Protein AF-0000000066939505 (afdb_homodimer)

Solvent-accessible surface area (backbone atoms only — not comparable to full-atom values): 64175 Å² total; per-residue (Å²): 127,83,68,80,65,80,78,59,71,89,70,76,88,55,76,63,70,66,51,45,38,34,33,40,35,44,45,42,58,85,85,50,75,62,40,36,24,55,36,34,27,38,68,95,42,50,76,84,32,31,29,58,40,68,53,64,65,58,82,84,46,57,43,76,29,32,45,59,84,33,83,40,79,40,27,52,44,52,51,51,50,49,61,70,68,44,34,68,84,41,65,44,45,31,35,40,68,83,74,41,35,58,86,89,35,52,66,35,43,18,50,48,55,64,49,40,42,55,55,33,44,68,20,65,29,28,41,34,40,64,54,81,46,87,79,67,44,32,64,51,45,46,50,50,28,54,52,43,36,58,55,44,64,77,42,99,40,71,84,74,49,74,63,60,57,93,80,42,68,81,75,66,49,71,56,46,52,46,43,21,57,54,69,66,34,70,52,72,42,38,41,53,50,51,38,44,56,14,27,26,74,34,45,40,32,38,32,57,94,37,70,44,52,44,70,37,41,43,52,40,46,44,37,40,61,67,26,32,54,63,41,31,76,73,45,53,39,73,76,55,60,49,62,59,61,47,52,56,35,47,96,62,24,57,80,73,33,90,58,59,82,65,48,51,68,52,53,49,60,55,46,36,57,35,44,67,94,47,64,58,41,71,52,57,35,50,55,51,33,70,61,30,41,43,87,87,46,107,41,59,68,65,77,57,52,66,84,52,54,59,45,59,54,48,51,52,43,41,56,51,44,35,73,73,55,41,58,35,48,38,26,64,16,70,52,46,75,65,55,60,70,59,52,75,50,46,40,57,42,60,72,57,65,79,41,82,64,70,50,61,56,60,48,58,46,83,84,43,87,56,25,21,27,58,87,41,68,60,54,74,46,74,57,93,76,29,40,37,33,37,27,34,77,73,45,37,30,56,39,57,46,67,52,49,70,68,68,47,49,56,57,58,47,53,66,76,50,77,55,53,55,81,57,69,92,47,69,69,53,54,52,50,52,51,64,74,37,86,81,44,41,79,61,50,55,82,84,44,38,59,59,48,50,58,32,33,51,23,62,42,38,47,93,84,34,64,26,74,80,42,46,68,57,46,50,13,10,46,31,26,33,48,34,51,59,58,41,56,85,52,78,83,69,51,58,88,84,50,68,78,64,28,86,87,24,49,29,68,60,45,49,49,33,28,47,50,49,36,37,48,14,12,45,30,34,28,63,55,30,36,46,25,31,32,29,44,72,55,45,59,70,23,34,34,25,35,38,32,46,20,40,38,32,33,33,32,34,78,51,94,50,87,62,33,27,29,47,48,18,38,32,41,44,62,76,32,42,75,16,47,65,66,64,70,45,54,96,84,70,64,62,69,43,69,42,32,34,53,126,84,68,79,69,80,78,60,72,90,70,76,87,55,76,64,69,65,52,46,38,34,34,40,33,45,44,39,59,86,84,50,74,62,38,34,24,54,36,34,28,38,66,96,40,51,78,84,32,30,29,58,40,66,52,64,66,57,82,84,46,56,45,76,30,34,46,59,84,34,82,40,78,40,26,52,46,52,50,51,49,51,62,70,68,46,34,69,86,41,66,43,47,30,35,42,67,83,72,41,35,59,85,88,34,51,66,36,42,18,50,48,56,64,50,40,41,53,55,33,44,68,19,64,29,26,42,35,40,62,54,79,45,88,81,66,42,33,64,50,45,47,51,50,28,55,52,45,35,58,57,42,64,77,39,98,40,69,85,74,48,74,62,60,55,93,80,42,68,81,76,68,49,72,55,47,53,46,43,22,56,54,70,65,34,70,51,74,44,38,42,53,50,51,40,44,57,13,28,26,74,33,44,40,31,37,31,58,94,37,69,44,52,42,68,35,41,42,51,40,46,42,36,41,61,67,24,32,55,62,41,31,77,75,47,56,41,73,76,54,61,47,62,59,60,48,51,55,34,47,95,62,24,56,79,73,33,90,58,59,83,65,48,52,68,52,53,48,60,56,46,37,58,35,41,67,93,49,64,56,40,71,52,56,34,50,53,52,34,72,60,29,42,43,88,88,46,106,42,58,67,65,77,56,52,68,83,54,54,61,46,58,52,48,50,52,42,40,57,52,41,36,73,74,56,42,55,35,48,38,26,64,18,69,50,47,75,64,56,60,70,60,51,76,50,45,39,58,42,60,72,57,64,79,41,82,65,72,51,63,57,62,47,58,47,82,85,45,86,56,25,20,26,60,87,41,69,60,54,74,47,75,57,92,76,30,38,37,34,37,26,34,78,72,46,37,32,58,39,57,46,67,52,48,71,70,67,48,49,57,58,57,49,51,67,75,56,77,51,52,54,82,56,68,90,46,70,68,51,54,52,49,52,50,65,72,36,86,81,45,41,78,60,51,56,81,85,43,37,58,59,50,49,58,32,32,52,23,64,42,39,46,92,84,34,62,25,72,82,43,46,69,58,45,51,14,10,46,34,27,33,48,32,51,59,58,41,55,84,50,78,84,69,51,58,87,83,50,70,79,67,29,87,86,25,48,29,67,60,46,50,51,33,26,48,50,50,37,39,48,13,13,44,31,34,28,63,56,29,36,48,24,32,32,29,44,72,56,47,61,70,23,34,34,26,35,38,32,46,22,38,38,31,32,32,33,34,76,51,92,49,86,63,32,26,29,48,48,16,38,30,41,44,62,76,32,40,72,16,46,65,67,65,70,44,55,95,83,69,63,62,68,43,71,42,34,35,54

Secondary structure (DSSP, 8-state):
---------S-----SSSEEEEEEEPP--TTPPPEEEEEEEETTSSPP-EEEE-----TT-EEEEEETTEEEEEEHHHHHHHHHH--SSS-EEEE-HHHHS-TT-HHHHHHHHHTHHHHHHHSSEEEEE----TTS-HHHHHHHHHHHHHHHTTSS-GGGSPPPPTT-GGGG-THHHHHHHHHTSGGGGBSHHHHHHHT-SSEEEEETTEEEEHHHHHHHHHHHHHT-THHHHHH-----HHHHT----STTHHHH-S-TT--HHHHHHHHTT-B-SSTTHHHHTTTTSGGGB-SSSS-BSS---TTS-HHHHHHHHHHHHHHHHGGGGGTT-B--HHHHHH-SS-TTS---SS-SS-----TT-TTSS--TTTTPPP-EEEETTEEEEEEEEEEEEEEEEE--HHHHHHHHHHHHT-S-------HHHHHHHHHHSTTS-SSS-GGGHHHHHHHHTTTTEETTEEGGGGHHHHHHHHHHHHHHHHT--SGGGS-TTS-S--TT--HHHHHHHHHHHHTTEEEEEETT--EEEEETT--TT-EEEEETT-SS-EEEEE-SSTTEEEEEEE-EETTTTTSHHHHS--TT---EEEEEE-/---------S-----SSSEEEEEEEPP--TTPPPEEEEEEEETTSSPP-EEEE-----TT-EEEEEETTEEEEEEHHHHHHHHHH--SSS-EEEE-HHHHS-TT-HHHHHHHHHTHHHHHHHSSEEEEE----TTS-HHHHHHHHHHHHHHHTTSS-GGGSPPPPTT-GGGG-THHHHHHHHHTSGGGGBSHHHHHHHT-SSEEEEETTEEEEHHHHHHHHHHHHHT-THHHHHH-----HHHHH----STTHHHH-S-TT--HHHHHHHHTT-B-SSTTHHHHTTTTSGGGB-SSSS-BSS---TTS-HHHHHHHHHHHHHHHHGGGGGTT-B--HHHHHH-SS-TTS---SS-SS-----TT-TTSS--TTTTPPP-EEEETTEEEEEEEEEEEEEEEEE--HHHHHHHHHHHHS-S-------HHHHHHHHHHSTTS-SSS-GGGHHHHHHHHTTTTEETTEEGGGGHHHHHHHHHHHHHHHHT--SGGGS-TTS-S--TT--HHHHHHHHHHHHTTEEEEEETT--EEEEETT--TT-EEEEETT-SS-EEEEE-SSTTEEEEEEE-EETTTTTSHHHHS--TT---EEEEEE-

Radius of gyration: 46.93 Å; Cα contacts (8 Å, |Δi|>4): 2342; chains: 2; bounding box: 56×149×105 Å

InterPro domains:
  IPR010730 Heterokaryon incompatibility [PF06985] (49-196)
  IPR052895 Heterokaryon Regulation/Transcriptional Modulator [PTHR24148] (11-597)

Sequence (1196 aa):
MARPVARHPLYLPLLEGEVVRLIDLQPGVGDDPVSLRLLIAELGHHPDYEAVSYVWGDPTQTISVLCNGRPHAITISLNAVFKRVRFADRSRILWADAVSINQWHDEERSHQVAFMGKVYSCAKRVLVHFGDDLYGDARNVSSLVMEYAAMISKYKSVHDMPILLAEDPALDDPRWKTLSRFHHLPWWSRAWVIQEVGLARESVCLYGNEEFDYRDLMRLAVWTTRCAPHLEFRYNVSFATVHTDWVDWSPKWRETSPDPSQTFLGLMNHSRWLSCQWKKDHIYALLGHPLAHVESDEKLIVQPAYNKTDEAVYLELGKMLIRSHGLRVLSPVDHSEETWSSLVVPSWLPFYHNVELTACNFGVFPDFWYNASGRSESQLVINADDLHVKGMLVDVVRRSYRFTERDLEDLGRLSMERHAVGHQYGLLDDIMAEALGEVNGQAYNADDKVTALSLTLCAGLSRYRSANDDVDQHCKDFAAFYRLWKGLQDQDDFPRWMPRDHADGDYEKYATDIKLVCEGRSFMFTEKGRFGLGPLITSPGDICCVLFGGTVPFVLRRTQREGYFKLVGEAYLHGVMRGESLHLSTAKCREEQTFIICMARPVARHPLYLPLLEGEVVRLIDLQPGVGDDPVSLRLLIAELGHHPDYEAVSYVWGDPTQTISVLCNGRPHAITISLNAVFKRVRFADRSRILWADAVSINQWHDEERSHQVAFMGKVYSCAKRVLVHFGDDLYGDARNVSSLVMEYAAMISKYKSVHDMPILLAEDPALDDPRWKTLSRFHHLPWWSRAWVIQEVGLARESVCLYGNEEFDYRDLMRLAVWTTRCAPHLEFRYNVSFATVHTDWVDWSPKWRETSPDPSQTFLGLMNHSRWLSCQWKKDHIYALLGHPLAHVESDEKLIVQPAYNKTDEAVYLELGKMLIRSHGLRVLSPVDHSEETWSSLVVPSWLPFYHNVELTACNFGVFPDFWYNASGRSESQLVINADDLHVKGMLVDVVRRSYRFTERDLEDLGRLSMERHAVGHQYGLLDDIMAEALGEVNGQAYNADDKVTALSLTLCAGLSRYRSANDDVDQHCKDFAAFYRLWKGLQDQDDFPRWMPRDHADGDYEKYATDIKLVCEGRSFMFTEKGRFGLGPLITSPGDICCVLFGGTVPFVLRRTQREGYFKLVGEAYLHGVMRGESLHLSTAKCREEQTFIIC

Organism: NCBI:txid1442368

Foldseek 3Di:
DPPPPPPPDLDDFDQDAQKWKKWWWFADADPPATATEIDIDHQVGDPAAEEEQWDQPDPVAWDWGHYVRDTDIGHPGVRVVSNLPHHHPGIHIYDYCVPTFDPVDQSRVLRCLQCVLSVLLSHPFYEYELGEPPPVLQVLLQVLLVVVLVVQVVDPALLPDAADDPPDCVLVPPNLLSLQVSCPGLSLQALLVLSNQQSGPFYWYDYHPDIDGPVSSLRSLVNCVNRNVVSCLVNVSHRQCLCNQRRHQDPCSLVVGPDNPDAPLNNLLSNLQGADDDQLCSPSSSQSHPRQDDVPDNHGLFRGGPPDDPQVRQLSNLVSCCVVPNLLQQQQQADDPVCVVVVSAFQSTRRRHNDPWGADGLQNDPPAPFALQPPFAWDWDQDPRKIKFKWFFQFFFADKAFDDPVNLVLLSVLPVVVALDAQDDDDVNVVVCVQQDPPFADPDDNLCSLLQVLCQLLLQDQVRHGCVVPSVQSLLQVLLLVCSNNRPDDLVVDDPSRDSNNPNHNPVRSSVSSCNHRTQWMWTATNNRWTKIAGNPDGGGWTWIDTGPGRFIFTWADDPDPLETETNHTMRIRCSRNNNSVVPDDPPPRPIDMHIGD/DPPPPPDPDLDDFDQDAQKWKKWWWFADADPPATATEIDIDHQVGDDAAEEEQWDQPDPVAWDWGHYVRDTDIGHPGVRVVSNLPHHHPGIHIYDDCRPTFDPVDQSRVLRCLQCVLSVLLSHPFYEYELGEPPPPLQVLLQVLLVVVLVVQVVDPALLPDAADDPPDCVLVDPNLLSLQVSCPGLSLQALLVLSNQQSGPFYWYDYHPDIDGLVSSLRSLVNCVNRNVVSCLPRVSHRQCLCNQRRHQDPCSLVVGPHNPDAPLNNLLSNLQGADDDQLCSPSSSQSHPRQDDVPDNHGLFRGGPPDDPQVRQLSNLVSCCVVPNLLQQQQQADDPVCVVVVSYFQSTRRRHNDPWGADGLQNDPPAPFALQPPFDWDWDQDPRKIKFKWFFQFFFADKAFDDPVNLVVLSVLVVVVAQDQQDDDDVNVVVCVQQDPPFADPDDNLCSVLQVLCQLLLQDQVRHGCVVPSVQSLLQVLLLVCSNNRPDDLVPDDPSRDSNNPNHNPVRSSVSNCNRRTQWMWTATNNRWTKIAGNPDGGGWTWIDTNPTRFIFTWADDPDPLETETNHTMRIRCSRNNNSVVVDDPPPRPIDMHIGD

Structure (mmCIF, N/CA/C/O backbone):
data_AF-0000000066939505-model_v1
#
loop_
_entity.id
_entity.type
_entity.pdbx_description
1 polymer 'Heterokaryon incompatibility domain-containing protein'
#
loop_
_atom_site.group_PDB
_atom_site.id
_atom_site.type_symbol
_atom_site.label_atom_id
_atom_site.label_alt_id
_atom_site.label_comp_id
_atom_site.label_asym_id
_atom_site.label_entity_id
_atom_site.label_seq_id
_atom_site.pdbx_PDB_ins_code
_atom_site.Cartn_x
_atom_site.Cartn_y
_atom_site.Cartn_z
_atom_site.occupancy
_atom_site.B_iso_or_equiv
_atom_site.auth_seq_id
_atom_site.auth_comp_id
_atom_site.auth_asym_id
_atom_site.auth_atom_id
_atom_site.pdbx_PDB_model_num
ATOM 1 N N . MET A 1 1 ? -29.219 -15.102 -5.719 1 22.14 1 MET A N 1
ATOM 2 C CA . MET A 1 1 ? -28.859 -14.352 -4.516 1 22.14 1 MET A CA 1
ATOM 3 C C . MET A 1 1 ? -27.375 -14.008 -4.504 1 22.14 1 MET A C 1
ATOM 5 O O . MET A 1 1 ? -26.531 -14.898 -4.609 1 22.14 1 MET A O 1
ATOM 9 N N . ALA A 1 2 ? -27.156 -12.805 -4.902 1 30.66 2 ALA A N 1
ATOM 10 C CA . ALA A 1 2 ? -25.812 -12.297 -5.172 1 30.66 2 ALA A CA 1
ATOM 11 C C . ALA A 1 2 ? -24.906 -12.484 -3.963 1 30.66 2 ALA A C 1
ATOM 13 O O . ALA A 1 2 ? -25.219 -12.023 -2.861 1 30.66 2 ALA A O 1
ATOM 14 N N . ARG A 1 3 ? -24.281 -13.594 -3.873 1 31.67 3 ARG A N 1
ATOM 15 C CA . ARG A 1 3 ? -23.469 -13.992 -2.729 1 31.67 3 ARG A CA 1
ATOM 16 C C . ARG A 1 3 ? -22.656 -12.812 -2.201 1 31.67 3 ARG A C 1
ATOM 18 O O . ARG A 1 3 ? -22.109 -12.031 -2.982 1 31.67 3 ARG A O 1
ATOM 25 N N . PRO A 1 4 ? -22.797 -12.477 -0.905 1 34.25 4 PRO A N 1
ATOM 26 C CA . PRO A 1 4 ? -22.156 -11.258 -0.408 1 34.25 4 PRO A CA 1
ATOM 27 C C . PRO A 1 4 ? -20.672 -11.211 -0.735 1 34.25 4 PRO A C 1
ATOM 29 O O . PRO A 1 4 ? -19.922 -12.148 -0.42 1 34.25 4 PRO A O 1
ATOM 32 N N . VAL A 1 5 ? -20.266 -10.75 -1.789 1 41.06 5 VAL A N 1
ATOM 33 C CA . VAL A 1 5 ? -18.875 -10.516 -2.174 1 41.06 5 VAL A CA 1
ATOM 34 C C . VAL A 1 5 ? -18.078 -10.086 -0.954 1 41.06 5 VAL A C 1
ATOM 36 O O . VAL A 1 5 ? -18.438 -9.125 -0.267 1 41.06 5 VAL A O 1
ATOM 39 N N . ALA A 1 6 ? -17.562 -11.031 -0.221 1 44.16 6 ALA A N 1
ATOM 40 C CA . ALA A 1 6 ? -16.672 -10.711 0.885 1 44.16 6 ALA A CA 1
ATOM 41 C C . ALA A 1 6 ? -16.062 -9.32 0.708 1 44.16 6 ALA A C 1
ATOM 43 O O . ALA A 1 6 ? -15.367 -9.062 -0.283 1 44.16 6 ALA A O 1
ATOM 44 N N . ARG A 1 7 ? -16.594 -8.234 1.25 1 51.97 7 ARG A N 1
ATOM 45 C CA . ARG A 1 7 ? -16.344 -6.801 1.117 1 51.97 7 ARG A CA 1
ATOM 46 C C . ARG A 1 7 ? -14.93 -6.449 1.568 1 51.97 7 ARG A C 1
ATOM 48 O O . ARG A 1 7 ? -14.586 -6.621 2.74 1 51.97 7 ARG A O 1
ATOM 55 N N . HIS A 1 8 ? -13.922 -6.621 0.746 1 66.12 8 HIS A N 1
ATOM 56 C CA . HIS A 1 8 ? -12.539 -6.219 0.969 1 66.12 8 HIS A CA 1
ATOM 57 C C . HIS A 1 8 ? -12.461 -4.766 1.424 1 66.12 8 HIS A C 1
ATOM 59 O O . HIS A 1 8 ? -13.078 -3.885 0.82 1 66.12 8 HIS A O 1
ATOM 65 N N . PRO A 1 9 ? -11.922 -4.66 2.645 1 79.19 9 PRO A N 1
ATOM 66 C CA . PRO A 1 9 ? -11.836 -3.293 3.168 1 79.19 9 PRO A CA 1
ATOM 67 C C . PRO A 1 9 ? -11.055 -2.355 2.248 1 79.19 9 PRO A C 1
ATOM 69 O O . PRO A 1 9 ? -10.094 -2.779 1.6 1 79.19 9 PRO A O 1
ATOM 72 N N . LEU A 1 10 ? -11.562 -1.266 2.092 1 85.19 10 LEU A N 1
ATOM 73 C CA . LEU A 1 10 ? -10.961 -0.238 1.252 1 85.19 10 LEU A CA 1
ATOM 74 C C . LEU A 1 10 ? -9.602 0.188 1.808 1 85.19 10 LEU A C 1
ATOM 76 O O . LEU A 1 10 ? -8.672 0.448 1.046 1 85.19 10 LEU A O 1
ATOM 80 N N . TYR A 1 11 ? -9.562 0.14 3.162 1 91.31 11 TYR A N 1
ATOM 81 C CA . TYR A 1 11 ? -8.352 0.661 3.787 1 91.31 11 TYR A CA 1
ATOM 82 C C . TYR A 1 11 ? -7.555 -0.458 4.445 1 91.31 11 TYR A C 1
ATOM 84 O O . TYR A 1 11 ? -8.023 -1.083 5.402 1 91.31 11 TYR A O 1
ATOM 92 N N . LEU A 1 12 ? -6.395 -0.649 3.912 1 91.62 12 LEU A N 1
ATOM 93 C CA . LEU A 1 12 ? -5.391 -1.398 4.656 1 91.62 12 LEU A CA 1
ATOM 94 C C . LEU A 1 12 ? -4.812 -0.556 5.789 1 91.62 12 LEU A C 1
ATOM 96 O O . LEU A 1 12 ? -4.414 0.591 5.574 1 91.62 12 LEU A O 1
ATOM 100 N N . PRO A 1 13 ? -4.797 -1.083 7.004 1 92.69 13 PRO A N 1
ATOM 101 C CA . PRO A 1 13 ? -4.281 -0.271 8.109 1 92.69 13 PRO A CA 1
ATOM 102 C C . PRO A 1 13 ? -2.809 0.095 7.934 1 92.69 13 PRO A C 1
ATOM 104 O O . PRO A 1 13 ? -1.984 -0.772 7.633 1 92.69 13 PRO A O 1
ATOM 107 N N . LEU A 1 14 ? -2.484 1.325 8.039 1 94.81 14 LEU A N 1
ATOM 108 C CA . LEU A 1 14 ? -1.117 1.832 7.98 1 94.81 14 LEU A CA 1
ATOM 109 C C . LEU A 1 14 ? -0.651 2.297 9.352 1 94.81 14 LEU A C 1
ATOM 111 O O . LEU A 1 14 ? -0.768 3.477 9.688 1 94.81 14 LEU A O 1
ATOM 115 N N . LEU A 1 15 ? -0.013 1.437 10.125 1 93.38 15 LEU A N 1
ATOM 116 C CA . LEU A 1 15 ? 0.208 1.681 11.547 1 93.38 15 LEU A CA 1
ATOM 117 C C . LEU A 1 15 ? 1.695 1.827 11.844 1 93.38 15 LEU A C 1
ATOM 119 O O . LEU A 1 15 ? 2.076 2.154 12.969 1 93.38 15 LEU A O 1
ATOM 123 N N . GLU A 1 16 ? 2.496 1.539 10.805 1 90.94 16 GLU A N 1
ATOM 124 C CA . GLU A 1 16 ? 3.939 1.567 11.031 1 90.94 16 GLU A CA 1
ATOM 125 C C . GLU A 1 16 ? 4.664 2.236 9.867 1 90.94 16 GLU A C 1
ATOM 127 O O . GLU A 1 16 ? 4.188 2.209 8.734 1 90.94 16 GLU A O 1
ATOM 132 N N . GLY A 1 17 ? 5.773 2.863 10.25 1 91.56 17 GLY A N 1
ATOM 133 C CA . GLY A 1 17 ? 6.582 3.494 9.219 1 91.56 17 GLY A CA 1
ATOM 134 C C . GLY A 1 17 ? 5.93 4.727 8.617 1 91.56 17 GLY A C 1
ATOM 135 O O . GLY A 1 17 ? 4.816 5.09 8.992 1 91.56 17 GLY A O 1
ATOM 136 N N . GLU A 1 18 ? 6.656 5.383 7.801 1 95.31 18 GLU A N 1
ATOM 137 C CA . GLU A 1 18 ? 6.121 6.539 7.09 1 95.31 18 GLU A CA 1
ATOM 138 C C . GLU A 1 18 ? 5.562 6.137 5.727 1 95.31 18 GLU A C 1
ATOM 140 O O . GLU A 1 18 ? 6.117 6.504 4.691 1 95.31 18 GLU A O 1
ATOM 145 N N . VAL A 1 19 ? 4.504 5.375 5.84 1 96.06 19 VAL A N 1
ATOM 146 C CA . VAL A 1 19 ? 3.795 4.852 4.676 1 96.06 19 VAL A CA 1
ATOM 147 C C . VAL A 1 19 ? 2.477 5.602 4.492 1 96.06 19 VAL A C 1
ATOM 149 O O . VAL A 1 19 ? 1.73 5.805 5.449 1 96.06 19 VAL A O 1
ATOM 152 N N . VAL A 1 20 ? 2.229 6.02 3.262 1 97.5 20 VAL A N 1
ATOM 153 C CA . VAL A 1 20 ? 1.051 6.852 3.027 1 97.5 20 VAL A CA 1
ATOM 154 C C . VAL A 1 20 ? 0.221 6.262 1.89 1 97.5 20 VAL A C 1
ATOM 156 O O . VAL A 1 20 ? 0.707 5.422 1.131 1 97.5 20 VAL A O 1
ATOM 159 N N . ARG A 1 21 ? -0.986 6.637 1.874 1 97.94 21 ARG A N 1
ATOM 160 C CA . ARG A 1 21 ? -1.898 6.328 0.778 1 97.94 21 ARG A CA 1
ATOM 161 C C . ARG A 1 21 ? -2.027 7.508 -0.178 1 97.94 21 ARG A C 1
ATOM 163 O O . ARG A 1 21 ? -2.377 8.617 0.239 1 97.94 21 ARG A O 1
ATOM 170 N N . LEU A 1 22 ? -1.679 7.277 -1.398 1 98.38 22 LEU A N 1
ATOM 171 C CA . LEU A 1 22 ? -1.814 8.297 -2.43 1 98.38 22 LEU A CA 1
ATOM 172 C C . LEU A 1 22 ? -3.076 8.078 -3.256 1 98.38 22 LEU A C 1
ATOM 174 O O . LEU A 1 22 ? -3.551 6.945 -3.379 1 98.38 22 LEU A O 1
ATOM 178 N N . ILE A 1 23 ? -3.609 9.156 -3.723 1 98.38 23 ILE A N 1
ATOM 179 C CA . ILE A 1 23 ? -4.809 9.125 -4.555 1 98.38 23 ILE A CA 1
ATOM 180 C C . ILE A 1 23 ? -4.418 9.219 -6.027 1 98.38 23 ILE A C 1
ATOM 182 O O . ILE A 1 23 ? -3.75 10.172 -6.434 1 98.38 23 ILE A O 1
ATOM 186 N N . ASP A 1 24 ? -4.703 8.242 -6.754 1 98.12 24 ASP A N 1
ATOM 187 C CA . ASP A 1 24 ? -4.641 8.312 -8.211 1 98.12 24 ASP A CA 1
ATOM 188 C C . ASP A 1 24 ? -5.98 8.758 -8.797 1 98.12 24 ASP A C 1
ATOM 190 O O . ASP A 1 24 ? -6.871 7.93 -9.016 1 98.12 24 ASP A O 1
ATOM 194 N N . LEU A 1 25 ? -6.109 10.094 -9.008 1 98.44 25 LEU A N 1
ATOM 195 C CA . LEU A 1 25 ? -7.344 10.695 -9.508 1 98.44 25 LEU A CA 1
ATOM 196 C C . LEU A 1 25 ? -7.5 10.453 -11.008 1 98.44 25 LEU A C 1
ATOM 198 O O . LEU A 1 25 ? -6.695 10.938 -11.805 1 98.44 25 LEU A O 1
ATOM 202 N N . GLN A 1 26 ? -8.562 9.789 -11.383 1 97.69 26 GLN A N 1
ATOM 203 C CA . GLN A 1 26 ? -8.789 9.422 -12.773 1 97.69 26 GLN A CA 1
ATOM 204 C C . GLN A 1 26 ? -9.219 10.633 -13.602 1 97.69 26 GLN A C 1
ATOM 206 O O . GLN A 1 26 ? -9.82 11.57 -13.07 1 97.69 26 GLN A O 1
ATOM 211 N N . PRO A 1 27 ? -8.922 10.617 -14.859 1 97.44 27 PRO A N 1
ATOM 212 C CA . PRO A 1 27 ? -9.266 11.758 -15.719 1 97.44 27 PRO A CA 1
ATOM 213 C C . PRO A 1 27 ? -10.773 11.961 -15.852 1 97.44 27 PRO A C 1
ATOM 215 O O . PRO A 1 27 ? -11.547 11.023 -15.617 1 97.44 27 PRO A O 1
ATOM 218 N N . GLY A 1 28 ? -11.125 13.133 -16.125 1 96.44 28 GLY A N 1
ATOM 219 C CA . GLY A 1 28 ? -12.516 13.5 -16.344 1 96.44 28 GLY A CA 1
ATOM 220 C C . GLY A 1 28 ? -12.695 14.953 -16.75 1 96.44 28 GLY A C 1
ATOM 221 O O . GLY A 1 28 ? -11.758 15.75 -16.641 1 96.44 28 GLY A O 1
ATOM 222 N N . VAL A 1 29 ? -13.914 15.227 -17.297 1 94.56 29 VAL A N 1
ATOM 223 C CA . VAL A 1 29 ? -14.219 16.594 -17.734 1 94.56 29 VAL A CA 1
ATOM 224 C C . VAL A 1 29 ? -15.586 17.016 -17.188 1 94.56 29 VAL A C 1
ATOM 226 O O . VAL A 1 29 ? -16.5 16.188 -17.078 1 94.56 29 VAL A O 1
ATOM 229 N N . GLY A 1 30 ? -15.664 18.219 -16.812 1 90.06 30 GLY A N 1
ATOM 230 C CA . GLY A 1 30 ? -16.922 18.812 -16.391 1 90.06 30 GLY A CA 1
ATOM 231 C C . GLY A 1 30 ? -17.578 18.047 -15.25 1 90.06 30 GLY A C 1
ATOM 232 O O . GLY A 1 30 ? -16.969 17.859 -14.195 1 90.06 30 GLY A O 1
ATOM 233 N N . ASP A 1 31 ? -18.75 17.469 -15.609 1 90.62 31 ASP A N 1
ATOM 234 C CA . ASP A 1 31 ? -19.562 16.859 -14.555 1 90.62 31 ASP A CA 1
ATOM 235 C C . ASP A 1 31 ? -19.375 15.344 -14.516 1 90.62 31 ASP A C 1
ATOM 237 O O . ASP A 1 31 ? -20.109 14.641 -13.828 1 90.62 31 ASP A O 1
ATOM 241 N N . ASP A 1 32 ? -18.344 14.875 -15.219 1 94.75 32 ASP A N 1
ATOM 242 C CA . ASP A 1 32 ? -18.016 13.461 -15.094 1 94.75 32 ASP A CA 1
ATOM 243 C C . ASP A 1 32 ? -17.812 13.07 -13.633 1 94.75 32 ASP A C 1
ATOM 245 O O . ASP A 1 32 ? -17.234 13.836 -12.859 1 94.75 32 ASP A O 1
ATOM 249 N N . PRO A 1 33 ? -18.297 11.961 -13.352 1 95.75 33 PRO A N 1
ATOM 250 C CA . PRO A 1 33 ? -18.125 11.547 -11.953 1 95.75 33 PRO A CA 1
ATOM 251 C C . PRO A 1 33 ? -16.656 11.352 -11.586 1 95.75 33 PRO A C 1
ATOM 253 O O . PRO A 1 33 ? -15.852 10.922 -12.422 1 95.75 33 PRO A O 1
ATOM 256 N N . VAL A 1 34 ? -16.344 11.609 -10.352 1 97.25 34 VAL A N 1
ATOM 257 C CA . VAL A 1 34 ? -14.984 11.477 -9.836 1 97.25 34 VAL A CA 1
ATOM 258 C C . VAL A 1 34 ? -14.703 10.016 -9.492 1 97.25 34 VAL A C 1
ATOM 260 O O . VAL A 1 34 ? -15.539 9.344 -8.867 1 97.25 34 VAL A O 1
ATOM 263 N N . SER A 1 35 ? -13.641 9.531 -9.961 1 97.25 35 SER A N 1
ATOM 264 C CA . SER A 1 35 ? -13.164 8.18 -9.656 1 97.25 35 SER A CA 1
ATOM 265 C C . SER A 1 35 ? -11.719 8.195 -9.188 1 97.25 35 SER A C 1
ATOM 267 O O . SER A 1 35 ? -10.875 8.891 -9.758 1 97.25 35 SER A O 1
ATOM 269 N N . LEU A 1 36 ? -11.445 7.398 -8.125 1 97.25 36 LEU A N 1
ATOM 270 C CA . LEU A 1 36 ? -10.141 7.387 -7.48 1 97.25 36 LEU A CA 1
ATOM 271 C C . LEU A 1 36 ? -9.594 5.965 -7.383 1 97.25 36 LEU A C 1
ATOM 273 O O . LEU A 1 36 ? -10.359 5.008 -7.254 1 97.25 36 LEU A O 1
ATOM 277 N N . ARG A 1 37 ? -8.352 5.883 -7.445 1 96.75 37 ARG A N 1
ATOM 278 C CA . ARG A 1 37 ? -7.609 4.695 -7.031 1 96.75 37 ARG A CA 1
ATOM 279 C C . ARG A 1 37 ? -6.625 5.027 -5.918 1 96.75 37 ARG A C 1
ATOM 281 O O . ARG A 1 37 ? -6.051 6.117 -5.891 1 96.75 37 ARG A O 1
ATOM 288 N N . LEU A 1 38 ? -6.492 4.062 -5.031 1 97.19 38 LEU A N 1
ATOM 289 C CA . LEU A 1 38 ? -5.578 4.289 -3.918 1 97.19 38 LEU A CA 1
ATOM 290 C C . LEU A 1 38 ? -4.277 3.521 -4.117 1 97.19 38 LEU A C 1
ATOM 292 O O . LEU A 1 38 ? -4.293 2.35 -4.5 1 97.19 38 LEU A O 1
ATOM 296 N N . LEU A 1 39 ? -3.193 4.199 -3.926 1 97.06 39 LEU A N 1
ATOM 297 C CA . LEU A 1 39 ? -1.85 3.631 -3.979 1 97.06 39 LEU A CA 1
ATOM 298 C C . LEU A 1 39 ? -1.124 3.83 -2.652 1 97.06 39 LEU A C 1
ATOM 300 O O . LEU A 1 39 ? -1.222 4.895 -2.039 1 97.06 39 LEU A O 1
ATOM 304 N N . ILE A 1 40 ? -0.502 2.822 -2.172 1 96.94 40 ILE A N 1
ATOM 305 C CA . ILE A 1 40 ? 0.238 2.93 -0.919 1 96.94 40 ILE A CA 1
ATOM 306 C C . ILE A 1 40 ? 1.738 2.943 -1.206 1 96.94 40 ILE A C 1
ATOM 308 O O . ILE A 1 40 ? 2.234 2.131 -1.988 1 96.94 40 ILE A O 1
ATOM 312 N N . ALA A 1 41 ? 2.461 3.875 -0.639 1 96.56 41 ALA A N 1
ATOM 313 C CA . ALA A 1 41 ? 3.896 4.035 -0.865 1 96.56 41 ALA A CA 1
ATOM 314 C C . ALA A 1 41 ? 4.598 4.539 0.395 1 96.56 41 ALA A C 1
ATOM 316 O O . ALA A 1 41 ? 3.965 5.145 1.265 1 96.56 41 ALA A O 1
ATOM 317 N N . GLU A 1 42 ? 5.84 4.199 0.475 1 95.38 42 GLU A N 1
ATOM 318 C CA . GLU A 1 42 ? 6.668 4.734 1.553 1 95.38 42 GLU A CA 1
ATOM 319 C C . GLU A 1 42 ? 7.16 6.141 1.224 1 95.38 42 GLU A C 1
ATOM 321 O O . GLU A 1 42 ? 7.668 6.387 0.127 1 95.38 42 GLU A O 1
ATOM 326 N N . LEU A 1 43 ? 6.949 7.02 2.199 1 94.88 43 LEU A N 1
ATOM 327 C CA . LEU A 1 43 ? 7.398 8.391 1.989 1 94.88 43 LEU A CA 1
ATOM 328 C C . LEU A 1 43 ? 8.898 8.438 1.732 1 94.88 43 LEU A C 1
ATOM 330 O O . LEU A 1 43 ? 9.672 7.762 2.416 1 94.88 43 LEU A O 1
ATOM 334 N N . GLY A 1 44 ? 9.359 9.242 0.806 1 91.62 44 GLY A N 1
ATOM 335 C CA . GLY A 1 44 ? 10.75 9.289 0.38 1 91.62 44 GLY A CA 1
ATOM 336 C C . GLY A 1 44 ? 11.039 8.398 -0.816 1 91.62 44 GLY A C 1
ATOM 337 O O . GLY A 1 44 ? 12.031 8.602 -1.518 1 91.62 44 GLY A O 1
ATOM 338 N N . HIS A 1 45 ? 10.195 7.41 -0.961 1 93.38 45 HIS A N 1
ATOM 339 C CA . HIS A 1 45 ? 10.289 6.5 -2.098 1 93.38 45 HIS A CA 1
ATOM 340 C C . HIS A 1 45 ? 8.953 6.402 -2.832 1 93.38 45 HIS A C 1
ATOM 342 O O . HIS A 1 45 ? 8.492 5.305 -3.152 1 93.38 45 HIS A O 1
ATOM 348 N N . HIS A 1 46 ? 8.25 7.391 -2.91 1 92.44 46 HIS A N 1
ATOM 349 C CA . HIS A 1 46 ? 6.934 7.555 -3.514 1 92.44 46 HIS A CA 1
ATOM 350 C C . HIS A 1 46 ? 7.043 8.133 -4.922 1 92.44 46 HIS A C 1
ATOM 352 O O . HIS A 1 46 ? 8.047 8.75 -5.266 1 92.44 46 HIS A O 1
ATOM 358 N N . PRO A 1 47 ? 6.07 7.828 -5.773 1 92.94 47 PRO A N 1
ATOM 359 C CA . PRO A 1 47 ? 5.996 8.625 -7 1 92.94 47 PRO A CA 1
ATOM 360 C C . PRO A 1 47 ? 5.723 10.102 -6.734 1 92.94 47 PRO A C 1
ATOM 362 O O . PRO A 1 47 ? 5.309 10.469 -5.629 1 92.94 47 PRO A O 1
ATOM 365 N N . ASP A 1 48 ? 6.008 10.938 -7.734 1 95.44 48 ASP A N 1
ATOM 366 C CA . ASP A 1 48 ? 5.672 12.352 -7.57 1 95.44 48 ASP A CA 1
ATOM 367 C C . ASP A 1 48 ? 4.18 12.531 -7.305 1 95.44 48 ASP A C 1
ATOM 369 O O . ASP A 1 48 ? 3.346 11.898 -7.957 1 95.44 48 ASP A O 1
ATOM 373 N N . TYR A 1 49 ? 3.9 13.273 -6.336 1 98.06 49 TYR A N 1
ATOM 374 C CA . TYR A 1 49 ? 2.506 13.562 -6.016 1 98.06 49 TYR A CA 1
ATOM 375 C C . TYR A 1 49 ? 2.332 15.008 -5.574 1 98.06 49 TYR A C 1
ATOM 377 O O . TYR A 1 49 ? 3.314 15.719 -5.352 1 98.06 49 TYR A O 1
ATOM 385 N N . GLU A 1 50 ? 1.102 15.461 -5.566 1 98.81 50 GLU A N 1
ATOM 386 C CA . GLU A 1 50 ? 0.732 16.781 -5.074 1 98.81 50 GLU A CA 1
ATOM 387 C C . GLU A 1 50 ? -0.253 16.688 -3.912 1 98.81 50 GLU A C 1
ATOM 389 O O . GLU A 1 50 ? -1.121 15.805 -3.902 1 98.81 50 GLU A O 1
ATOM 394 N N . ALA A 1 51 ? -0.088 17.484 -2.883 1 98.81 51 ALA A N 1
ATOM 395 C CA . ALA A 1 51 ? -1.016 17.516 -1.755 1 98.81 51 ALA A CA 1
ATOM 396 C C . ALA A 1 51 ? -2.021 18.656 -1.904 1 98.81 51 ALA A C 1
ATOM 398 O O . ALA A 1 51 ? -1.738 19.656 -2.561 1 98.81 51 ALA A O 1
ATOM 399 N N . VAL A 1 52 ? -3.162 18.516 -1.315 1 98.69 52 VAL A N 1
ATOM 400 C CA . VAL A 1 52 ? -4.184 19.547 -1.438 1 98.69 52 VAL A CA 1
ATOM 401 C C . VAL A 1 52 ? -4.453 20.172 -0.072 1 98.69 52 VAL A C 1
ATOM 403 O O . VAL A 1 52 ? -4.457 19.484 0.947 1 98.69 52 VAL A O 1
ATOM 406 N N . SER A 1 53 ? -4.562 21.438 -0.034 1 98.62 53 SER A N 1
ATOM 407 C CA . SER A 1 53 ? -5.039 22.219 1.103 1 98.62 53 SER A CA 1
ATOM 408 C C . SER A 1 53 ? -6.41 22.828 0.822 1 98.62 53 SER A C 1
ATOM 410 O O . SER A 1 53 ? -6.578 23.562 -0.148 1 98.62 53 SER A O 1
ATOM 412 N N . TYR A 1 54 ? -7.371 22.5 1.596 1 97.69 54 TYR A N 1
ATOM 413 C CA . TYR A 1 54 ? -8.758 22.875 1.371 1 97.69 54 TYR A CA 1
ATOM 414 C C . TYR A 1 54 ? -9.555 22.859 2.674 1 97.69 54 TYR A C 1
ATOM 416 O O . TYR A 1 54 ? -9.031 22.438 3.715 1 97.69 54 TYR A O 1
ATOM 424 N N . VAL A 1 55 ? -10.734 23.406 2.633 1 96.44 55 VAL A N 1
ATOM 425 C CA . VAL A 1 55 ? -11.633 23.312 3.775 1 96.44 55 VAL A CA 1
ATOM 426 C C . VAL A 1 55 ? -12.523 22.078 3.637 1 96.44 55 VAL A C 1
ATOM 428 O O . VAL A 1 55 ? -13.164 21.891 2.602 1 96.44 55 VAL A O 1
ATOM 431 N N . TRP A 1 56 ? -12.57 21.266 4.613 1 92.56 56 TRP A N 1
ATOM 432 C CA . TRP A 1 56 ? -13.328 20.016 4.551 1 92.56 56 TRP A CA 1
ATOM 433 C C . TRP A 1 56 ? -14.805 20.297 4.273 1 92.56 56 TRP A C 1
ATOM 435 O O . TRP A 1 56 ? -15.469 19.5 3.607 1 92.56 56 TRP A O 1
ATOM 445 N N . GLY A 1 57 ? -15.289 21.5 4.852 1 90.12 57 GLY A N 1
ATOM 446 C CA . GLY A 1 57 ? -16.703 21.812 4.719 1 90.12 57 GLY A CA 1
ATOM 447 C C . GLY A 1 57 ? -17.578 21.047 5.695 1 90.12 57 GLY A C 1
ATOM 448 O O . GLY A 1 57 ? -17.078 20.484 6.676 1 90.12 57 GLY A O 1
ATOM 449 N N . ASP A 1 58 ? -18.859 21.094 5.465 1 91.69 58 ASP A N 1
ATOM 450 C CA . ASP A 1 58 ? -19.859 20.406 6.293 1 91.69 58 ASP A CA 1
ATOM 451 C C . ASP A 1 58 ? -19.781 18.891 6.117 1 91.69 58 ASP A C 1
ATOM 453 O O . ASP A 1 58 ? -20.016 18.375 5.023 1 91.69 58 ASP A O 1
ATOM 457 N N . PRO A 1 59 ? -19.5 18.203 7.168 1 91.06 59 PRO A N 1
ATOM 458 C CA . PRO A 1 59 ? -19.328 16.766 7.062 1 91.06 59 PRO A CA 1
ATOM 459 C C . PRO A 1 59 ? -20.609 16.047 6.652 1 91.06 59 PRO A C 1
ATOM 461 O O . PRO A 1 59 ? -20.578 14.898 6.207 1 91.06 59 PRO A O 1
ATOM 464 N N . THR A 1 60 ? -21.719 16.672 6.797 1 93.44 60 THR A N 1
ATOM 465 C CA . THR A 1 60 ? -23 16.062 6.477 1 93.44 60 THR A CA 1
ATOM 466 C C . THR A 1 60 ? -23.328 16.219 4.996 1 93.44 60 THR A C 1
ATOM 468 O O . THR A 1 60 ? -24.203 15.539 4.465 1 93.44 60 THR A O 1
ATOM 471 N N . GLN A 1 61 ? -22.672 17.125 4.402 1 96.19 61 GLN A N 1
ATOM 472 C CA . GLN A 1 61 ? -22.875 17.328 2.973 1 96.19 61 GLN A CA 1
ATOM 473 C C . GLN A 1 61 ? -21.844 16.531 2.158 1 96.19 61 GLN A C 1
ATOM 475 O O . GLN A 1 61 ? -20.781 17.047 1.832 1 96.19 61 GLN A O 1
ATOM 480 N N . THR A 1 62 ? -22.266 15.367 1.781 1 97.06 62 THR A N 1
ATOM 481 C CA . THR A 1 62 ? -21.328 14.469 1.124 1 97.06 62 THR A CA 1
ATOM 482 C C . THR A 1 62 ? -21.859 14.047 -0.245 1 97.06 62 THR A C 1
ATOM 484 O O . THR A 1 62 ? -23.016 14.266 -0.564 1 97.06 62 THR A O 1
ATOM 487 N N . ILE A 1 63 ? -21.031 13.609 -1.04 1 96.88 63 ILE A N 1
ATOM 488 C CA . ILE A 1 63 ? -21.328 13 -2.332 1 96.88 63 ILE A CA 1
ATOM 489 C C . ILE A 1 63 ? -20.578 11.68 -2.465 1 96.88 63 ILE A C 1
ATOM 491 O O . ILE A 1 63 ? -19.469 11.539 -1.943 1 96.88 63 ILE A O 1
ATOM 495 N N . SER A 1 64 ? -21.203 10.734 -3.137 1 96.62 64 SER A N 1
ATOM 496 C CA . SER A 1 64 ? -20.578 9.43 -3.33 1 96.62 64 SER A CA 1
ATOM 497 C C . SER A 1 64 ? -19.703 9.406 -4.578 1 96.62 64 SER A C 1
ATOM 499 O O . SER A 1 64 ? -20.156 9.766 -5.668 1 96.62 64 SER A O 1
ATOM 501 N N . VAL A 1 65 ? -18.438 9 -4.41 1 96.94 65 VAL A N 1
ATOM 502 C CA . VAL A 1 65 ? -17.531 8.82 -5.535 1 96.94 65 VAL A CA 1
ATOM 503 C C . VAL A 1 65 ? -17.031 7.379 -5.586 1 96.94 65 VAL A C 1
ATOM 505 O O . VAL A 1 65 ? -17.281 6.602 -4.656 1 96.94 65 VAL A O 1
ATOM 508 N N . LEU A 1 66 ? -16.438 7.035 -6.691 1 95.81 66 LEU A N 1
ATOM 509 C CA . LEU A 1 66 ? -15.875 5.691 -6.789 1 95.81 66 LEU A CA 1
ATOM 510 C C . LEU A 1 66 ? -14.422 5.668 -6.312 1 95.81 66 LEU A C 1
ATOM 512 O O . LEU A 1 66 ? -13.602 6.449 -6.793 1 95.81 66 LEU A O 1
ATOM 516 N N . CYS A 1 67 ? -14.164 4.84 -5.367 1 96.06 67 CYS A N 1
ATOM 517 C CA . CYS A 1 67 ? -12.812 4.602 -4.863 1 96.06 67 CYS A CA 1
ATOM 518 C C . CYS A 1 67 ? -12.453 3.125 -4.953 1 96.06 67 CYS A C 1
ATOM 520 O O . CYS A 1 67 ? -13.016 2.299 -4.23 1 96.06 67 CYS A O 1
ATOM 522 N N . ASN A 1 68 ? -11.484 2.824 -5.77 1 95.31 68 ASN A N 1
ATOM 523 C CA . ASN A 1 68 ? -11.188 1.431 -6.082 1 95.31 68 ASN A CA 1
ATOM 524 C C . ASN A 1 68 ? -12.438 0.672 -6.504 1 95.31 68 ASN A C 1
ATOM 526 O O . ASN A 1 68 ? -12.688 -0.437 -6.031 1 95.31 68 ASN A O 1
ATOM 530 N N . GLY A 1 69 ? -13.25 1.36 -7.25 1 92.44 69 GLY A N 1
ATOM 531 C CA . GLY A 1 69 ? -14.438 0.746 -7.832 1 92.44 69 GLY A CA 1
ATOM 532 C C . GLY A 1 69 ? -15.594 0.65 -6.863 1 92.44 69 GLY A C 1
ATOM 533 O O . GLY A 1 69 ? -16.688 0.19 -7.227 1 92.44 69 GLY A O 1
ATOM 534 N N . ARG A 1 70 ? -15.398 1.089 -5.676 1 94.25 70 ARG A N 1
ATOM 535 C CA . ARG A 1 70 ? -16.438 1.039 -4.66 1 94.25 70 ARG A CA 1
ATOM 536 C C . ARG A 1 70 ? -16.906 2.441 -4.281 1 94.25 70 ARG A C 1
ATOM 538 O O . ARG A 1 70 ? -16.109 3.385 -4.285 1 94.25 70 ARG A O 1
ATOM 545 N N . PRO A 1 71 ? -18.156 2.584 -3.926 1 95 71 PRO A N 1
ATOM 546 C CA . PRO A 1 71 ? -18.641 3.896 -3.5 1 95 71 PRO A CA 1
ATOM 547 C C . PRO A 1 71 ? -18 4.379 -2.205 1 95 71 PRO A C 1
ATOM 549 O O . PRO A 1 71 ? -17.828 3.596 -1.264 1 95 71 PRO A O 1
ATOM 552 N N . HIS A 1 72 ? -17.625 5.586 -2.201 1 95.62 72 HIS A N 1
ATOM 553 C CA . HIS A 1 72 ? -17 6.23 -1.049 1 95.62 72 HIS A CA 1
ATOM 554 C C . HIS A 1 72 ? -17.516 7.66 -0.882 1 95.62 72 HIS A C 1
ATOM 556 O O . HIS A 1 72 ? -17.453 8.453 -1.822 1 95.62 72 HIS A O 1
ATOM 562 N N . ALA A 1 73 ? -17.953 7.969 0.298 1 96.38 73 ALA A N 1
ATOM 563 C CA . ALA A 1 73 ? -18.516 9.289 0.553 1 96.38 73 ALA A CA 1
ATOM 564 C C . ALA A 1 73 ? -17.422 10.305 0.88 1 96.38 73 ALA A C 1
ATOM 566 O O . ALA A 1 73 ? -16.594 10.062 1.762 1 96.38 73 ALA A O 1
ATOM 567 N N . ILE A 1 74 ? -17.391 11.438 0.169 1 96.94 74 ILE A N 1
ATOM 568 C CA . ILE A 1 74 ? -16.516 12.562 0.478 1 96.94 74 ILE A CA 1
ATOM 569 C C . ILE A 1 74 ? -17.328 13.844 0.57 1 96.94 74 ILE A C 1
ATOM 571 O O . ILE A 1 74 ? -18.484 13.883 0.14 1 96.94 74 ILE A O 1
ATOM 575 N N . THR A 1 75 ? -16.812 14.844 1.114 1 96.81 75 THR A N 1
ATOM 576 C CA . THR A 1 75 ? -17.547 16.094 1.229 1 96.81 75 THR A CA 1
ATOM 577 C C . THR A 1 75 ? -17.672 16.781 -0.131 1 96.81 75 THR A C 1
ATOM 579 O O . THR A 1 75 ? -16.859 16.547 -1.023 1 96.81 75 THR A O 1
ATOM 582 N N . ILE A 1 76 ? -18.672 17.656 -0.221 1 96.5 76 ILE A N 1
ATOM 583 C CA . ILE A 1 76 ? -18.875 18.406 -1.456 1 96.5 76 ILE A CA 1
ATOM 584 C C . ILE A 1 76 ? -17.672 19.312 -1.721 1 96.5 76 ILE A C 1
ATOM 586 O O . ILE A 1 76 ? -17.281 19.516 -2.873 1 96.5 76 ILE A O 1
ATOM 590 N N . SER A 1 77 ? -17.078 19.766 -0.665 1 96.12 77 SER A N 1
ATOM 591 C CA . SER A 1 77 ? -15.898 20.625 -0.777 1 96.12 77 SER A CA 1
ATOM 592 C C . SER A 1 77 ? -14.742 19.875 -1.44 1 96.12 77 SER A C 1
ATOM 594 O O . SER A 1 77 ? -14.102 20.406 -2.355 1 96.12 77 SER A O 1
ATOM 596 N N . LEU A 1 78 ? -14.477 18.656 -1.011 1 97.62 78 LEU A N 1
ATOM 597 C CA . LEU A 1 78 ? -13.383 17.875 -1.578 1 97.62 78 LEU A CA 1
ATOM 598 C C . LEU A 1 78 ? -13.688 17.469 -3.02 1 97.62 78 LEU A C 1
ATOM 600 O O . LEU A 1 78 ? -12.781 17.422 -3.857 1 97.62 78 LEU A O 1
ATOM 604 N N . ASN A 1 79 ? -14.953 17.141 -3.258 1 97.56 79 ASN A N 1
ATOM 605 C CA . ASN A 1 79 ? -15.352 16.859 -4.633 1 97.56 79 ASN A CA 1
ATOM 606 C C . ASN A 1 79 ? -15.055 18.031 -5.562 1 97.56 79 ASN A C 1
ATOM 608 O O . ASN A 1 79 ? -14.617 17.828 -6.695 1 97.56 79 ASN A O 1
ATOM 612 N N . ALA A 1 80 ? -15.352 19.219 -5.051 1 95.81 80 ALA A N 1
ATOM 613 C CA . ALA A 1 80 ? -15.078 20.406 -5.844 1 95.81 80 ALA A CA 1
ATOM 614 C C . ALA A 1 80 ? -13.586 20.562 -6.129 1 95.81 80 ALA A C 1
ATOM 616 O O . ALA A 1 80 ? -13.195 20.984 -7.219 1 95.81 80 ALA A O 1
ATOM 617 N N . VAL A 1 81 ? -12.75 20.219 -5.207 1 97.5 81 VAL A N 1
ATOM 618 C CA . VAL A 1 81 ? -11.305 20.25 -5.391 1 97.5 81 VAL A CA 1
ATOM 619 C C . VAL A 1 81 ? -10.898 19.297 -6.5 1 97.5 81 VAL A C 1
ATOM 621 O O . VAL A 1 81 ? -10.148 19.656 -7.41 1 97.5 81 VAL A O 1
ATOM 624 N N . PHE A 1 82 ? -11.375 18.016 -6.422 1 97.94 82 PHE A N 1
ATOM 625 C CA . PHE A 1 82 ? -11.023 17 -7.398 1 97.94 82 PHE A CA 1
ATOM 626 C C . PHE A 1 82 ? -11.453 17.406 -8.797 1 97.94 82 PHE A C 1
ATOM 628 O O . PHE A 1 82 ? -10.711 17.219 -9.766 1 97.94 82 PHE A O 1
ATOM 635 N N . LYS A 1 83 ? -12.641 17.984 -8.906 1 96.88 83 LYS A N 1
ATOM 636 C CA . LYS A 1 83 ? -13.133 18.406 -10.211 1 96.88 83 LYS A CA 1
ATOM 637 C C . LYS A 1 83 ? -12.273 19.547 -10.766 1 96.88 83 LYS A C 1
ATOM 639 O O . LYS A 1 83 ? -12.039 19.625 -11.977 1 96.88 83 LYS A O 1
ATOM 644 N N . ARG A 1 84 ? -11.805 20.391 -9.898 1 96.19 84 ARG A N 1
ATOM 645 C CA . ARG A 1 84 ? -11.016 21.547 -10.305 1 96.19 84 ARG A CA 1
ATOM 646 C C . ARG A 1 84 ? -9.617 21.141 -10.75 1 96.19 84 ARG A C 1
ATOM 648 O O . ARG A 1 84 ? -9.047 21.75 -11.664 1 96.19 84 ARG A O 1
ATOM 655 N N . VAL A 1 85 ? -9.039 20.094 -10.156 1 97.5 85 VAL A N 1
ATOM 656 C CA . VAL A 1 85 ? -7.613 19.844 -10.352 1 97.5 85 VAL A CA 1
ATOM 657 C C . VAL A 1 85 ? -7.418 18.688 -11.32 1 97.5 85 VAL A C 1
ATOM 659 O O . VAL A 1 85 ? -6.312 18.453 -11.812 1 97.5 85 VAL A O 1
ATOM 662 N N . ARG A 1 86 ? -8.43 17.859 -11.586 1 97.62 86 ARG A N 1
ATOM 663 C CA . ARG A 1 86 ? -8.266 16.688 -12.43 1 97.62 86 ARG A CA 1
ATOM 664 C C . ARG A 1 86 ? -7.895 17.078 -13.859 1 97.62 86 ARG A C 1
ATOM 666 O O . ARG A 1 86 ? -8.242 18.172 -14.32 1 97.62 86 ARG A O 1
ATOM 673 N N . PHE A 1 87 ? -7.168 16.234 -14.508 1 97.44 87 PHE A N 1
ATOM 674 C CA . PHE A 1 87 ? -6.836 16.406 -15.922 1 97.44 87 PHE A CA 1
ATOM 675 C C . PHE A 1 87 ? -7.836 15.672 -16.812 1 97.44 87 PHE A C 1
ATOM 677 O O . PHE A 1 87 ? -8.492 14.727 -16.359 1 97.44 87 PHE A O 1
ATOM 684 N N . ALA A 1 88 ? -7.938 16.094 -18 1 96.88 88 ALA A N 1
ATOM 685 C CA . ALA A 1 88 ? -8.883 15.484 -18.938 1 96.88 88 ALA A CA 1
ATOM 686 C C . ALA A 1 88 ? -8.297 14.211 -19.547 1 96.88 88 ALA A C 1
ATOM 688 O O . ALA A 1 88 ? -9.039 13.289 -19.891 1 96.88 88 ALA A O 1
ATOM 689 N N . ASP A 1 89 ? -7.012 14.062 -19.594 1 96.31 89 ASP A N 1
ATOM 690 C CA . ASP A 1 89 ? -6.426 13.055 -20.469 1 96.31 89 ASP A CA 1
ATOM 691 C C . ASP A 1 89 ? -5.578 12.062 -19.672 1 96.31 89 ASP A C 1
ATOM 693 O O . ASP A 1 89 ? -5.168 11.031 -20.203 1 96.31 89 ASP A O 1
ATOM 697 N N . ARG A 1 90 ? -5.27 12.406 -18.469 1 95.5 90 ARG A N 1
ATOM 698 C CA . ARG A 1 90 ? -4.422 11.531 -17.656 1 95.5 90 ARG A CA 1
ATOM 699 C C . ARG A 1 90 ? -4.789 11.609 -16.188 1 95.5 90 ARG A C 1
ATOM 701 O O . ARG A 1 90 ? -5.484 12.539 -15.766 1 95.5 90 ARG A O 1
ATOM 708 N N . SER A 1 91 ? -4.348 10.656 -15.508 1 96.12 91 SER A N 1
ATOM 709 C CA . SER A 1 91 ? -4.609 10.664 -14.078 1 96.12 91 SER A CA 1
ATOM 710 C C . SER A 1 91 ? -3.656 11.609 -13.344 1 96.12 91 SER A C 1
ATOM 712 O O . SER A 1 91 ? -2.658 12.055 -13.914 1 96.12 91 SER A O 1
ATOM 714 N N . ARG A 1 92 ? -3.975 11.984 -12.195 1 97.75 92 ARG A N 1
ATOM 715 C CA . ARG A 1 92 ? -3.176 12.875 -11.359 1 97.75 92 ARG A CA 1
ATOM 716 C C . ARG A 1 92 ? -2.996 12.289 -9.961 1 97.75 92 ARG A C 1
ATOM 718 O O . ARG A 1 92 ? -3.967 11.883 -9.32 1 97.75 92 ARG A O 1
ATOM 725 N N . ILE A 1 93 ? -1.704 12.156 -9.461 1 98.19 93 ILE A N 1
ATOM 726 C CA . ILE A 1 93 ? -1.444 11.578 -8.148 1 98.19 93 ILE A CA 1
ATOM 727 C C . ILE A 1 93 ? -1.493 12.664 -7.086 1 98.19 93 ILE A C 1
ATOM 729 O O . ILE A 1 93 ? -0.723 13.625 -7.133 1 98.19 93 ILE A O 1
ATOM 733 N N . LEU A 1 94 ? -2.396 12.484 -6.086 1 98.75 94 LEU A N 1
ATOM 734 C CA . LEU A 1 94 ? -2.654 13.5 -5.074 1 98.75 94 LEU A CA 1
ATOM 735 C C . LEU A 1 94 ? -2.604 12.898 -3.674 1 98.75 94 LEU A C 1
ATOM 737 O O . LEU A 1 94 ? -2.561 11.68 -3.52 1 98.75 94 LEU A O 1
ATOM 741 N N . TRP A 1 95 ? -2.525 13.711 -2.719 1 98.75 95 TRP A N 1
ATOM 742 C CA . TRP A 1 95 ? -2.74 13.359 -1.318 1 98.75 95 TRP A CA 1
ATOM 743 C C . TRP A 1 95 ? -3.75 14.305 -0.67 1 98.75 95 TRP A C 1
ATOM 745 O O . TRP A 1 95 ? -3.631 15.523 -0.784 1 98.75 95 TRP A O 1
ATOM 755 N N . ALA A 1 96 ? -4.715 13.797 -0.117 1 98.44 96 ALA A N 1
ATOM 756 C CA . ALA A 1 96 ? -5.727 14.508 0.654 1 98.44 96 ALA A CA 1
ATOM 757 C C . ALA A 1 96 ? -6.055 13.773 1.948 1 98.44 96 ALA A C 1
ATOM 759 O O . ALA A 1 96 ? -6.453 12.609 1.921 1 98.44 96 ALA A O 1
ATOM 760 N N . ASP A 1 97 ? -5.965 14.414 3.053 1 96.81 97 ASP A N 1
ATOM 761 C CA . ASP A 1 97 ? -6.062 13.758 4.355 1 96.81 97 ASP A CA 1
ATOM 762 C C . ASP A 1 97 ? -7.383 13.008 4.492 1 96.81 97 ASP A C 1
ATOM 764 O O . ASP A 1 97 ? -7.414 11.891 5.02 1 96.81 97 ASP A O 1
ATOM 768 N N . ALA A 1 98 ? -8.492 13.578 3.979 1 96.25 98 ALA A N 1
ATOM 769 C CA . ALA A 1 98 ? -9.828 13.016 4.184 1 96.25 98 ALA A CA 1
ATOM 770 C C . ALA A 1 98 ? -9.938 11.633 3.547 1 96.25 98 ALA A C 1
ATOM 772 O O . ALA A 1 98 ? -10.711 10.789 4.012 1 96.25 98 ALA A O 1
ATOM 773 N N . VAL A 1 99 ? -9.164 11.375 2.5 1 97.31 99 VAL A N 1
ATOM 774 C CA . VAL A 1 99 ? -9.242 10.102 1.787 1 97.31 99 VAL A CA 1
ATOM 775 C C . VAL A 1 99 ? -7.984 9.281 2.049 1 97.31 99 VAL A C 1
ATOM 777 O O . VAL A 1 99 ? -8.055 8.062 2.207 1 97.31 99 VAL A O 1
ATOM 780 N N . SER A 1 100 ? -6.848 9.914 2.129 1 98.19 100 SER A N 1
ATOM 781 C CA . SER A 1 100 ? -5.559 9.234 2.229 1 98.19 100 SER A CA 1
ATOM 782 C C . SER A 1 100 ? -5.34 8.664 3.627 1 98.19 100 SER A C 1
ATOM 784 O O . SER A 1 100 ? -4.5 7.785 3.822 1 98.19 100 SER A O 1
ATOM 786 N N . ILE A 1 101 ? -6.051 9.203 4.578 1 97.56 101 ILE A N 1
ATOM 787 C CA . ILE A 1 101 ? -6.02 8.695 5.945 1 97.56 101 ILE A CA 1
ATOM 788 C C . ILE A 1 101 ? -7.371 8.078 6.293 1 97.56 101 ILE A C 1
ATOM 790 O O . ILE A 1 101 ? -8.422 8.648 5.992 1 97.56 101 ILE A O 1
ATOM 794 N N . ASN A 1 102 ? -7.383 6.902 6.879 1 96 102 ASN A N 1
ATOM 795 C CA . ASN A 1 102 ? -8.625 6.316 7.367 1 96 102 ASN A CA 1
ATOM 796 C C . ASN A 1 102 ? -9.164 7.074 8.578 1 96 102 ASN A C 1
ATOM 798 O O . ASN A 1 102 ? -8.781 6.785 9.719 1 96 102 ASN A O 1
ATOM 802 N N . GLN A 1 103 ? -10.102 7.922 8.344 1 93.12 103 GLN A N 1
ATOM 803 C CA . GLN A 1 103 ? -10.602 8.852 9.352 1 93.12 103 GLN A CA 1
ATOM 804 C C . GLN A 1 103 ? -11.383 8.117 10.438 1 93.12 103 GLN A C 1
ATOM 806 O O . GLN A 1 103 ? -11.664 8.68 11.5 1 93.12 103 GLN A O 1
ATOM 811 N N . TRP A 1 104 ? -11.711 6.848 10.242 1 92 104 TRP A N 1
ATOM 812 C CA . TRP A 1 104 ? -12.516 6.086 11.188 1 92 104 TRP A CA 1
ATOM 813 C C . TRP A 1 104 ? -11.648 5.145 12.016 1 92 104 TRP A C 1
ATOM 815 O O . TRP A 1 104 ? -12.156 4.266 12.711 1 92 104 TRP A O 1
ATOM 825 N N . HIS A 1 105 ? -10.367 5.316 11.844 1 94.94 105 HIS A N 1
ATOM 826 C CA . HIS A 1 105 ? -9.406 4.5 12.57 1 94.94 105 HIS A CA 1
ATOM 827 C C . HIS A 1 105 ? -8.438 5.363 13.367 1 94.94 105 HIS A C 1
ATOM 829 O O . HIS A 1 105 ? -7.395 5.777 12.859 1 94.94 105 HIS A O 1
ATOM 835 N N . ASP A 1 106 ? -8.586 5.461 14.664 1 95.56 106 ASP A N 1
ATOM 836 C CA . ASP A 1 106 ? -7.891 6.418 15.523 1 95.56 106 ASP A CA 1
ATOM 837 C C . ASP A 1 106 ? -6.391 6.125 15.562 1 95.56 106 ASP A C 1
ATOM 839 O O . ASP A 1 106 ? -5.578 7.051 15.602 1 95.56 106 ASP A O 1
ATOM 843 N N . GLU A 1 107 ? -6.102 4.895 15.594 1 96.38 107 GLU A N 1
ATOM 844 C CA . GLU A 1 107 ? -4.684 4.555 15.648 1 96.38 107 GLU A CA 1
ATOM 845 C C . GLU A 1 107 ? -3.963 5 14.375 1 96.38 107 GLU A C 1
ATOM 847 O O . GLU A 1 107 ? -2.857 5.543 14.438 1 96.38 107 GLU A O 1
ATOM 852 N N . GLU A 1 108 ? -4.574 4.711 13.242 1 96.44 108 GLU A N 1
ATOM 853 C CA . GLU A 1 108 ? -3.977 5.164 11.992 1 96.44 108 GLU A CA 1
ATOM 854 C C . GLU A 1 108 ? -3.916 6.688 11.93 1 96.44 108 GLU A C 1
ATOM 856 O O . GLU A 1 108 ? -2.914 7.258 11.492 1 96.44 108 GLU A O 1
ATOM 861 N N . ARG A 1 109 ? -4.984 7.328 12.336 1 96.69 109 ARG A N 1
ATOM 862 C CA . ARG A 1 109 ? -5.012 8.789 12.352 1 96.69 109 ARG A CA 1
ATOM 863 C C . ARG A 1 109 ? -3.861 9.344 13.188 1 96.69 109 ARG A C 1
ATOM 865 O O . ARG A 1 109 ? -3.162 10.266 12.758 1 96.69 109 ARG A O 1
ATOM 872 N N . SER A 1 110 ? -3.729 8.789 14.391 1 97.31 110 SER A N 1
ATOM 873 C CA . SER A 1 110 ? -2.666 9.227 15.289 1 97.31 110 SER A CA 1
ATOM 874 C C . SER A 1 110 ? -1.294 9.062 14.648 1 97.31 110 SER A C 1
ATOM 876 O O . SER A 1 110 ? -0.462 9.969 14.695 1 97.31 110 SER A O 1
ATOM 878 N N . HIS A 1 111 ? -1.131 7.898 14.055 1 96.62 111 HIS A N 1
ATOM 879 C CA . HIS A 1 111 ? 0.15 7.582 13.43 1 96.62 111 HIS A CA 1
ATOM 880 C C . HIS A 1 111 ? 0.432 8.5 12.25 1 96.62 111 HIS A C 1
ATOM 882 O O . HIS A 1 111 ? 1.532 9.047 12.125 1 96.62 111 HIS A O 1
ATOM 888 N N . GLN A 1 112 ? -0.547 8.719 11.359 1 97.5 112 GLN A N 1
ATOM 889 C CA . GLN A 1 112 ? -0.392 9.531 10.156 1 97.5 112 GLN A CA 1
ATOM 890 C C . GLN A 1 112 ? -0.182 11 10.508 1 97.5 112 GLN A C 1
ATOM 892 O O . GLN A 1 112 ? 0.629 11.688 9.883 1 97.5 112 GLN A O 1
ATOM 897 N N . VAL A 1 113 ? -0.881 11.469 11.484 1 97.12 113 VAL A N 1
ATOM 898 C CA . VAL A 1 113 ? -0.808 12.867 11.898 1 97.12 113 VAL A CA 1
ATOM 899 C C . VAL A 1 113 ? 0.578 13.164 12.461 1 97.12 113 VAL A C 1
ATOM 901 O O . VAL A 1 113 ? 1.083 14.281 12.328 1 97.12 113 VAL A O 1
ATOM 904 N N . ALA A 1 114 ? 1.181 12.195 13.055 1 95.56 114 ALA A N 1
ATOM 905 C CA . ALA A 1 114 ? 2.492 12.359 13.672 1 95.56 114 ALA A CA 1
ATOM 906 C C . ALA A 1 114 ? 3.537 12.781 12.648 1 95.56 114 ALA A C 1
ATOM 908 O O . ALA A 1 114 ? 4.508 13.469 12.984 1 95.56 114 ALA A O 1
ATOM 909 N N . PHE A 1 115 ? 3.348 12.383 11.344 1 95.88 115 PHE A N 1
ATOM 910 C CA . PHE A 1 115 ? 4.328 12.781 10.336 1 95.88 115 PHE A CA 1
ATOM 911 C C . PHE A 1 115 ? 3.646 13.453 9.148 1 95.88 115 PHE A C 1
ATOM 913 O O . PHE A 1 115 ? 4.156 13.406 8.031 1 95.88 115 PHE A O 1
ATOM 920 N N . MET A 1 116 ? 2.459 14 9.398 1 97.25 116 MET A N 1
ATOM 921 C CA . MET A 1 116 ? 1.694 14.617 8.32 1 97.25 116 MET A CA 1
ATOM 922 C C . MET A 1 116 ? 2.443 15.805 7.734 1 97.25 116 MET A C 1
ATOM 924 O O . MET A 1 116 ? 2.348 16.078 6.535 1 97.25 116 MET A O 1
ATOM 928 N N . GLY A 1 117 ? 3.145 16.547 8.594 1 96.62 117 GLY A N 1
ATOM 929 C CA . GLY A 1 117 ? 3.975 17.625 8.094 1 96.62 117 GLY A CA 1
ATOM 930 C C . GLY A 1 117 ? 4.926 17.188 6.996 1 96.62 117 GLY A C 1
ATOM 931 O O . GLY A 1 117 ? 5.094 17.906 6 1 96.62 117 GLY A O 1
ATOM 932 N N . LYS A 1 118 ? 5.523 16.047 7.172 1 96.56 118 LYS A N 1
ATOM 933 C CA . LYS A 1 118 ? 6.457 15.516 6.184 1 96.56 118 LYS A CA 1
ATOM 934 C C . LYS A 1 118 ? 5.754 15.211 4.863 1 96.56 118 LYS A C 1
ATOM 936 O O . LYS A 1 118 ? 6.348 15.336 3.793 1 96.56 118 LYS A O 1
ATOM 941 N N . VAL A 1 119 ? 4.516 14.797 4.914 1 98.25 119 VAL A N 1
ATOM 942 C CA . VAL A 1 119 ? 3.74 14.508 3.709 1 98.25 119 VAL A CA 1
ATOM 943 C C . VAL A 1 119 ? 3.648 15.766 2.844 1 98.25 119 VAL A C 1
ATOM 945 O O . VAL A 1 119 ? 3.838 15.703 1.627 1 98.25 119 VAL A O 1
ATOM 948 N N . TYR A 1 120 ? 3.381 16.859 3.469 1 98.38 120 TYR A N 1
ATOM 949 C CA . TYR A 1 120 ? 3.271 18.125 2.74 1 98.38 120 TYR A CA 1
ATOM 950 C C . TYR A 1 120 ? 4.641 18.609 2.275 1 98.38 120 TYR A C 1
ATOM 952 O O . TYR A 1 120 ? 4.773 19.156 1.182 1 98.38 120 TYR A O 1
ATOM 960 N N . SER A 1 121 ? 5.664 18.391 3.045 1 97.44 121 SER A N 1
ATOM 961 C CA . SER A 1 121 ? 6.996 18.859 2.67 1 97.44 121 SER A CA 1
ATOM 962 C C . SER A 1 121 ? 7.566 18.031 1.523 1 97.44 121 SER A C 1
ATOM 964 O O . SER A 1 121 ? 8.375 18.516 0.733 1 97.44 121 SER A O 1
ATOM 966 N N . CYS A 1 122 ? 7.129 16.766 1.406 1 97.44 122 CYS A N 1
ATOM 967 C CA . CYS A 1 122 ? 7.641 15.867 0.373 1 97.44 122 CYS A CA 1
ATOM 968 C C . CYS A 1 122 ? 6.84 16.016 -0.917 1 97.44 122 CYS A C 1
ATOM 970 O O . CYS A 1 122 ? 7.285 15.57 -1.979 1 97.44 122 CYS A O 1
ATOM 972 N N . ALA A 1 123 ? 5.664 16.625 -0.836 1 98.38 123 ALA A N 1
ATOM 973 C CA . ALA A 1 123 ? 4.84 16.797 -2.027 1 98.38 123 ALA A CA 1
ATOM 974 C C . ALA A 1 123 ? 5.531 17.703 -3.047 1 98.38 123 ALA A C 1
ATOM 976 O O . ALA A 1 123 ? 6.234 18.641 -2.676 1 98.38 123 ALA A O 1
ATOM 977 N N . LYS A 1 124 ? 5.355 17.406 -4.328 1 98.06 124 LYS A N 1
ATOM 978 C CA . LYS A 1 124 ? 5.891 18.25 -5.387 1 98.06 124 LYS A CA 1
ATOM 979 C C . LYS A 1 124 ? 5.375 19.688 -5.25 1 98.06 124 LYS A C 1
ATOM 981 O O . LYS A 1 124 ? 6.137 20.641 -5.418 1 98.06 124 LYS A O 1
ATOM 986 N N . ARG A 1 125 ? 4.152 19.781 -5.031 1 98.12 125 ARG A N 1
ATOM 987 C CA . ARG A 1 125 ? 3.508 21.062 -4.758 1 98.12 125 ARG A CA 1
ATOM 988 C C . ARG A 1 125 ? 2.25 20.875 -3.918 1 98.12 125 ARG A C 1
ATOM 990 O O . ARG A 1 125 ? 1.731 19.766 -3.807 1 98.12 125 ARG A O 1
ATOM 997 N N . VAL A 1 126 ? 1.876 21.953 -3.244 1 98.81 126 VAL A N 1
ATOM 998 C CA . VAL A 1 126 ? 0.624 21.984 -2.498 1 98.81 126 VAL A CA 1
ATOM 999 C C . VAL A 1 126 ? -0.392 22.859 -3.223 1 98.81 126 VAL A C 1
ATOM 1001 O O . VAL A 1 126 ? -0.121 24.031 -3.504 1 98.81 126 VAL A O 1
ATOM 1004 N N . LEU A 1 127 ? -1.492 22.297 -3.609 1 98.81 127 LEU A N 1
ATOM 1005 C CA . LEU A 1 127 ? -2.586 23.016 -4.258 1 98.81 127 LEU A CA 1
ATOM 1006 C C . LEU A 1 127 ? -3.559 23.562 -3.225 1 98.81 127 LEU A C 1
ATOM 1008 O O . LEU A 1 127 ? -4.281 22.812 -2.574 1 98.81 127 LEU A O 1
ATOM 1012 N N . VAL A 1 128 ? -3.609 24.891 -3.107 1 98.75 128 VAL A N 1
ATOM 1013 C CA . VAL A 1 128 ? -4.441 25.562 -2.113 1 98.75 128 VAL A CA 1
ATOM 1014 C C . VAL A 1 128 ? -5.766 25.984 -2.744 1 98.75 128 VAL A C 1
ATOM 1016 O O . VAL A 1 128 ? -5.801 26.906 -3.568 1 98.75 128 VAL A O 1
ATOM 1019 N N . HIS A 1 129 ? -6.793 25.359 -2.35 1 98.38 129 HIS A N 1
ATOM 1020 C CA . HIS A 1 129 ? -8.117 25.625 -2.891 1 98.38 129 HIS A CA 1
ATOM 1021 C C . HIS A 1 129 ? -8.961 26.438 -1.907 1 98.38 129 HIS A C 1
ATOM 1023 O O . HIS A 1 129 ? -9.305 25.938 -0.828 1 98.38 129 HIS A O 1
ATOM 1029 N N . PHE A 1 130 ? -9.43 27.672 -2.281 1 97.38 130 PHE A N 1
ATOM 1030 C CA . PHE A 1 130 ? -10.086 28.594 -1.359 1 97.38 130 PHE A CA 1
ATOM 1031 C C . PHE A 1 130 ? -11.602 28.438 -1.43 1 97.38 130 PHE A C 1
ATOM 1033 O O . PHE A 1 130 ? -12.336 29.141 -0.74 1 97.38 130 PHE A O 1
ATOM 1040 N N . GLY A 1 131 ? -12.055 27.5 -2.266 1 93.25 131 GLY A N 1
ATOM 1041 C CA . GLY A 1 131 ? -13.484 27.344 -2.494 1 93.25 131 GLY A CA 1
ATOM 1042 C C . GLY A 1 131 ? -13.945 27.984 -3.793 1 93.25 131 GLY A C 1
ATOM 1043 O O . GLY A 1 131 ? -13.133 28.453 -4.59 1 93.25 131 GLY A O 1
ATOM 1044 N N . ASP A 1 132 ? -15.242 28.047 -3.945 1 89.44 132 ASP A N 1
ATOM 1045 C CA . ASP A 1 132 ? -15.82 28.578 -5.176 1 89.44 132 ASP A CA 1
ATOM 1046 C C . ASP A 1 132 ? -15.805 30.109 -5.176 1 89.44 132 ASP A C 1
ATOM 1048 O O . ASP A 1 132 ? -15.992 30.734 -4.133 1 89.44 132 ASP A O 1
ATOM 1052 N N . ASP A 1 133 ? -15.508 30.625 -6.27 1 93.88 133 ASP A N 1
ATOM 1053 C CA . ASP A 1 133 ? -15.562 32.062 -6.477 1 93.88 133 ASP A CA 1
ATOM 1054 C C . ASP A 1 133 ? -16.984 32.531 -6.766 1 93.88 133 ASP A C 1
ATOM 1056 O O . ASP A 1 133 ? -17.328 32.844 -7.906 1 93.88 133 ASP A O 1
ATOM 1060 N N . LEU A 1 134 ? -17.75 32.688 -5.77 1 89.5 134 LEU A N 1
ATOM 1061 C CA . LEU A 1 134 ? -19.188 32.969 -5.898 1 89.5 134 LEU A CA 1
ATOM 1062 C C . LEU A 1 134 ? -19.422 34.375 -6.438 1 89.5 134 LEU A C 1
ATOM 1064 O O . LEU A 1 134 ? -20.438 34.625 -7.086 1 89.5 134 LEU A O 1
ATOM 1068 N N . TYR A 1 135 ? -18.469 35.281 -6.266 1 91.75 135 TYR A N 1
ATOM 1069 C CA . TYR A 1 135 ? -18.719 36.688 -6.586 1 91.75 135 TYR A CA 1
ATOM 1070 C C . TYR A 1 135 ? -17.797 37.188 -7.707 1 91.75 135 TYR A C 1
ATOM 1072 O O . TYR A 1 135 ? -17.75 38.375 -8.008 1 91.75 135 TYR A O 1
ATOM 1080 N N . GLY A 1 136 ? -17.078 36.312 -8.234 1 93.38 136 GLY A N 1
ATOM 1081 C CA . GLY A 1 136 ? -16.188 36.656 -9.328 1 93.38 136 GLY A CA 1
ATOM 1082 C C . GLY A 1 136 ? -15 37.5 -8.883 1 93.38 136 GLY A C 1
ATOM 1083 O O . GLY A 1 136 ? -14.547 38.375 -9.609 1 93.38 136 GLY A O 1
ATOM 1084 N N . ASP A 1 137 ? -14.508 37.25 -7.695 1 95.31 137 ASP A N 1
ATOM 1085 C CA . ASP A 1 137 ? -13.453 38.062 -7.07 1 95.31 137 ASP A CA 1
ATOM 1086 C C . ASP A 1 137 ? -12.07 37.562 -7.5 1 95.31 137 ASP A C 1
ATOM 1088 O O . ASP A 1 137 ? -11.078 38.281 -7.34 1 95.31 137 ASP A O 1
ATOM 1092 N N . ALA A 1 138 ? -11.969 36.438 -8.117 1 97.31 138 ALA A N 1
ATOM 1093 C CA . ALA A 1 138 ? -10.703 35.75 -8.312 1 97.31 138 ALA A CA 1
ATOM 1094 C C . ALA A 1 138 ? -9.766 36.531 -9.211 1 97.31 138 ALA A C 1
ATOM 1096 O O . ALA A 1 138 ? -8.57 36.625 -8.938 1 97.31 138 ALA A O 1
ATOM 1097 N N . ARG A 1 139 ? -10.297 37.094 -10.234 1 97.19 139 ARG A N 1
ATOM 1098 C CA . ARG A 1 139 ? -9.477 37.844 -11.188 1 97.19 139 ARG A CA 1
ATOM 1099 C C . ARG A 1 139 ? -8.852 39.062 -10.531 1 97.19 139 ARG A C 1
ATOM 1101 O O . ARG A 1 139 ? -7.688 39.375 -10.766 1 97.19 139 ARG A O 1
ATOM 1108 N N . ASN A 1 140 ? -9.664 39.75 -9.734 1 97.75 140 ASN A N 1
ATOM 1109 C CA . ASN A 1 140 ? -9.164 40.906 -9.016 1 97.75 140 ASN A CA 1
ATOM 1110 C C . ASN A 1 140 ? -8.062 40.531 -8.023 1 97.75 140 ASN A C 1
ATOM 1112 O O . ASN A 1 140 ? -7.035 41.219 -7.945 1 97.75 140 ASN A O 1
ATOM 1116 N N . VAL A 1 141 ? -8.281 39.531 -7.305 1 98 141 VAL A N 1
ATOM 1117 C CA . VAL A 1 141 ? -7.309 39.062 -6.312 1 98 141 VAL A CA 1
ATOM 1118 C C . VAL A 1 141 ? -6.008 38.656 -7.008 1 98 141 VAL A C 1
ATOM 1120 O O . VAL A 1 141 ? -4.922 39.094 -6.605 1 98 141 VAL A O 1
ATOM 1123 N N . SER A 1 142 ? -6.129 37.875 -8.078 1 98.19 142 SER A N 1
ATOM 1124 C CA . SER A 1 142 ? -4.961 37.406 -8.82 1 98.19 142 SER A CA 1
ATOM 1125 C C . SER A 1 142 ? -4.18 38.562 -9.406 1 98.19 142 SER A C 1
ATOM 1127 O O . SER A 1 142 ? -2.945 38.594 -9.367 1 98.19 142 SER A O 1
ATOM 1129 N N . SER A 1 143 ? -4.93 39.531 -9.914 1 98 143 SER A N 1
ATOM 1130 C CA . SER A 1 143 ? -4.285 40.719 -10.5 1 98 143 SER A CA 1
ATOM 1131 C C . SER A 1 143 ? -3.531 41.5 -9.453 1 98 143 SER A C 1
ATOM 1133 O O . SER A 1 143 ? -2.424 42 -9.703 1 98 143 SER A O 1
ATOM 1135 N N . LEU A 1 144 ? -4.133 41.656 -8.258 1 97.94 144 LEU A N 1
ATOM 1136 C CA . LEU A 1 144 ? -3.471 42.375 -7.164 1 97.94 144 LEU A CA 1
ATOM 1137 C C . LEU A 1 144 ? -2.193 41.656 -6.75 1 97.94 144 LEU A C 1
ATOM 1139 O O . LEU A 1 144 ? -1.152 42.281 -6.555 1 97.94 144 LEU A O 1
ATOM 1143 N N . VAL A 1 145 ? -2.295 40.344 -6.629 1 98.19 145 VAL A N 1
ATOM 1144 C CA . VAL A 1 145 ? -1.162 39.531 -6.195 1 98.19 145 VAL A CA 1
ATOM 1145 C C . VAL A 1 145 ? -0.008 39.688 -7.184 1 98.19 145 VAL A C 1
ATOM 1147 O O . VAL A 1 145 ? 1.134 39.938 -6.781 1 98.19 145 VAL A O 1
ATOM 1150 N N . MET A 1 146 ? -0.314 39.594 -8.453 1 97.75 146 MET A N 1
ATOM 1151 C CA . MET A 1 146 ? 0.713 39.688 -9.492 1 97.75 146 MET A CA 1
ATOM 1152 C C . MET A 1 146 ? 1.342 41.062 -9.523 1 97.75 146 MET A C 1
ATOM 1154 O O . MET A 1 146 ? 2.564 41.219 -9.609 1 97.75 146 MET A O 1
ATOM 1158 N N . GLU A 1 147 ? 0.534 42.062 -9.445 1 97.44 147 GLU A N 1
ATOM 1159 C CA . GLU A 1 147 ? 0.993 43.438 -9.5 1 97.44 147 GLU A CA 1
ATOM 1160 C C . GLU A 1 147 ? 1.9 43.781 -8.32 1 97.44 147 GLU A C 1
ATOM 1162 O O . GLU A 1 147 ? 2.988 44.344 -8.508 1 97.44 147 GLU A O 1
ATOM 1167 N N . TYR A 1 148 ? 1.472 43.469 -7.191 1 96.06 148 TYR A N 1
ATOM 1168 C CA . TYR A 1 148 ? 2.221 43.844 -6.004 1 96.06 148 TYR A CA 1
ATOM 1169 C C . TYR A 1 148 ? 3.426 42.938 -5.793 1 96.06 148 TYR A C 1
ATOM 1171 O O . TYR A 1 148 ? 4.441 43.375 -5.234 1 96.06 148 TYR A O 1
ATOM 1179 N N . ALA A 1 149 ? 3.289 41.719 -6.199 1 94.88 149 ALA A N 1
ATOM 1180 C CA . ALA A 1 149 ? 4.477 40.875 -6.188 1 94.88 149 ALA A CA 1
ATOM 1181 C C . ALA A 1 149 ? 5.59 41.469 -7.043 1 94.88 149 ALA A C 1
ATOM 1183 O O . ALA A 1 149 ? 6.754 41.5 -6.641 1 94.88 149 ALA A O 1
ATOM 1184 N N . ALA A 1 150 ? 5.203 41.938 -8.203 1 95.31 150 ALA A N 1
ATOM 1185 C CA . ALA A 1 150 ? 6.16 42.594 -9.102 1 95.31 150 ALA A CA 1
ATOM 1186 C C . ALA A 1 150 ? 6.734 43.844 -8.477 1 95.31 150 ALA A C 1
ATOM 1188 O O . ALA A 1 150 ? 7.934 44.125 -8.586 1 95.31 150 ALA A O 1
ATOM 1189 N N . MET A 1 151 ? 5.898 44.562 -7.844 1 94.94 151 MET A N 1
ATOM 1190 C CA . MET A 1 151 ? 6.316 45.812 -7.207 1 94.94 151 MET A CA 1
ATOM 1191 C C . MET A 1 151 ? 7.27 45.531 -6.047 1 94.94 151 MET A C 1
ATOM 1193 O O . MET A 1 151 ? 8.289 46.219 -5.902 1 94.94 151 MET A O 1
ATOM 1197 N N . ILE A 1 152 ? 6.93 44.625 -5.203 1 94.31 152 ILE A N 1
ATOM 1198 C CA . ILE A 1 152 ? 7.699 44.312 -4.008 1 94.31 152 ILE A CA 1
ATOM 1199 C C . ILE A 1 152 ? 9.055 43.719 -4.414 1 94.31 152 ILE A C 1
ATOM 1201 O O . ILE A 1 152 ? 10.062 43.969 -3.734 1 94.31 152 ILE A O 1
ATOM 1205 N N . SER A 1 153 ? 9.062 43.031 -5.547 1 92.56 153 SER A N 1
ATOM 1206 C CA . SER A 1 153 ? 10.289 42.406 -6.012 1 92.56 153 SER A CA 1
ATOM 1207 C C . SER A 1 153 ? 11.367 43.438 -6.332 1 92.56 153 SER A C 1
ATOM 1209 O O . SER A 1 153 ? 12.555 43.094 -6.402 1 92.56 153 SER A O 1
ATOM 1211 N N . LYS A 1 154 ? 10.945 44.625 -6.508 1 92.88 154 LYS A N 1
ATOM 1212 C CA . LYS A 1 154 ? 11.891 45.719 -6.797 1 92.88 154 LYS A CA 1
ATOM 1213 C C . LYS A 1 154 ? 12.648 46.125 -5.543 1 92.88 154 LYS A C 1
ATOM 1215 O O . LYS A 1 154 ? 13.656 46.844 -5.629 1 92.88 154 LYS A O 1
ATOM 1220 N N . TYR A 1 155 ? 12.148 45.688 -4.426 1 91.62 155 TYR A N 1
ATOM 1221 C CA . TYR A 1 155 ? 12.781 45.969 -3.143 1 91.62 155 TYR A CA 1
ATOM 1222 C C . TYR A 1 155 ? 13.406 44.719 -2.553 1 91.62 155 TYR A C 1
ATOM 1224 O O . TYR A 1 155 ? 13.07 43.594 -2.965 1 91.62 155 TYR A O 1
ATOM 1232 N N . LYS A 1 156 ? 14.359 44.938 -1.661 1 84.38 156 LYS A N 1
ATOM 1233 C CA . LYS A 1 156 ? 14.961 43.781 -0.993 1 84.38 156 LYS A CA 1
ATOM 1234 C C . LYS A 1 156 ? 13.961 43.094 -0.07 1 84.38 156 LYS A C 1
ATOM 1236 O O . LYS A 1 156 ? 14 41.875 0.089 1 84.38 156 LYS A O 1
ATOM 1241 N N . SER A 1 157 ? 13.172 43.906 0.595 1 84.31 157 SER A N 1
ATOM 1242 C CA . SER A 1 157 ? 12.141 43.406 1.491 1 84.31 157 SER A CA 1
ATOM 1243 C C . SER A 1 157 ? 10.961 44.375 1.583 1 84.31 157 SER A C 1
ATOM 1245 O O . SER A 1 157 ? 11.102 45.562 1.32 1 84.31 157 SER A O 1
ATOM 1247 N N . VAL A 1 158 ? 9.898 43.812 1.846 1 86.62 158 VAL A N 1
ATOM 1248 C CA . VAL A 1 158 ? 8.711 44.625 2.059 1 86.62 158 VAL A CA 1
ATOM 1249 C C . VAL A 1 158 ? 8.977 45.656 3.162 1 86.62 158 VAL A C 1
ATOM 1251 O O . VAL A 1 158 ? 8.438 46.75 3.139 1 86.62 158 VAL A O 1
ATOM 1254 N N . HIS A 1 159 ? 9.867 45.312 4.039 1 80.38 159 HIS A N 1
ATOM 1255 C CA . HIS A 1 159 ? 10.18 46.156 5.195 1 80.38 159 HIS A CA 1
ATOM 1256 C C . HIS A 1 159 ? 10.945 47.406 4.785 1 80.38 159 HIS A C 1
ATOM 1258 O O . HIS A 1 159 ? 11 48.375 5.539 1 80.38 159 HIS A O 1
ATOM 1264 N N . ASP A 1 160 ? 11.453 47.406 3.574 1 86.38 160 ASP A N 1
ATOM 1265 C CA . ASP A 1 160 ? 12.211 48.562 3.066 1 86.38 160 ASP A CA 1
ATOM 1266 C C . ASP A 1 160 ? 11.305 49.5 2.287 1 86.38 160 ASP A C 1
ATOM 1268 O O . ASP A 1 160 ? 11.742 50.562 1.868 1 86.38 160 ASP A O 1
ATOM 1272 N N . MET A 1 161 ? 10.148 49.094 2.193 1 91.38 161 MET A N 1
ATOM 1273 C CA . MET A 1 161 ? 9.211 49.906 1.418 1 91.38 161 MET A CA 1
ATOM 1274 C C . MET A 1 161 ? 8.602 51 2.279 1 91.38 161 MET A C 1
ATOM 1276 O O . MET A 1 161 ? 8.461 50.844 3.492 1 91.38 161 MET A O 1
ATOM 1280 N N . PRO A 1 162 ? 8.32 52.062 1.665 1 89.81 162 PRO A N 1
ATOM 1281 C CA . PRO A 1 162 ? 7.738 53.188 2.439 1 89.81 162 PRO A CA 1
ATOM 1282 C C . PRO A 1 162 ? 6.305 52.906 2.877 1 89.81 162 PRO A C 1
ATOM 1284 O O . PRO A 1 162 ? 5.566 52.188 2.18 1 89.81 162 PRO A O 1
ATOM 1287 N N . ILE A 1 163 ? 5.945 53.438 3.977 1 87.94 163 ILE A N 1
ATOM 1288 C CA . ILE A 1 163 ? 4.566 53.375 4.449 1 87.94 163 ILE A CA 1
ATOM 1289 C C . ILE A 1 163 ? 3.746 54.469 3.74 1 87.94 163 ILE A C 1
ATOM 1291 O O . ILE A 1 163 ? 4.145 55.625 3.705 1 87.94 163 ILE A O 1
ATOM 1295 N N . LEU A 1 164 ? 2.646 54.062 3.238 1 89.75 164 LEU A N 1
ATOM 1296 C CA . LEU A 1 164 ? 1.824 55 2.457 1 89.75 164 LEU A CA 1
ATOM 1297 C C . LEU A 1 164 ? 1.137 56 3.361 1 89.75 164 LEU A C 1
ATOM 1299 O O . LEU A 1 164 ? 0.713 55.656 4.469 1 89.75 164 LEU A O 1
ATOM 1303 N N . LEU A 1 165 ? 1.106 57.156 2.793 1 83 165 LEU A N 1
ATOM 1304 C CA . LEU A 1 165 ? 0.316 58.188 3.455 1 83 165 LEU A CA 1
ATOM 1305 C C . LEU A 1 165 ? -1.171 58 3.178 1 83 165 LEU A C 1
ATOM 1307 O O . LEU A 1 165 ? -1.545 57.312 2.223 1 83 165 LEU A O 1
ATOM 1311 N N . ALA A 1 166 ? -2.02 58.562 3.955 1 77.06 166 ALA A N 1
ATOM 1312 C CA . ALA A 1 166 ? -3.469 58.375 3.877 1 77.06 166 ALA A CA 1
ATOM 1313 C C . ALA A 1 166 ? -4 58.844 2.52 1 77.06 166 ALA A C 1
ATOM 1315 O O . ALA A 1 166 ? -5 58.312 2.029 1 77.06 166 ALA A O 1
ATOM 1316 N N . GLU A 1 167 ? -3.277 59.812 1.893 1 86.81 167 GLU A N 1
ATOM 1317 C CA . GLU A 1 167 ? -3.775 60.406 0.656 1 86.81 167 GLU A CA 1
ATOM 1318 C C . GLU A 1 167 ? -3.25 59.656 -0.567 1 86.81 167 GLU A C 1
ATOM 1320 O O . GLU A 1 167 ? -3.611 60 -1.7 1 86.81 167 GLU A O 1
ATOM 1325 N N . ASP A 1 168 ? -2.5 58.688 -0.327 1 91.44 168 ASP A N 1
ATOM 1326 C CA . ASP A 1 168 ? -1.91 57.969 -1.446 1 91.44 168 ASP A CA 1
ATOM 1327 C C . ASP A 1 168 ? -2.992 57.344 -2.324 1 91.44 168 ASP A C 1
ATOM 1329 O O . ASP A 1 168 ? -3.859 56.625 -1.831 1 91.44 168 ASP A O 1
ATOM 1333 N N . PRO A 1 169 ? -2.934 57.531 -3.592 1 92.94 169 PRO A N 1
ATOM 1334 C CA . PRO A 1 169 ? -3.969 57.031 -4.504 1 92.94 169 PRO A CA 1
ATOM 1335 C C . PRO A 1 169 ? -4.039 55.531 -4.555 1 92.94 169 PRO A C 1
ATOM 1337 O O . PRO A 1 169 ? -5.078 54.969 -4.906 1 92.94 169 PRO A O 1
ATOM 1340 N N . ALA A 1 170 ? -2.975 54.844 -4.285 1 92.88 170 ALA A N 1
ATOM 1341 C CA . ALA A 1 170 ? -2.955 53.375 -4.281 1 92.88 170 ALA A CA 1
ATOM 1342 C C . ALA A 1 170 ? -4 52.812 -3.32 1 92.88 170 ALA A C 1
ATOM 1344 O O . ALA A 1 170 ? -4.477 51.688 -3.5 1 92.88 170 ALA A O 1
ATOM 1345 N N . LEU A 1 171 ? -4.402 53.594 -2.361 1 92.88 171 LEU A N 1
ATOM 1346 C CA . LEU A 1 171 ? -5.34 53.156 -1.331 1 92.88 171 LEU A CA 1
ATOM 1347 C C . LEU A 1 171 ? -6.777 53.219 -1.843 1 92.88 171 LEU A C 1
ATOM 1349 O O . LEU A 1 171 ? -7.688 52.656 -1.226 1 92.88 171 LEU A O 1
ATOM 1353 N N . ASP A 1 172 ? -6.934 53.844 -3.023 1 93.44 172 ASP A N 1
ATOM 1354 C CA . ASP A 1 172 ? -8.281 54.031 -3.555 1 93.44 172 ASP A CA 1
ATOM 1355 C C . ASP A 1 172 ? -8.609 52.969 -4.598 1 93.44 172 ASP A C 1
ATOM 1357 O O . ASP A 1 172 ? -9.664 53 -5.234 1 93.44 172 ASP A O 1
ATOM 1361 N N . ASP A 1 173 ? -7.77 52 -4.789 1 95.88 173 ASP A N 1
ATOM 1362 C CA . ASP A 1 173 ? -8.023 50.906 -5.711 1 95.88 173 ASP A CA 1
ATOM 1363 C C . ASP A 1 173 ? -9.242 50.094 -5.27 1 95.88 173 ASP A C 1
ATOM 1365 O O . ASP A 1 173 ? -9.258 49.531 -4.164 1 95.88 173 ASP A O 1
ATOM 1369 N N . PRO A 1 174 ? -10.25 49.969 -6.059 1 94.06 174 PRO A N 1
ATOM 1370 C CA . PRO A 1 174 ? -11.469 49.25 -5.668 1 94.06 174 PRO A CA 1
ATOM 1371 C C . PRO A 1 174 ? -11.227 47.75 -5.445 1 94.06 174 PRO A C 1
ATOM 1373 O O . PRO A 1 174 ? -12.023 47.094 -4.77 1 94.06 174 PRO A O 1
ATOM 1376 N N . ARG A 1 175 ? -10.164 47.25 -6.012 1 94.88 175 ARG A N 1
ATOM 1377 C CA . ARG A 1 175 ? -9.859 45.844 -5.875 1 94.88 175 ARG A CA 1
ATOM 1378 C C . ARG A 1 175 ? -9.594 45.469 -4.422 1 94.88 175 ARG A C 1
ATOM 1380 O O . ARG A 1 175 ? -9.641 44.281 -4.055 1 94.88 175 ARG A O 1
ATOM 1387 N N . TRP A 1 176 ? -9.422 46.406 -3.494 1 96.81 176 TRP A N 1
ATOM 1388 C CA . TRP A 1 176 ? -9.164 46.125 -2.084 1 96.81 176 TRP A CA 1
ATOM 1389 C C . TRP A 1 176 ? -10.398 45.562 -1.402 1 96.81 176 TRP A C 1
ATOM 1391 O O . TRP A 1 176 ? -10.289 44.719 -0.504 1 96.81 176 TRP A O 1
ATOM 1401 N N . LYS A 1 177 ? -11.531 45.969 -1.799 1 94.5 177 LYS A N 1
ATOM 1402 C CA . LYS A 1 177 ? -12.766 45.406 -1.266 1 94.5 177 LYS A CA 1
ATOM 1403 C C . LYS A 1 177 ? -12.867 43.906 -1.561 1 94.5 177 LYS A C 1
ATOM 1405 O O . LYS A 1 177 ? -13.352 43.156 -0.732 1 94.5 177 LYS A O 1
ATOM 1410 N N . THR A 1 178 ? -12.398 43.656 -2.709 1 95.69 178 THR A N 1
ATOM 1411 C CA . THR A 1 178 ? -12.391 42.25 -3.119 1 95.69 178 THR A CA 1
ATOM 1412 C C . THR A 1 178 ? -11.398 41.438 -2.281 1 95.69 178 THR A C 1
ATOM 1414 O O . THR A 1 178 ? -11.672 40.281 -1.912 1 95.69 178 THR A O 1
ATOM 1417 N N . LEU A 1 179 ? -10.266 42 -2.014 1 96.56 179 LEU A N 1
ATOM 1418 C CA . LEU A 1 179 ? -9.266 41.344 -1.19 1 96.56 179 LEU A CA 1
ATOM 1419 C C . LEU A 1 179 ? -9.781 41.094 0.225 1 96.56 179 LEU A C 1
ATOM 1421 O O . LEU A 1 179 ? -9.469 40.094 0.85 1 96.56 179 LEU A O 1
ATOM 1425 N N . SER A 1 180 ? -10.531 42.062 0.672 1 95 180 SER A N 1
ATOM 1426 C CA . SER A 1 180 ? -11.141 41.906 1.991 1 95 180 SER A CA 1
ATOM 1427 C C . SER A 1 180 ? -12.086 40.719 2.037 1 95 180 SER A C 1
ATOM 1429 O O . SER A 1 180 ? -12.031 39.906 2.975 1 95 180 SER A O 1
ATOM 1431 N N . ARG A 1 181 ? -12.906 40.531 1.065 1 95.12 181 ARG A N 1
ATOM 1432 C CA . ARG A 1 181 ? -13.812 39.406 1.001 1 95.12 181 ARG A CA 1
ATOM 1433 C C . ARG A 1 181 ? -13.039 38.094 0.896 1 95.12 181 ARG A C 1
ATOM 1435 O O . ARG A 1 181 ? -13.422 37.094 1.499 1 95.12 181 ARG A O 1
ATOM 1442 N N . PHE A 1 182 ? -12.016 38.188 0.176 1 96.19 182 PHE A N 1
ATOM 1443 C CA . PHE A 1 182 ? -11.18 37 -0.044 1 96.19 182 PHE A CA 1
ATOM 1444 C C . PHE A 1 182 ? -10.555 36.531 1.263 1 96.19 182 PHE A C 1
ATOM 1446 O O . PHE A 1 182 ? -10.562 35.344 1.56 1 96.19 182 PHE A O 1
ATOM 1453 N N . HIS A 1 183 ? -9.938 37.406 2.018 1 94 183 HIS A N 1
ATOM 1454 C CA . HIS A 1 183 ? -9.219 36.969 3.207 1 94 183 HIS A CA 1
ATOM 1455 C C . HIS A 1 183 ? -10.18 36.594 4.332 1 94 183 HIS A C 1
ATOM 1457 O O . HIS A 1 183 ? -9.758 36.094 5.375 1 94 183 HIS A O 1
ATOM 1463 N N . HIS A 1 184 ? -11.531 36.75 4.117 1 92.88 184 HIS A N 1
ATOM 1464 C CA . HIS A 1 184 ? -12.531 36.312 5.078 1 92.88 184 HIS A CA 1
ATOM 1465 C C . HIS A 1 184 ? -13.109 34.938 4.684 1 92.88 184 HIS A C 1
ATOM 1467 O O . HIS A 1 184 ? -14.055 34.469 5.312 1 92.88 184 HIS A O 1
ATOM 1473 N N . LEU A 1 185 ? -12.562 34.406 3.643 1 95.38 185 LEU A N 1
ATOM 1474 C CA . LEU A 1 185 ? -12.984 33.062 3.275 1 95.38 185 LEU A CA 1
ATOM 1475 C C . LEU A 1 185 ? -12.641 32.062 4.379 1 95.38 185 LEU A C 1
ATOM 1477 O O . LEU A 1 185 ? -11.695 32.281 5.145 1 95.38 185 LEU A O 1
ATOM 1481 N N . PRO A 1 186 ? -13.352 30.922 4.434 1 94.5 186 PRO A N 1
ATOM 1482 C CA . PRO A 1 186 ? -13.219 29.984 5.547 1 94.5 186 PRO A CA 1
ATOM 1483 C C . PRO A 1 186 ? -11.812 29.391 5.645 1 94.5 186 PRO A C 1
ATOM 1485 O O . PRO A 1 186 ? -11.359 29.031 6.734 1 94.5 186 PRO A O 1
ATOM 1488 N N . TRP A 1 187 ? -11.109 29.297 4.539 1 96.81 187 TRP A N 1
ATOM 1489 C CA . TRP A 1 187 ? -9.781 28.688 4.523 1 96.81 187 TRP A CA 1
ATOM 1490 C C . TRP A 1 187 ? -8.852 29.391 5.5 1 96.81 187 TRP A C 1
ATOM 1492 O O . TRP A 1 187 ? -8.07 28.75 6.207 1 96.81 187 TRP A O 1
ATOM 1502 N N . TRP A 1 188 ? -8.984 30.656 5.719 1 96.12 188 TRP A N 1
ATOM 1503 C CA . TRP A 1 188 ? -8.07 31.5 6.492 1 96.12 188 TRP A CA 1
ATOM 1504 C C . TRP A 1 188 ? -8.227 31.234 7.988 1 96.12 188 TRP A C 1
ATOM 1506 O O . TRP A 1 188 ? -7.355 31.609 8.781 1 96.12 188 TRP A O 1
ATOM 1516 N N . SER A 1 189 ? -9.312 30.609 8.375 1 93.75 189 SER A N 1
ATOM 1517 C CA . SER A 1 189 ? -9.578 30.422 9.797 1 93.75 189 SER A CA 1
ATOM 1518 C C . SER A 1 189 ? -9.352 28.984 10.227 1 93.75 189 SER A C 1
ATOM 1520 O O . SER A 1 189 ? -9.648 28.609 11.359 1 93.75 189 SER A O 1
ATOM 1522 N N . ARG A 1 190 ? -8.82 28.141 9.352 1 94.81 190 ARG A N 1
ATOM 1523 C CA . ARG A 1 190 ? -8.586 26.75 9.688 1 94.81 190 ARG A CA 1
ATOM 1524 C C . ARG A 1 190 ? -7.18 26.547 10.234 1 94.81 190 ARG A C 1
ATOM 1526 O O . ARG A 1 190 ? -6.223 27.141 9.742 1 94.81 190 ARG A O 1
ATOM 1533 N N . ALA A 1 191 ? -7.07 25.656 11.156 1 95.31 191 ALA A N 1
ATOM 1534 C CA . ALA A 1 191 ? -5.812 25.469 11.875 1 95.31 191 ALA A CA 1
ATOM 1535 C C . ALA A 1 191 ? -4.797 24.719 11.016 1 95.31 191 ALA A C 1
ATOM 1537 O O . ALA A 1 191 ? -3.635 25.109 10.922 1 95.31 191 ALA A O 1
ATOM 1538 N N . TRP A 1 192 ? -5.234 23.703 10.336 1 96.88 192 TRP A N 1
ATOM 1539 C CA . TRP A 1 192 ? -4.328 22.781 9.656 1 96.88 192 TRP A CA 1
ATOM 1540 C C . TRP A 1 192 ? -3.654 23.453 8.469 1 96.88 192 TRP A C 1
ATOM 1542 O O . TRP A 1 192 ? -2.547 23.078 8.078 1 96.88 192 TRP A O 1
ATOM 1552 N N . VAL A 1 193 ? -4.254 24.469 7.906 1 97.56 193 VAL A N 1
ATOM 1553 C CA . VAL A 1 193 ? -3.789 25.031 6.645 1 97.56 193 VAL A CA 1
ATOM 1554 C C . VAL A 1 193 ? -2.436 25.719 6.848 1 97.56 193 VAL A C 1
ATOM 1556 O O . VAL A 1 193 ? -1.629 25.797 5.918 1 97.56 193 VAL A O 1
ATOM 1559 N N . ILE A 1 194 ? -2.143 26.109 8.07 1 96.88 194 ILE A N 1
ATOM 1560 C CA . ILE A 1 194 ? -0.895 26.828 8.336 1 96.88 194 ILE A CA 1
ATOM 1561 C C . ILE A 1 194 ? 0.288 25.875 8.117 1 96.88 194 ILE A C 1
ATOM 1563 O O . ILE A 1 194 ? 1.292 26.266 7.516 1 96.88 194 ILE A O 1
ATOM 1567 N N . GLN A 1 195 ? 0.116 24.672 8.586 1 97.5 195 GLN A N 1
ATOM 1568 C CA . GLN A 1 195 ? 1.146 23.656 8.375 1 97.5 195 GLN A CA 1
ATOM 1569 C C . GLN A 1 195 ? 1.23 23.266 6.902 1 97.5 195 GLN A C 1
ATOM 1571 O O . GLN A 1 195 ? 2.324 23.062 6.371 1 97.5 195 GLN A O 1
ATOM 1576 N N . GLU A 1 196 ? 0.116 23.156 6.289 1 98.38 196 GLU A N 1
ATOM 1577 C CA . GLU A 1 196 ? 0.037 22.672 4.914 1 98.38 196 GLU A CA 1
ATOM 1578 C C . GLU A 1 196 ? 0.808 23.594 3.965 1 98.38 196 GLU A C 1
ATOM 1580 O O . GLU A 1 196 ? 1.621 23.125 3.166 1 98.38 196 GLU A O 1
ATOM 1585 N N . VAL A 1 197 ? 0.608 24.859 4.121 1 98.06 197 VAL A N 1
ATOM 1586 C CA . VAL A 1 197 ? 1.268 25.797 3.23 1 98.06 197 VAL A CA 1
ATOM 1587 C C . VAL A 1 197 ? 2.654 26.141 3.773 1 98.06 197 VAL A C 1
ATOM 1589 O O . VAL A 1 197 ? 3.574 26.438 3.006 1 98.06 197 VAL A O 1
ATOM 1592 N N . GLY A 1 198 ? 2.826 26.094 5.09 1 97.5 198 GLY A N 1
ATOM 1593 C CA . GLY A 1 198 ? 4.121 26.391 5.68 1 97.5 198 GLY A CA 1
ATOM 1594 C C . GLY A 1 198 ? 5.207 25.406 5.262 1 97.5 198 GLY A C 1
ATOM 1595 O O . GLY A 1 198 ? 6.379 25.781 5.164 1 97.5 198 GLY A O 1
ATOM 1596 N N . LEU A 1 199 ? 4.793 24.203 5.012 1 97.81 199 LEU A N 1
ATOM 1597 C CA . LEU A 1 199 ? 5.758 23.156 4.711 1 97.81 199 LEU A CA 1
ATOM 1598 C C . LEU A 1 199 ? 5.836 22.906 3.207 1 97.81 199 LEU A C 1
ATOM 1600 O O . LEU A 1 199 ? 6.664 22.109 2.748 1 97.81 199 LEU A O 1
ATOM 1604 N N . ALA A 1 200 ? 5.027 23.609 2.43 1 98 200 ALA A N 1
ATOM 1605 C CA . ALA A 1 200 ? 4.977 23.391 0.987 1 98 200 ALA A CA 1
ATOM 1606 C C . ALA A 1 200 ? 6.258 23.875 0.313 1 98 200 ALA A C 1
ATOM 1608 O O . ALA A 1 200 ? 6.719 24.984 0.571 1 98 200 ALA A O 1
ATOM 1609 N N . ARG A 1 201 ? 6.84 23.062 -0.553 1 96 201 ARG A N 1
ATOM 1610 C CA . ARG A 1 201 ? 7.941 23.516 -1.395 1 96 201 ARG A CA 1
ATOM 1611 C C . ARG A 1 201 ? 7.469 24.531 -2.422 1 96 201 ARG A C 1
ATOM 1613 O O . ARG A 1 201 ? 8.086 25.594 -2.584 1 96 201 ARG A O 1
ATOM 1620 N N . GLU A 1 202 ? 6.492 24.156 -3.064 1 97.31 202 GLU A N 1
ATOM 1621 C CA . GLU A 1 202 ? 5.734 25.016 -3.969 1 97.31 202 GLU A CA 1
ATOM 1622 C C . GLU A 1 202 ? 4.25 25.016 -3.617 1 97.31 202 GLU A C 1
ATOM 1624 O O . GLU A 1 202 ? 3.686 23.969 -3.279 1 97.31 202 GLU A O 1
ATOM 1629 N N . SER A 1 203 ? 3.689 26.188 -3.551 1 98.12 203 SER A N 1
ATOM 1630 C CA . SER A 1 203 ? 2.271 26.297 -3.23 1 98.12 203 SER A CA 1
ATOM 1631 C C . SER A 1 203 ? 1.53 27.125 -4.277 1 98.12 203 SER A C 1
ATOM 1633 O O . SER A 1 203 ? 1.926 28.25 -4.578 1 98.12 203 SER A O 1
ATOM 1635 N N . VAL A 1 204 ? 0.49 26.562 -4.809 1 98.5 204 VAL A N 1
ATOM 1636 C CA . VAL A 1 204 ? -0.304 27.203 -5.848 1 98.5 204 VAL A CA 1
ATOM 1637 C C . VAL A 1 204 ? -1.729 27.438 -5.344 1 98.5 204 VAL A C 1
ATOM 1639 O O . VAL A 1 204 ? -2.404 26.484 -4.934 1 98.5 204 VAL A O 1
ATOM 1642 N N . CYS A 1 205 ? -2.145 28.672 -5.422 1 98.5 205 CYS A N 1
ATOM 1643 C CA . CYS A 1 205 ? -3.496 29.031 -5.012 1 98.5 205 CYS A CA 1
ATOM 1644 C C . CYS A 1 205 ? -4.488 28.844 -6.152 1 98.5 205 CYS A C 1
ATOM 1646 O O . CYS A 1 205 ? -4.211 29.234 -7.289 1 98.5 205 CYS A O 1
ATOM 1648 N N . LEU A 1 206 ? -5.531 28.188 -5.82 1 98.31 206 LEU A N 1
ATOM 1649 C CA . LEU A 1 206 ? -6.641 27.969 -6.75 1 98.31 206 LEU A CA 1
ATOM 1650 C C . LEU A 1 206 ? -7.891 28.703 -6.273 1 98.31 206 LEU A C 1
ATOM 1652 O O . LEU A 1 206 ? -8.469 28.344 -5.246 1 98.31 206 LEU A O 1
ATOM 1656 N N . TYR A 1 207 ? -8.344 29.719 -7.016 1 97.5 207 TYR A N 1
ATOM 1657 C CA . TYR A 1 207 ? -9.539 30.5 -6.699 1 97.5 207 TYR A CA 1
ATOM 1658 C C . TYR A 1 207 ? -10.328 30.812 -7.961 1 97.5 207 TYR A C 1
ATOM 1660 O O . TYR A 1 207 ? -9.859 31.531 -8.836 1 97.5 207 TYR A O 1
ATOM 1668 N N . GLY A 1 208 ? -11.492 30.219 -8 1 94.31 208 GLY A N 1
ATOM 1669 C CA . GLY A 1 208 ? -12.18 30.281 -9.281 1 94.31 208 GLY A CA 1
ATOM 1670 C C . GLY A 1 208 ? -11.383 29.688 -10.422 1 94.31 208 GLY A C 1
ATOM 1671 O O . GLY A 1 208 ? -10.898 28.547 -10.32 1 94.31 208 GLY A O 1
ATOM 1672 N N . ASN A 1 209 ? -11.227 30.422 -11.484 1 93.38 209 ASN A N 1
ATOM 1673 C CA . ASN A 1 209 ? -10.445 29.938 -12.625 1 93.38 209 ASN A CA 1
ATOM 1674 C C . ASN A 1 209 ? -9.023 30.484 -12.594 1 93.38 209 ASN A C 1
ATOM 1676 O O . ASN A 1 209 ? -8.242 30.234 -13.516 1 93.38 209 ASN A O 1
ATOM 1680 N N . GLU A 1 210 ? -8.734 31.125 -11.484 1 97.12 210 GLU A N 1
ATOM 1681 C CA . GLU A 1 210 ? -7.422 31.766 -11.391 1 97.12 210 GLU A CA 1
ATOM 1682 C C . GLU A 1 210 ? -6.453 30.922 -10.57 1 97.12 210 GLU A C 1
ATOM 1684 O O . GLU A 1 210 ? -6.875 30.188 -9.656 1 97.12 210 GLU A O 1
ATOM 1689 N N . GLU A 1 211 ? -5.23 30.984 -10.984 1 97.75 211 GLU A N 1
ATOM 1690 C CA . GLU A 1 211 ? -4.121 30.406 -10.242 1 97.75 211 GLU A CA 1
ATOM 1691 C C . GLU A 1 211 ? -3.035 31.438 -9.961 1 97.75 211 GLU A C 1
ATOM 1693 O O . GLU A 1 211 ? -2.738 32.281 -10.812 1 97.75 211 GLU A O 1
ATOM 1698 N N . PHE A 1 212 ? -2.527 31.484 -8.781 1 98.19 212 PHE A N 1
ATOM 1699 C CA . PHE A 1 212 ? -1.439 32.375 -8.438 1 98.19 212 PHE A CA 1
ATOM 1700 C C . PHE A 1 212 ? -0.599 31.812 -7.305 1 98.19 212 PHE A C 1
ATOM 1702 O O . PHE A 1 212 ? -1.003 30.844 -6.652 1 98.19 212 PHE A O 1
ATOM 1709 N N . ASP A 1 213 ? 0.532 32.344 -7.066 1 97.88 213 ASP A N 1
ATOM 1710 C CA . ASP A 1 213 ? 1.5 31.812 -6.113 1 97.88 213 ASP A CA 1
ATOM 1711 C C . ASP A 1 213 ? 1.155 32.25 -4.688 1 97.88 213 ASP A C 1
ATOM 1713 O O . ASP A 1 213 ? 0.871 33.406 -4.438 1 97.88 213 ASP A O 1
ATOM 1717 N N . TYR A 1 214 ? 1.163 31.312 -3.809 1 97.75 214 TYR A N 1
ATOM 1718 C CA . TYR A 1 214 ? 0.819 31.578 -2.418 1 97.75 214 TYR A CA 1
ATOM 1719 C C . TYR A 1 214 ? 1.842 32.5 -1.773 1 97.75 214 TYR A C 1
ATOM 1721 O O . TYR A 1 214 ? 1.484 33.375 -0.975 1 97.75 214 TYR A O 1
ATOM 1729 N N . ARG A 1 215 ? 3.084 32.312 -2.023 1 95.12 215 ARG A N 1
ATOM 1730 C CA . ARG A 1 215 ? 4.117 33.156 -1.428 1 95.12 215 ARG A CA 1
ATOM 1731 C C . ARG A 1 215 ? 3.988 34.625 -1.898 1 95.12 215 ARG A C 1
ATOM 1733 O O . ARG A 1 215 ? 4.234 35.531 -1.132 1 95.12 215 ARG A O 1
ATOM 1740 N N . ASP A 1 216 ? 3.596 34.812 -3.131 1 96.62 216 ASP A N 1
ATOM 1741 C CA . ASP A 1 216 ? 3.314 36.156 -3.629 1 96.62 216 ASP A CA 1
ATOM 1742 C C . ASP A 1 216 ? 2.115 36.781 -2.91 1 96.62 216 ASP A C 1
ATOM 1744 O O . ASP A 1 216 ? 2.1 37.969 -2.627 1 96.62 216 ASP A O 1
ATOM 1748 N N . LEU A 1 217 ? 1.162 35.938 -2.701 1 97.75 217 LEU A N 1
ATOM 1749 C CA . LEU A 1 217 ? 0.003 36.375 -1.938 1 97.75 217 LEU A CA 1
ATOM 1750 C C . LEU A 1 217 ? 0.416 36.844 -0.544 1 97.75 217 LEU A C 1
ATOM 1752 O O . LEU A 1 217 ? -0.074 37.844 -0.051 1 97.75 217 LEU A O 1
ATOM 1756 N N . MET A 1 218 ? 1.281 36.125 0.097 1 95.44 218 MET A N 1
ATOM 1757 C CA . MET A 1 218 ? 1.723 36.5 1.44 1 95.44 218 MET A CA 1
ATOM 1758 C C . MET A 1 218 ? 2.568 37.75 1.412 1 95.44 218 MET A C 1
ATOM 1760 O O . MET A 1 218 ? 2.531 38.562 2.352 1 95.44 218 MET A O 1
ATOM 1764 N N . ARG A 1 219 ? 3.299 38 0.379 1 93.88 219 ARG A N 1
ATOM 1765 C CA . ARG A 1 219 ? 4.012 39.281 0.232 1 93.88 219 ARG A CA 1
ATOM 1766 C C . ARG A 1 219 ? 3.041 40.469 0.188 1 93.88 219 ARG A C 1
ATOM 1768 O O . ARG A 1 219 ? 3.271 41.469 0.829 1 93.88 219 ARG A O 1
ATOM 1775 N N . LEU A 1 220 ? 2.059 40.219 -0.6 1 96.38 220 LEU A N 1
ATOM 1776 C CA . LEU A 1 220 ? 1.016 41.25 -0.653 1 96.38 220 LEU A CA 1
ATOM 1777 C C . LEU A 1 220 ? 0.391 41.438 0.722 1 96.38 220 LEU A C 1
ATOM 1779 O O . LEU A 1 220 ? 0.183 42.594 1.145 1 96.38 220 LEU A O 1
ATOM 1783 N N . ALA A 1 221 ? 0.098 40.375 1.404 1 95.88 221 ALA A N 1
ATOM 1784 C CA . ALA A 1 221 ? -0.516 40.438 2.727 1 95.88 221 ALA A CA 1
ATOM 1785 C C . ALA A 1 221 ? 0.36 41.219 3.699 1 95.88 221 ALA A C 1
ATOM 1787 O O . ALA A 1 221 ? -0.131 42.094 4.422 1 95.88 221 ALA A O 1
ATOM 1788 N N . VAL A 1 222 ? 1.58 40.938 3.719 1 93.31 222 VAL A N 1
ATOM 1789 C CA . VAL A 1 222 ? 2.518 41.656 4.59 1 93.31 222 VAL A CA 1
ATOM 1790 C C . VAL A 1 222 ? 2.572 43.125 4.207 1 93.31 222 VAL A C 1
ATOM 1792 O O . VAL A 1 222 ? 2.615 44 5.078 1 93.31 222 VAL A O 1
ATOM 1795 N N . TRP A 1 223 ? 2.57 43.438 2.965 1 94.88 223 TRP A N 1
ATOM 1796 C CA . TRP A 1 223 ? 2.602 44.812 2.492 1 94.88 223 TRP A CA 1
ATOM 1797 C C . TRP A 1 223 ? 1.387 45.594 2.99 1 94.88 223 TRP A C 1
ATOM 1799 O O . TRP A 1 223 ? 1.509 46.719 3.422 1 94.88 223 TRP A O 1
ATOM 1809 N N . THR A 1 224 ? 0.224 44.969 2.914 1 94.44 224 THR A N 1
ATOM 1810 C CA . THR A 1 224 ? -0.993 45.625 3.34 1 94.44 224 THR A CA 1
ATOM 1811 C C . THR A 1 224 ? -0.932 45.969 4.824 1 94.44 224 THR A C 1
ATOM 1813 O O . THR A 1 224 ? -1.496 47 5.262 1 94.44 224 THR A O 1
ATOM 1816 N N . THR A 1 225 ? -0.301 45.156 5.582 1 86.31 225 THR A N 1
ATOM 1817 C CA . THR A 1 225 ? -0.221 45.344 7.027 1 86.31 225 THR A CA 1
ATOM 1818 C C . THR A 1 225 ? 0.855 46.344 7.387 1 86.31 225 THR A C 1
ATOM 1820 O O . THR A 1 225 ? 0.64 47.219 8.242 1 86.31 225 THR A O 1
ATOM 1823 N N . ARG A 1 226 ? 1.904 46.344 6.68 1 85.19 226 ARG A N 1
ATOM 1824 C CA . ARG A 1 226 ? 3.068 47.156 7.066 1 85.19 226 ARG A CA 1
ATOM 1825 C C . ARG A 1 226 ? 3.072 48.5 6.348 1 85.19 226 ARG A C 1
ATOM 1827 O O . ARG A 1 226 ? 3.377 49.531 6.953 1 85.19 226 ARG A O 1
ATOM 1834 N N . CYS A 1 227 ? 2.789 48.469 5.09 1 91.06 227 CYS A N 1
ATOM 1835 C CA . CYS A 1 227 ? 2.992 49.656 4.25 1 91.06 227 CYS A CA 1
ATOM 1836 C C . CYS A 1 227 ? 1.682 50.406 4.039 1 91.06 227 CYS A C 1
ATOM 1838 O O . CYS A 1 227 ? 1.688 51.594 3.738 1 91.06 227 CYS A O 1
ATOM 1840 N N . ALA A 1 228 ? 0.613 49.688 4.184 1 91.31 228 ALA A N 1
ATOM 1841 C CA . ALA A 1 228 ? -0.68 50.312 3.92 1 91.31 228 ALA A CA 1
ATOM 1842 C C . ALA A 1 228 ? -1.663 50.062 5.055 1 91.31 228 ALA A C 1
ATOM 1844 O O . ALA A 1 228 ? -2.758 49.531 4.824 1 91.31 228 ALA A O 1
ATOM 1845 N N . PRO A 1 229 ? -1.34 50.438 6.254 1 81.69 229 PRO A N 1
ATOM 1846 C CA . PRO A 1 229 ? -2.188 50.125 7.406 1 81.69 229 PRO A CA 1
ATOM 1847 C C . PRO A 1 229 ? -3.59 50.719 7.285 1 81.69 229 PRO A C 1
ATOM 1849 O O . PRO A 1 229 ? -4.535 50.188 7.887 1 81.69 229 PRO A O 1
ATOM 1852 N N . HIS A 1 230 ? -3.807 51.75 6.43 1 81.62 230 HIS A N 1
ATOM 1853 C CA . HIS A 1 230 ? -5.098 52.406 6.254 1 81.62 230 HIS A CA 1
ATOM 1854 C C . HIS A 1 230 ? -6.105 51.469 5.605 1 81.62 230 HIS A C 1
ATOM 1856 O O . HIS A 1 230 ? -7.316 51.688 5.707 1 81.62 230 HIS A O 1
ATOM 1862 N N . LEU A 1 231 ? -5.59 50.469 4.914 1 89.5 231 LEU A N 1
ATOM 1863 C CA . LEU A 1 231 ? -6.469 49.531 4.219 1 89.5 231 LEU A CA 1
ATOM 1864 C C . LEU A 1 231 ? -7.336 48.781 5.211 1 89.5 231 LEU A C 1
ATOM 1866 O O . LEU A 1 231 ? -8.445 48.344 4.875 1 89.5 231 LEU A O 1
ATOM 1870 N N . GLU A 1 232 ? -6.828 48.531 6.426 1 84.5 232 GLU A N 1
ATOM 1871 C CA . GLU A 1 232 ? -7.613 47.875 7.453 1 84.5 232 GLU A CA 1
ATOM 1872 C C . GLU A 1 232 ? -8.828 48.688 7.859 1 84.5 232 GLU A C 1
ATOM 1874 O O . GLU A 1 232 ? -9.945 48.188 7.93 1 84.5 232 GLU A O 1
ATOM 1879 N N . PHE A 1 233 ? -8.492 49.844 8.031 1 74.31 233 PHE A N 1
ATOM 1880 C CA . PHE A 1 233 ? -9.539 50.75 8.477 1 74.31 233 PHE A CA 1
ATOM 1881 C C . PHE A 1 233 ? -10.555 51 7.367 1 74.31 233 PHE A C 1
ATOM 1883 O O . PHE A 1 233 ? -11.758 51.031 7.617 1 74.31 233 PHE A O 1
ATOM 1890 N N . ARG A 1 234 ? -10.102 51.188 6.156 1 80.44 234 ARG A N 1
ATOM 1891 C CA . ARG A 1 234 ? -10.938 51.594 5.043 1 80.44 234 ARG A CA 1
ATOM 1892 C C . ARG A 1 234 ? -11.727 50.438 4.465 1 80.44 234 ARG A C 1
ATOM 1894 O O . ARG A 1 234 ? -12.875 50.594 4.062 1 80.44 234 ARG A O 1
ATOM 1901 N N . TYR A 1 235 ? -11.07 49.312 4.348 1 89.44 235 TYR A N 1
ATOM 1902 C CA . TYR A 1 235 ? -11.68 48.219 3.605 1 89.44 235 TYR A CA 1
ATOM 1903 C C . TYR A 1 235 ? -11.703 46.938 4.445 1 89.44 235 TYR A C 1
ATOM 1905 O O . TYR A 1 235 ? -12.203 45.906 3.994 1 89.44 235 TYR A O 1
ATOM 1913 N N . ASN A 1 236 ? -11.172 46.969 5.691 1 87.12 236 ASN A N 1
ATOM 1914 C CA . ASN A 1 236 ? -11.102 45.812 6.559 1 87.12 236 ASN A CA 1
ATOM 1915 C C . ASN A 1 236 ? -10.148 44.75 6.004 1 87.12 236 ASN A C 1
ATOM 1917 O O . ASN A 1 236 ? -10.438 43.562 6.066 1 87.12 236 ASN A O 1
ATOM 1921 N N . VAL A 1 237 ? -9.141 45.219 5.285 1 91.5 237 VAL A N 1
ATOM 1922 C CA . VAL A 1 237 ? -8.078 44.312 4.836 1 91.5 237 VAL A CA 1
ATOM 1923 C C . VAL A 1 237 ? -7.082 44.094 5.969 1 91.5 237 VAL A C 1
ATOM 1925 O O . VAL A 1 237 ? -6.285 44.969 6.293 1 91.5 237 VAL A O 1
ATOM 1928 N N . SER A 1 238 ? -7.148 42.969 6.668 1 86.88 238 SER A N 1
ATOM 1929 C CA . SER A 1 238 ? -6.27 42.656 7.793 1 86.88 238 SER A CA 1
ATOM 1930 C C . SER A 1 238 ? -5.977 41.156 7.875 1 86.88 238 SER A C 1
ATOM 1932 O O . SER A 1 238 ? -6.742 40.406 8.484 1 86.88 238 SER A O 1
ATOM 1934 N N . PHE A 1 239 ? -4.84 40.781 7.332 1 91.69 239 PHE A N 1
ATOM 1935 C CA . PHE A 1 239 ? -4.426 39.406 7.426 1 91.69 239 PHE A CA 1
ATOM 1936 C C . PHE A 1 239 ? -3.889 39.094 8.82 1 91.69 239 PHE A C 1
ATOM 1938 O O . PHE A 1 239 ? -3.17 39.906 9.406 1 91.69 239 PHE A O 1
ATOM 1945 N N . ALA A 1 240 ? -4.266 37.969 9.344 1 89.25 240 ALA A N 1
ATOM 1946 C CA . ALA A 1 240 ? -3.836 37.594 10.68 1 89.25 240 ALA A CA 1
ATOM 1947 C C . ALA A 1 240 ? -2.336 37.312 10.719 1 89.25 240 ALA A C 1
ATOM 1949 O O . ALA A 1 240 ? -1.767 36.812 9.742 1 89.25 240 ALA A O 1
ATOM 1950 N N . THR A 1 241 ? -1.754 37.5 11.859 1 88 241 THR A N 1
ATOM 1951 C CA . THR A 1 241 ? -0.313 37.375 12.055 1 88 241 THR A CA 1
ATOM 1952 C C . THR A 1 241 ? 0.143 35.938 11.852 1 88 241 THR A C 1
ATOM 1954 O O . THR A 1 241 ? 1.264 35.688 11.391 1 88 241 THR A O 1
ATOM 1957 N N . VAL A 1 242 ? -0.703 35.031 12.148 1 92.12 242 VAL A N 1
ATOM 1958 C CA . VAL A 1 242 ? -0.329 33.625 12.016 1 92.12 242 VAL A CA 1
ATOM 1959 C C . VAL A 1 242 ? -0.037 33.312 10.547 1 92.12 242 VAL A C 1
ATOM 1961 O O . VAL A 1 242 ? 0.798 32.438 10.25 1 92.12 242 VAL A O 1
ATOM 1964 N N . HIS A 1 243 ? -0.686 34.031 9.617 1 94.31 243 HIS A N 1
ATOM 1965 C CA . HIS A 1 243 ? -0.481 33.812 8.188 1 94.31 243 HIS A CA 1
ATOM 1966 C C . HIS A 1 243 ? 0.713 34.594 7.68 1 94.31 243 HIS A C 1
ATOM 1968 O O . HIS A 1 243 ? 1.476 34.125 6.84 1 94.31 243 HIS A O 1
ATOM 1974 N N . THR A 1 244 ? 0.937 35.781 8.234 1 92 244 THR A N 1
ATOM 1975 C CA . THR A 1 244 ? 1.938 36.688 7.676 1 92 244 THR A CA 1
ATOM 1976 C C . THR A 1 244 ? 3.295 36.469 8.336 1 92 244 THR A C 1
ATOM 1978 O O . THR A 1 244 ? 4.336 36.656 7.707 1 92 244 THR A O 1
ATOM 1981 N N . ASP A 1 245 ? 3.268 35.969 9.57 1 91 245 ASP A N 1
ATOM 1982 C CA . ASP A 1 245 ? 4.527 35.875 10.305 1 91 245 ASP A CA 1
ATOM 1983 C C . ASP A 1 245 ? 5.062 34.469 10.289 1 91 245 ASP A C 1
ATOM 1985 O O . ASP A 1 245 ? 6.23 34.219 10.602 1 91 245 ASP A O 1
ATOM 1989 N N . TRP A 1 246 ? 4.246 33.5 9.969 1 94 246 TRP A N 1
ATOM 1990 C CA . TRP A 1 246 ? 4.625 32.094 10.023 1 94 246 TRP A CA 1
ATOM 1991 C C . TRP A 1 246 ? 4.48 31.438 8.656 1 94 246 TRP A C 1
ATOM 1993 O O . TRP A 1 246 ? 3.926 30.344 8.547 1 94 246 TRP A O 1
ATOM 2003 N N . VAL A 1 247 ? 4.992 32.062 7.66 1 93.5 247 VAL A N 1
ATOM 2004 C CA . VAL A 1 247 ? 4.797 31.641 6.277 1 93.5 247 VAL A CA 1
ATOM 2005 C C . VAL A 1 247 ? 5.699 30.453 5.965 1 93.5 247 VAL A C 1
ATOM 2007 O O . VAL A 1 247 ? 5.328 29.578 5.176 1 93.5 247 VAL A O 1
ATOM 2010 N N . ASP A 1 248 ? 6.855 30.391 6.582 1 94.62 248 ASP A N 1
ATOM 2011 C CA . ASP A 1 248 ? 7.852 29.375 6.27 1 94.62 248 ASP A CA 1
ATOM 2012 C C . ASP A 1 248 ? 8.086 28.438 7.461 1 94.62 248 ASP A C 1
ATOM 2014 O O . ASP A 1 248 ? 8.516 28.891 8.523 1 94.62 248 ASP A O 1
ATOM 2018 N N . TRP A 1 249 ? 7.805 27.109 7.246 1 96.19 249 TRP A N 1
ATOM 2019 C CA . TRP A 1 249 ? 8.023 26.109 8.281 1 96.19 249 TRP A CA 1
ATOM 2020 C C . TRP A 1 249 ? 9.172 25.172 7.91 1 96.19 249 TRP A C 1
ATOM 2022 O O . TRP A 1 249 ? 9.281 24.078 8.445 1 96.19 249 TRP A O 1
ATOM 2032 N N . SER A 1 250 ? 10.008 25.594 7.008 1 94 250 SER A N 1
ATOM 2033 C CA . SER A 1 250 ? 11.172 24.781 6.641 1 94 250 SER A CA 1
ATOM 2034 C C . SER A 1 250 ? 12.227 24.812 7.742 1 94 250 SER A C 1
ATOM 2036 O O . SER A 1 250 ? 12.148 25.625 8.664 1 94 250 SER A O 1
ATOM 2038 N N . PRO A 1 251 ? 13.195 23.953 7.637 1 90.62 251 PRO A N 1
ATOM 2039 C CA . PRO A 1 251 ? 14.258 23.969 8.641 1 90.62 251 PRO A CA 1
ATOM 2040 C C . PRO A 1 251 ? 15.016 25.297 8.68 1 90.62 251 PRO A C 1
ATOM 2042 O O . PRO A 1 251 ? 15.641 25.625 9.688 1 90.62 251 PRO A O 1
ATOM 2045 N N . LYS A 1 252 ? 14.891 26.125 7.641 1 91.81 252 LYS A N 1
ATOM 2046 C CA . LYS A 1 252 ? 15.57 27.422 7.574 1 91.81 252 LYS A CA 1
ATOM 2047 C C . LYS A 1 252 ? 14.609 28.562 7.875 1 91.81 252 LYS A C 1
ATOM 2049 O O . LYS A 1 252 ? 14.836 29.703 7.453 1 91.81 252 LYS A O 1
ATOM 2054 N N . TRP A 1 253 ? 13.602 28.234 8.578 1 92.94 253 TRP A N 1
ATOM 2055 C CA . TRP A 1 253 ? 12.539 29.203 8.805 1 92.94 253 TRP A CA 1
ATOM 2056 C C . TRP A 1 253 ? 13.078 30.453 9.492 1 92.94 253 TRP A C 1
ATOM 2058 O O . TRP A 1 253 ? 12.586 31.562 9.266 1 92.94 253 TRP A O 1
ATOM 2068 N N . ARG A 1 254 ? 14.102 30.406 10.352 1 91.56 254 ARG A N 1
ATOM 2069 C CA . ARG A 1 254 ? 14.641 31.531 11.102 1 91.56 254 ARG A CA 1
ATOM 2070 C C . ARG A 1 254 ? 15.25 32.562 10.156 1 91.56 254 ARG A C 1
ATOM 2072 O O . ARG A 1 254 ? 15.25 33.75 10.453 1 91.56 254 ARG A O 1
ATOM 2079 N N . GLU A 1 255 ? 15.695 32.125 9.023 1 89.31 255 GLU A N 1
ATOM 2080 C CA . GLU A 1 255 ? 16.328 33 8.047 1 89.31 255 GLU A CA 1
ATOM 2081 C C . GLU A 1 255 ? 15.297 33.906 7.359 1 89.31 255 GLU A C 1
ATOM 2083 O O . GLU A 1 255 ? 15.609 35 6.941 1 89.31 255 GLU A O 1
ATOM 2088 N N . THR A 1 256 ? 14.133 33.469 7.305 1 82.81 256 THR A N 1
ATOM 2089 C CA . THR A 1 256 ? 13.117 34.188 6.539 1 82.81 256 THR A CA 1
ATOM 2090 C C . THR A 1 256 ? 12.086 34.812 7.465 1 82.81 256 THR A C 1
ATOM 2092 O O . THR A 1 256 ? 11.281 35.625 7.031 1 82.81 256 THR A O 1
ATOM 2095 N N . SER A 1 257 ? 12.195 34.5 8.711 1 86.31 257 SER A N 1
ATOM 2096 C CA . SER A 1 257 ? 11.211 35 9.656 1 86.31 257 SER A CA 1
ATOM 2097 C C . SER A 1 257 ? 11.492 36.469 10.023 1 86.31 257 SER A C 1
ATOM 2099 O O . SER A 1 257 ? 12.648 36.844 10.188 1 86.31 257 SER A O 1
ATOM 2101 N N . PRO A 1 258 ? 10.406 37.219 10.117 1 81 258 PRO A N 1
ATOM 2102 C CA . PRO A 1 258 ? 10.586 38.562 10.633 1 81 258 PRO A CA 1
ATOM 2103 C C . PRO A 1 258 ? 11.062 38.594 12.086 1 81 258 PRO A C 1
ATOM 2105 O O . PRO A 1 258 ? 11.648 39.562 12.531 1 81 258 PRO A O 1
ATOM 2108 N N . ASP A 1 259 ? 10.781 37.531 12.797 1 83.38 259 ASP A N 1
ATOM 2109 C CA . ASP A 1 259 ? 11.195 37.406 14.195 1 83.38 259 ASP A CA 1
ATOM 2110 C C . ASP A 1 259 ? 11.766 36 14.469 1 83.38 259 ASP A C 1
ATOM 2112 O O . ASP A 1 259 ? 11.047 35.094 14.906 1 83.38 259 ASP A O 1
ATOM 2116 N N . PRO A 1 260 ? 13.016 35.875 14.383 1 87.62 260 PRO A N 1
ATOM 2117 C CA . PRO A 1 260 ? 13.664 34.562 14.555 1 87.62 260 PRO A CA 1
ATOM 2118 C C . PRO A 1 260 ? 13.664 34.094 16 1 87.62 260 PRO A C 1
ATOM 2120 O O . PRO A 1 260 ? 13.992 32.938 16.281 1 87.62 260 PRO A O 1
ATOM 2123 N N . SER A 1 261 ? 13.297 35 16.938 1 86.19 261 SER A N 1
ATOM 2124 C CA . SER A 1 261 ? 13.328 34.625 18.359 1 86.19 261 SER A CA 1
ATOM 2125 C C . SER A 1 261 ? 12.016 33.969 18.781 1 86.19 261 SER A C 1
ATOM 2127 O O . SER A 1 261 ? 11.859 33.594 19.953 1 86.19 261 SER A O 1
ATOM 2129 N N . GLN A 1 262 ? 11.195 33.75 17.891 1 88.69 262 GLN A N 1
ATOM 2130 C CA . GLN A 1 262 ? 9.898 33.125 18.188 1 88.69 262 GLN A CA 1
ATOM 2131 C C . GLN A 1 262 ? 10.062 31.734 18.75 1 88.69 262 GLN A C 1
ATOM 2133 O O . GLN A 1 262 ? 11.055 31.062 18.484 1 88.69 262 GLN A O 1
ATOM 2138 N N . THR A 1 263 ? 9.133 31.328 19.594 1 90.88 263 THR A N 1
ATOM 2139 C CA . THR A 1 263 ? 9.086 30 20.203 1 90.88 263 THR A CA 1
ATOM 2140 C C . THR A 1 263 ? 7.781 29.297 19.859 1 90.88 263 THR A C 1
ATOM 2142 O O . THR A 1 263 ? 6.883 29.891 19.266 1 90.88 263 THR A O 1
ATOM 2145 N N . PHE A 1 264 ? 7.73 28.047 20.297 1 92.38 264 PHE A N 1
ATOM 2146 C CA . PHE A 1 264 ? 6.508 27.297 20.062 1 92.38 264 PHE A CA 1
ATOM 2147 C C . PHE A 1 264 ? 5.324 27.938 20.766 1 92.38 264 PHE A C 1
ATOM 2149 O O . PHE A 1 264 ? 4.203 27.922 20.266 1 92.38 264 PHE A O 1
ATOM 2156 N N . LEU A 1 265 ? 5.582 28.469 21.922 1 91.5 265 LEU A N 1
ATOM 2157 C CA . LEU A 1 265 ? 4.551 29.172 22.672 1 91.5 265 LEU A CA 1
ATOM 2158 C C . LEU A 1 265 ? 4.02 30.359 21.875 1 91.5 265 LEU A C 1
ATOM 2160 O O . LEU A 1 265 ? 2.814 30.625 21.891 1 91.5 265 LEU A O 1
ATOM 2164 N N . GLY A 1 266 ? 4.898 31.078 21.203 1 90.19 266 GLY A N 1
ATOM 2165 C CA . GLY A 1 266 ? 4.484 32.188 20.359 1 90.19 266 GLY A CA 1
ATOM 2166 C C . GLY A 1 266 ? 3.6 31.734 19.203 1 90.19 266 GLY A C 1
ATOM 2167 O O . GLY A 1 266 ? 2.607 32.406 18.891 1 90.19 266 GLY A O 1
ATOM 2168 N N . LEU A 1 267 ? 3.977 30.641 18.578 1 92.81 267 LEU A N 1
ATOM 2169 C CA . LEU A 1 267 ? 3.184 30.078 17.484 1 92.81 267 LEU A CA 1
ATOM 2170 C C . LEU A 1 267 ? 1.795 29.688 17.969 1 92.81 267 LEU A C 1
ATOM 2172 O O . LEU A 1 267 ? 0.792 29.984 17.328 1 92.81 267 LEU A O 1
ATOM 2176 N N . MET A 1 268 ? 1.756 29.062 19.078 1 91.88 268 MET A N 1
ATOM 2177 C CA . MET A 1 268 ? 0.486 28.641 19.656 1 91.88 268 MET A CA 1
ATOM 2178 C C . MET A 1 268 ? -0.394 29.844 19.969 1 91.88 268 MET A C 1
ATOM 2180 O O . MET A 1 268 ? -1.605 29.797 19.75 1 91.88 268 MET A O 1
ATOM 2184 N N . ASN A 1 269 ? 0.202 30.828 20.453 1 90.25 269 ASN A N 1
ATOM 2185 C CA . ASN A 1 269 ? -0.538 32.031 20.797 1 90.25 269 ASN A CA 1
ATOM 2186 C C . ASN A 1 269 ? -1.137 32.719 19.562 1 90.25 269 ASN A C 1
ATOM 2188 O O . ASN A 1 269 ? -2.289 33.156 19.578 1 90.25 269 ASN A O 1
ATOM 2192 N N . HIS A 1 270 ? -0.361 32.75 18.562 1 90.38 270 HIS A N 1
ATOM 2193 C CA . HIS A 1 270 ? -0.832 33.406 17.344 1 90.38 270 HIS A CA 1
ATOM 2194 C C . HIS A 1 270 ? -1.905 32.562 16.656 1 90.38 270 HIS A C 1
ATOM 2196 O O . HIS A 1 270 ? -2.742 33.094 15.93 1 90.38 270 HIS A O 1
ATOM 2202 N N . SER A 1 271 ? -1.969 31.281 16.906 1 92.31 271 SER A N 1
ATOM 2203 C CA . SER A 1 271 ? -2.877 30.375 16.203 1 92.31 271 SER A CA 1
ATOM 2204 C C . SER A 1 271 ? -4.102 30.047 17.047 1 92.31 271 SER A C 1
ATOM 2206 O O . SER A 1 271 ? -4.98 29.297 16.625 1 92.31 271 SER A O 1
ATOM 2208 N N . ARG A 1 272 ? -4.277 30.578 18.141 1 88.69 272 ARG A N 1
ATOM 2209 C CA . ARG A 1 272 ? -5.23 30.141 19.156 1 88.69 272 ARG A CA 1
ATOM 2210 C C . ARG A 1 272 ? -6.668 30.312 18.672 1 88.69 272 ARG A C 1
ATOM 2212 O O . ARG A 1 272 ? -7.566 29.594 19.094 1 88.69 272 ARG A O 1
ATOM 2219 N N . TRP A 1 273 ? -6.906 31.203 17.75 1 88.06 273 TRP A N 1
ATOM 2220 C CA . TRP A 1 273 ? -8.266 31.516 17.328 1 88.06 273 TRP A CA 1
ATOM 2221 C C . TRP A 1 273 ? -8.68 30.641 16.156 1 88.06 273 TRP A C 1
ATOM 2223 O O . TRP A 1 273 ? -9.852 30.625 15.758 1 88.06 273 TRP A O 1
ATOM 2233 N N . LEU A 1 274 ? -7.828 29.922 15.609 1 92.12 274 LEU A N 1
ATOM 2234 C CA . LEU A 1 274 ? -8.117 29.109 14.438 1 92.12 274 LEU A CA 1
ATOM 2235 C C . LEU A 1 274 ? -9.062 27.953 14.805 1 92.12 274 LEU A C 1
ATOM 2237 O O . LEU A 1 274 ? -9.07 27.5 15.945 1 92.12 274 LEU A O 1
ATOM 2241 N N . SER A 1 275 ? -9.766 27.578 13.82 1 90.69 275 SER A N 1
ATOM 2242 C CA . SER A 1 275 ? -10.789 26.562 14.055 1 90.69 275 SER A CA 1
ATOM 2243 C C . SER A 1 275 ? -10.312 25.172 13.617 1 90.69 275 SER A C 1
ATOM 2245 O O . SER A 1 275 ? -9.547 25.047 12.664 1 90.69 275 SER A O 1
ATOM 2247 N N . CYS A 1 276 ? -10.758 24.141 14.336 1 90.38 276 CYS A N 1
ATOM 2248 C CA . CYS A 1 276 ? -10.539 22.75 14 1 90.38 276 CYS A CA 1
ATOM 2249 C C . CYS A 1 276 ? -11.664 21.875 14.531 1 90.38 276 CYS A C 1
ATOM 2251 O O . CYS A 1 276 ? -12.438 22.297 15.391 1 90.38 276 CYS A O 1
ATOM 2253 N N . GLN A 1 277 ? -11.766 20.719 14.016 1 87.25 277 GLN A N 1
ATOM 2254 C CA . GLN A 1 277 ? -12.836 19.812 14.391 1 87.25 277 GLN A CA 1
ATOM 2255 C C . GLN A 1 277 ? -12.641 19.281 15.805 1 87.25 277 GLN A C 1
ATOM 2257 O O . GLN A 1 277 ? -13.578 19.25 16.609 1 87.25 277 GLN A O 1
ATOM 2262 N N . TRP A 1 278 ? -11.422 18.844 16.125 1 90 278 TRP A N 1
ATOM 2263 C CA . TRP A 1 278 ? -11.102 18.328 17.453 1 90 278 TRP A CA 1
ATOM 2264 C C . TRP A 1 278 ? -10.234 19.328 18.234 1 90 278 TRP A C 1
ATOM 2266 O O . TRP A 1 278 ? -9.328 19.938 17.672 1 90 278 TRP A O 1
ATOM 2276 N N . LYS A 1 279 ? -10.477 19.469 19.516 1 89.19 279 LYS A N 1
ATOM 2277 C CA . LYS A 1 279 ? -9.758 20.422 20.344 1 89.19 279 LYS A CA 1
ATOM 2278 C C . LYS A 1 279 ? -8.258 20.156 20.312 1 89.19 279 LYS A C 1
ATOM 2280 O O . LYS A 1 279 ? -7.453 21.094 20.281 1 89.19 279 LYS A O 1
ATOM 2285 N N . LYS A 1 280 ? -7.945 18.906 20.328 1 92.44 280 LYS A N 1
ATOM 2286 C CA . LYS A 1 280 ? -6.535 18.547 20.359 1 92.44 280 LYS A CA 1
ATOM 2287 C C . LYS A 1 280 ? -5.832 18.938 19.062 1 92.44 280 LYS A C 1
ATOM 2289 O O . LYS A 1 280 ? -4.605 19.078 19.031 1 92.44 280 LYS A O 1
ATOM 2294 N N . ASP A 1 281 ? -6.602 19.25 18.047 1 94.12 281 ASP A N 1
ATOM 2295 C CA . ASP A 1 281 ? -6.02 19.641 16.766 1 94.12 281 ASP A CA 1
ATOM 2296 C C . ASP A 1 281 ? -5.418 21.047 16.828 1 94.12 281 ASP A C 1
ATOM 2298 O O . ASP A 1 281 ? -4.609 21.422 15.984 1 94.12 281 ASP A O 1
ATOM 2302 N N . HIS A 1 282 ? -5.754 21.797 17.812 1 92.81 282 HIS A N 1
ATOM 2303 C CA . HIS A 1 282 ? -5.098 23.078 18.031 1 92.81 282 HIS A CA 1
ATOM 2304 C C . HIS A 1 282 ? -3.613 22.891 18.328 1 92.81 282 HIS A C 1
ATOM 2306 O O . HIS A 1 282 ? -2.816 23.812 18.094 1 92.81 282 HIS A O 1
ATOM 2312 N N . ILE A 1 283 ? -3.367 21.703 18.797 1 94.12 283 ILE A N 1
ATOM 2313 C CA . ILE A 1 283 ? -1.98 21.375 19.094 1 94.12 283 ILE A CA 1
ATOM 2314 C C . ILE A 1 283 ? -1.373 20.578 17.938 1 94.12 283 ILE A C 1
ATOM 2316 O O . ILE A 1 283 ? -0.306 20.938 17.438 1 94.12 283 ILE A O 1
ATOM 2320 N N . TYR A 1 284 ? -2.08 19.547 17.5 1 96.38 284 TYR A N 1
ATOM 2321 C CA . TYR A 1 284 ? -1.541 18.609 16.516 1 96.38 284 TYR A CA 1
ATOM 2322 C C . TYR A 1 284 ? -1.246 19.312 15.195 1 96.38 284 TYR A C 1
ATOM 2324 O O . TYR A 1 284 ? -0.296 18.953 14.5 1 96.38 284 TYR A O 1
ATOM 2332 N N . ALA A 1 285 ? -2 20.297 14.852 1 96.56 285 ALA A N 1
ATOM 2333 C CA . ALA A 1 285 ? -1.843 21 13.586 1 96.56 285 ALA A CA 1
ATOM 2334 C C . ALA A 1 285 ? -0.542 21.797 13.555 1 96.56 285 ALA A C 1
ATOM 2336 O O . ALA A 1 285 ? -0.088 22.219 12.492 1 96.56 285 ALA A O 1
ATOM 2337 N N . LEU A 1 286 ? 0.089 21.953 14.68 1 96.31 286 LEU A N 1
ATOM 2338 C CA . LEU A 1 286 ? 1.274 22.797 14.766 1 96.31 286 LEU A CA 1
ATOM 2339 C C . LEU A 1 286 ? 2.537 21.953 14.883 1 96.31 286 LEU A C 1
ATOM 2341 O O . LEU A 1 286 ? 3.65 22.484 14.867 1 96.31 286 LEU A O 1
ATOM 2345 N N . LEU A 1 287 ? 2.398 20.672 14.906 1 95.69 287 LEU A N 1
ATOM 2346 C CA . LEU A 1 287 ? 3.502 19.781 15.242 1 95.69 287 LEU A CA 1
ATOM 2347 C C . LEU A 1 287 ? 4.477 19.656 14.078 1 95.69 287 LEU A C 1
ATOM 2349 O O . LEU A 1 287 ? 5.598 19.172 14.242 1 95.69 287 LEU A O 1
ATOM 2353 N N . GLY A 1 288 ? 4.105 20.172 12.953 1 95.62 288 GLY A N 1
ATOM 2354 C CA . GLY A 1 288 ? 4.992 20.109 11.797 1 95.62 288 GLY A CA 1
ATOM 2355 C C . GLY A 1 288 ? 6.086 21.156 11.836 1 95.62 288 GLY A C 1
ATOM 2356 O O . GLY A 1 288 ? 7.066 21.078 11.094 1 95.62 288 GLY A O 1
ATOM 2357 N N . HIS A 1 289 ? 5.941 22.125 12.648 1 96.06 289 HIS A N 1
ATOM 2358 C CA . HIS A 1 289 ? 6.949 23.172 12.734 1 96.06 289 HIS A CA 1
ATOM 2359 C C . HIS A 1 289 ? 8.203 22.672 13.445 1 96.06 289 HIS A C 1
ATOM 2361 O O . HIS A 1 289 ? 8.117 21.891 14.398 1 96.06 289 HIS A O 1
ATOM 2367 N N . PRO A 1 290 ? 9.375 23.203 13.055 1 93.38 290 PRO A N 1
ATOM 2368 C CA . PRO A 1 290 ? 10.625 22.781 13.688 1 93.38 290 PRO A CA 1
ATOM 2369 C C . PRO A 1 290 ? 10.656 23.094 15.188 1 93.38 290 PRO A C 1
ATOM 2371 O O . PRO A 1 290 ? 11.352 22.406 15.945 1 93.38 290 PRO A O 1
ATOM 2374 N N . LEU A 1 291 ? 9.852 23.984 15.617 1 92.62 291 LEU A N 1
ATOM 2375 C CA . LEU A 1 291 ? 9.812 24.391 17.016 1 92.62 291 LEU A CA 1
ATOM 2376 C C . LEU A 1 291 ? 9.078 23.375 17.859 1 92.62 291 LEU A C 1
ATOM 2378 O O . LEU A 1 291 ? 9.156 23.406 19.094 1 92.62 291 LEU A O 1
ATOM 2382 N N . ALA A 1 292 ? 8.406 22.469 17.281 1 92.94 292 ALA A N 1
ATOM 2383 C CA . ALA A 1 292 ? 7.617 21.484 18 1 92.94 292 ALA A CA 1
ATOM 2384 C C . ALA A 1 292 ? 8.477 20.297 18.438 1 92.94 292 ALA A C 1
ATOM 2386 O O . ALA A 1 292 ? 7.973 19.312 18.969 1 92.94 292 ALA A O 1
ATOM 2387 N N . HIS A 1 293 ? 9.719 20.375 18.234 1 86.94 293 HIS A N 1
ATOM 2388 C CA . HIS A 1 293 ? 10.617 19.281 18.609 1 86.94 293 HIS A CA 1
ATOM 2389 C C . HIS A 1 293 ? 11.398 19.641 19.875 1 86.94 293 HIS A C 1
ATOM 2391 O O . HIS A 1 293 ? 11.773 20.797 20.078 1 86.94 293 HIS A O 1
ATOM 2397 N N . VAL A 1 294 ? 11.516 18.656 20.719 1 72.38 294 VAL A N 1
ATOM 2398 C CA . VAL A 1 294 ? 12.281 18.828 21.938 1 72.38 294 VAL A CA 1
ATOM 2399 C C . VAL A 1 294 ? 13.773 18.734 21.641 1 72.38 294 VAL A C 1
ATOM 2401 O O . VAL A 1 294 ? 14.18 18 20.734 1 72.38 294 VAL A O 1
ATOM 2404 N N . GLU A 1 295 ? 14.57 19.734 21.922 1 61 295 GLU A N 1
ATOM 2405 C CA . GLU A 1 295 ? 15.977 19.953 21.625 1 61 295 GLU A CA 1
ATOM 2406 C C . GLU A 1 295 ? 16.734 18.641 21.5 1 61 295 GLU A C 1
ATOM 2408 O O . GLU A 1 295 ? 17.531 18.453 20.594 1 61 295 GLU A O 1
ATOM 2413 N N . SER A 1 296 ? 16.641 17.812 22.5 1 54.31 296 SER A N 1
ATOM 2414 C CA . SER A 1 296 ? 17.625 16.75 22.531 1 54.31 296 SER A CA 1
ATOM 2415 C C . SER A 1 296 ? 17.234 15.602 21.594 1 54.31 296 SER A C 1
ATOM 2417 O O . SER A 1 296 ? 18.094 14.898 21.062 1 54.31 296 SER A O 1
ATOM 2419 N N . ASP A 1 297 ? 15.906 15.336 21.594 1 58.22 297 ASP A N 1
ATOM 2420 C CA . ASP A 1 297 ? 15.5 14.062 21 1 58.22 297 ASP A CA 1
ATOM 2421 C C . ASP A 1 297 ? 14.539 14.289 19.844 1 58.22 297 ASP A C 1
ATOM 2423 O O . ASP A 1 297 ? 13.852 15.312 19.781 1 58.22 297 ASP A O 1
ATOM 2427 N N . GLU A 1 298 ? 14.844 14.016 18.5 1 65.69 298 GLU A N 1
ATOM 2428 C CA . GLU A 1 298 ? 14.031 13.961 17.297 1 65.69 298 GLU A CA 1
ATOM 2429 C C . GLU A 1 298 ? 12.578 13.641 17.625 1 65.69 298 GLU A C 1
ATOM 2431 O O . GLU A 1 298 ? 11.805 13.25 16.734 1 65.69 298 GLU A O 1
ATOM 2436 N N . LYS A 1 299 ? 12.18 13.961 18.969 1 81.06 299 LYS A N 1
ATOM 2437 C CA . LYS A 1 299 ? 10.812 13.617 19.344 1 81.06 299 LYS A CA 1
ATOM 2438 C C . LYS A 1 299 ? 9.914 14.844 19.344 1 81.06 299 LYS A C 1
ATOM 2440 O O . LYS A 1 299 ? 10.367 15.961 19.625 1 81.06 299 LYS A O 1
ATOM 2445 N N . LEU A 1 300 ? 8.68 14.719 19.109 1 89 300 LEU A N 1
ATOM 2446 C CA . LEU A 1 300 ? 7.672 15.766 19.125 1 89 300 LEU A CA 1
ATOM 2447 C C . LEU A 1 300 ? 7.355 16.203 20.562 1 89 300 LEU A C 1
ATOM 2449 O O . LEU A 1 300 ? 7.438 15.391 21.484 1 89 300 LEU A O 1
ATOM 2453 N N . ILE A 1 301 ? 7.055 17.359 20.734 1 90.12 301 ILE A N 1
ATOM 2454 C CA . ILE A 1 301 ? 6.68 17.906 22.031 1 90.12 301 ILE A CA 1
ATOM 2455 C C . ILE A 1 301 ? 5.484 17.156 22.594 1 90.12 301 ILE A C 1
ATOM 2457 O O . ILE A 1 301 ? 5.379 16.953 23.812 1 90.12 301 ILE A O 1
ATOM 2461 N N . VAL A 1 302 ? 4.629 16.75 21.703 1 92.62 302 VAL A N 1
ATOM 2462 C CA . VAL A 1 302 ? 3.48 15.906 22.016 1 92.62 302 VAL A CA 1
ATOM 2463 C C . VAL A 1 302 ? 3.262 14.898 20.891 1 92.62 302 VAL A C 1
ATOM 2465 O O . VAL A 1 302 ? 3.258 15.266 19.719 1 92.62 302 VAL A O 1
ATOM 2468 N N . GLN A 1 303 ? 3.143 13.625 21.344 1 93.19 303 GLN A N 1
ATOM 2469 C CA . GLN A 1 303 ? 2.818 12.602 20.359 1 93.19 303 GLN A CA 1
ATOM 2470 C C . GLN A 1 303 ? 1.314 12.547 20.094 1 93.19 303 GLN A C 1
ATOM 2472 O O . GLN A 1 303 ? 0.526 12.367 21.031 1 93.19 303 GLN A O 1
ATOM 2477 N N . PRO A 1 304 ? 0.957 12.711 18.828 1 96.25 304 PRO A N 1
ATOM 2478 C CA . PRO A 1 304 ? -0.478 12.664 18.547 1 96.25 304 PRO A CA 1
ATOM 2479 C C . PRO A 1 304 ? -1.124 11.344 18.969 1 96.25 304 PRO A C 1
ATOM 2481 O O . PRO A 1 304 ? -0.542 10.273 18.781 1 96.25 304 PRO A O 1
ATOM 2484 N N . ALA A 1 305 ? -2.264 11.414 19.594 1 96.75 305 ALA A N 1
ATOM 2485 C CA . ALA A 1 305 ? -3.053 10.266 20.047 1 96.75 305 ALA A CA 1
ATOM 2486 C C . ALA A 1 305 ? -4.535 10.617 20.125 1 96.75 305 ALA A C 1
ATOM 2488 O O . ALA A 1 305 ? -4.988 11.195 21.125 1 96.75 305 ALA A O 1
ATOM 2489 N N . TYR A 1 306 ? -5.281 10.188 19.219 1 96.06 306 TYR A N 1
ATOM 2490 C CA . TYR A 1 306 ? -6.695 10.547 19.172 1 96.06 306 TYR A CA 1
ATOM 2491 C C . TYR A 1 306 ? -7.5 9.695 20.141 1 96.06 306 TYR A C 1
ATOM 2493 O O . TYR A 1 306 ? -8.656 10.008 20.438 1 96.06 306 TYR A O 1
ATOM 2501 N N . ASN A 1 307 ? -6.871 8.711 20.656 1 94.31 307 ASN A N 1
ATOM 2502 C CA . ASN A 1 307 ? -7.531 7.906 21.672 1 94.31 307 ASN A CA 1
ATOM 2503 C C . ASN A 1 307 ? -7.391 8.523 23.062 1 94.31 307 ASN A C 1
ATOM 2505 O O . ASN A 1 307 ? -8.094 8.133 24 1 94.31 307 ASN A O 1
ATOM 2509 N N . LYS A 1 308 ? -6.586 9.547 23.188 1 94.06 308 LYS A N 1
ATOM 2510 C CA . LYS A 1 308 ? -6.434 10.273 24.438 1 94.06 308 LYS A CA 1
ATOM 2511 C C . LYS A 1 308 ? -7.508 11.336 24.594 1 94.06 308 LYS A C 1
ATOM 2513 O O . LYS A 1 308 ? -8.016 11.867 23.594 1 94.06 308 LYS A O 1
ATOM 2518 N N . THR A 1 309 ? -7.805 11.648 25.859 1 92.81 309 THR A N 1
ATOM 2519 C CA . THR A 1 309 ? -8.727 12.75 26.109 1 92.81 309 THR A CA 1
ATOM 2520 C C . THR A 1 309 ? -8.062 14.094 25.859 1 92.81 309 THR A C 1
ATOM 2522 O O . THR A 1 309 ? -6.832 14.195 25.875 1 92.81 309 THR A O 1
ATOM 2525 N N . ASP A 1 310 ? -8.883 15.141 25.641 1 90.81 310 ASP A N 1
ATOM 2526 C CA . ASP A 1 310 ? -8.344 16.484 25.453 1 90.81 310 ASP A CA 1
ATOM 2527 C C . ASP A 1 310 ? -7.574 16.953 26.688 1 90.81 310 ASP A C 1
ATOM 2529 O O . ASP A 1 310 ? -6.504 17.547 26.578 1 90.81 310 ASP A O 1
ATOM 2533 N N . GLU A 1 311 ? -8.07 16.641 27.797 1 88.88 311 GLU A N 1
ATOM 2534 C CA . GLU A 1 311 ? -7.453 17.031 29.062 1 88.88 311 GLU A CA 1
ATOM 2535 C C . GLU A 1 311 ? -6.039 16.469 29.172 1 88.88 311 GLU A C 1
ATOM 2537 O O . GLU A 1 311 ? -5.109 17.188 29.562 1 88.88 311 GLU A O 1
ATOM 2542 N N . ALA A 1 312 ? -5.98 15.266 28.844 1 92.25 312 ALA A N 1
ATOM 2543 C CA . ALA A 1 312 ? -4.688 14.602 28.969 1 92.25 312 ALA A CA 1
ATOM 2544 C C . ALA A 1 312 ? -3.66 15.219 28.031 1 92.25 312 ALA A C 1
ATOM 2546 O O . ALA A 1 312 ? -2.494 15.391 28.391 1 92.25 312 ALA A O 1
ATOM 2547 N N . VAL A 1 313 ? -4.09 15.523 26.828 1 93.31 313 VAL A N 1
ATOM 2548 C CA . VAL A 1 313 ? -3.201 16.078 25.812 1 93.31 313 VAL A CA 1
ATOM 2549 C C . VAL A 1 313 ? -2.744 17.469 26.234 1 93.31 313 VAL A C 1
ATOM 2551 O O . VAL A 1 313 ? -1.553 17.797 26.172 1 93.31 313 VAL A O 1
ATOM 2554 N N . TYR A 1 314 ? -3.635 18.312 26.734 1 91.44 314 TYR A N 1
ATOM 2555 C CA . TYR A 1 314 ? -3.305 19.688 27.125 1 91.44 314 TYR A CA 1
ATOM 2556 C C . TYR A 1 314 ? -2.457 19.703 28.391 1 91.44 314 TYR A C 1
ATOM 2558 O O . TYR A 1 314 ? -1.596 20.562 28.562 1 91.44 314 TYR A O 1
ATOM 2566 N N . LEU A 1 315 ? -2.719 18.781 29.281 1 91.88 315 LEU A N 1
ATOM 2567 C CA . LEU A 1 315 ? -1.906 18.688 30.484 1 91.88 315 LEU A CA 1
ATOM 2568 C C . LEU A 1 315 ? -0.469 18.312 30.141 1 91.88 315 LEU A C 1
ATOM 2570 O O . LEU A 1 315 ? 0.475 18.891 30.688 1 91.88 315 LEU A O 1
ATOM 2574 N N . GLU A 1 316 ? -0.377 17.375 29.25 1 91.56 316 GLU A N 1
ATOM 2575 C CA . GLU A 1 316 ? 0.948 16.953 28.812 1 91.56 316 GLU A CA 1
ATOM 2576 C C . GLU A 1 316 ? 1.709 18.109 28.172 1 91.56 316 GLU A C 1
ATOM 2578 O O . GLU A 1 316 ? 2.873 18.359 28.5 1 91.56 316 GLU A O 1
ATOM 2583 N N . LEU A 1 317 ? 1.04 18.828 27.375 1 92.44 317 LEU A N 1
ATOM 2584 C CA . LEU A 1 317 ? 1.662 19.984 26.719 1 92.44 317 LEU A CA 1
ATOM 2585 C C . LEU A 1 317 ? 2.002 21.062 27.734 1 92.44 317 LEU A C 1
ATOM 2587 O O . LEU A 1 317 ? 3.098 21.641 27.688 1 92.44 317 LEU A O 1
ATOM 2591 N N . GLY A 1 318 ? 1.077 21.375 28.547 1 91.38 318 GLY A N 1
ATOM 2592 C CA . GLY A 1 318 ? 1.293 22.406 29.547 1 91.38 318 GLY A CA 1
ATOM 2593 C C . GLY A 1 318 ? 2.506 22.156 30.422 1 91.38 318 GLY A C 1
ATOM 2594 O O . GLY A 1 318 ? 3.293 23.062 30.688 1 91.38 318 GLY A O 1
ATOM 2595 N N . LYS A 1 319 ? 2.613 20.938 30.812 1 90.88 319 LYS A N 1
ATOM 2596 C CA . LYS A 1 319 ? 3.75 20.562 31.656 1 90.88 319 LYS A CA 1
ATOM 2597 C C . LYS A 1 319 ? 5.066 20.719 30.891 1 90.88 319 LYS A C 1
ATOM 2599 O O . LYS A 1 319 ? 6.059 21.188 31.453 1 90.88 319 LYS A O 1
ATOM 2604 N N . MET A 1 320 ? 5.031 20.406 29.688 1 90 320 MET A N 1
ATOM 2605 C CA . MET A 1 320 ? 6.227 20.562 28.875 1 90 320 MET A CA 1
ATOM 2606 C C . MET A 1 320 ? 6.551 22.047 28.656 1 90 320 MET A C 1
ATOM 2608 O O . MET A 1 320 ? 7.711 22.438 28.75 1 90 320 MET A O 1
ATOM 2612 N N . LEU A 1 321 ? 5.551 22.844 28.422 1 90.81 321 LEU A N 1
ATOM 2613 C CA . LEU A 1 321 ? 5.754 24.25 28.125 1 90.81 321 LEU A CA 1
ATOM 2614 C C . LEU A 1 321 ? 6.258 25 29.344 1 90.81 321 LEU A C 1
ATOM 2616 O O . LEU A 1 321 ? 7.117 25.875 29.234 1 90.81 321 LEU A O 1
ATOM 2620 N N . ILE A 1 322 ? 5.723 24.688 30.438 1 91.06 322 ILE A N 1
ATOM 2621 C CA . ILE A 1 322 ? 6.109 25.422 31.641 1 91.06 322 ILE A CA 1
ATOM 2622 C C . ILE A 1 322 ? 7.562 25.109 31.984 1 91.06 322 ILE A C 1
ATOM 2624 O O . ILE A 1 322 ? 8.281 25.969 32.5 1 91.06 322 ILE A O 1
ATOM 2628 N N . ARG A 1 323 ? 7.984 23.906 31.688 1 87.88 323 ARG A N 1
ATOM 2629 C CA . ARG A 1 323 ? 9.375 23.516 31.922 1 87.88 323 ARG A CA 1
ATOM 2630 C C . ARG A 1 323 ? 10.312 24.281 30.984 1 87.88 323 ARG A C 1
ATOM 2632 O O . ARG A 1 323 ? 11.422 24.641 31.375 1 87.88 323 ARG A O 1
ATOM 2639 N N . SER A 1 324 ? 9.82 24.547 29.844 1 87.5 324 SER A N 1
ATOM 2640 C CA . SER A 1 324 ? 10.68 25.141 28.828 1 87.5 324 SER A CA 1
ATOM 2641 C C . SER A 1 324 ? 10.617 26.656 28.859 1 87.5 324 SER A C 1
ATOM 2643 O O . SER A 1 324 ? 11.602 27.328 28.531 1 87.5 324 SER A O 1
ATOM 2645 N N . HIS A 1 325 ? 9.438 27.203 29.25 1 89.88 325 HIS A N 1
ATOM 2646 C CA . HIS A 1 325 ? 9.242 28.641 29.062 1 89.88 325 HIS A CA 1
ATOM 2647 C C . HIS A 1 325 ? 8.906 29.328 30.391 1 89.88 325 HIS A C 1
ATOM 2649 O O . HIS A 1 325 ? 8.75 30.547 30.438 1 89.88 325 HIS A O 1
ATOM 2655 N N . GLY A 1 326 ? 8.781 28.594 31.406 1 90.12 326 GLY A N 1
ATOM 2656 C CA . GLY A 1 326 ? 8.477 29.156 32.719 1 90.12 326 GLY A CA 1
ATOM 2657 C C . GLY A 1 326 ? 7.086 29.75 32.781 1 90.12 326 GLY A C 1
ATOM 2658 O O . GLY A 1 326 ? 6.137 29.188 32.219 1 90.12 326 GLY A O 1
ATOM 2659 N N . LEU A 1 327 ? 6.957 30.875 33.438 1 92.88 327 LEU A N 1
ATOM 2660 C CA . LEU A 1 327 ? 5.652 31.438 33.75 1 92.88 327 LEU A CA 1
ATOM 2661 C C . LEU A 1 327 ? 5.055 32.125 32.531 1 92.88 327 LEU A C 1
ATOM 2663 O O . LEU A 1 327 ? 3.867 32.469 32.531 1 92.88 327 LEU A O 1
ATOM 2667 N N . ARG A 1 328 ? 5.805 32.25 31.484 1 91.94 328 ARG A N 1
ATOM 2668 C CA . ARG A 1 328 ? 5.273 32.844 30.25 1 91.94 328 ARG A CA 1
ATOM 2669 C C . ARG A 1 328 ? 4.082 32.031 29.734 1 91.94 328 ARG A C 1
ATOM 2671 O O . ARG A 1 328 ? 3.225 32.562 29.031 1 91.94 328 ARG A O 1
ATOM 2678 N N . VAL A 1 329 ? 4.02 30.797 30.172 1 92.94 329 VAL A N 1
ATOM 2679 C CA . VAL A 1 329 ? 2.975 29.891 29.719 1 92.94 329 VAL A CA 1
ATOM 2680 C C . VAL A 1 329 ? 1.621 30.344 30.25 1 92.94 329 VAL A C 1
ATOM 2682 O O . VAL A 1 329 ? 0.576 29.984 29.703 1 92.94 329 VAL A O 1
ATOM 2685 N N . LEU A 1 330 ? 1.602 31.125 31.25 1 93.94 330 LEU A N 1
ATOM 2686 C CA . LEU A 1 330 ? 0.361 31.562 31.875 1 93.94 330 LEU A CA 1
ATOM 2687 C C . LEU A 1 330 ? -0.259 32.719 31.109 1 93.94 330 LEU A C 1
ATOM 2689 O O . LEU A 1 330 ? -1.459 32.969 31.219 1 93.94 330 LEU A O 1
ATOM 2693 N N . SER A 1 331 ? 0.51 33.375 30.328 1 92.44 331 SER A N 1
ATOM 2694 C CA . SER A 1 331 ? 0.091 34.625 29.688 1 92.44 331 SER A CA 1
ATOM 2695 C C . SER A 1 331 ? -0.971 34.375 28.625 1 92.44 331 SER A C 1
ATOM 2697 O O . SER A 1 331 ? -1.907 35.156 28.469 1 92.44 331 SER A O 1
ATOM 2699 N N . PRO A 1 332 ? -0.836 33.281 27.922 1 89.88 332 PRO A N 1
ATOM 2700 C CA . PRO A 1 332 ? -1.851 33.062 26.891 1 89.88 332 PRO A CA 1
ATOM 2701 C C . PRO A 1 332 ? -3.145 32.469 27.453 1 89.88 332 PRO A C 1
ATOM 2703 O O . PRO A 1 332 ? -4.09 32.219 26.688 1 89.88 332 PRO A O 1
ATOM 2706 N N . VAL A 1 333 ? -3.234 32.25 28.688 1 89.44 333 VAL A N 1
ATOM 2707 C CA . VAL A 1 333 ? -4.438 31.703 29.297 1 89.44 333 VAL A CA 1
ATOM 2708 C C . VAL A 1 333 ? -5.535 32.75 29.328 1 89.44 333 VAL A C 1
ATOM 2710 O O . VAL A 1 333 ? -5.352 33.844 29.906 1 89.44 333 VAL A O 1
ATOM 2713 N N . ASP A 1 334 ? -6.562 32.5 28.578 1 84.75 334 ASP A N 1
ATOM 2714 C CA . ASP A 1 334 ? -7.73 33.375 28.531 1 84.75 334 ASP A CA 1
ATOM 2715 C C . ASP A 1 334 ? -9.023 32.562 28.719 1 84.75 334 ASP A C 1
ATOM 2717 O O . ASP A 1 334 ? -9.477 31.891 27.812 1 84.75 334 ASP A O 1
ATOM 2721 N N . HIS A 1 335 ? -9.594 32.719 29.844 1 84.44 335 HIS A N 1
ATOM 2722 C CA . HIS A 1 335 ? -10.812 31.984 30.125 1 84.44 335 HIS A CA 1
ATOM 2723 C C . HIS A 1 335 ? -12.047 32.812 29.75 1 84.44 335 HIS A C 1
ATOM 2725 O O . HIS A 1 335 ? -12.07 34.031 29.906 1 84.44 335 HIS A O 1
ATOM 2731 N N . SER A 1 336 ? -12.984 32.062 29.188 1 80.12 336 SER A N 1
ATOM 2732 C CA . SER A 1 336 ? -14.359 32.562 29.094 1 80.12 336 SER A CA 1
ATOM 2733 C C . SER A 1 336 ? -15.227 32 30.219 1 80.12 336 SER A C 1
ATOM 2735 O O . SER A 1 336 ? -14.773 31.141 30.984 1 80.12 336 SER A O 1
ATOM 2737 N N . GLU A 1 337 ? -16.406 32.531 30.25 1 79.5 337 GLU A N 1
ATOM 2738 C CA . GLU A 1 337 ? -17.328 31.984 31.234 1 79.5 337 GLU A CA 1
ATOM 2739 C C . GLU A 1 337 ? -17.516 30.484 31.047 1 79.5 337 GLU A C 1
ATOM 2741 O O . GLU A 1 337 ? -17.656 29.734 32.031 1 79.5 337 GLU A O 1
ATOM 2746 N N . GLU A 1 338 ? -17.547 30.141 29.875 1 78.06 338 GLU A N 1
ATOM 2747 C CA . GLU A 1 338 ? -17.766 28.734 29.547 1 78.06 338 GLU A CA 1
ATOM 2748 C C . GLU A 1 338 ? -16.578 27.859 29.969 1 78.06 338 GLU A C 1
ATOM 2750 O O . GLU A 1 338 ? -16.766 26.828 30.594 1 78.06 338 GLU A O 1
ATOM 2755 N N . THR A 1 339 ? -15.406 28.281 29.656 1 79.44 339 THR A N 1
ATOM 2756 C CA . THR A 1 339 ? -14.227 27.5 30 1 79.44 339 THR A CA 1
ATOM 2757 C C . THR A 1 339 ? -13.953 27.531 31.5 1 79.44 339 THR A C 1
ATOM 2759 O O . THR A 1 339 ? -13.383 26.594 32.062 1 79.44 339 THR A O 1
ATOM 2762 N N . TRP A 1 340 ? -14.375 28.594 32.031 1 82.88 340 TRP A N 1
ATOM 2763 C CA . TRP A 1 340 ? -14.18 28.75 33.469 1 82.88 340 TRP A CA 1
ATOM 2764 C C . TRP A 1 340 ? -15.031 27.734 34.219 1 82.88 340 TRP A C 1
ATOM 2766 O O . TRP A 1 340 ? -14.578 27.172 35.219 1 82.88 340 TRP A O 1
ATOM 2776 N N . SER A 1 341 ? -16.188 27.562 33.688 1 78.25 341 SER A N 1
ATOM 2777 C CA . SER A 1 341 ? -17.141 26.688 34.375 1 78.25 341 SER A CA 1
ATOM 2778 C C . SER A 1 341 ? -16.844 25.219 34.094 1 78.25 341 SER A C 1
ATOM 2780 O O . SER A 1 341 ? -17.078 24.359 34.938 1 78.25 341 SER A O 1
ATOM 2782 N N . SER A 1 342 ? -16.406 24.891 32.969 1 68.44 342 SER A N 1
ATOM 2783 C CA . SER A 1 342 ? -16.25 23.516 32.531 1 68.44 342 SER A CA 1
ATOM 2784 C C . SER A 1 342 ? -14.945 22.922 33.031 1 68.44 342 SER A C 1
ATOM 2786 O O . SER A 1 342 ? -14.82 21.703 33.156 1 68.44 342 SER A O 1
ATOM 2788 N N . LEU A 1 343 ? -14.188 23.625 33.594 1 64.38 343 LEU A N 1
ATOM 2789 C CA . LEU A 1 343 ? -12.773 23.391 33.906 1 64.38 343 LEU A CA 1
ATOM 2790 C C . LEU A 1 343 ? -12.383 21.953 33.625 1 64.38 343 LEU A C 1
ATOM 2792 O O . LEU A 1 343 ? -12.281 21.141 34.531 1 64.38 343 LEU A O 1
ATOM 2796 N N . VAL A 1 344 ? -12.242 21.578 32.375 1 69.06 344 VAL A N 1
ATOM 2797 C CA . VAL A 1 344 ? -11.734 20.312 31.859 1 69.06 344 VAL A CA 1
ATOM 2798 C C . VAL A 1 344 ? -10.25 20.172 32.188 1 69.06 344 VAL A C 1
ATOM 2800 O O . VAL A 1 344 ? -9.773 19.078 32.469 1 69.06 344 VAL A O 1
ATOM 2803 N N . VAL A 1 345 ? -9.586 21.328 32.344 1 82.12 345 VAL A N 1
ATOM 2804 C CA . VAL A 1 345 ? -8.156 21.359 32.594 1 82.12 345 VAL A CA 1
ATOM 2805 C C . VAL A 1 345 ? -7.867 22.344 33.75 1 82.12 345 VAL A C 1
ATOM 2807 O O . VAL A 1 345 ? -8.688 23.203 34.031 1 82.12 345 VAL A O 1
ATOM 2810 N N . PRO A 1 346 ? -6.762 22.141 34.375 1 89.94 346 PRO A N 1
ATOM 2811 C CA . PRO A 1 346 ? -6.367 23.156 35.344 1 89.94 346 PRO A CA 1
ATOM 2812 C C . PRO A 1 346 ? -6.383 24.562 34.75 1 89.94 346 PRO A C 1
ATOM 2814 O O . PRO A 1 346 ? -6.062 24.75 33.594 1 89.94 346 PRO A O 1
ATOM 2817 N N . SER A 1 347 ? -6.668 25.562 35.562 1 92.62 347 SER A N 1
ATOM 2818 C CA . SER A 1 347 ? -6.922 26.922 35.094 1 92.62 347 SER A CA 1
ATOM 2819 C C . SER A 1 347 ? -5.664 27.547 34.5 1 92.62 347 SER A C 1
ATOM 2821 O O . SER A 1 347 ? -5.75 28.5 33.719 1 92.62 347 SER A O 1
ATOM 2823 N N . TRP A 1 348 ? -4.488 27.031 34.844 1 92.94 348 TRP A N 1
ATOM 2824 C CA . TRP A 1 348 ? -3.246 27.656 34.406 1 92.94 348 TRP A CA 1
ATOM 2825 C C . TRP A 1 348 ? -2.848 27.156 33 1 92.94 348 TRP A C 1
ATOM 2827 O O . TRP A 1 348 ? -1.854 27.609 32.43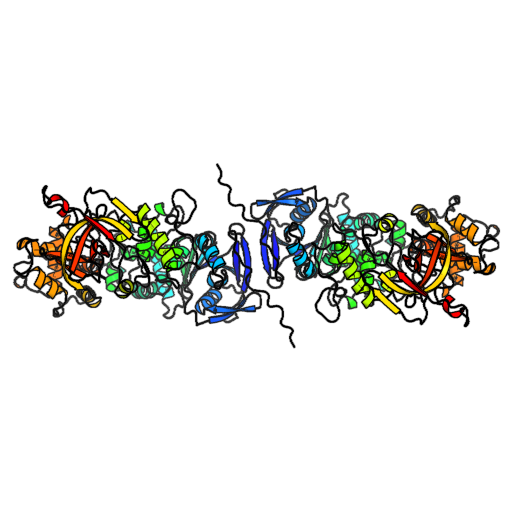8 1 92.94 348 TRP A O 1
ATOM 2837 N N . LEU A 1 349 ? -3.59 26.25 32.469 1 90.19 349 LEU A N 1
ATOM 2838 C CA . LEU A 1 349 ? -3.266 25.719 31.156 1 90.19 349 LEU A CA 1
ATOM 2839 C C . LEU A 1 349 ? -3.953 26.516 30.062 1 90.19 349 LEU A C 1
ATOM 2841 O O . LEU A 1 349 ? -5.133 26.859 30.172 1 90.19 349 LEU A O 1
ATOM 2845 N N . PRO A 1 350 ? -3.141 26.859 29.016 1 84.31 350 PRO A N 1
ATOM 2846 C CA . PRO A 1 350 ? -3.793 27.469 27.859 1 84.31 350 PRO A CA 1
ATOM 2847 C C . PRO A 1 350 ? -4.715 26.484 27.125 1 84.31 350 PRO A C 1
ATOM 2849 O O . PRO A 1 350 ? -4.266 25.438 26.672 1 84.31 350 PRO A O 1
ATOM 2852 N N . PHE A 1 351 ? -5.977 26.641 27.188 1 78.06 351 PHE A N 1
ATOM 2853 C CA . PHE A 1 351 ? -6.977 25.797 26.547 1 78.06 351 PHE A CA 1
ATOM 2854 C C . PHE A 1 351 ? -7.723 26.578 25.469 1 78.06 351 PHE A C 1
ATOM 2856 O O . PHE A 1 351 ? -8.586 27.391 25.766 1 78.06 351 PHE A O 1
ATOM 2863 N N . TYR A 1 352 ? -7.199 26.375 24.266 1 70.5 352 TYR A N 1
ATOM 2864 C CA . TYR A 1 352 ? -7.711 27.141 23.141 1 70.5 352 TYR A CA 1
ATOM 2865 C C . TYR A 1 352 ? -8.797 26.375 22.406 1 70.5 352 TYR A C 1
ATOM 2867 O O . TYR A 1 352 ? -8.555 25.266 21.906 1 70.5 352 TYR A O 1
ATOM 2875 N N . HIS A 1 353 ? -10.07 26.656 22.609 1 64.06 353 HIS A N 1
ATOM 2876 C CA . HIS A 1 353 ? -11.109 26.109 21.75 1 64.06 353 HIS A CA 1
ATOM 2877 C C . HIS A 1 353 ? -12.211 27.125 21.484 1 64.06 353 HIS A C 1
ATOM 2879 O O . HIS A 1 353 ? -12.852 27.609 22.438 1 64.06 353 HIS A O 1
ATOM 2885 N N . ASN A 1 354 ? -12.352 27.438 20.234 1 61.59 354 ASN A N 1
ATOM 2886 C CA . ASN A 1 354 ? -13.414 28.328 19.797 1 61.59 354 ASN A CA 1
ATOM 2887 C C . ASN A 1 354 ? -13.312 29.688 20.469 1 61.59 354 ASN A C 1
ATOM 2889 O O . ASN A 1 354 ? -14.297 30.203 21.016 1 61.59 354 ASN A O 1
ATOM 2893 N N . VAL A 1 355 ? -12.148 30.141 20.344 1 64.62 355 VAL A N 1
ATOM 2894 C CA . VAL A 1 355 ? -11.922 31.438 20.969 1 64.62 355 VAL A CA 1
ATOM 2895 C C . VAL A 1 355 ? -12.438 32.562 20.062 1 64.62 355 VAL A C 1
ATOM 2897 O O . VAL A 1 355 ? -12 32.688 18.922 1 64.62 355 VAL A O 1
ATOM 2900 N N . GLU A 1 356 ? -13.484 33.094 20.453 1 61.19 356 GLU A N 1
ATOM 2901 C CA . GLU A 1 356 ? -14.086 34.156 19.672 1 61.19 356 GLU A CA 1
ATOM 2902 C C . GLU A 1 356 ? -13.305 35.469 19.812 1 61.19 356 GLU A C 1
ATOM 2904 O O . GLU A 1 356 ? -13.094 36.188 18.844 1 61.19 356 GLU A O 1
ATOM 2909 N N . LEU A 1 357 ? -12.992 35.688 21.031 1 60.38 357 LEU A N 1
ATOM 2910 C CA . LEU A 1 357 ? -12.258 36.938 21.312 1 60.38 357 LEU A CA 1
ATOM 2911 C C . LEU A 1 357 ? -10.859 36.625 21.828 1 60.38 357 LEU A C 1
ATOM 2913 O O . LEU A 1 357 ? -10.68 35.75 22.688 1 60.38 357 LEU A O 1
ATOM 2917 N N . THR A 1 358 ? -9.938 37.125 21.047 1 64.88 358 THR A N 1
ATOM 2918 C CA . THR A 1 358 ? -8.578 36.906 21.516 1 64.88 358 THR A CA 1
ATOM 2919 C C . THR A 1 358 ? -7.926 38.188 21.984 1 64.88 358 THR A C 1
ATOM 2921 O O . THR A 1 358 ? -7.934 39.188 21.25 1 64.88 358 THR A O 1
ATOM 2924 N N . ALA A 1 359 ? -7.613 38.125 23.203 1 66.31 359 ALA A N 1
ATOM 2925 C CA . ALA A 1 359 ? -6.844 39.25 23.719 1 66.31 359 ALA A CA 1
ATOM 2926 C C . ALA A 1 359 ? -5.406 39.219 23.219 1 66.31 359 ALA A C 1
ATOM 2928 O O . ALA A 1 359 ? -4.875 38.156 22.922 1 66.31 359 ALA A O 1
ATOM 2929 N N . CYS A 1 360 ? -4.953 40.406 23 1 74.5 360 CYS A N 1
ATOM 2930 C CA . CYS A 1 360 ? -3.52 40.531 22.75 1 74.5 360 CYS A CA 1
ATOM 2931 C C . CYS A 1 360 ? -2.721 40.156 24 1 74.5 360 CYS A C 1
ATOM 2933 O O . CYS A 1 360 ? -2.844 40.812 25.031 1 74.5 360 CYS A O 1
ATOM 2935 N N . ASN A 1 361 ? -1.988 39.062 23.922 1 81.19 361 ASN A N 1
ATOM 2936 C CA . ASN A 1 361 ? -1.178 38.625 25.047 1 81.19 361 ASN A CA 1
ATOM 2937 C C . ASN A 1 361 ? 0.241 39.188 24.969 1 81.19 361 ASN A C 1
ATOM 2939 O O . ASN A 1 361 ? 0.978 38.906 24.031 1 81.19 361 ASN A O 1
ATOM 2943 N N . PHE A 1 362 ? 0.591 39.906 25.906 1 84.56 362 PHE A N 1
ATOM 2944 C CA . PHE A 1 362 ? 1.876 40.562 25.797 1 84.56 362 PHE A CA 1
ATOM 2945 C C . PHE A 1 362 ? 2.92 39.906 26.688 1 84.56 362 PHE A C 1
ATOM 2947 O O . PHE A 1 362 ? 4.117 39.969 26.406 1 84.56 362 PHE A O 1
ATOM 2954 N N . GLY A 1 363 ? 2.504 39.094 27.609 1 86 363 GLY A N 1
ATOM 2955 C CA . GLY A 1 363 ? 3.475 38.438 28.453 1 86 363 GLY A CA 1
ATOM 2956 C C . GLY A 1 363 ? 4.125 37.219 27.781 1 86 363 GLY A C 1
ATOM 2957 O O . GLY A 1 363 ? 5.129 36.719 28.281 1 86 363 GLY A O 1
ATOM 2958 N N . VAL A 1 364 ? 3.559 36.812 26.703 1 87.75 364 VAL A N 1
ATOM 2959 C CA . VAL A 1 364 ? 4.055 35.656 25.984 1 87.75 364 VAL A CA 1
ATOM 2960 C C . VAL A 1 364 ? 5.391 35.969 25.328 1 87.75 364 VAL A C 1
ATOM 2962 O O . VAL A 1 364 ? 6.262 35.094 25.219 1 87.75 364 VAL A O 1
ATOM 2965 N N . PHE A 1 365 ? 5.57 37.219 24.953 1 83.38 365 PHE A N 1
ATOM 2966 C CA . PHE A 1 365 ? 6.719 37.625 24.141 1 83.38 365 PHE A CA 1
ATOM 2967 C C . PHE A 1 365 ? 7.781 38.281 25 1 83.38 365 PHE A C 1
ATOM 2969 O O . PHE A 1 365 ? 7.504 39.312 25.656 1 83.38 365 PHE A O 1
ATOM 2976 N N . PRO A 1 366 ? 8.938 37.844 24.938 1 78.62 366 PRO A N 1
ATOM 2977 C CA . PRO A 1 366 ? 9.992 38.406 25.812 1 78.62 366 PRO A CA 1
ATOM 2978 C C . PRO A 1 366 ? 10.461 39.781 25.375 1 78.62 366 PRO A C 1
ATOM 2980 O O . PRO A 1 366 ? 11.078 40.5 26.156 1 78.62 366 PRO A O 1
ATOM 2983 N N . ASP A 1 367 ? 10.117 40.156 24.25 1 79.19 367 ASP A N 1
ATOM 2984 C CA . ASP A 1 367 ? 10.68 41.406 23.703 1 79.19 367 ASP A CA 1
ATOM 2985 C C . ASP A 1 367 ? 9.914 42.625 24.188 1 79.19 367 ASP A C 1
ATOM 2987 O O . ASP A 1 367 ? 10.383 43.75 24.047 1 79.19 367 ASP A O 1
ATOM 2991 N N . PHE A 1 368 ? 8.828 42.375 24.812 1 84.56 368 PHE A N 1
ATOM 2992 C CA . PHE A 1 368 ? 8.117 43.531 25.375 1 84.56 368 PHE A CA 1
ATOM 2993 C C . PHE A 1 368 ? 8.844 44.062 26.609 1 84.56 368 PHE A C 1
ATOM 2995 O O . PHE A 1 368 ? 9.625 43.344 27.234 1 84.56 368 PHE A O 1
ATOM 3002 N N . TRP A 1 369 ? 8.547 45.281 26.969 1 88.12 369 TRP A N 1
ATOM 3003 C CA . TRP A 1 369 ? 9.312 45.969 28 1 88.12 369 TRP A CA 1
ATOM 3004 C C . TRP A 1 369 ? 8.844 45.594 29.391 1 88.12 369 TRP A C 1
ATOM 3006 O O . TRP A 1 369 ? 9.469 45.938 30.391 1 88.12 369 TRP A O 1
ATOM 3016 N N . TYR A 1 370 ? 7.824 44.812 29.547 1 91.56 370 TYR A N 1
ATOM 3017 C CA . TYR A 1 370 ? 7.227 44.469 30.844 1 91.56 370 TYR A CA 1
ATOM 3018 C C . TYR A 1 370 ? 8.195 43.656 31.688 1 91.56 370 TYR A C 1
ATOM 3020 O O . TYR A 1 370 ? 8.828 42.719 31.188 1 91.56 370 TYR A O 1
ATOM 3028 N N . ASN A 1 371 ? 8.266 44 32.938 1 92.38 371 ASN A N 1
ATOM 3029 C CA . ASN A 1 371 ? 9.133 43.344 33.906 1 92.38 371 ASN A CA 1
ATOM 3030 C C . ASN A 1 371 ? 8.609 43.469 35.312 1 92.38 371 ASN A C 1
ATOM 3032 O O . ASN A 1 371 ? 9.32 43.969 36.188 1 92.38 371 ASN A O 1
ATOM 3036 N N . ALA A 1 372 ? 7.438 42.938 35.5 1 91.25 372 ALA A N 1
ATOM 3037 C CA . ALA A 1 372 ? 6.723 43.125 36.75 1 91.25 372 ALA A CA 1
ATOM 3038 C C . ALA A 1 372 ? 7.457 42.469 37.906 1 91.25 372 ALA A C 1
ATOM 3040 O O . ALA A 1 372 ? 7.398 42.938 39.062 1 91.25 372 ALA A O 1
ATOM 3041 N N . SER A 1 373 ? 8.18 41.375 37.688 1 89.88 373 SER A N 1
ATOM 3042 C CA . SER A 1 373 ? 8.844 40.656 38.781 1 89.88 373 SER A CA 1
ATOM 3043 C C . SER A 1 373 ? 10.297 41.094 38.938 1 89.88 373 SER A C 1
ATOM 3045 O O . SER A 1 373 ? 11.023 40.562 39.781 1 89.88 373 SER A O 1
ATOM 3047 N N . GLY A 1 374 ? 10.711 41.938 38.094 1 85.5 374 GLY A N 1
ATOM 3048 C CA . GLY A 1 374 ? 12.078 42.438 38.156 1 85.5 374 GLY A CA 1
ATOM 3049 C C . GLY A 1 374 ? 13.117 41.312 38.094 1 85.5 374 GLY A C 1
ATOM 3050 O O . GLY A 1 374 ? 13.094 40.5 37.188 1 85.5 374 GLY A O 1
ATOM 3051 N N . ARG A 1 375 ? 13.938 41.188 39.156 1 80.69 375 ARG A N 1
ATOM 3052 C CA . ARG A 1 375 ? 15.039 40.219 39.156 1 80.69 375 ARG A CA 1
ATOM 3053 C C . ARG A 1 375 ? 14.664 38.969 39.969 1 80.69 375 ARG A C 1
ATOM 3055 O O . ARG A 1 375 ? 15.516 38.125 40.219 1 80.69 375 ARG A O 1
ATOM 3062 N N . SER A 1 376 ? 13.43 38.938 40.281 1 81.75 376 SER A N 1
ATOM 3063 C CA . SER A 1 376 ? 13.023 37.781 41.094 1 81.75 376 SER A CA 1
ATOM 3064 C C . SER A 1 376 ? 13.055 36.5 40.281 1 81.75 376 SER A C 1
ATOM 3066 O O . SER A 1 376 ? 12.656 36.469 39.094 1 81.75 376 SER A O 1
ATOM 3068 N N . GLU A 1 377 ? 13.602 35.5 40.969 1 82.75 377 GLU A N 1
ATOM 3069 C CA . GLU A 1 377 ? 13.742 34.219 40.281 1 82.75 377 GLU A CA 1
ATOM 3070 C C . GLU A 1 377 ? 12.484 33.375 40.469 1 82.75 377 GLU A C 1
ATOM 3072 O O . GLU A 1 377 ? 11.875 33.375 41.531 1 82.75 377 GLU A O 1
ATOM 3077 N N . SER A 1 378 ? 12.219 32.719 39.406 1 84.38 378 SER A N 1
ATOM 3078 C CA . SER A 1 378 ? 11.039 31.859 39.406 1 84.38 378 SER A CA 1
ATOM 3079 C C . SER A 1 378 ? 11.266 30.625 40.281 1 84.38 378 SER A C 1
ATOM 3081 O O . SER A 1 378 ? 12.336 30.016 40.219 1 84.38 378 SER A O 1
ATOM 3083 N N . GLN A 1 379 ? 10.438 30.328 41.188 1 85.44 379 GLN A N 1
ATOM 3084 C CA . GLN A 1 379 ? 10.352 29.078 41.938 1 85.44 379 GLN A CA 1
ATOM 3085 C C . GLN A 1 379 ? 9.016 28.375 41.688 1 85.44 379 GLN A C 1
ATOM 3087 O O . GLN A 1 379 ? 8 28.734 42.281 1 85.44 379 GLN A O 1
ATOM 3092 N N . LEU A 1 380 ? 9.117 27.469 40.719 1 89.62 380 LEU A N 1
ATOM 3093 C CA . LEU A 1 380 ? 7.883 26.812 40.312 1 89.62 380 LEU A CA 1
ATOM 3094 C C . LEU A 1 380 ? 7.988 25.297 40.5 1 89.62 380 LEU A C 1
ATOM 3096 O O . LEU A 1 380 ? 9.039 24.703 40.25 1 89.62 380 LEU A O 1
ATOM 3100 N N . VAL A 1 381 ? 6.949 24.672 41.094 1 91.62 381 VAL A N 1
ATOM 3101 C CA . VAL A 1 381 ? 6.844 23.234 41.281 1 91.62 381 VAL A CA 1
ATOM 3102 C C . VAL A 1 381 ? 5.461 22.75 40.812 1 91.62 381 VAL A C 1
ATOM 3104 O O . VAL A 1 381 ? 4.453 23.391 41.125 1 91.62 381 VAL A O 1
ATOM 3107 N N . ILE A 1 382 ? 5.512 21.75 40 1 91 382 ILE A N 1
ATOM 3108 C CA . ILE A 1 382 ? 4.242 21.141 39.594 1 91 382 ILE A CA 1
ATOM 3109 C C . ILE A 1 382 ? 3.98 19.906 40.469 1 91 382 ILE A C 1
ATOM 3111 O O . ILE A 1 382 ? 4.766 18.953 40.438 1 91 382 ILE A O 1
ATOM 3115 N N . ASN A 1 383 ? 2.977 19.922 41.25 1 91 383 ASN A N 1
ATOM 3116 C CA . ASN A 1 383 ? 2.516 18.766 42 1 91 383 ASN A CA 1
ATOM 3117 C C . ASN A 1 383 ? 1.223 18.188 41.438 1 91 383 ASN A C 1
ATOM 3119 O O . ASN A 1 383 ? 0.152 18.781 41.594 1 91 383 ASN A O 1
ATOM 3123 N N . ALA A 1 384 ? 1.317 17.047 40.812 1 89.31 384 ALA A N 1
ATOM 3124 C CA . ALA A 1 384 ? 0.193 16.469 40.062 1 89.31 384 ALA A CA 1
ATOM 3125 C C . ALA A 1 384 ? -0.28 17.422 38.969 1 89.31 384 ALA A C 1
ATOM 3127 O O . ALA A 1 384 ? 0.411 17.625 37.969 1 89.31 384 ALA A O 1
ATOM 3128 N N . ASP A 1 385 ? -1.366 18.109 39.281 1 89.94 385 ASP A N 1
ATOM 3129 C CA . ASP A 1 385 ? -1.879 19.016 38.25 1 89.94 385 ASP A CA 1
ATOM 3130 C C . ASP A 1 385 ? -1.93 20.453 38.75 1 89.94 385 ASP A C 1
ATOM 3132 O O . ASP A 1 385 ? -2.336 21.359 38.031 1 89.94 385 ASP A O 1
ATOM 3136 N N . ASP A 1 386 ? -1.328 20.656 39.969 1 93.69 386 ASP A N 1
ATOM 3137 C CA . ASP A 1 386 ? -1.332 22 40.562 1 93.69 386 ASP A CA 1
ATOM 3138 C C . ASP A 1 386 ? 0.02 22.688 40.375 1 93.69 386 ASP A C 1
ATOM 3140 O O . ASP A 1 386 ? 1.066 22.047 40.469 1 93.69 386 ASP A O 1
ATOM 3144 N N . LEU A 1 387 ? -0.063 23.922 40.094 1 95 387 LEU A N 1
ATOM 3145 C CA . LEU A 1 387 ? 1.151 24.719 39.938 1 95 387 LEU A CA 1
ATOM 3146 C C . LEU A 1 387 ? 1.448 25.516 41.188 1 95 387 LEU A C 1
ATOM 3148 O O . LEU A 1 387 ? 0.644 26.359 41.594 1 95 387 LEU A O 1
ATOM 3152 N N . HIS A 1 388 ? 2.562 25.234 41.844 1 95.75 388 HIS A N 1
ATOM 3153 C CA . HIS A 1 388 ? 3.027 26 43 1 95.75 388 HIS A CA 1
ATOM 3154 C C . HIS A 1 388 ? 4.016 27.078 42.594 1 95.75 388 HIS A C 1
ATOM 3156 O O . HIS A 1 388 ? 5.059 26.781 42 1 95.75 388 HIS A O 1
ATOM 3162 N N . VAL A 1 389 ? 3.609 28.281 42.906 1 95.62 389 VAL A N 1
ATOM 3163 C CA . VAL A 1 389 ? 4.465 29.391 42.469 1 95.62 389 VAL A CA 1
ATOM 3164 C C . VAL A 1 389 ? 4.566 30.422 43.594 1 95.62 389 VAL A C 1
ATOM 3166 O O . VAL A 1 389 ? 3.588 30.688 44.312 1 95.62 389 VAL A O 1
ATOM 3169 N N . LYS A 1 390 ? 5.75 31 43.719 1 94.56 390 LYS A N 1
ATOM 3170 C CA . LYS A 1 390 ? 5.941 32.094 44.688 1 94.56 390 LYS A CA 1
ATOM 3171 C C . LYS A 1 390 ? 5.66 33.438 44.031 1 94.56 390 LYS A C 1
ATOM 3173 O O . LYS A 1 390 ? 5.902 33.625 42.844 1 94.56 390 LYS A O 1
ATOM 3178 N N . GLY A 1 391 ? 5.094 34.312 44.875 1 93.81 391 GLY A N 1
ATOM 3179 C CA . GLY A 1 391 ? 4.789 35.656 44.406 1 93.81 391 GLY A CA 1
ATOM 3180 C C . GLY A 1 391 ? 4.336 36.594 45.5 1 93.81 391 GLY A C 1
ATOM 3181 O O . GLY A 1 391 ? 4.605 36.344 46.688 1 93.81 391 GLY A O 1
ATOM 3182 N N . MET A 1 392 ? 3.803 37.688 45.031 1 92.88 392 MET A N 1
ATOM 3183 C CA . MET A 1 392 ? 3.344 38.719 45.938 1 92.88 392 MET A CA 1
ATOM 3184 C C . MET A 1 392 ? 1.957 39.219 45.562 1 92.88 392 MET A C 1
ATOM 3186 O O . MET A 1 392 ? 1.68 39.438 44.375 1 92.88 392 MET A O 1
ATOM 3190 N N . LEU A 1 393 ? 1.106 39.281 46.594 1 94.12 393 LEU A N 1
ATOM 3191 C CA . LEU A 1 393 ? -0.184 39.938 46.406 1 94.12 393 LEU A CA 1
ATOM 3192 C C . LEU A 1 393 ? -0.024 41.469 46.344 1 94.12 393 LEU A C 1
ATOM 3194 O O . LEU A 1 393 ? 0.544 42.062 47.25 1 94.12 393 LEU A O 1
ATOM 3198 N N . VAL A 1 394 ? -0.445 42.031 45.312 1 93.62 394 VAL A N 1
ATOM 3199 C CA . VAL A 1 394 ? -0.246 43.469 45.062 1 93.62 394 VAL A CA 1
ATOM 3200 C C . VAL A 1 394 ? -1.504 44.25 45.469 1 93.62 394 VAL A C 1
ATOM 3202 O O . VAL A 1 394 ? -1.42 45.281 46.125 1 93.62 394 VAL A O 1
ATOM 3205 N N . ASP A 1 395 ? -2.561 43.75 45.031 1 94.75 395 ASP A N 1
ATOM 3206 C CA . ASP A 1 395 ? -3.816 44.438 45.25 1 94.75 395 ASP A CA 1
ATOM 3207 C C . ASP A 1 395 ? -5.016 43.531 45 1 94.75 395 ASP A C 1
ATOM 3209 O O . ASP A 1 395 ? -4.852 42.375 44.656 1 94.75 395 ASP A O 1
ATOM 3213 N N . VAL A 1 396 ? -6.223 44.094 45.25 1 96.5 396 VAL A N 1
ATOM 3214 C CA . VAL A 1 396 ? -7.473 43.375 45.062 1 96.5 396 VAL A CA 1
ATOM 3215 C C . VAL A 1 396 ? -8.398 44.156 44.156 1 96.5 396 VAL A C 1
ATOM 3217 O O . VAL A 1 396 ? -8.5 45.375 44.281 1 96.5 396 VAL A O 1
ATOM 3220 N N . VAL A 1 397 ? -9.031 43.469 43.281 1 97.62 397 VAL A N 1
ATOM 3221 C CA . VAL A 1 397 ? -9.93 44.125 42.344 1 97.62 397 VAL A CA 1
ATOM 3222 C C . VAL A 1 397 ? -11.18 44.625 43.094 1 97.62 397 VAL A C 1
ATOM 3224 O O . VAL A 1 397 ? -11.875 43.812 43.719 1 97.62 397 VAL A O 1
ATOM 3227 N N . ARG A 1 398 ? -11.414 45.812 42.938 1 96.5 398 ARG A N 1
ATOM 3228 C CA . ARG A 1 398 ? -12.586 46.406 43.562 1 96.5 398 ARG A CA 1
ATOM 3229 C C . ARG A 1 398 ? -13.758 46.469 42.594 1 96.5 398 ARG A C 1
ATOM 3231 O O . ARG A 1 398 ? -14.906 46.219 42.969 1 96.5 398 ARG A O 1
ATOM 3238 N N . ARG A 1 399 ? -13.445 46.781 41.344 1 96.06 399 ARG A N 1
ATOM 3239 C CA . ARG A 1 399 ? -14.453 46.906 40.312 1 96.06 399 ARG A CA 1
ATOM 3240 C C . ARG A 1 399 ? -13.852 46.594 38.938 1 96.06 399 ARG A C 1
ATOM 3242 O O . ARG A 1 399 ? -12.664 46.844 38.719 1 96.06 399 ARG A O 1
ATOM 3249 N N . SER A 1 400 ? -14.695 46.062 38.156 1 96.5 400 SER A N 1
ATOM 3250 C CA . SER A 1 400 ? -14.234 45.781 36.812 1 96.5 400 SER A CA 1
ATOM 3251 C C . SER A 1 400 ? -15.297 46.156 35.781 1 96.5 400 SER A C 1
ATOM 3253 O O . SER A 1 400 ? -16.5 46.031 36.062 1 96.5 400 SER A O 1
ATOM 3255 N N . TYR A 1 401 ? -14.891 46.625 34.594 1 95.44 401 TYR A N 1
ATOM 3256 C CA . TYR A 1 401 ? -15.727 46.969 33.469 1 95.44 401 TYR A CA 1
ATOM 3257 C C . TYR A 1 401 ? -15.328 46.156 32.25 1 95.44 401 TYR A C 1
ATOM 3259 O O . TYR A 1 401 ? -14.25 46.375 31.672 1 95.44 401 TYR A O 1
ATOM 3267 N N . ARG A 1 402 ? -16.234 45.344 31.781 1 92.5 402 ARG A N 1
ATOM 3268 C CA . ARG A 1 402 ? -15.961 44.469 30.641 1 92.5 402 ARG A CA 1
ATOM 3269 C C . ARG A 1 402 ? -16.125 45.25 29.328 1 92.5 402 ARG A C 1
ATOM 3271 O O . ARG A 1 402 ? -17.141 45.875 29.094 1 92.5 402 ARG A O 1
ATOM 3278 N N . PHE A 1 403 ? -15.117 45.156 28.484 1 90.44 403 PHE A N 1
ATOM 3279 C CA . PHE A 1 403 ? -15.227 45.75 27.156 1 90.44 403 PHE A CA 1
ATOM 3280 C C . PHE A 1 403 ? -16.016 44.844 26.219 1 90.44 403 PHE A C 1
ATOM 3282 O O . PHE A 1 403 ? -15.828 43.625 26.219 1 90.44 403 PHE A O 1
ATOM 3289 N N . THR A 1 404 ? -16.969 45.344 25.484 1 83.12 404 THR A N 1
ATOM 3290 C CA . THR A 1 404 ? -17.688 44.594 24.453 1 83.12 404 THR A CA 1
ATOM 3291 C C . THR A 1 404 ? -17.219 45.031 23.062 1 83.12 404 THR A C 1
ATOM 3293 O O . THR A 1 404 ? -16.531 46.062 22.922 1 83.12 404 THR A O 1
ATOM 3296 N N . GLU A 1 405 ? -17.547 44.219 22.141 1 76.62 405 GLU A N 1
ATOM 3297 C CA . GLU A 1 405 ? -17.219 44.562 20.766 1 76.62 405 GLU A CA 1
ATOM 3298 C C . GLU A 1 405 ? -17.812 45.906 20.391 1 76.62 405 GLU A C 1
ATOM 3300 O O . GLU A 1 405 ? -17.188 46.719 19.672 1 76.62 405 GLU A O 1
ATOM 3305 N N . ARG A 1 406 ? -18.969 46.188 20.828 1 77.88 406 ARG A N 1
ATOM 3306 C CA . ARG A 1 406 ? -19.672 47.438 20.516 1 77.88 406 ARG A CA 1
ATOM 3307 C C . ARG A 1 406 ? -18.938 48.625 21.109 1 77.88 406 ARG A C 1
ATOM 3309 O O . ARG A 1 406 ? -18.875 49.688 20.484 1 77.88 406 ARG A O 1
ATOM 3316 N N . ASP A 1 407 ? -18.344 48.438 22.234 1 78 407 ASP A N 1
ATOM 3317 C CA . ASP A 1 407 ? -17.625 49.531 22.906 1 78 407 ASP A CA 1
ATOM 3318 C C . ASP A 1 407 ? -16.406 49.938 22.109 1 78 407 ASP A C 1
ATOM 3320 O O . ASP A 1 407 ? -16.062 51.125 22.078 1 78 407 ASP A O 1
ATOM 3324 N N . LEU A 1 408 ? -15.875 49 21.422 1 77.38 408 LEU A N 1
ATOM 3325 C CA . LEU A 1 408 ? -14.602 49.25 20.75 1 77.38 408 LEU A CA 1
ATOM 3326 C C . LEU A 1 408 ? -14.828 49.594 19.281 1 77.38 408 LEU A C 1
ATOM 3328 O O . LEU A 1 408 ? -14 50.281 18.656 1 77.38 408 LEU A O 1
ATOM 3332 N N . GLU A 1 409 ? -15.906 49.062 18.672 1 70.5 409 GLU A N 1
ATOM 3333 C CA . GLU A 1 409 ? -16.25 49.406 17.312 1 70.5 409 GLU A CA 1
ATOM 3334 C C . GLU A 1 409 ? -16.547 50.906 17.172 1 70.5 409 GLU A C 1
ATOM 3336 O O . GLU A 1 409 ? -16.219 51.531 16.156 1 70.5 409 GLU A O 1
ATOM 3341 N N . ASP A 1 410 ? -17.172 51.438 18.125 1 62.47 410 ASP A N 1
ATOM 3342 C CA . ASP A 1 410 ? -17.547 52.844 18.125 1 62.47 410 ASP A CA 1
ATOM 3343 C C . ASP A 1 410 ? -16.312 53.75 18.078 1 62.47 410 ASP A C 1
ATOM 3345 O O . ASP A 1 410 ? -16.344 54.812 17.469 1 62.47 410 ASP A O 1
ATOM 3349 N N . LEU A 1 411 ? -15.305 53.188 18.516 1 61.88 411 LEU A N 1
ATOM 3350 C CA . LEU A 1 411 ? -14.055 53.938 18.516 1 61.88 411 LEU A CA 1
ATOM 3351 C C . LEU A 1 411 ? -13.469 54 17.109 1 61.88 411 LEU A C 1
ATOM 3353 O O . LEU A 1 411 ? -12.82 54.969 16.75 1 61.88 411 LEU A O 1
ATOM 3357 N N . GLY A 1 412 ? -13.688 52.969 16.312 1 56.91 412 GLY A N 1
ATOM 3358 C CA . GLY A 1 412 ? -13.203 52.875 14.953 1 56.91 412 GLY A CA 1
ATOM 3359 C C . GLY A 1 412 ? -13.969 53.781 13.992 1 56.91 412 GLY A C 1
ATOM 3360 O O . GLY A 1 412 ? -13.414 54.25 12.992 1 56.91 412 GLY A O 1
ATOM 3361 N N . ARG A 1 413 ? -15.328 53.906 14.266 1 55.38 413 ARG A N 1
ATOM 3362 C CA . ARG A 1 413 ? -16.172 54.75 13.422 1 55.38 413 ARG A CA 1
ATOM 3363 C C . ARG A 1 413 ? -15.766 56.219 13.523 1 55.38 413 ARG A C 1
ATOM 3365 O O . ARG A 1 413 ? -16.078 57 12.641 1 55.38 413 ARG A O 1
ATOM 3372 N N . LEU A 1 414 ? -15.141 56.5 14.594 1 52.72 414 LEU A N 1
ATOM 3373 C CA . LEU A 1 414 ? -14.695 57.875 14.742 1 52.72 414 LEU A CA 1
ATOM 3374 C C . LEU A 1 414 ? -13.945 58.344 13.5 1 52.72 414 LEU A C 1
ATOM 3376 O O . LEU A 1 414 ? -14.023 59.5 13.125 1 52.72 414 LEU A O 1
ATOM 3380 N N . SER A 1 415 ? -13.188 57.438 12.93 1 49.72 415 SER A N 1
ATOM 3381 C CA . SER A 1 415 ? -12.352 57.812 11.797 1 49.72 415 SER A CA 1
ATOM 3382 C C . SER A 1 415 ? -13.188 58.062 10.547 1 49.72 415 SER A C 1
ATOM 3384 O O . SER A 1 415 ? -12.867 58.938 9.742 1 49.72 415 SER A O 1
ATOM 3386 N N . MET A 1 416 ? -14.117 57.125 10.305 1 48.25 416 MET A N 1
ATOM 3387 C CA . MET A 1 416 ? -14.781 57.188 9.008 1 48.25 416 MET A CA 1
ATOM 3388 C C . MET A 1 416 ? -15.672 58.438 8.914 1 48.25 416 MET A C 1
ATOM 3390 O O . MET A 1 416 ? -15.836 59 7.836 1 48.25 416 MET A O 1
ATOM 3394 N N . GLU A 1 417 ? -16.453 58.75 10 1 48.88 417 GLU A N 1
ATOM 3395 C CA . GLU A 1 417 ? -17.406 59.875 9.891 1 48.88 417 GLU A CA 1
ATOM 3396 C C . GLU A 1 417 ? -16.828 61.156 10.484 1 48.88 417 GLU A C 1
ATOM 3398 O O . GLU A 1 417 ? -17.562 62.094 10.773 1 48.88 417 GLU A O 1
ATOM 3403 N N . ARG A 1 418 ? -15.633 61.594 9.984 1 50.03 418 ARG A N 1
ATOM 3404 C CA . ARG A 1 418 ? -14.891 62.781 10.344 1 50.03 418 ARG A CA 1
ATOM 3405 C C . ARG A 1 418 ? -15.625 63.594 11.422 1 50.03 418 ARG A C 1
ATOM 3407 O O . ARG A 1 418 ? -15.102 64.562 11.93 1 50.03 418 ARG A O 1
ATOM 3414 N N . HIS A 1 419 ? -16.984 63.5 11.367 1 46.75 419 HIS A N 1
ATOM 3415 C CA . HIS A 1 419 ? -17.734 64.438 12.219 1 46.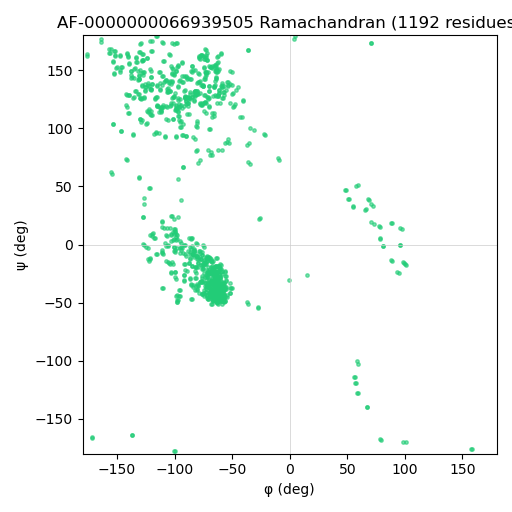75 419 HIS A CA 1
ATOM 3416 C C . HIS A 1 419 ? -18.125 63.75 13.539 1 46.75 419 HIS A C 1
ATOM 3418 O O . HIS A 1 419 ? -18.359 62.562 13.578 1 46.75 419 HIS A O 1
ATOM 3424 N N . ALA A 1 420 ? -17.719 64.438 14.656 1 48.5 420 ALA A N 1
ATOM 3425 C CA . ALA A 1 420 ? -18.062 64.125 16.047 1 48.5 420 ALA A CA 1
ATOM 3426 C C . ALA A 1 420 ? -19.484 63.562 16.141 1 48.5 420 ALA A C 1
ATOM 3428 O O . ALA A 1 420 ? -20.453 64.25 15.828 1 48.5 420 ALA A O 1
ATOM 3429 N N . VAL A 1 421 ? -19.734 62.469 15.695 1 47.47 421 VAL A N 1
ATOM 3430 C CA . VAL A 1 421 ? -21.078 62.031 16.047 1 47.47 421 VAL A CA 1
ATOM 3431 C C . VAL A 1 421 ? -21.344 62.312 17.531 1 47.47 421 VAL A C 1
ATOM 3433 O O . VAL A 1 421 ? -20.422 62.375 18.328 1 47.47 421 VAL A O 1
ATOM 3436 N N . GLY A 1 422 ? -22.547 62.844 17.797 1 53.22 422 GLY A N 1
ATOM 3437 C CA . GLY A 1 422 ? -23.031 63.062 19.156 1 53.22 422 GLY A CA 1
ATOM 3438 C C . GLY A 1 422 ? -22.562 62 20.125 1 53.22 422 GLY A C 1
ATOM 3439 O O . GLY A 1 422 ? -22.797 60.812 19.906 1 53.22 422 GLY A O 1
ATOM 3440 N N . HIS A 1 423 ? -21.547 62.375 20.859 1 62.09 423 HIS A N 1
ATOM 3441 C CA . HIS A 1 423 ? -21.031 61.469 21.891 1 62.09 423 HIS A CA 1
ATOM 3442 C C . HIS A 1 423 ? -22.156 60.781 22.641 1 62.09 423 HIS A C 1
ATOM 3444 O O . HIS A 1 423 ? -23.078 61.438 23.141 1 62.09 423 HIS A O 1
ATOM 3450 N N . GLN A 1 424 ? -22.297 59.5 22.422 1 68.88 424 GLN A N 1
ATOM 3451 C CA . GLN A 1 424 ? -23.188 58.719 23.297 1 68.88 424 GLN A CA 1
ATOM 3452 C C . GLN A 1 424 ? -22.438 58.188 24.516 1 68.88 424 GLN A C 1
ATOM 3454 O O . GLN A 1 424 ? -21.344 57.625 24.375 1 68.88 424 GLN A O 1
ATOM 3459 N N . TYR A 1 425 ? -22.953 58.656 25.625 1 76.38 425 TYR A N 1
ATOM 3460 C CA . TYR A 1 425 ? -22.391 58.188 26.891 1 76.38 425 TYR A CA 1
ATOM 3461 C C . TYR A 1 425 ? -22.25 56.656 26.891 1 76.38 425 TYR A C 1
ATOM 3463 O O . TYR A 1 425 ? -23.188 55.938 26.562 1 76.38 425 TYR A O 1
ATOM 3471 N N . GLY A 1 426 ? -21.031 56.188 27.062 1 83.5 426 GLY A N 1
ATOM 3472 C CA . GLY A 1 426 ? -20.766 54.75 27.016 1 83.5 426 GLY A CA 1
ATOM 3473 C C . GLY A 1 426 ? -19.812 54.281 28.109 1 83.5 426 GLY A C 1
ATOM 3474 O O . GLY A 1 426 ? -19.625 54.969 29.109 1 83.5 426 GLY A O 1
ATOM 3475 N N . LEU A 1 427 ? -19.297 53.125 27.938 1 90 427 LEU A N 1
ATOM 3476 C CA . LEU A 1 427 ? -18.469 52.438 28.938 1 90 427 LEU A CA 1
ATOM 3477 C C . LEU A 1 427 ? -17.234 53.281 29.266 1 90 427 LEU A C 1
ATOM 3479 O O . LEU A 1 427 ? -16.844 53.375 30.438 1 90 427 LEU A O 1
ATOM 3483 N N . LEU A 1 428 ? -16.625 53.812 28.234 1 89.06 428 LEU A N 1
ATOM 3484 C CA . LEU A 1 428 ? -15.414 54.594 28.453 1 89.06 428 LEU A CA 1
ATOM 3485 C C . LEU A 1 428 ? -15.711 55.844 29.297 1 89.06 428 LEU A C 1
ATOM 3487 O O . LEU A 1 428 ? -14.859 56.25 30.094 1 89.06 428 LEU A O 1
ATOM 3491 N N . ASP A 1 429 ? -16.906 56.375 29.188 1 88.69 429 ASP A N 1
ATOM 3492 C CA . ASP A 1 429 ? -17.328 57.5 30.047 1 88.69 429 ASP A CA 1
ATOM 3493 C C . ASP A 1 429 ? -17.391 57.062 31.5 1 88.69 429 ASP A C 1
ATOM 3495 O O . ASP A 1 429 ? -16.953 57.812 32.406 1 88.69 429 ASP A O 1
ATOM 3499 N N . ASP A 1 430 ? -17.922 55.938 31.672 1 91.44 430 ASP A N 1
ATOM 3500 C CA . ASP A 1 430 ? -18.016 55.375 33.031 1 91.44 430 ASP A CA 1
ATOM 3501 C C . ASP A 1 430 ? -16.641 55.188 33.625 1 91.44 430 ASP A C 1
ATOM 3503 O O . ASP A 1 430 ? -16.406 55.5 34.812 1 91.44 430 ASP A O 1
ATOM 3507 N N . ILE A 1 431 ? -15.766 54.594 32.875 1 92.88 431 ILE A N 1
ATOM 3508 C CA . ILE A 1 431 ? -14.406 54.344 33.312 1 92.88 431 ILE A CA 1
ATOM 3509 C C . ILE A 1 431 ? -13.711 55.656 33.656 1 92.88 431 ILE A C 1
ATOM 3511 O O . ILE A 1 431 ? -13.086 55.75 34.719 1 92.88 431 ILE A O 1
ATOM 3515 N N . MET A 1 432 ? -13.82 56.625 32.844 1 89.5 432 MET A N 1
ATOM 3516 C CA . MET A 1 432 ? -13.172 57.906 33.062 1 89.5 432 MET A CA 1
ATOM 3517 C C . MET A 1 432 ? -13.758 58.625 34.281 1 89.5 432 MET A C 1
ATOM 3519 O O . MET A 1 432 ? -13.016 59.188 35.062 1 89.5 432 MET A O 1
ATOM 3523 N N . ALA A 1 433 ? -15.078 58.562 34.344 1 88.81 433 ALA A N 1
ATOM 3524 C CA . ALA A 1 433 ? -15.742 59.188 35.5 1 88.81 433 ALA A CA 1
ATOM 3525 C C . ALA A 1 433 ? -15.242 58.594 36.812 1 88.81 433 ALA A C 1
ATOM 3527 O O . ALA A 1 433 ? -15 59.312 37.781 1 88.81 433 ALA A O 1
ATOM 3528 N N . GLU A 1 434 ? -15.141 57.375 36.812 1 90.19 434 GLU A N 1
ATOM 3529 C CA . GLU A 1 434 ? -14.672 56.719 38.031 1 90.19 434 GLU A CA 1
ATOM 3530 C C . GLU A 1 434 ? -13.188 56.969 38.25 1 90.19 434 GLU A C 1
ATOM 3532 O O . GLU A 1 434 ? -12.75 57.188 39.406 1 90.19 434 GLU A O 1
ATOM 3537 N N . ALA A 1 435 ? -12.43 56.875 37.25 1 90.69 435 ALA A N 1
ATOM 3538 C CA . ALA A 1 435 ? -10.984 57.062 37.344 1 90.69 435 ALA A CA 1
ATOM 3539 C C . ALA A 1 435 ? -10.648 58.469 37.844 1 90.69 435 ALA A C 1
ATOM 3541 O O . ALA A 1 435 ? -9.688 58.656 38.625 1 90.69 435 ALA A O 1
ATOM 3542 N N . LEU A 1 436 ? -11.422 59.406 37.469 1 85.19 436 LEU A N 1
ATOM 3543 C CA . LEU A 1 436 ? -11.102 60.812 37.781 1 85.19 436 LEU A CA 1
ATOM 3544 C C . LEU A 1 436 ? -11.914 61.281 39 1 85.19 436 LEU A C 1
ATOM 3546 O O . LEU A 1 436 ? -11.75 62.406 39.438 1 85.19 436 LEU A O 1
ATOM 3550 N N . GLY A 1 437 ? -12.797 60.375 39.469 1 79.62 437 GLY A N 1
ATOM 3551 C CA . GLY A 1 437 ? -13.57 60.688 40.656 1 79.62 437 GLY A CA 1
ATOM 3552 C C . GLY A 1 437 ? -12.773 60.594 41.938 1 79.62 437 GLY A C 1
ATOM 3553 O O . GLY A 1 437 ? -11.656 60.094 41.938 1 79.62 437 GLY A O 1
ATOM 3554 N N . GLU A 1 438 ? -13.266 61.219 43.062 1 67.12 438 GLU A N 1
ATOM 3555 C CA . GLU A 1 438 ? -12.602 61.375 44.344 1 67.12 438 GLU A CA 1
ATOM 3556 C C . GLU A 1 438 ? -12.43 60.031 45.031 1 67.12 438 GLU A C 1
ATOM 3558 O O . GLU A 1 438 ? -11.5 59.844 45.844 1 67.12 438 GLU A O 1
ATOM 3563 N N . VAL A 1 439 ? -13.211 59.062 44.75 1 59 439 VAL A N 1
ATOM 3564 C CA . VAL A 1 439 ? -13.336 57.844 45.562 1 59 439 VAL A CA 1
ATOM 3565 C C . VAL A 1 439 ? -12.133 56.938 45.312 1 59 439 VAL A C 1
ATOM 3567 O O . VAL A 1 439 ? -11.914 56 46.031 1 59 439 VAL A O 1
ATOM 3570 N N . ASN A 1 440 ? -11.352 57.312 44.406 1 61.94 440 ASN A N 1
ATOM 3571 C CA . ASN A 1 440 ? -10.469 56.219 44.031 1 61.94 440 ASN A CA 1
ATOM 3572 C C . ASN A 1 440 ? -9.156 56.25 44.812 1 61.94 440 ASN A C 1
ATOM 3574 O O . ASN A 1 440 ? -8.703 57.344 45.188 1 61.94 440 ASN A O 1
ATOM 3578 N N . GLY A 1 441 ? -8.891 55.5 45.75 1 62.84 441 GLY A N 1
ATOM 3579 C CA . GLY A 1 441 ? -7.699 55.219 46.531 1 62.84 441 GLY A CA 1
ATOM 3580 C C . GLY A 1 441 ? -6.523 56.094 46.156 1 62.84 441 GLY A C 1
ATOM 3581 O O . GLY A 1 441 ? -6.664 57 45.344 1 62.84 441 GLY A O 1
ATOM 3582 N N . GLN A 1 442 ? -5.387 55.969 46.844 1 69.88 442 GLN A N 1
ATOM 3583 C CA . GLN A 1 442 ? -4.242 56.844 46.906 1 69.88 442 GLN A CA 1
ATOM 3584 C C . GLN A 1 442 ? -3.129 56.406 45.969 1 69.88 442 GLN A C 1
ATOM 3586 O O . GLN A 1 442 ? -1.977 56.812 46.125 1 69.88 442 GLN A O 1
ATOM 3591 N N . ALA A 1 443 ? -3.49 55.594 44.844 1 80.38 443 ALA A N 1
ATOM 3592 C CA . ALA A 1 443 ? -2.35 55.031 44.094 1 80.38 443 ALA A CA 1
ATOM 3593 C C . ALA A 1 443 ? -1.705 56.094 43.219 1 80.38 443 ALA A C 1
ATOM 3595 O O . ALA A 1 443 ? -0.509 56.031 42.938 1 80.38 443 ALA A O 1
ATOM 3596 N N . TYR A 1 444 ? -2.555 57.062 42.844 1 85.25 444 TYR A N 1
ATOM 3597 C CA . TYR A 1 444 ? -2.02 58.094 41.969 1 85.25 444 TYR A CA 1
ATOM 3598 C C . TYR A 1 444 ? -2.32 59.469 42.531 1 85.25 444 TYR A C 1
ATOM 3600 O O . TYR A 1 444 ? -3.359 59.688 43.156 1 85.25 444 TYR A O 1
ATOM 3608 N N . ASN A 1 445 ? -1.366 60.375 42.25 1 83.69 445 ASN A N 1
ATOM 3609 C CA . ASN A 1 445 ? -1.688 61.781 42.5 1 83.69 445 ASN A CA 1
ATOM 3610 C C . ASN A 1 445 ? -2.713 62.281 41.5 1 83.69 445 ASN A C 1
ATOM 3612 O O . ASN A 1 445 ? -2.836 61.75 40.406 1 83.69 445 ASN A O 1
ATOM 3616 N N . ALA A 1 446 ? -3.451 63.25 41.875 1 79.12 446 ALA A N 1
ATOM 3617 C CA . ALA A 1 446 ? -4.535 63.781 41.062 1 79.12 446 ALA A CA 1
ATOM 3618 C C . ALA A 1 446 ? -4.035 64.188 39.688 1 79.12 446 ALA A C 1
ATOM 3620 O O . ALA A 1 446 ? -4.719 63.938 38.688 1 79.12 446 ALA A O 1
ATOM 3621 N N . ASP A 1 447 ? -2.793 64.625 39.625 1 78.44 447 ASP A N 1
ATOM 3622 C CA . ASP A 1 447 ? -2.248 65.188 38.375 1 78.44 447 ASP A CA 1
ATOM 3623 C C . ASP A 1 447 ? -1.821 64 37.469 1 78.44 447 ASP A C 1
ATOM 3625 O O . ASP A 1 447 ? -1.734 64.188 36.25 1 78.44 447 ASP A O 1
ATOM 3629 N N . ASP A 1 448 ? -1.652 62.875 38.094 1 88.31 448 ASP A N 1
ATOM 3630 C CA . ASP A 1 448 ? -1.106 61.781 37.344 1 88.31 448 ASP A CA 1
ATOM 3631 C C . ASP A 1 448 ? -2.215 60.812 36.906 1 88.31 448 ASP A C 1
ATOM 3633 O O . ASP A 1 448 ? -1.971 59.875 36.125 1 88.31 448 ASP A O 1
ATOM 3637 N N . LYS A 1 449 ? -3.406 61 37.312 1 89.81 449 LYS A N 1
ATOM 3638 C CA . LYS A 1 449 ? -4.508 60.062 37.094 1 89.81 449 LYS A CA 1
ATOM 3639 C C . LYS A 1 449 ? -4.852 59.969 35.594 1 89.81 449 LYS A C 1
ATOM 3641 O O . LYS A 1 449 ? -5.121 58.875 35.094 1 89.81 449 LYS A O 1
ATOM 3646 N N . VAL A 1 450 ? -4.812 61.094 34.938 1 90.25 450 VAL A N 1
ATOM 3647 C CA . VAL A 1 450 ? -5.184 61.125 33.531 1 90.25 450 VAL A CA 1
ATOM 3648 C C . VAL A 1 450 ? -4.152 60.375 32.719 1 90.25 450 VAL A C 1
ATOM 3650 O O . VAL A 1 450 ? -4.508 59.594 31.828 1 90.25 450 VAL A O 1
ATOM 3653 N N . THR A 1 451 ? -2.928 60.656 33.062 1 92.19 451 THR A N 1
ATOM 3654 C CA . THR A 1 451 ? -1.853 59.938 32.375 1 92.19 451 THR A CA 1
ATOM 3655 C C . THR A 1 451 ? -1.914 58.438 32.656 1 92.19 451 THR A C 1
ATOM 3657 O O . THR A 1 451 ? -1.755 57.625 31.766 1 92.19 451 THR A O 1
ATOM 3660 N N . ALA A 1 452 ? -2.162 58.094 33.906 1 93.5 452 ALA A N 1
ATOM 3661 C CA . ALA A 1 452 ? -2.289 56.719 34.312 1 93.5 452 ALA A CA 1
ATOM 3662 C C . ALA A 1 452 ? -3.438 56.031 33.562 1 93.5 452 ALA A C 1
ATOM 3664 O O . ALA A 1 452 ? -3.312 54.875 33.156 1 93.5 452 ALA A O 1
ATOM 3665 N N . LEU A 1 453 ? -4.488 56.719 33.469 1 94.19 453 LEU A N 1
ATOM 3666 C CA . LEU A 1 453 ? -5.652 56.188 32.75 1 94.19 453 LEU A CA 1
ATOM 3667 C C . LEU A 1 453 ? -5.344 55.969 31.281 1 94.19 453 LEU A C 1
ATOM 3669 O O . LEU A 1 453 ? -5.648 54.906 30.734 1 94.19 453 LEU A O 1
ATOM 3673 N N . SER A 1 454 ? -4.742 57 30.656 1 94.31 454 SER A N 1
ATOM 3674 C CA . SER A 1 454 ? -4.418 56.906 29.234 1 94.31 454 SER A CA 1
ATOM 3675 C C . SER A 1 454 ? -3.451 55.781 28.969 1 94.31 454 SER A C 1
ATOM 3677 O O . SER A 1 454 ? -3.576 55.062 27.953 1 94.31 454 SER A O 1
ATOM 3679 N N . LEU A 1 455 ? -2.549 55.531 29.828 1 95.19 455 LEU A N 1
ATOM 3680 C CA . LEU A 1 455 ? -1.575 54.469 29.688 1 95.19 455 LEU A CA 1
ATOM 3681 C C . LEU A 1 455 ? -2.223 53.125 29.938 1 95.19 455 LEU A C 1
ATOM 3683 O O . LEU A 1 455 ? -1.904 52.125 29.266 1 95.19 455 LEU A O 1
ATOM 3687 N N . THR A 1 456 ? -3.084 53.031 30.859 1 95.94 456 THR A N 1
ATOM 3688 C CA . THR A 1 456 ? -3.758 51.781 31.188 1 95.94 456 THR A CA 1
ATOM 3689 C C . THR A 1 456 ? -4.625 51.312 30.016 1 95.94 456 THR A C 1
ATOM 3691 O O . THR A 1 456 ? -4.637 50.125 29.688 1 95.94 456 THR A O 1
ATOM 3694 N N . LEU A 1 457 ? -5.254 52.188 29.359 1 94.62 457 LEU A N 1
ATOM 3695 C CA . LEU A 1 457 ? -6.156 51.875 28.25 1 94.62 457 LEU A CA 1
ATOM 3696 C C . LEU A 1 457 ? -5.379 51.344 27.047 1 94.62 457 LEU A C 1
ATOM 3698 O O . LEU A 1 457 ? -5.961 50.719 26.156 1 94.62 457 LEU A O 1
ATOM 3702 N N . CYS A 1 458 ? -4.102 51.531 27.094 1 94.25 458 CYS A N 1
ATOM 3703 C CA . CYS A 1 458 ? -3.262 50.969 26.031 1 94.25 458 CYS A CA 1
ATOM 3704 C C . CYS A 1 458 ? -2.256 49.969 26.594 1 94.25 458 CYS A C 1
ATOM 3706 O O . CYS A 1 458 ? -1.303 49.594 25.906 1 94.25 458 CYS A O 1
ATOM 3708 N N . ALA A 1 459 ? -2.398 49.625 27.797 1 94.81 459 ALA A N 1
ATOM 3709 C CA . ALA A 1 459 ? -1.485 48.719 28.484 1 94.81 459 ALA A CA 1
ATOM 3710 C C . ALA A 1 459 ? -0.047 49.219 28.406 1 94.81 459 ALA A C 1
ATOM 3712 O O . ALA A 1 459 ? 0.888 48.438 28.266 1 94.81 459 ALA A O 1
ATOM 3713 N N . GLY A 1 460 ? 0.086 50.469 28.406 1 93.44 460 GLY A N 1
ATOM 3714 C CA . GLY A 1 460 ? 1.405 51.094 28.359 1 93.44 460 GLY A CA 1
ATOM 3715 C C . GLY A 1 460 ? 2.088 50.938 27.016 1 93.44 460 GLY A C 1
ATOM 3716 O O . GLY A 1 460 ? 3.309 51.094 26.922 1 93.44 460 GLY A O 1
ATOM 3717 N N . LEU A 1 461 ? 1.335 50.656 26 1 90.75 461 LEU A N 1
ATOM 3718 C CA . LEU A 1 461 ? 1.938 50.406 24.703 1 90.75 461 LEU A CA 1
ATOM 3719 C C . LEU A 1 461 ? 1.604 51.531 23.719 1 90.75 461 LEU A C 1
ATOM 3721 O O . LEU A 1 461 ? 0.584 52.219 23.875 1 90.75 461 LEU A O 1
ATOM 3725 N N . SER A 1 462 ? 2.543 51.812 22.875 1 86.81 462 SER A N 1
ATOM 3726 C CA . SER A 1 462 ? 2.387 52.625 21.656 1 86.81 462 SER A CA 1
ATOM 3727 C C . SER A 1 462 ? 2.938 51.875 20.453 1 86.81 462 SER A C 1
ATOM 3729 O O . SER A 1 462 ? 4.152 51.781 20.281 1 86.81 462 SER A O 1
ATOM 3731 N N . ARG A 1 463 ? 2.061 51.375 19.594 1 76.25 463 ARG A N 1
ATOM 3732 C CA . ARG A 1 463 ? 2.451 50.531 18.453 1 76.25 463 ARG A CA 1
ATOM 3733 C C . ARG A 1 463 ? 3.41 49.438 18.891 1 76.25 463 ARG A C 1
ATOM 3735 O O . ARG A 1 463 ? 4.496 49.281 18.328 1 76.25 463 ARG A O 1
ATOM 3742 N N . TYR A 1 464 ? 3.219 48.688 19.938 1 77.12 464 TYR A N 1
ATOM 3743 C CA . TYR A 1 464 ? 3.895 47.531 20.469 1 77.12 464 TYR A CA 1
ATOM 3744 C C . TYR A 1 464 ? 5.172 47.906 21.203 1 77.12 464 TYR A C 1
ATOM 3746 O O . TYR A 1 464 ? 5.926 47.031 21.641 1 77.12 464 TYR A O 1
ATOM 3754 N N . ARG A 1 465 ? 5.395 49.188 21.312 1 83.94 465 ARG A N 1
ATOM 3755 C CA . ARG A 1 465 ? 6.52 49.688 22.094 1 83.94 465 ARG A CA 1
ATOM 3756 C C . ARG A 1 465 ? 6.031 50.375 23.359 1 83.94 465 ARG A C 1
ATOM 3758 O O . ARG A 1 465 ? 4.828 50.531 23.562 1 83.94 465 ARG A O 1
ATOM 3765 N N . SER A 1 466 ? 6.996 50.719 24.141 1 90.38 466 SER A N 1
ATOM 3766 C CA . SER A 1 466 ? 6.625 51.375 25.406 1 90.38 466 SER A CA 1
ATOM 3767 C C . SER A 1 466 ? 6.152 52.812 25.172 1 90.38 466 SER A C 1
ATOM 3769 O O . SER A 1 466 ? 6.883 53.625 24.594 1 90.38 466 SER A O 1
ATOM 3771 N N . ALA A 1 467 ? 4.984 53.125 25.578 1 90.88 467 ALA A N 1
ATOM 3772 C CA . ALA A 1 467 ? 4.438 54.469 25.453 1 90.88 467 ALA A CA 1
ATOM 3773 C C . ALA A 1 467 ? 5.203 55.469 26.344 1 90.88 467 ALA A C 1
ATOM 3775 O O . ALA A 1 467 ? 5.238 56.656 26.062 1 90.88 467 ALA A O 1
ATOM 3776 N N . ASN A 1 468 ? 5.832 54.938 27.344 1 87.88 468 ASN A N 1
ATOM 3777 C CA . ASN A 1 468 ? 6.582 55.781 28.297 1 87.88 468 ASN A CA 1
ATOM 3778 C C . ASN A 1 468 ? 7.855 56.312 27.656 1 87.88 468 ASN A C 1
ATOM 3780 O O . ASN A 1 468 ? 8.461 57.25 28.188 1 87.88 468 ASN A O 1
ATOM 3784 N N . ASP A 1 469 ? 8.227 55.75 26.656 1 88.62 469 ASP A N 1
ATOM 3785 C CA . ASP A 1 469 ? 9.406 56.25 25.969 1 88.62 469 ASP A CA 1
ATOM 3786 C C . ASP A 1 469 ? 9.164 57.656 25.422 1 88.62 469 ASP A C 1
ATOM 3788 O O . ASP A 1 469 ? 10.102 58.438 25.297 1 88.62 469 ASP A O 1
ATOM 3792 N N . ASP A 1 470 ? 7.977 57.938 25.125 1 90.62 470 ASP A N 1
ATOM 3793 C CA . ASP A 1 470 ? 7.531 59.25 24.719 1 90.62 470 ASP A CA 1
ATOM 3794 C C . ASP A 1 470 ? 6.152 59.594 25.297 1 90.62 470 ASP A C 1
ATOM 3796 O O . ASP A 1 470 ? 5.176 59.688 24.547 1 90.62 470 ASP A O 1
ATOM 3800 N N . VAL A 1 471 ? 6.168 59.844 26.547 1 90.94 471 VAL A N 1
ATOM 3801 C CA . VAL A 1 471 ? 4.926 60.031 27.281 1 90.94 471 VAL A CA 1
ATOM 3802 C C . VAL A 1 471 ? 4.23 61.312 26.812 1 90.94 471 VAL A C 1
ATOM 3804 O O . VAL A 1 471 ? 3.002 61.375 26.766 1 90.94 471 VAL A O 1
ATOM 3807 N N . ASP A 1 472 ? 5.082 62.281 26.438 1 90 472 ASP A N 1
ATOM 3808 C CA . ASP A 1 472 ? 4.512 63.531 25.953 1 90 472 ASP A CA 1
ATOM 3809 C C . ASP A 1 472 ? 3.666 63.312 24.703 1 90 472 ASP A C 1
ATOM 3811 O O . ASP A 1 472 ? 2.531 63.781 24.609 1 90 472 ASP A O 1
ATOM 3815 N N . GLN A 1 473 ? 4.277 62.594 23.812 1 90.25 473 GLN A N 1
ATOM 3816 C CA . GLN A 1 473 ? 3.531 62.281 22.594 1 90.25 473 GLN A CA 1
ATOM 3817 C C . GLN A 1 473 ? 2.307 61.438 22.906 1 90.25 473 GLN A C 1
ATOM 3819 O O . GLN A 1 473 ? 1.248 61.625 22.312 1 90.25 473 GLN A O 1
ATOM 3824 N N . HIS A 1 474 ? 2.428 60.5 23.812 1 92.69 474 HIS A N 1
ATOM 3825 C CA . HIS A 1 474 ? 1.311 59.656 24.219 1 92.69 474 HIS A CA 1
ATOM 3826 C C . HIS A 1 474 ? 0.148 60.5 24.734 1 92.69 474 HIS A C 1
ATOM 3828 O O . HIS A 1 474 ? -1.005 60.281 24.359 1 92.69 474 HIS A O 1
ATOM 3834 N N . CYS A 1 475 ? 0.456 61.469 25.516 1 90.75 475 CYS A N 1
ATOM 3835 C CA . CYS A 1 475 ? -0.576 62.312 26.094 1 90.75 475 CYS A CA 1
ATOM 3836 C C . CYS A 1 475 ? -1.254 63.156 25.016 1 90.75 475 CYS A C 1
ATOM 3838 O O . CYS A 1 475 ? -2.467 63.375 25.047 1 90.75 475 CYS A O 1
ATOM 3840 N N . LYS A 1 476 ? -0.425 63.562 24.062 1 90.12 476 LYS A N 1
ATOM 3841 C CA . LYS A 1 476 ? -0.995 64.312 22.938 1 90.12 476 LYS A CA 1
ATOM 3842 C C . LYS A 1 476 ? -1.94 63.406 22.125 1 90.12 476 LYS A C 1
ATOM 3844 O O . LYS A 1 476 ? -3.004 63.875 21.703 1 90.12 476 LYS A O 1
ATOM 3849 N N . ASP A 1 477 ? -1.518 62.219 21.922 1 89.69 477 ASP A N 1
ATOM 3850 C CA . ASP A 1 477 ? -2.348 61.25 21.188 1 89.69 477 ASP A CA 1
ATOM 3851 C C . ASP A 1 477 ? -3.672 61.031 21.906 1 89.69 477 ASP A C 1
ATOM 3853 O O . ASP A 1 477 ? -4.727 60.969 21.266 1 89.69 477 ASP A O 1
ATOM 3857 N N . PHE A 1 478 ? -3.643 60.906 23.172 1 91.31 478 PHE A N 1
ATOM 3858 C CA . PHE A 1 478 ? -4.832 60.688 23.984 1 91.31 478 PHE A CA 1
ATOM 3859 C C . PHE A 1 478 ? -5.754 61.906 23.922 1 91.31 478 PHE A C 1
ATOM 3861 O O . PHE A 1 478 ? -6.973 61.75 23.812 1 91.31 478 PHE A O 1
ATOM 3868 N N . ALA A 1 479 ? -5.109 63 24.031 1 89 479 ALA A N 1
ATOM 3869 C CA . ALA A 1 479 ? -5.891 64.25 23.984 1 89 479 ALA A CA 1
ATOM 3870 C C . ALA A 1 479 ? -6.609 64.375 22.641 1 89 479 ALA A C 1
ATOM 3872 O O . ALA A 1 479 ? -7.77 64.75 22.594 1 89 479 ALA A O 1
ATOM 3873 N N . ALA A 1 480 ? -5.84 64.062 21.672 1 86.31 480 ALA A N 1
ATOM 3874 C CA . ALA A 1 480 ? -6.441 64.062 20.328 1 86.31 480 ALA A CA 1
ATOM 3875 C C . ALA A 1 480 ? -7.598 63.094 20.219 1 86.31 480 ALA A C 1
ATOM 3877 O O . ALA A 1 480 ? -8.633 63.406 19.625 1 86.31 480 ALA A O 1
ATOM 3878 N N . PHE A 1 481 ? -7.445 61.938 20.703 1 87.75 481 PHE A N 1
ATOM 3879 C CA . PHE A 1 481 ? -8.484 60.906 20.734 1 87.75 481 PHE A CA 1
ATOM 3880 C C . PHE A 1 481 ? -9.703 61.375 21.516 1 87.75 481 PHE A C 1
ATOM 3882 O O . PHE A 1 481 ? -10.836 61.25 21.062 1 87.75 481 PHE A O 1
ATOM 3889 N N . TYR A 1 482 ? -9.43 61.938 22.688 1 85.81 482 TYR A N 1
ATOM 3890 C CA . TYR A 1 482 ? -10.492 62.438 23.562 1 85.81 482 TYR A CA 1
ATOM 3891 C C . TYR A 1 482 ? -11.32 63.531 22.859 1 85.81 482 TYR A C 1
ATOM 3893 O O . TYR A 1 482 ? -12.547 63.531 22.969 1 85.81 482 TYR A O 1
ATOM 3901 N N . ARG A 1 483 ? -10.617 64.375 22.219 1 84.31 483 ARG A N 1
ATOM 3902 C CA . ARG A 1 483 ? -11.281 65.438 21.484 1 84.31 483 ARG A CA 1
ATOM 3903 C C . ARG A 1 483 ? -12.266 64.875 20.453 1 84.31 483 ARG A C 1
ATOM 3905 O O . ARG A 1 483 ? -13.414 65.312 20.391 1 84.31 483 ARG A O 1
ATOM 3912 N N . LEU A 1 484 ? -11.75 64 19.766 1 80.75 484 LEU A N 1
ATOM 3913 C CA . LEU A 1 484 ? -12.578 63.406 18.719 1 80.75 484 LEU A CA 1
ATOM 3914 C C . LEU A 1 484 ? -13.703 62.594 19.328 1 80.75 484 LEU A C 1
ATOM 3916 O O . LEU A 1 484 ? -14.836 62.625 18.844 1 80.75 484 LEU A O 1
ATOM 3920 N N . TRP A 1 485 ? -13.375 61.812 20.297 1 81.75 485 TRP A N 1
ATOM 3921 C CA . TRP A 1 485 ? -14.328 60.938 20.953 1 81.75 485 TRP A CA 1
ATOM 3922 C C . TRP A 1 485 ? -15.477 61.719 21.578 1 81.75 485 TRP A C 1
ATOM 3924 O O . TRP A 1 485 ? -16.641 61.312 21.484 1 81.75 485 TRP A O 1
ATOM 3934 N N . LYS A 1 486 ? -15.164 62.875 22.141 1 82.12 486 LYS A N 1
ATOM 3935 C CA . LYS A 1 486 ? -16.172 63.688 22.828 1 82.12 486 LYS A CA 1
ATOM 3936 C C . LYS A 1 486 ? -16.766 64.688 21.891 1 82.12 486 LYS A C 1
ATOM 3938 O O . LYS A 1 486 ? -17.75 65.375 22.234 1 82.12 486 LYS A O 1
ATOM 3943 N N . GLY A 1 487 ? -16.25 64.812 20.734 1 79.19 487 GLY A N 1
ATOM 3944 C CA . GLY A 1 487 ? -16.75 65.812 19.766 1 79.19 487 GLY A CA 1
ATOM 3945 C C . GLY A 1 487 ? -16.484 67.25 20.188 1 79.19 487 GLY A C 1
ATOM 3946 O O . GLY A 1 487 ? -17.344 68.125 20.016 1 79.19 487 GLY A O 1
ATOM 3947 N N . LEU A 1 488 ? -15.344 67.438 20.734 1 77.81 488 LEU A N 1
ATOM 3948 C CA . LEU A 1 488 ? -15.039 68.75 21.203 1 77.81 488 LEU A CA 1
ATOM 3949 C C . LEU A 1 488 ? -14.547 69.625 20.062 1 77.81 488 LEU A C 1
ATOM 3951 O O . LEU A 1 488 ? -13.742 69.188 19.234 1 77.81 488 LEU A O 1
ATOM 3955 N N . GLN A 1 489 ? -15.102 70.812 19.859 1 72.94 489 GLN A N 1
ATOM 3956 C CA . GLN A 1 489 ? -14.742 71.688 18.781 1 72.94 489 GLN A CA 1
ATOM 3957 C C . GLN A 1 489 ? -13.781 72.75 19.266 1 72.94 489 GLN A C 1
ATOM 3959 O O . GLN A 1 489 ? -12.797 73.062 18.578 1 72.94 489 GLN A O 1
ATOM 3964 N N . ASP A 1 490 ? -14.133 73.312 20.453 1 73.69 490 ASP A N 1
ATOM 3965 C CA . ASP A 1 490 ? -13.352 74.438 20.953 1 73.69 490 ASP A CA 1
ATOM 3966 C C . ASP A 1 490 ? -12.414 74 22.078 1 73.69 490 ASP A C 1
ATOM 3968 O O . ASP A 1 490 ? -12.758 73.062 22.859 1 73.69 490 ASP A O 1
ATOM 3972 N N . GLN A 1 491 ? -11.273 74.5 22.094 1 70.88 491 GLN A N 1
ATOM 3973 C CA . GLN A 1 491 ? -10.281 74.25 23.125 1 70.88 491 GLN A CA 1
ATOM 3974 C C . GLN A 1 491 ? -10.844 74.5 24.516 1 70.88 491 GLN A C 1
ATOM 3976 O O . GLN A 1 491 ? -10.477 73.812 25.469 1 70.88 491 GLN A O 1
ATOM 3981 N N . ASP A 1 492 ? -11.695 75.438 24.5 1 73.5 492 ASP A N 1
ATOM 3982 C CA . ASP A 1 492 ? -12.242 75.812 25.812 1 73.5 492 ASP A CA 1
ATOM 3983 C C . ASP A 1 492 ? -13.188 74.75 26.344 1 73.5 492 ASP A C 1
ATOM 3985 O O . ASP A 1 492 ? -13.508 74.75 27.531 1 73.5 492 ASP A O 1
ATOM 3989 N N . ASP A 1 493 ? -13.516 73.812 25.5 1 78.5 493 ASP A N 1
ATOM 3990 C CA . ASP A 1 493 ? -14.453 72.812 25.891 1 78.5 493 ASP A CA 1
ATOM 3991 C C . ASP A 1 493 ? -13.742 71.625 26.578 1 78.5 493 ASP A C 1
ATOM 3993 O O . ASP A 1 493 ? -14.383 70.75 27.172 1 78.5 493 ASP A O 1
ATOM 3997 N N . PHE A 1 494 ? -12.445 71.688 26.578 1 79.06 494 PHE A N 1
ATOM 3998 C CA . PHE A 1 494 ? -11.68 70.625 27.219 1 79.06 494 PHE A CA 1
ATOM 3999 C C . PHE A 1 494 ? -11.734 70.75 28.734 1 79.06 494 PHE A C 1
ATOM 4001 O O . PHE A 1 494 ? -11.68 71.875 29.266 1 79.06 494 PHE A O 1
ATOM 4008 N N . PRO A 1 495 ? -11.914 69.562 29.266 1 80.75 495 PRO A N 1
ATOM 4009 C CA . PRO A 1 495 ? -11.805 69.688 30.719 1 80.75 495 PRO A CA 1
ATOM 4010 C C . PRO A 1 495 ? -10.43 70.125 31.188 1 80.75 495 PRO A C 1
ATOM 4012 O O . PRO A 1 495 ? -9.43 69.875 30.5 1 80.75 495 PRO A O 1
ATOM 4015 N N . ARG A 1 496 ? -10.305 70.75 32.312 1 78.25 496 ARG A N 1
ATOM 4016 C CA . ARG A 1 496 ? -9.094 71.312 32.844 1 78.25 496 ARG A CA 1
ATOM 4017 C C . ARG A 1 496 ? -8 70.312 33.031 1 78.25 496 ARG A C 1
ATOM 4019 O O . ARG A 1 496 ? -6.809 70.625 32.938 1 78.25 496 ARG A O 1
ATOM 4026 N N . TRP A 1 497 ? -8.43 69.125 33.188 1 76.56 497 TRP A N 1
ATOM 4027 C CA . TRP A 1 497 ? -7.453 68.062 33.5 1 76.56 497 TRP A CA 1
ATOM 4028 C C . TRP A 1 497 ? -6.828 67.5 32.25 1 76.56 497 TRP A C 1
ATOM 4030 O O . TRP A 1 497 ? -5.844 66.75 32.312 1 76.56 497 TRP A O 1
ATOM 4040 N N . MET A 1 498 ? -7.316 67.875 31.094 1 78.62 498 MET A N 1
ATOM 4041 C CA . MET A 1 498 ? -6.801 67.375 29.812 1 78.62 498 MET A CA 1
ATOM 4042 C C . MET A 1 498 ? -5.703 68.25 29.281 1 78.62 498 MET A C 1
ATOM 4044 O O . MET A 1 498 ? -5.852 69.5 29.266 1 78.62 498 MET A O 1
ATOM 4048 N N . PRO A 1 499 ? -4.629 67.5 29 1 69.62 499 PRO A N 1
ATOM 4049 C CA . PRO A 1 499 ? -3.607 68.312 28.375 1 69.62 499 PRO A CA 1
ATOM 4050 C C . PRO A 1 499 ? -4.113 69.062 27.109 1 69.62 499 PRO A C 1
ATOM 4052 O O . PRO A 1 499 ? -4.887 68.438 26.344 1 69.62 499 PRO A O 1
ATOM 4055 N N . ARG A 1 500 ? -3.906 70.312 26.875 1 63.22 500 ARG A N 1
ATOM 4056 C CA . ARG A 1 500 ? -4.449 71.125 25.828 1 63.22 500 ARG A CA 1
ATOM 4057 C C . ARG A 1 500 ? -3.729 70.938 24.5 1 63.22 500 ARG A C 1
ATOM 4059 O O . ARG A 1 500 ? -4.281 71.188 23.438 1 63.22 500 ARG A O 1
ATOM 4066 N N . ASP A 1 501 ? -2.572 70.438 24.547 1 67.06 501 ASP A N 1
ATOM 4067 C CA . ASP A 1 501 ? -1.865 70.312 23.266 1 67.06 501 ASP A CA 1
ATOM 4068 C C . ASP A 1 501 ? -2.287 69.062 22.5 1 67.06 501 ASP A C 1
ATOM 4070 O O . ASP A 1 501 ? -1.843 68 22.828 1 67.06 501 ASP A O 1
ATOM 4074 N N . HIS A 1 502 ? -3.311 69.25 21.656 1 71 502 HIS A N 1
ATOM 4075 C CA . HIS A 1 502 ? -3.807 68.062 20.906 1 71 502 HIS A CA 1
ATOM 4076 C C . HIS A 1 502 ? -3.484 68.188 19.422 1 71 502 HIS A C 1
ATOM 4078 O O . HIS A 1 502 ? -3.689 67.25 18.656 1 71 502 HIS A O 1
ATOM 4084 N N . ALA A 1 503 ? -2.988 69.312 19.062 1 71.88 503 ALA A N 1
ATOM 4085 C CA . ALA A 1 503 ? -2.838 69.562 17.641 1 71.88 503 ALA A CA 1
ATOM 4086 C C . ALA A 1 503 ? -1.864 68.562 17 1 71.88 503 ALA A C 1
ATOM 4088 O O . ALA A 1 503 ? -2.055 68.188 15.852 1 71.88 503 ALA A O 1
ATOM 4089 N N . ASP A 1 504 ? -0.947 68.125 17.734 1 82.56 504 ASP A N 1
ATOM 4090 C CA . ASP A 1 504 ? 0.077 67.25 17.172 1 82.56 504 ASP A CA 1
ATOM 4091 C C . ASP A 1 504 ? -0.165 65.75 17.578 1 82.56 504 ASP A C 1
ATOM 4093 O O . ASP A 1 504 ? 0.717 64.938 17.422 1 82.56 504 ASP A O 1
ATOM 4097 N N . GLY A 1 505 ? -1.339 65.5 18.078 1 87.19 505 GLY A N 1
ATOM 4098 C CA . GLY A 1 505 ? -1.639 64.188 18.531 1 87.19 505 GLY A CA 1
ATOM 4099 C C . GLY A 1 505 ? -2.17 63.281 17.422 1 87.19 505 GLY A C 1
ATOM 4100 O O . GLY A 1 505 ? -2.863 63.75 16.516 1 87.19 505 GLY A O 1
ATOM 4101 N N . ASP A 1 506 ? -1.8 62.031 17.438 1 82.75 506 ASP A N 1
ATOM 4102 C CA . ASP A 1 506 ? -2.268 61.031 16.5 1 82.75 506 ASP A CA 1
ATOM 4103 C C . ASP A 1 506 ? -3.4 60.188 17.109 1 82.75 506 ASP A C 1
ATOM 4105 O O . ASP A 1 506 ? -3.158 59.156 17.688 1 82.75 506 ASP A O 1
ATOM 4109 N N . TYR A 1 507 ? -4.598 60.562 16.875 1 81.94 507 TYR A N 1
ATOM 4110 C CA . TYR A 1 507 ? -5.746 59.906 17.5 1 81.94 507 TYR A CA 1
ATOM 4111 C C . TYR A 1 507 ? -5.926 58.5 16.953 1 81.94 507 TYR A C 1
ATOM 4113 O O . TYR A 1 507 ? -6.395 57.625 17.672 1 81.94 507 TYR A O 1
ATOM 4121 N N . GLU A 1 508 ? -5.605 58.25 15.656 1 78.19 508 GLU A N 1
ATOM 4122 C CA . GLU A 1 508 ? -5.758 56.938 15.047 1 78.19 508 GLU A CA 1
ATOM 4123 C C . GLU A 1 508 ? -4.828 55.906 15.703 1 78.19 508 GLU A C 1
ATOM 4125 O O . GLU A 1 508 ? -5.211 54.75 15.906 1 78.19 508 GLU A O 1
ATOM 4130 N N . LYS A 1 509 ? -3.67 56.375 15.945 1 81.31 509 LYS A N 1
ATOM 4131 C CA . LYS A 1 509 ? -2.707 55.531 16.625 1 81.31 509 LYS A CA 1
ATOM 4132 C C . LYS A 1 509 ? -3.23 55.094 18 1 81.31 509 LYS A C 1
ATOM 4134 O O . LYS A 1 509 ? -3.178 53.906 18.344 1 81.31 509 LYS A O 1
ATOM 4139 N N . TYR A 1 510 ? -3.693 56.031 18.719 1 86.44 510 TYR A N 1
ATOM 4140 C CA . TYR A 1 510 ? -4.199 55.75 20.062 1 86.44 510 TYR A CA 1
ATOM 4141 C C . TYR A 1 510 ? -5.422 54.844 19.984 1 86.44 510 TYR A C 1
ATOM 4143 O O . TYR A 1 510 ? -5.551 53.906 20.766 1 86.44 510 TYR A O 1
ATOM 4151 N N . ALA A 1 511 ? -6.289 55.062 19.062 1 83.5 511 ALA A N 1
ATOM 4152 C CA . ALA A 1 511 ? -7.492 54.25 18.891 1 83.5 511 ALA A CA 1
ATOM 4153 C C . ALA A 1 511 ? -7.145 52.812 18.547 1 83.5 511 ALA A C 1
ATOM 4155 O O . ALA A 1 511 ? -7.789 51.875 19.031 1 83.5 511 ALA A O 1
ATOM 4156 N N . THR A 1 512 ? -6.199 52.656 17.75 1 79.94 512 THR A N 1
ATOM 4157 C CA . THR A 1 512 ? -5.746 51.344 17.359 1 79.94 512 THR A CA 1
ATOM 4158 C C . THR A 1 512 ? -5.152 50.594 18.547 1 79.94 512 THR A C 1
ATOM 4160 O O . THR A 1 512 ? -5.395 49.406 18.719 1 79.94 512 THR A O 1
ATOM 4163 N N . ASP A 1 513 ? -4.41 51.281 19.297 1 86.12 513 ASP A N 1
ATOM 4164 C CA . ASP A 1 513 ? -3.775 50.656 20.453 1 86.12 513 ASP A CA 1
ATOM 4165 C C . ASP A 1 513 ? -4.816 50.219 21.484 1 86.12 513 ASP A C 1
ATOM 4167 O O . ASP A 1 513 ? -4.691 49.156 22.094 1 86.12 513 ASP A O 1
ATOM 4171 N N . ILE A 1 514 ? -5.805 51.031 21.688 1 88.88 514 ILE A N 1
ATOM 4172 C CA . ILE A 1 514 ? -6.863 50.719 22.641 1 88.88 514 ILE A CA 1
ATOM 4173 C C . ILE A 1 514 ? -7.598 49.469 22.156 1 88.88 514 ILE A C 1
ATOM 4175 O O . ILE A 1 514 ? -7.859 48.531 22.953 1 88.88 514 ILE A O 1
ATOM 4179 N N . LYS A 1 515 ? -7.914 49.438 20.953 1 83.38 515 LYS A N 1
ATOM 4180 C CA . LYS A 1 515 ? -8.641 48.312 20.391 1 83.38 515 LYS A CA 1
ATOM 4181 C C . LYS A 1 515 ? -7.824 47.031 20.516 1 83.38 515 LYS A C 1
ATOM 4183 O O . LYS A 1 515 ? -8.359 45.969 20.859 1 83.38 515 LYS A O 1
ATOM 4188 N N . LEU A 1 516 ? -6.629 47.125 20.281 1 81.44 516 LEU A N 1
ATOM 4189 C CA . LEU A 1 516 ? -5.711 46 20.281 1 81.44 516 LEU A CA 1
ATOM 4190 C C . LEU A 1 516 ? -5.641 45.375 21.672 1 81.44 516 LEU A C 1
ATOM 4192 O O . LEU A 1 516 ? -5.633 44.125 21.797 1 81.44 516 LEU A O 1
ATOM 4196 N N . VAL A 1 517 ? -5.617 46.156 22.641 1 89.31 517 VAL A N 1
ATOM 4197 C CA . VAL A 1 517 ? -5.27 45.625 23.938 1 89.31 517 VAL A CA 1
ATOM 4198 C C . VAL A 1 517 ? -6.531 45.469 24.781 1 89.31 517 VAL A C 1
ATOM 4200 O O . VAL A 1 517 ? -6.578 44.625 25.703 1 89.31 517 VAL A O 1
ATOM 4203 N N . CYS A 1 518 ? -7.555 46.188 24.5 1 91.12 518 CYS A N 1
ATOM 4204 C CA . CYS A 1 518 ? -8.742 46.156 25.359 1 91.12 518 CYS A CA 1
ATOM 4205 C C . CYS A 1 518 ? -9.727 45.094 24.891 1 91.12 518 CYS A C 1
ATOM 4207 O O . CYS A 1 518 ? -10.57 44.656 25.656 1 91.12 518 CYS A O 1
ATOM 4209 N N . GLU A 1 519 ? -9.594 44.75 23.656 1 87.75 519 GLU A N 1
ATOM 4210 C CA . GLU A 1 519 ? -10.469 43.688 23.172 1 87.75 519 GLU A CA 1
ATOM 4211 C C . GLU A 1 519 ? -10.289 42.406 23.969 1 87.75 519 GLU A C 1
ATOM 4213 O O . GLU A 1 519 ? -9.164 41.938 24.156 1 87.75 519 GLU A O 1
ATOM 4218 N N . GLY A 1 520 ? -11.391 41.906 24.469 1 87.5 520 GLY A N 1
ATOM 4219 C CA . GLY A 1 520 ? -11.352 40.688 25.25 1 87.5 520 GLY A CA 1
ATOM 4220 C C . GLY A 1 520 ? -10.867 40.875 26.672 1 87.5 520 GLY A C 1
ATOM 4221 O O . GLY A 1 520 ? -10.477 39.938 27.328 1 87.5 520 GLY A O 1
ATOM 4222 N N . ARG A 1 521 ? -10.875 42.094 27.062 1 93.38 521 ARG A N 1
ATOM 4223 C CA . ARG A 1 521 ? -10.383 42.375 28.406 1 93.38 521 ARG A CA 1
ATOM 4224 C C . ARG A 1 521 ? -11.375 43.25 29.188 1 93.38 521 ARG A C 1
ATOM 4226 O O . ARG A 1 521 ? -12.414 43.625 28.656 1 93.38 521 ARG A O 1
ATOM 4233 N N . SER A 1 522 ? -11.055 43.406 30.469 1 95.25 522 SER A N 1
ATOM 4234 C CA . SER A 1 522 ? -11.805 44.281 31.375 1 95.25 522 SER A CA 1
ATOM 4235 C C . SER A 1 522 ? -10.906 45.344 32 1 95.25 522 SER A C 1
ATOM 4237 O O . SER A 1 522 ? -9.758 45.062 32.344 1 95.25 522 SER A O 1
ATOM 4239 N N . PHE A 1 523 ? -11.469 46.531 32 1 96.81 523 PHE A N 1
ATOM 4240 C CA . PHE A 1 523 ? -10.797 47.562 32.812 1 96.81 523 PHE A CA 1
ATOM 4241 C C . PHE A 1 523 ? -11.055 47.344 34.281 1 96.81 523 PHE A C 1
ATOM 4243 O O . PHE A 1 523 ? -12.188 47.031 34.688 1 96.81 523 PHE A O 1
ATOM 4250 N N . MET A 1 524 ? -10.062 47.469 35.125 1 96.56 524 MET A N 1
ATOM 4251 C CA . MET A 1 524 ? -10.281 47.156 36.562 1 96.56 524 MET A CA 1
ATOM 4252 C C . MET A 1 524 ? -9.742 48.281 37.438 1 96.56 524 MET A C 1
ATOM 4254 O O . MET A 1 524 ? -8.719 48.906 37.125 1 96.56 524 MET A O 1
ATOM 4258 N N . PHE A 1 525 ? -10.461 48.562 38.5 1 96.19 525 PHE A N 1
ATOM 4259 C CA . PHE A 1 525 ? -10.047 49.375 39.625 1 96.19 525 PHE A CA 1
ATOM 4260 C C . PHE A 1 525 ? -9.742 48.531 40.844 1 96.19 525 PHE A C 1
ATOM 4262 O O . PHE A 1 525 ? -10.492 47.594 41.156 1 96.19 525 PHE A O 1
ATOM 4269 N N . THR A 1 526 ? -8.664 48.844 41.438 1 95.25 526 THR A N 1
ATOM 4270 C CA . THR A 1 526 ? -8.312 48.031 42.594 1 95.25 526 THR A CA 1
ATOM 4271 C C . THR A 1 526 ? -8.656 48.781 43.875 1 95.25 526 THR A C 1
ATOM 4273 O O . THR A 1 526 ? -9 49.969 43.875 1 95.25 526 THR A O 1
ATOM 4276 N N . GLU A 1 527 ? -8.508 48.094 44.969 1 94 527 GLU A N 1
ATOM 4277 C CA . GLU A 1 527 ? -8.812 48.656 46.281 1 94 527 GLU A CA 1
ATOM 4278 C C . GLU A 1 527 ? -7.844 49.781 46.656 1 94 527 GLU A C 1
ATOM 4280 O O . GLU A 1 527 ? -8.227 50.75 47.312 1 94 527 GLU A O 1
ATOM 4285 N N . LYS A 1 528 ? -6.602 49.656 46.219 1 91 528 LYS A N 1
ATOM 4286 C CA . LYS A 1 528 ? -5.605 50.688 46.5 1 91 528 LYS A CA 1
ATOM 4287 C C . LYS A 1 528 ? -5.664 51.812 45.469 1 91 528 LYS A C 1
ATOM 4289 O O . LYS A 1 528 ? -4.863 52.75 45.531 1 91 528 LYS A O 1
ATOM 4294 N N . GLY A 1 529 ? -6.57 51.656 44.5 1 91.38 529 GLY A N 1
ATOM 4295 C CA . GLY A 1 529 ? -6.824 52.719 43.562 1 91.38 529 GLY A CA 1
ATOM 4296 C C . GLY A 1 529 ? -6.039 52.594 42.25 1 91.38 529 GLY A C 1
ATOM 4297 O O . GLY A 1 529 ? -5.926 53.562 41.5 1 91.38 529 GLY A O 1
ATOM 4298 N N . ARG A 1 530 ? -5.508 51.469 42.062 1 94.06 530 ARG A N 1
ATOM 4299 C CA . ARG A 1 530 ? -4.742 51.281 40.812 1 94.06 530 ARG A CA 1
ATOM 4300 C C . ARG A 1 530 ? -5.668 51 39.625 1 94.06 530 ARG A C 1
ATOM 4302 O O . ARG A 1 530 ? -6.77 50.469 39.812 1 94.06 530 ARG A O 1
ATOM 4309 N N . PHE A 1 531 ? -5.207 51.469 38.5 1 96.19 531 PHE A N 1
ATOM 4310 C CA . PHE A 1 531 ? -5.867 51.156 37.25 1 96.19 531 PHE A CA 1
ATOM 4311 C C . PHE A 1 531 ? -5.203 49.969 36.594 1 96.19 531 PHE A C 1
ATOM 4313 O O . PHE A 1 531 ? -3.98 49.812 36.625 1 96.19 531 PHE A O 1
ATOM 4320 N N . GLY A 1 532 ? -6.02 49.125 36 1 97 532 GLY A N 1
ATOM 4321 C CA . GLY A 1 532 ? -5.441 48 35.312 1 97 532 GLY A CA 1
ATOM 4322 C C . GLY A 1 532 ? -6.348 47.438 34.25 1 97 532 GLY A C 1
ATOM 4323 O O . GLY A 1 532 ? -7.496 47.844 34.094 1 97 532 GLY A O 1
ATOM 4324 N N . LEU A 1 533 ? -5.82 46.625 33.375 1 96.81 533 LEU A N 1
ATOM 4325 C CA . LEU A 1 533 ? -6.523 45.781 32.406 1 96.81 533 LEU A CA 1
ATOM 4326 C C . LEU A 1 533 ? -6.359 44.312 32.75 1 96.81 533 LEU A C 1
ATOM 4328 O O . LEU A 1 533 ? -5.234 43.812 32.844 1 96.81 533 LEU A O 1
ATOM 4332 N N . GLY A 1 534 ? -7.438 43.688 33.031 1 95.69 534 GLY A N 1
ATOM 4333 C CA . GLY A 1 534 ? -7.43 42.25 33.312 1 95.69 534 GLY A CA 1
ATOM 4334 C C . GLY A 1 534 ? -8.195 41.438 32.312 1 95.69 534 GLY A C 1
ATOM 4335 O O . GLY A 1 534 ? -8.727 42 31.328 1 95.69 534 GLY A O 1
ATOM 4336 N N . PRO A 1 535 ? -8.203 40.125 32.531 1 93.31 535 PRO A N 1
ATOM 4337 C CA . PRO A 1 535 ? -8.969 39.25 31.625 1 93.31 535 PRO A CA 1
ATOM 4338 C C . PRO A 1 535 ? -10.461 39.594 31.609 1 93.31 535 PRO A C 1
ATOM 4340 O O . PRO A 1 535 ? -10.953 40.281 32.5 1 93.31 535 PRO A O 1
ATOM 4343 N N . LEU A 1 536 ? -11.102 39.094 30.609 1 91.06 536 LEU A N 1
ATOM 4344 C CA . LEU A 1 536 ? -12.508 39.406 30.344 1 91.06 536 LEU A CA 1
ATOM 4345 C C . LEU A 1 536 ? -13.367 39.094 31.562 1 91.06 536 LEU A C 1
ATOM 4347 O O . LEU A 1 536 ? -14.266 39.875 31.906 1 91.06 536 LEU A O 1
ATOM 4351 N N . ILE A 1 537 ? -13.062 38.062 32.281 1 91.62 537 ILE A N 1
ATOM 4352 C CA . ILE A 1 537 ? -13.969 37.594 33.312 1 91.62 537 ILE A CA 1
ATOM 4353 C C . ILE A 1 537 ? -13.5 38.094 34.688 1 91.62 537 ILE A C 1
ATOM 4355 O O . ILE A 1 537 ? -13.914 37.594 35.719 1 91.62 537 ILE A O 1
ATOM 4359 N N . THR A 1 538 ? -12.57 39 34.688 1 96.19 538 THR A N 1
ATOM 4360 C CA . THR A 1 538 ? -12.125 39.625 35.938 1 96.19 538 THR A CA 1
ATOM 4361 C C . THR A 1 538 ? -13.312 40.125 36.75 1 96.19 538 THR A C 1
ATOM 4363 O O . THR A 1 538 ? -14.234 40.719 36.188 1 96.19 538 THR A O 1
ATOM 4366 N N . SER A 1 539 ? -13.281 39.906 38.031 1 96.81 539 SER A N 1
ATOM 4367 C CA . SER A 1 539 ? -14.406 40.25 38.906 1 96.81 539 SER A CA 1
ATOM 4368 C C . SER A 1 539 ? -13.922 40.844 40.219 1 96.81 539 SER A C 1
ATOM 4370 O O . SER A 1 539 ? -12.797 40.562 40.656 1 96.81 539 SER A O 1
ATOM 4372 N N . PRO A 1 540 ? -14.844 41.656 40.844 1 97.5 540 PRO A N 1
ATOM 4373 C CA . PRO A 1 540 ? -14.484 42.125 42.188 1 97.5 540 PRO A CA 1
ATOM 4374 C C . PRO A 1 540 ? -14.117 40.969 43.125 1 97.5 540 PRO A C 1
ATOM 4376 O O . PRO A 1 540 ? -14.781 39.938 43.125 1 97.5 540 PRO A O 1
ATOM 4379 N N . GLY A 1 541 ? -13.078 41.188 43.844 1 96.88 541 GLY A N 1
ATOM 4380 C CA . GLY A 1 541 ? -12.617 40.156 44.781 1 96.88 541 GLY A CA 1
ATOM 4381 C C . GLY A 1 541 ? -11.438 39.375 44.25 1 96.88 541 GLY A C 1
ATOM 4382 O O . GLY A 1 541 ? -10.719 38.75 45 1 96.88 541 GLY A O 1
ATOM 4383 N N . ASP A 1 542 ? -11.203 39.438 43 1 98.06 542 ASP A N 1
ATOM 4384 C CA . ASP A 1 542 ? -10.008 38.844 42.406 1 98.06 542 ASP A CA 1
ATOM 4385 C C . ASP A 1 542 ? -8.742 39.5 42.938 1 98.06 542 ASP A C 1
ATOM 4387 O O . ASP A 1 542 ? -8.758 40.688 43.281 1 98.06 542 ASP A O 1
ATOM 4391 N N . ILE A 1 543 ? -7.707 38.75 42.969 1 97.31 543 ILE A N 1
ATOM 4392 C CA . ILE A 1 543 ? -6.473 39.344 43.5 1 97.31 543 ILE A CA 1
ATOM 4393 C C . ILE A 1 543 ? -5.492 39.562 42.344 1 97.31 543 ILE A C 1
ATOM 4395 O O . ILE A 1 543 ? -5.398 38.75 41.406 1 97.31 543 ILE A O 1
ATOM 4399 N N . CYS A 1 544 ? -4.824 40.656 42.406 1 96.81 544 CYS A N 1
ATOM 4400 C CA . CYS A 1 544 ? -3.713 40.969 41.5 1 96.81 544 CYS A CA 1
ATOM 4401 C C . CYS A 1 544 ? -2.379 40.625 42.156 1 96.81 544 CYS A C 1
ATOM 4403 O O . CYS A 1 544 ? -2.062 41.125 43.219 1 96.81 544 CYS A O 1
ATOM 4405 N N . CYS A 1 545 ? -1.623 39.781 41.438 1 95.56 545 CYS A N 1
ATOM 4406 C CA . CYS A 1 545 ? -0.372 39.344 42.031 1 95.56 545 CYS A CA 1
ATOM 4407 C C . CYS A 1 545 ? 0.771 39.406 41.031 1 95.56 545 CYS A C 1
ATOM 4409 O O . CYS A 1 545 ? 0.539 39.406 39.812 1 95.56 545 CYS A O 1
ATOM 4411 N N . VAL A 1 546 ? 1.903 39.594 41.531 1 95.56 546 VAL A N 1
ATOM 4412 C CA . VAL A 1 546 ? 3.141 39.438 40.781 1 95.56 546 VAL A CA 1
ATOM 4413 C C . VAL A 1 546 ? 3.781 38.094 41.125 1 95.56 546 VAL A C 1
ATOM 4415 O O . VAL A 1 546 ? 4.164 37.844 42.281 1 95.56 546 VAL A O 1
ATOM 4418 N N . LEU A 1 547 ? 3.73 37.188 40.188 1 95.06 547 LEU A N 1
ATOM 4419 C CA . LEU A 1 547 ? 4.406 35.906 40.344 1 95.06 547 LEU A CA 1
ATOM 4420 C C . LEU A 1 547 ? 5.879 36.031 39.969 1 95.06 547 LEU A C 1
ATOM 4422 O O . LEU A 1 547 ? 6.215 36.562 38.906 1 95.06 547 LEU A O 1
ATOM 4426 N N . PHE A 1 548 ? 6.695 35.531 40.844 1 93.88 548 PHE A N 1
ATOM 4427 C CA . PHE A 1 548 ? 8.133 35.688 40.625 1 93.88 548 PHE A CA 1
ATOM 4428 C C . PHE A 1 548 ? 8.586 34.938 39.375 1 93.88 548 PHE A C 1
ATOM 4430 O O . PHE A 1 548 ? 8.297 33.75 39.219 1 93.88 548 PHE A O 1
ATOM 4437 N N . GLY A 1 549 ? 9.273 35.625 38.531 1 91.19 549 GLY A N 1
ATOM 4438 C CA . GLY A 1 549 ? 9.695 35.094 37.25 1 91.19 549 GLY A CA 1
ATOM 4439 C C . GLY A 1 549 ? 8.812 35.5 36.094 1 91.19 549 GLY A C 1
ATOM 4440 O O . GLY A 1 549 ? 9.188 35.344 34.938 1 91.19 549 GLY A O 1
ATOM 4441 N N . GLY A 1 550 ? 7.629 36 36.438 1 91.5 550 GLY A N 1
ATOM 4442 C CA . GLY A 1 550 ? 6.73 36.5 35.406 1 91.5 550 GLY A CA 1
ATOM 4443 C C . GLY A 1 550 ? 7.035 37.906 34.969 1 91.5 550 GLY A C 1
ATOM 4444 O O . GLY A 1 550 ? 7.477 38.719 35.781 1 91.5 550 GLY A O 1
ATOM 4445 N N . THR A 1 551 ? 6.738 38.188 33.75 1 92.81 551 THR A N 1
ATOM 4446 C CA . THR A 1 551 ? 7.047 39.531 33.25 1 92.81 551 THR A CA 1
ATOM 4447 C C . THR A 1 551 ? 5.848 40.469 33.438 1 92.81 551 THR A C 1
ATOM 4449 O O . THR A 1 551 ? 5.988 41.688 33.375 1 92.81 551 THR A O 1
ATOM 4452 N N . VAL A 1 552 ? 4.707 39.844 33.656 1 95.56 552 VAL A N 1
ATOM 4453 C CA . VAL A 1 552 ? 3.486 40.625 33.844 1 95.56 552 VAL A CA 1
ATOM 4454 C C . VAL A 1 552 ? 2.787 40.188 35.125 1 95.56 552 VAL A C 1
ATOM 4456 O O . VAL A 1 552 ? 3.053 39.094 35.656 1 95.56 552 VAL A O 1
ATOM 4459 N N . PRO A 1 553 ? 1.93 41.062 35.688 1 96.19 553 PRO A N 1
ATOM 4460 C CA . PRO A 1 553 ? 1.075 40.594 36.781 1 96.19 553 PRO A CA 1
ATOM 4461 C C . PRO A 1 553 ? -0.026 39.656 36.312 1 96.19 553 PRO A C 1
ATOM 4463 O O . PRO A 1 553 ? -0.349 39.594 35.125 1 96.19 553 PRO A O 1
ATOM 4466 N N . PHE A 1 554 ? -0.599 38.969 37.312 1 97.06 554 PHE A N 1
ATOM 4467 C CA . PHE A 1 554 ? -1.683 38.031 37.031 1 97.06 554 PHE A CA 1
ATOM 4468 C C . PHE A 1 554 ? -2.859 38.25 37.969 1 97.06 554 PHE A C 1
ATOM 4470 O O . PHE A 1 554 ? -2.678 38.719 39.094 1 97.06 554 PHE A O 1
ATOM 4477 N N . VAL A 1 555 ? -3.967 37.969 37.438 1 97.56 555 VAL A N 1
ATOM 4478 C CA . VAL A 1 555 ? -5.188 37.969 38.25 1 97.56 555 VAL A CA 1
ATOM 4479 C C . VAL A 1 555 ? -5.551 36.531 38.625 1 97.56 555 VAL A C 1
ATOM 4481 O O . VAL A 1 555 ? -5.637 35.656 37.781 1 97.56 555 VAL A O 1
ATOM 4484 N N . LEU A 1 556 ? -5.738 36.344 39.938 1 97.56 556 LEU A N 1
ATOM 4485 C CA . LEU A 1 556 ? -6.129 35.031 40.469 1 97.56 556 LEU A CA 1
ATOM 4486 C C . LEU A 1 556 ? -7.457 35.156 41.219 1 97.56 556 LEU A C 1
ATOM 4488 O O . LEU A 1 556 ? -7.805 36.219 41.719 1 97.56 556 LEU A O 1
ATOM 4492 N N . ARG A 1 557 ? -8.148 34.062 41.188 1 97.5 557 ARG A N 1
ATOM 4493 C CA . ARG A 1 557 ? -9.398 33.969 41.938 1 97.5 557 ARG A CA 1
ATOM 4494 C C . ARG A 1 557 ? -9.289 32.906 43.031 1 97.5 557 ARG A C 1
ATOM 4496 O O . ARG A 1 557 ? -8.875 31.781 42.781 1 97.5 557 ARG A O 1
ATOM 4503 N N . ARG A 1 558 ? -9.617 33.344 44.25 1 95.88 558 ARG A N 1
ATOM 4504 C CA . ARG A 1 558 ? -9.562 32.438 45.375 1 95.88 558 ARG A CA 1
ATOM 4505 C C . ARG A 1 558 ? -10.578 31.297 45.219 1 95.88 558 ARG A C 1
ATOM 4507 O O . ARG A 1 558 ? -11.68 31.516 44.719 1 95.88 558 ARG A O 1
ATOM 4514 N N . THR A 1 559 ? -10.102 30.172 45.656 1 94.25 559 THR A N 1
ATOM 4515 C CA . THR A 1 559 ? -11.016 29.031 45.719 1 94.25 559 THR A CA 1
ATOM 4516 C C . THR A 1 559 ? -11.5 28.828 47.156 1 94.25 559 THR A C 1
ATOM 4518 O O . THR A 1 559 ? -11.141 29.578 48.062 1 94.25 559 THR A O 1
ATOM 4521 N N . GLN A 1 560 ? -12.289 27.797 47.312 1 92.44 560 GLN A N 1
ATOM 4522 C CA . GLN A 1 560 ? -12.766 27.469 48.656 1 92.44 560 GLN A CA 1
ATOM 4523 C C . GLN A 1 560 ? -11.641 26.891 49.5 1 92.44 560 GLN A C 1
ATOM 4525 O O . GLN A 1 560 ? -11.688 26.984 50.75 1 92.44 560 GLN A O 1
ATOM 4530 N N . ARG A 1 561 ? -10.664 26.359 48.875 1 93.06 561 ARG A N 1
ATOM 4531 C CA . ARG A 1 561 ? -9.516 25.797 49.562 1 93.06 561 ARG A CA 1
ATOM 4532 C C . ARG A 1 561 ? -8.453 26.875 49.844 1 93.06 561 ARG A C 1
ATOM 4534 O O . ARG A 1 561 ? -7.98 27.516 48.906 1 93.06 561 ARG A O 1
ATOM 4541 N N . GLU A 1 562 ? -8.078 27 51.031 1 91.38 562 GLU A N 1
ATOM 4542 C CA . GLU A 1 562 ? -7.105 28.016 51.406 1 91.38 562 GLU A CA 1
ATOM 4543 C C . GLU A 1 562 ? -5.777 27.797 50.688 1 91.38 562 GLU A C 1
ATOM 4545 O O . GLU A 1 562 ? -5.273 26.672 50.625 1 91.38 562 GLU A O 1
ATOM 4550 N N . GLY A 1 563 ? -5.281 28.828 50.156 1 91.44 563 GLY A N 1
ATOM 4551 C CA . GLY A 1 563 ? -4 28.781 49.469 1 91.44 563 GLY A CA 1
ATOM 4552 C C . GLY A 1 563 ? -4.125 28.422 48 1 91.44 563 GLY A C 1
ATOM 4553 O O . GLY A 1 563 ? -3.154 28.5 47.25 1 91.44 563 GLY A O 1
ATOM 4554 N N . TYR A 1 564 ? -5.332 27.922 47.656 1 94.88 564 TYR A N 1
ATOM 4555 C CA . TYR A 1 564 ? -5.574 27.5 46.281 1 94.88 564 TYR A CA 1
ATOM 4556 C C . TYR A 1 564 ? -6.27 28.594 45.5 1 94.88 564 TYR A C 1
ATOM 4558 O O . TYR A 1 564 ? -7.191 29.234 46 1 94.88 564 TYR A O 1
ATOM 4566 N N . PHE A 1 565 ? -5.785 28.781 44.312 1 96.56 565 PHE A N 1
ATOM 4567 C CA . PHE A 1 565 ? -6.309 29.812 43.438 1 96.56 565 PHE A CA 1
ATOM 4568 C C . PHE A 1 565 ? -6.547 29.266 42.031 1 96.56 565 PHE A C 1
ATOM 4570 O O . PHE A 1 565 ? -6.027 28.203 41.688 1 96.56 565 PHE A O 1
ATOM 4577 N N . LYS A 1 566 ? -7.34 29.953 41.281 1 95.69 566 LYS A N 1
ATOM 4578 C CA . LYS A 1 566 ? -7.484 29.734 39.844 1 95.69 566 LYS A CA 1
ATOM 4579 C C . LYS A 1 566 ? -6.941 30.922 39.062 1 95.69 566 LYS A C 1
ATOM 4581 O O . LYS A 1 566 ? -7.113 32.062 39.469 1 95.69 566 LYS A O 1
ATOM 4586 N N . LEU A 1 567 ? -6.293 30.578 38.062 1 95.88 567 LEU A N 1
ATOM 4587 C CA . LEU A 1 567 ? -5.758 31.641 37.219 1 95.88 567 LEU A CA 1
ATOM 4588 C C . LEU A 1 567 ? -6.852 32.219 36.344 1 95.88 567 LEU A C 1
ATOM 4590 O O . LEU A 1 567 ? -7.492 31.5 35.594 1 95.88 567 LEU A O 1
ATOM 4594 N N . VAL A 1 568 ? -7.07 33.5 36.469 1 94.38 568 VAL A N 1
ATOM 4595 C CA . VAL A 1 568 ? -8 34.188 35.562 1 94.38 568 VAL A CA 1
ATOM 4596 C C . VAL A 1 568 ? -7.277 34.594 34.281 1 94.38 568 VAL A C 1
ATOM 4598 O O . VAL A 1 568 ? -7.797 34.406 33.188 1 94.38 568 VAL A O 1
ATOM 4601 N N . GLY A 1 569 ? -6.082 35.188 34.469 1 94.62 569 GLY A N 1
ATOM 4602 C CA . GLY A 1 569 ? -5.258 35.531 33.312 1 94.62 569 GLY A CA 1
ATOM 4603 C C . GLY A 1 569 ? -4.258 36.625 33.625 1 94.62 569 GLY A C 1
ATOM 4604 O O . GLY A 1 569 ? -4.141 37.094 34.781 1 94.62 569 GLY A O 1
ATOM 4605 N N . GLU A 1 570 ? -3.523 37.062 32.594 1 95.69 570 GLU A N 1
ATOM 4606 C CA . GLU A 1 570 ? -2.533 38.125 32.781 1 95.69 570 GLU A CA 1
ATOM 4607 C C . GLU A 1 570 ? -3.195 39.5 32.875 1 95.69 570 GLU A C 1
ATOM 4609 O O . GLU A 1 570 ? -4.359 39.656 32.5 1 95.69 570 GLU A O 1
ATOM 4614 N N . ALA A 1 571 ? -2.402 40.469 33.406 1 96.25 571 ALA A N 1
ATOM 4615 C CA . ALA A 1 571 ? -2.969 41.781 33.594 1 96.25 571 ALA A CA 1
ATOM 4616 C C . ALA A 1 571 ? -1.909 42.875 33.406 1 96.25 571 ALA A C 1
ATOM 4618 O O . ALA A 1 571 ? -0.71 42.594 33.469 1 96.25 571 ALA A O 1
ATOM 4619 N N . TYR A 1 572 ? -2.375 43.969 32.938 1 96.5 572 TYR A N 1
ATOM 4620 C CA . TYR A 1 572 ? -1.618 45.188 33.031 1 96.5 572 TYR A CA 1
ATOM 4621 C C . TYR A 1 572 ? -2.045 46 34.25 1 96.5 572 TYR A C 1
ATOM 4623 O O . TYR A 1 572 ? -3.234 46.281 34.438 1 96.5 572 TYR A O 1
ATOM 4631 N N . LEU A 1 573 ? -1.164 46.281 35.156 1 96.31 573 LEU A N 1
ATOM 4632 C CA . LEU A 1 573 ? -1.403 47.094 36.344 1 96.31 573 LEU A CA 1
ATOM 4633 C C . LEU A 1 573 ? -0.468 48.312 36.344 1 96.31 573 LEU A C 1
ATOM 4635 O O . LEU A 1 573 ? 0.729 48.156 36.625 1 96.31 573 LEU A O 1
ATOM 4639 N N . HIS A 1 574 ? -1.09 49.5 36.156 1 95.38 574 HIS A N 1
ATOM 4640 C CA . HIS A 1 574 ? -0.258 50.688 36.062 1 95.38 574 HIS A CA 1
ATOM 4641 C C . HIS A 1 574 ? 0.489 50.938 37.375 1 95.38 574 HIS A C 1
ATOM 4643 O O . HIS A 1 574 ? -0.117 50.938 38.438 1 95.38 574 HIS A O 1
ATOM 4649 N N . GLY A 1 575 ? 1.787 51.094 37.281 1 92.06 575 GLY A N 1
ATOM 4650 C CA . GLY A 1 575 ? 2.637 51.312 38.438 1 92.06 575 GLY A CA 1
ATOM 4651 C C . GLY A 1 575 ? 3.287 50.031 38.969 1 92.06 575 GLY A C 1
ATOM 4652 O O . GLY A 1 575 ? 4.02 50.062 39.969 1 92.06 575 GLY A O 1
ATOM 4653 N N . VAL A 1 576 ? 3.027 48.938 38.375 1 93.38 576 VAL A N 1
ATOM 4654 C CA . VAL A 1 576 ? 3.553 47.656 38.844 1 93.38 576 VAL A CA 1
ATOM 4655 C C . VAL A 1 576 ? 4.375 47 37.75 1 93.38 576 VAL A C 1
ATOM 4657 O O . VAL A 1 576 ? 5.18 46.094 38 1 93.38 576 VAL A O 1
ATOM 4660 N N . MET A 1 577 ? 4.344 47.438 36.531 1 94.56 577 MET A N 1
ATOM 4661 C CA . MET A 1 577 ? 4.785 46.688 35.344 1 94.56 577 MET A CA 1
ATOM 4662 C C . MET A 1 577 ? 6.305 46.656 35.281 1 94.56 577 MET A C 1
ATOM 4664 O O . MET A 1 577 ? 6.871 45.844 34.531 1 94.56 577 MET A O 1
ATOM 4668 N N . ARG A 1 578 ? 7.008 47.531 36 1 91.25 578 ARG A N 1
ATOM 4669 C CA . ARG A 1 578 ? 8.469 47.594 35.969 1 91.25 578 ARG A CA 1
ATOM 4670 C C . ARG A 1 578 ? 9.07 47.125 37.281 1 91.25 578 ARG A C 1
ATOM 4672 O O . ARG A 1 578 ? 10.203 47.469 37.594 1 91.25 578 ARG A O 1
ATOM 4679 N N . GLY A 1 579 ? 8.211 46.469 38.062 1 89.25 579 GLY A N 1
ATOM 4680 C CA . GLY A 1 579 ? 8.703 45.938 39.312 1 89.25 579 GLY A CA 1
ATOM 4681 C C . GLY A 1 579 ? 8.609 46.938 40.469 1 89.25 579 GLY A C 1
ATOM 4682 O O . GLY A 1 579 ? 9.258 46.75 41.5 1 89.25 579 GLY A O 1
ATOM 4683 N N . GLU A 1 580 ? 7.859 47.906 40.375 1 85.12 580 GLU A N 1
ATOM 4684 C CA . GLU A 1 580 ? 7.723 48.969 41.375 1 85.12 580 GLU A CA 1
ATOM 4685 C C . GLU A 1 580 ? 7.223 48.406 42.719 1 85.12 580 GLU A C 1
ATOM 4687 O O . GLU A 1 580 ? 7.613 48.875 43.781 1 85.12 580 GLU A O 1
ATOM 4692 N N . SER A 1 581 ? 6.414 47.469 42.594 1 79.06 581 SER A N 1
ATOM 4693 C CA . SER A 1 581 ? 5.793 46.906 43.781 1 79.06 581 SER A CA 1
ATOM 4694 C C . SER A 1 581 ? 6.809 46.125 44.625 1 79.06 581 SER A C 1
ATOM 4696 O O . SER A 1 581 ? 6.609 45.938 45.812 1 79.06 581 SER A O 1
ATOM 4698 N N . LEU A 1 582 ? 7.805 45.688 43.969 1 77.75 582 LEU A N 1
ATOM 4699 C CA . LEU A 1 582 ? 8.82 44.938 44.688 1 77.75 582 LEU A CA 1
ATOM 4700 C C . LEU A 1 582 ? 9.805 45.844 45.406 1 77.75 582 LEU A C 1
ATOM 4702 O O . LEU A 1 582 ? 10.469 45.469 46.375 1 77.75 582 LEU A O 1
ATOM 4706 N N . HIS A 1 583 ? 10 47.031 44.844 1 69.5 583 HIS A N 1
ATOM 4707 C CA . HIS A 1 583 ? 10.938 47.969 45.438 1 69.5 583 HIS A CA 1
ATOM 4708 C C . HIS A 1 583 ? 10.352 48.625 46.688 1 69.5 583 HIS A C 1
ATOM 4710 O O . HIS A 1 583 ? 11.086 48.969 47.625 1 69.5 583 HIS A O 1
ATOM 4716 N N . LEU A 1 584 ? 9.117 49 46.656 1 56.09 584 LEU A N 1
ATOM 4717 C CA . LEU A 1 584 ? 8.531 49.719 47.781 1 56.09 584 LEU A CA 1
ATOM 4718 C C . LEU A 1 584 ? 8.547 48.875 49.031 1 56.09 584 LEU A C 1
ATOM 4720 O O . LEU A 1 584 ? 8.203 49.344 50.125 1 56.09 584 LEU A O 1
ATOM 4724 N N . SER A 1 585 ? 8.688 47.625 48.938 1 49.22 585 SER A N 1
ATOM 4725 C CA . SER A 1 585 ? 8.586 46.781 50.125 1 49.22 585 SER A CA 1
ATOM 4726 C C . SER A 1 585 ? 9.789 46.969 51.031 1 49.22 585 SER A C 1
ATOM 4728 O O . SER A 1 585 ? 10.922 46.656 50.656 1 49.22 585 SER A O 1
ATOM 4730 N N . THR A 1 586 ? 9.891 47.969 51.875 1 43.62 586 THR A N 1
ATOM 4731 C CA . THR A 1 586 ? 10.734 47.938 53.062 1 43.62 586 THR A CA 1
ATOM 4732 C C . THR A 1 586 ? 10.742 46.562 53.688 1 43.62 586 THR A C 1
ATOM 4734 O O . THR A 1 586 ? 9.828 45.75 53.469 1 43.62 586 THR A O 1
ATOM 4737 N N . ALA A 1 587 ? 11.742 46.25 54.719 1 44.5 587 ALA A N 1
ATOM 4738 C CA . ALA A 1 587 ? 11.977 45.031 55.469 1 44.5 587 ALA A CA 1
ATOM 4739 C C . ALA A 1 587 ? 10.664 44.344 55.812 1 44.5 587 ALA A C 1
ATOM 4741 O O . ALA A 1 587 ? 10.625 43.125 56 1 44.5 587 ALA A O 1
ATOM 4742 N N . LYS A 1 588 ? 9.688 44.969 56.344 1 45.53 588 LYS A N 1
ATOM 4743 C CA . LYS A 1 588 ? 8.625 44.375 57.156 1 45.53 588 LYS A CA 1
ATOM 4744 C C . LYS A 1 588 ? 7.504 43.812 56.281 1 45.53 588 LYS A C 1
ATOM 4746 O O . LYS A 1 588 ? 6.664 43.031 56.75 1 45.53 588 LYS A O 1
ATOM 4751 N N . CYS A 1 589 ? 7.047 44.344 55.125 1 44.06 589 CYS A N 1
ATOM 4752 C CA . CYS A 1 589 ? 5.711 44.094 54.594 1 44.06 589 CYS A CA 1
ATOM 4753 C C . CYS A 1 589 ? 5.766 43.188 53.375 1 44.06 589 CYS A C 1
ATOM 4755 O O . CYS A 1 589 ? 4.789 43.062 52.625 1 44.06 589 CYS A O 1
ATOM 4757 N N . ARG A 1 590 ? 6.945 42.75 53 1 53.88 590 ARG A N 1
ATOM 4758 C CA . ARG A 1 590 ? 6.977 41.906 51.812 1 53.88 590 ARG A CA 1
ATOM 4759 C C . ARG A 1 590 ? 6.305 40.562 52.094 1 53.88 590 ARG A C 1
ATOM 4761 O O . ARG A 1 590 ? 6.875 39.688 52.75 1 53.88 590 ARG A O 1
ATOM 4768 N N . GLU A 1 591 ? 4.977 40.438 52.094 1 69.62 591 GLU A N 1
ATOM 4769 C CA . GLU A 1 591 ? 4.441 39.125 52.375 1 69.62 591 GLU A CA 1
ATOM 4770 C C . GLU A 1 591 ? 4.5 38.219 51.156 1 69.62 591 GLU A C 1
ATOM 4772 O O . GLU A 1 591 ? 3.588 38.219 50.312 1 69.62 591 GLU A O 1
ATOM 4777 N N . GLU A 1 592 ? 5.684 37.812 50.781 1 86.06 592 GLU A N 1
ATOM 4778 C CA . GLU A 1 592 ? 5.848 36.688 49.844 1 86.06 592 GLU A CA 1
ATOM 4779 C C . GLU A 1 592 ? 5.023 35.5 50.281 1 86.06 592 GLU A C 1
ATOM 4781 O O . GLU A 1 592 ? 4.898 35.219 51.469 1 86.06 592 GLU A O 1
ATOM 4786 N N . GLN A 1 593 ? 4.328 35.062 49.312 1 90.06 593 GLN A N 1
ATOM 4787 C CA . GLN A 1 593 ? 3.57 33.875 49.625 1 90.06 593 GLN A CA 1
ATOM 4788 C C . GLN A 1 593 ? 3.574 32.875 48.438 1 90.06 593 GLN A C 1
ATOM 4790 O O . GLN A 1 593 ? 3.967 33.25 47.344 1 90.06 593 GLN A O 1
ATOM 4795 N N . THR A 1 594 ? 3.252 31.641 48.781 1 93.38 594 THR A N 1
ATOM 4796 C CA . THR A 1 594 ? 3.105 30.625 47.781 1 93.38 594 THR A CA 1
ATOM 4797 C C . THR A 1 594 ? 1.661 30.547 47.281 1 93.38 594 THR A C 1
ATOM 4799 O O . THR A 1 594 ? 0.731 30.453 48.094 1 93.38 594 THR A O 1
ATOM 4802 N N . PHE A 1 595 ? 1.506 30.641 46 1 95.69 595 PHE A N 1
ATOM 4803 C CA . PHE A 1 595 ? 0.201 30.484 45.375 1 95.69 595 PHE A CA 1
ATOM 4804 C C . PHE A 1 595 ? 0.077 29.109 44.719 1 95.69 595 PHE A C 1
ATOM 4806 O O . PHE A 1 595 ? 0.899 28.719 43.906 1 95.69 595 PHE A O 1
ATOM 4813 N N . ILE A 1 596 ? -0.902 28.344 45.125 1 96.69 596 ILE A N 1
ATOM 4814 C CA . ILE A 1 596 ? -1.199 27.062 44.469 1 96.69 596 ILE A CA 1
ATOM 4815 C C . ILE A 1 596 ? -2.305 27.266 43.438 1 96.69 596 ILE A C 1
ATOM 4817 O O . ILE A 1 596 ? -3.477 27.406 43.812 1 96.69 596 ILE A O 1
ATOM 4821 N N . ILE A 1 597 ? -1.892 27.219 42.219 1 95.88 597 ILE A N 1
ATOM 4822 C CA . ILE A 1 597 ? -2.836 27.453 41.125 1 95.88 597 ILE A CA 1
ATOM 4823 C C . ILE A 1 597 ? -3.344 26.125 40.562 1 95.88 597 ILE A C 1
ATOM 4825 O O . ILE A 1 597 ? -2.566 25.312 40.062 1 95.88 597 ILE A O 1
ATOM 4829 N N . CYS A 1 598 ? -4.621 25.953 40.688 1 93.19 598 CYS A N 1
ATOM 4830 C CA . CYS A 1 598 ? -5.223 24.688 40.312 1 93.19 598 CYS A CA 1
ATOM 4831 C C . CYS A 1 598 ? -6.152 24.859 39.094 1 93.19 598 CYS A C 1
ATOM 4833 O O . CYS A 1 598 ? -6.621 25.953 38.844 1 93.19 598 CYS A O 1
ATOM 4835 N N . MET B 1 1 ? 27.344 8.359 17.719 1 22.47 1 MET B N 1
ATOM 4836 C CA . MET B 1 1 ? 26.797 7.012 17.609 1 22.47 1 MET B CA 1
ATOM 4837 C C . MET B 1 1 ? 25.438 7.031 16.922 1 22.47 1 MET B C 1
ATOM 4839 O O . MET B 1 1 ? 24.531 7.742 17.359 1 22.47 1 MET B O 1
ATOM 4843 N N . ALA B 1 2 ? 25.5 6.668 15.664 1 29.55 2 ALA B N 1
ATOM 4844 C CA . ALA B 1 2 ? 24.406 6.793 14.719 1 29.55 2 ALA B CA 1
ATOM 4845 C C . ALA B 1 2 ? 23.156 6.07 15.234 1 29.55 2 ALA B C 1
ATOM 4847 O O . ALA B 1 2 ? 23.203 4.871 15.523 1 29.55 2 ALA B O 1
ATOM 4848 N N . ARG B 1 3 ? 22.422 6.754 15.961 1 32.56 3 ARG B N 1
ATOM 4849 C CA . ARG B 1 3 ? 21.25 6.215 16.641 1 32.56 3 ARG B CA 1
ATOM 4850 C C . ARG B 1 3 ? 20.484 5.254 15.734 1 32.56 3 ARG B C 1
ATOM 4852 O O . ARG B 1 3 ? 20.312 5.523 14.547 1 32.56 3 ARG B O 1
ATOM 4859 N N . PRO B 1 4 ? 20.266 4.016 16.156 1 33.5 4 PRO B N 1
ATOM 4860 C CA . PRO B 1 4 ? 19.688 3.023 15.25 1 33.5 4 PRO B CA 1
ATOM 4861 C C . PRO B 1 4 ? 18.375 3.492 14.617 1 33.5 4 PRO B C 1
ATOM 4863 O O . PRO B 1 4 ? 17.453 3.912 15.32 1 33.5 4 PRO B O 1
ATOM 4866 N N . VAL B 1 5 ? 18.391 4.094 13.547 1 39.28 5 VAL B N 1
ATOM 4867 C CA . VAL B 1 5 ? 17.234 4.473 12.734 1 39.28 5 VAL B CA 1
ATOM 4868 C C . VAL B 1 5 ? 16.172 3.379 12.789 1 39.28 5 VAL B C 1
ATOM 4870 O O . VAL B 1 5 ? 16.469 2.209 12.523 1 39.28 5 VAL B O 1
ATOM 4873 N N . ALA B 1 6 ? 15.359 3.393 13.742 1 42.69 6 ALA B N 1
ATOM 4874 C CA . ALA B 1 6 ? 14.258 2.436 13.836 1 42.69 6 ALA B CA 1
ATOM 4875 C C . ALA B 1 6 ? 13.914 1.854 12.469 1 42.69 6 ALA B C 1
ATOM 4877 O O . ALA B 1 6 ? 13.555 2.59 11.547 1 42.69 6 ALA B O 1
ATOM 4878 N N . ARG B 1 7 ? 14.414 0.729 12.094 1 52.5 7 ARG B N 1
ATOM 4879 C CA . ARG B 1 7 ? 14.406 -0.017 10.844 1 52.5 7 ARG B CA 1
ATOM 4880 C C . ARG B 1 7 ? 12.984 -0.344 10.406 1 52.5 7 ARG B C 1
ATOM 4882 O O . ARG B 1 7 ? 12.297 -1.129 11.062 1 52.5 7 ARG B O 1
ATOM 4889 N N . HIS B 1 8 ? 12.25 0.591 9.766 1 65.5 8 HIS B N 1
ATOM 4890 C CA . HIS B 1 8 ? 10.953 0.361 9.148 1 65.5 8 HIS B CA 1
ATOM 4891 C C . HIS B 1 8 ? 11 -0.824 8.195 1 65.5 8 HIS B C 1
ATOM 4893 O O . HIS B 1 8 ? 11.914 -0.926 7.371 1 65.5 8 HIS B O 1
ATOM 4899 N N . PRO B 1 9 ? 10.133 -1.789 8.5 1 79.25 9 PRO B N 1
ATOM 4900 C CA . PRO B 1 9 ? 10.133 -2.979 7.645 1 79.25 9 PRO B CA 1
ATOM 4901 C C . PRO B 1 9 ? 9.82 -2.656 6.184 1 79.25 9 PRO B C 1
ATOM 4903 O O . PRO B 1 9 ? 9.047 -1.742 5.902 1 79.25 9 PRO B O 1
ATOM 4906 N N . LEU B 1 10 ? 10.547 -3.246 5.367 1 85.06 10 LEU B N 1
ATOM 4907 C CA . LEU B 1 10 ? 10.391 -3.062 3.928 1 85.06 10 LEU B CA 1
ATOM 4908 C C . LEU B 1 10 ? 9.016 -3.541 3.469 1 85.06 10 LEU B C 1
ATOM 4910 O O . LEU B 1 10 ? 8.398 -2.928 2.594 1 85.06 10 LEU B O 1
ATOM 4914 N N . TYR B 1 11 ? 8.57 -4.602 4.188 1 91.38 11 TYR B N 1
ATOM 4915 C CA . TYR B 1 11 ? 7.324 -5.215 3.73 1 91.38 11 TYR B CA 1
ATOM 4916 C C . TYR B 1 11 ? 6.199 -4.98 4.734 1 91.38 11 TYR B C 1
ATOM 4918 O O . TYR B 1 11 ? 6.254 -5.477 5.863 1 91.38 11 TYR B O 1
ATOM 4926 N N . LEU B 1 12 ? 5.246 -4.238 4.273 1 91.69 12 LEU B N 1
ATOM 4927 C CA . LEU B 1 12 ? 3.961 -4.254 4.961 1 91.69 12 LEU B CA 1
ATOM 4928 C C . LEU B 1 12 ? 3.215 -5.555 4.691 1 91.69 12 LEU B C 1
ATOM 4930 O O . LEU B 1 12 ? 3.076 -5.969 3.539 1 91.69 12 LEU B O 1
ATOM 4934 N N . PRO B 1 13 ? 2.762 -6.23 5.738 1 92.62 13 PRO B N 1
ATOM 4935 C CA . PRO B 1 13 ? 2.078 -7.5 5.5 1 92.62 13 PRO B CA 1
ATOM 4936 C C . PRO B 1 13 ? 0.796 -7.336 4.684 1 92.62 13 PRO B C 1
ATOM 4938 O O . PRO B 1 13 ? -0.025 -6.465 4.988 1 92.62 13 PRO B O 1
ATOM 4941 N N . LEU B 1 14 ? 0.66 -8.078 3.646 1 94.88 14 LEU B N 1
ATOM 4942 C CA . LEU B 1 14 ? -0.532 -8.102 2.807 1 94.88 14 LEU B CA 1
ATOM 4943 C C . LEU B 1 14 ? -1.307 -9.406 3 1 94.88 14 LEU B C 1
ATOM 4945 O O . LEU B 1 14 ? -1.11 -10.367 2.254 1 94.88 14 LEU B O 1
ATOM 4949 N N . LEU B 1 15 ? -2.283 -9.43 3.896 1 93.38 15 LEU B N 1
ATOM 4950 C CA . LEU B 1 15 ? -2.871 -10.68 4.363 1 93.38 15 LEU B CA 1
ATOM 4951 C C . LEU B 1 15 ? -4.34 -10.773 3.963 1 93.38 15 LEU B C 1
ATOM 4953 O O . LEU B 1 15 ? -4.98 -11.805 4.168 1 93.38 15 LEU B O 1
ATOM 4957 N N . GLU B 1 16 ? -4.836 -9.648 3.426 1 91 16 GLU B N 1
ATOM 4958 C CA . GLU B 1 16 ? -6.258 -9.617 3.09 1 91 16 GLU B CA 1
ATOM 4959 C C . GLU B 1 16 ? -6.492 -8.938 1.742 1 91 16 GLU B C 1
ATOM 4961 O O . GLU B 1 16 ? -5.703 -8.094 1.323 1 91 16 GLU B O 1
ATOM 4966 N N . GLY B 1 17 ? -7.555 -9.422 1.109 1 91.44 17 GLY B N 1
ATOM 4967 C CA . GLY B 1 17 ? -7.91 -8.82 -0.167 1 91.44 17 GLY B CA 1
ATOM 4968 C C . GLY B 1 17 ? -6.926 -9.148 -1.275 1 91.44 17 GLY B C 1
ATOM 4969 O O . GLY B 1 17 ? -5.934 -9.836 -1.045 1 91.44 17 GLY B O 1
ATOM 4970 N N . GLU B 1 18 ? -7.266 -8.758 -2.438 1 95.38 18 GLU B N 1
ATOM 4971 C CA . GLU B 1 18 ? -6.367 -8.938 -3.576 1 95.38 18 GLU B CA 1
ATOM 4972 C C . GLU B 1 18 ? -5.5 -7.699 -3.789 1 95.38 18 GLU B C 1
ATOM 4974 O O . GLU B 1 18 ? -5.656 -6.988 -4.785 1 95.38 18 GLU B O 1
ATOM 4979 N N . VAL B 1 19 ? -4.652 -7.516 -2.809 1 96.06 19 VAL B N 1
ATOM 4980 C CA . VAL B 1 19 ? -3.723 -6.387 -2.775 1 96.06 19 VAL B CA 1
ATOM 4981 C C . VAL B 1 19 ? -2.311 -6.875 -3.092 1 96.06 19 VAL B C 1
ATOM 4983 O O . VAL B 1 19 ? -1.854 -7.879 -2.539 1 96.06 19 VAL B O 1
ATOM 4986 N N . VAL B 1 20 ? -1.654 -6.172 -3.992 1 97.5 20 VAL B N 1
ATOM 4987 C CA . VAL B 1 20 ? -0.347 -6.641 -4.438 1 97.5 20 VAL B CA 1
ATOM 4988 C C . VAL B 1 20 ? 0.681 -5.52 -4.301 1 97.5 20 VAL B C 1
ATOM 4990 O O . VAL B 1 20 ? 0.318 -4.348 -4.164 1 97.5 20 VAL B O 1
ATOM 4993 N N . ARG B 1 21 ? 1.886 -5.906 -4.25 1 97.94 21 ARG B N 1
ATOM 4994 C CA . ARG B 1 21 ? 3.021 -4.992 -4.289 1 97.94 21 ARG B CA 1
ATOM 4995 C C . ARG B 1 21 ? 3.619 -4.918 -5.688 1 97.94 21 ARG B C 1
ATOM 4997 O O . ARG B 1 21 ? 4.008 -5.938 -6.258 1 97.94 21 ARG B O 1
ATOM 5004 N N . LEU B 1 22 ? 3.607 -3.754 -6.238 1 98.38 22 LEU B N 1
ATOM 5005 C CA . LEU B 1 22 ? 4.199 -3.529 -7.551 1 98.38 22 LEU B CA 1
ATOM 5006 C C . LEU B 1 22 ? 5.598 -2.938 -7.426 1 98.38 22 LEU B C 1
ATOM 5008 O O . LEU B 1 22 ? 5.906 -2.262 -6.438 1 98.38 22 LEU B O 1
ATOM 5012 N N . ILE B 1 23 ? 6.41 -3.252 -8.375 1 98.38 23 ILE B N 1
ATOM 5013 C CA . ILE B 1 23 ? 7.781 -2.756 -8.422 1 98.38 23 ILE B CA 1
ATOM 5014 C C . ILE B 1 23 ? 7.863 -1.564 -9.375 1 98.38 23 ILE B C 1
ATOM 5016 O O . ILE B 1 23 ? 7.504 -1.676 -10.547 1 98.38 23 ILE B O 1
ATOM 5020 N N . ASP B 1 24 ? 8.188 -0.471 -8.867 1 98.12 24 ASP B N 1
ATOM 5021 C CA . ASP B 1 24 ? 8.57 0.671 -9.688 1 98.12 24 ASP B CA 1
ATOM 5022 C C . ASP B 1 24 ? 10.078 0.681 -9.953 1 98.12 24 ASP B C 1
ATOM 5024 O O . ASP B 1 24 ? 10.852 1.186 -9.141 1 98.12 24 ASP B O 1
ATOM 5028 N N . LEU B 1 25 ? 10.469 0.072 -11.109 1 98.44 25 LEU B N 1
ATOM 5029 C CA . LEU B 1 25 ? 11.875 -0.065 -11.484 1 98.44 25 LEU B CA 1
ATOM 5030 C C . LEU B 1 25 ? 12.422 1.253 -12.023 1 98.44 25 LEU B C 1
ATOM 5032 O O . LEU B 1 25 ? 11.977 1.743 -13.062 1 98.44 25 LEU B O 1
ATOM 5036 N N . GLN B 1 26 ? 13.438 1.765 -11.359 1 97.62 26 GLN B N 1
ATOM 5037 C CA . GLN B 1 26 ? 14 3.062 -11.719 1 97.62 26 GLN B CA 1
ATOM 5038 C C . GLN B 1 26 ? 14.836 2.969 -12.992 1 97.62 26 GLN B C 1
ATOM 5040 O O . GLN B 1 26 ? 15.391 1.909 -13.297 1 97.62 26 GLN B O 1
ATOM 5045 N N . PRO B 1 27 ? 14.93 4.043 -13.711 1 97.38 27 PRO B N 1
ATOM 5046 C CA . PRO B 1 27 ? 15.688 4.027 -14.961 1 97.38 27 PRO B CA 1
ATOM 5047 C C . PRO B 1 27 ? 17.172 3.783 -14.75 1 97.38 27 PRO B C 1
ATOM 5049 O O . PRO B 1 27 ? 17.688 4.004 -13.648 1 97.38 27 PRO B O 1
ATOM 5052 N N . GLY B 1 28 ? 17.781 3.277 -15.734 1 96.31 28 GLY B N 1
ATOM 5053 C CA . GLY B 1 28 ? 19.219 3.016 -15.734 1 96.31 28 GLY B CA 1
ATOM 5054 C C . GLY B 1 28 ? 19.719 2.49 -17.062 1 96.31 28 GLY B C 1
ATOM 5055 O O . GLY B 1 28 ? 18.938 2.084 -17.922 1 96.31 28 GLY B O 1
ATOM 5056 N N . VAL B 1 29 ? 21.078 2.605 -17.203 1 94.31 29 VAL B N 1
ATOM 5057 C CA . VAL B 1 29 ? 21.703 2.127 -18.422 1 94.31 29 VAL B CA 1
ATOM 5058 C C . VAL B 1 29 ? 22.891 1.238 -18.078 1 94.31 29 VAL B C 1
ATOM 5060 O O . VAL B 1 29 ? 23.609 1.49 -17.109 1 94.31 29 VAL B O 1
ATOM 5063 N N . GLY B 1 30 ? 23.062 0.235 -18.844 1 89.75 30 GLY B N 1
ATOM 5064 C CA . GLY B 1 30 ? 24.219 -0.634 -18.734 1 89.75 30 GLY B CA 1
ATOM 5065 C C . GLY B 1 30 ? 24.375 -1.221 -17.344 1 89.75 30 GLY B C 1
ATOM 5066 O O . GLY B 1 30 ? 23.469 -1.881 -16.828 1 89.75 30 GLY B O 1
ATOM 5067 N N . ASP B 1 31 ? 25.484 -0.785 -16.703 1 90.5 31 ASP B N 1
ATOM 5068 C CA . ASP B 1 31 ? 25.844 -1.414 -15.445 1 90.5 31 ASP B CA 1
ATOM 5069 C C . ASP B 1 31 ? 25.422 -0.55 -14.258 1 90.5 31 ASP B C 1
ATOM 5071 O O . ASP B 1 31 ? 25.797 -0.813 -13.117 1 90.5 31 ASP B O 1
ATOM 5075 N N . ASP B 1 32 ? 24.578 0.44 -14.539 1 94.56 32 ASP B N 1
ATOM 5076 C CA . ASP B 1 32 ? 24 1.199 -13.438 1 94.56 32 ASP B CA 1
ATOM 5077 C C . ASP B 1 32 ? 23.328 0.274 -12.43 1 94.56 32 ASP B C 1
ATOM 5079 O O . ASP B 1 32 ? 22.672 -0.694 -12.82 1 94.56 32 ASP B O 1
ATOM 5083 N N . PRO B 1 33 ? 23.516 0.604 -11.242 1 95.5 33 PRO B N 1
ATOM 5084 C CA . PRO B 1 33 ? 22.875 -0.256 -10.25 1 95.5 33 PRO B CA 1
ATOM 5085 C C . PRO B 1 33 ? 21.344 -0.214 -10.336 1 95.5 33 PRO B C 1
ATOM 5087 O O . PRO B 1 33 ? 20.766 0.825 -10.672 1 95.5 33 PRO B O 1
ATOM 5090 N N . VAL B 1 34 ? 20.75 -1.308 -9.992 1 97.19 34 VAL B N 1
ATOM 5091 C CA . VAL B 1 34 ? 19.297 -1.435 -10.031 1 97.19 34 VAL B CA 1
ATOM 5092 C C . VAL B 1 34 ? 18.688 -0.846 -8.75 1 97.19 34 VAL B C 1
ATOM 5094 O O . VAL B 1 34 ? 19.188 -1.104 -7.652 1 97.19 34 VAL B O 1
ATOM 5097 N N . SER B 1 35 ? 17.734 -0.015 -8.922 1 97.19 35 SER B N 1
ATOM 5098 C CA . SER B 1 35 ? 17 0.58 -7.82 1 97.19 35 SER B CA 1
ATOM 5099 C C . SER B 1 35 ? 15.492 0.417 -8.016 1 97.19 35 SER B C 1
ATOM 5101 O O . SER B 1 35 ? 14.977 0.62 -9.117 1 97.19 35 SER B O 1
ATOM 5103 N N . LEU B 1 36 ? 14.805 0.048 -6.914 1 97.25 36 LEU B N 1
ATOM 5104 C CA . LEU B 1 36 ? 13.383 -0.255 -6.957 1 97.25 36 LEU B CA 1
ATOM 5105 C C . LEU B 1 36 ? 12.617 0.567 -5.926 1 97.25 36 LEU B C 1
ATOM 5107 O O . LEU B 1 36 ? 13.148 0.882 -4.859 1 97.25 36 LEU B O 1
ATOM 5111 N N . ARG B 1 37 ? 11.453 0.867 -6.258 1 96.75 37 ARG B N 1
ATOM 5112 C CA . ARG B 1 37 ? 10.453 1.334 -5.309 1 96.75 37 ARG B CA 1
ATOM 5113 C C . ARG B 1 37 ? 9.242 0.406 -5.293 1 96.75 37 ARG B C 1
ATOM 5115 O O . ARG B 1 37 ? 8.859 -0.146 -6.328 1 96.75 37 ARG B O 1
ATOM 5122 N N . LEU B 1 38 ? 8.711 0.26 -4.102 1 97.19 38 LEU B N 1
ATOM 5123 C CA . LEU B 1 38 ? 7.555 -0.623 -3.979 1 97.19 38 LEU B CA 1
ATOM 5124 C C . LEU B 1 38 ? 6.266 0.183 -3.846 1 97.19 38 LEU B C 1
ATOM 5126 O O . LEU B 1 38 ? 6.219 1.163 -3.098 1 97.19 38 LEU B O 1
ATOM 5130 N N . LEU B 1 39 ? 5.305 -0.186 -4.613 1 97.06 39 LEU B N 1
ATOM 5131 C CA . LEU B 1 39 ? 3.967 0.391 -4.578 1 97.06 39 LEU B CA 1
ATOM 5132 C C . LEU B 1 39 ? 2.922 -0.678 -4.277 1 97.06 39 LEU B C 1
ATOM 5134 O O . LEU B 1 39 ? 2.998 -1.792 -4.801 1 97.06 39 LEU B O 1
ATOM 5138 N N . ILE B 1 40 ? 2.035 -0.397 -3.393 1 97 40 ILE B N 1
ATOM 5139 C CA . ILE B 1 40 ? 0.983 -1.352 -3.059 1 97 40 ILE B CA 1
ATOM 5140 C C . ILE B 1 40 ? -0.343 -0.889 -3.658 1 97 40 ILE B C 1
ATOM 5142 O O . ILE B 1 40 ? -0.701 0.287 -3.555 1 97 40 ILE B O 1
ATOM 5146 N N . ALA B 1 41 ? -1.046 -1.754 -4.332 1 96.62 41 ALA B N 1
ATOM 5147 C CA . ALA B 1 41 ? -2.309 -1.438 -4.996 1 96.62 41 ALA B CA 1
ATOM 5148 C C . ALA B 1 41 ? -3.262 -2.629 -4.957 1 96.62 41 ALA B C 1
ATOM 5150 O O . ALA B 1 41 ? -2.828 -3.773 -4.805 1 96.62 41 ALA B O 1
ATOM 5151 N N . GLU B 1 42 ? -4.52 -2.305 -5 1 95.44 42 GLU B N 1
ATOM 5152 C CA . GLU B 1 42 ? -5.527 -3.35 -5.121 1 95.44 42 GLU B CA 1
ATOM 5153 C C . GLU B 1 42 ? -5.668 -3.82 -6.566 1 95.44 42 GLU B C 1
ATOM 5155 O O . GLU B 1 42 ? -5.781 -3.002 -7.48 1 95.44 42 GLU B O 1
ATOM 5160 N N . LEU B 1 43 ? -5.613 -5.148 -6.699 1 95 43 LEU B N 1
ATOM 5161 C CA . LEU B 1 43 ? -5.75 -5.703 -8.039 1 95 43 LEU B CA 1
ATOM 5162 C C . LEU B 1 43 ? -7.082 -5.305 -8.664 1 95 43 LEU B C 1
ATOM 5164 O O . LEU B 1 43 ? -8.117 -5.355 -8 1 95 43 LEU B O 1
ATOM 5168 N N . GLY B 1 44 ? -7.109 -4.926 -9.914 1 91.62 44 GLY B N 1
ATOM 5169 C CA . GLY B 1 44 ? -8.281 -4.398 -10.586 1 91.62 44 GLY B CA 1
ATOM 5170 C C . GLY B 1 44 ? -8.352 -2.881 -10.578 1 91.62 44 GLY B C 1
ATOM 5171 O O . GLY B 1 44 ? -9.047 -2.277 -11.391 1 91.62 44 GLY B O 1
ATOM 5172 N N . HIS B 1 45 ? -7.684 -2.328 -9.594 1 93.38 45 HIS B N 1
ATOM 5173 C CA . HIS B 1 45 ? -7.582 -0.879 -9.469 1 93.38 45 HIS B CA 1
ATOM 5174 C C . HIS B 1 45 ? -6.125 -0.438 -9.359 1 93.38 45 HIS B C 1
ATOM 5176 O O . HIS B 1 45 ? -5.777 0.352 -8.477 1 93.38 45 HIS B O 1
ATOM 5182 N N . HIS B 1 46 ? -5.301 -0.996 -10.047 1 92.81 46 HIS B N 1
ATOM 5183 C CA . HIS B 1 46 ? -3.855 -0.803 -10.102 1 92.81 46 HIS B CA 1
ATOM 5184 C C . HIS B 1 46 ? -3.447 0 -11.328 1 92.81 46 HIS B C 1
ATOM 5186 O O . HIS B 1 46 ? -4.195 0.065 -12.305 1 92.81 46 HIS B O 1
ATOM 5192 N N . PRO B 1 47 ? -2.314 0.699 -11.227 1 93.12 47 PRO B N 1
ATOM 5193 C CA . PRO B 1 47 ? -1.76 1.216 -12.477 1 93.12 47 PRO B CA 1
ATOM 5194 C C . PRO B 1 47 ? -1.35 0.105 -13.445 1 93.12 47 PRO B C 1
ATOM 5196 O O . PRO B 1 47 ? -1.233 -1.055 -13.039 1 93.12 47 PRO B O 1
ATOM 5199 N N . ASP B 1 48 ? -1.208 0.469 -14.727 1 95.5 48 ASP B N 1
ATOM 5200 C CA . ASP B 1 48 ? -0.719 -0.525 -15.672 1 95.5 48 ASP B CA 1
ATOM 5201 C C . ASP B 1 48 ? 0.64 -1.074 -15.242 1 95.5 48 ASP B C 1
ATOM 5203 O O . ASP B 1 48 ? 1.519 -0.315 -14.828 1 95.5 48 ASP B O 1
ATOM 5207 N N . TYR B 1 49 ? 0.74 -2.326 -15.25 1 98.06 49 TYR B N 1
ATOM 5208 C CA . TYR B 1 49 ? 2.006 -2.961 -14.906 1 98.06 49 TYR B CA 1
ATOM 5209 C C . TYR B 1 49 ? 2.27 -4.172 -15.797 1 98.06 49 TYR B C 1
ATOM 5211 O O . TYR B 1 49 ? 1.389 -4.602 -16.547 1 98.06 49 TYR B O 1
ATOM 5219 N N . GLU B 1 50 ? 3.502 -4.621 -15.797 1 98.81 50 GLU B N 1
ATOM 5220 C CA . GLU B 1 50 ? 3.914 -5.832 -16.5 1 98.81 50 GLU B CA 1
ATOM 5221 C C . GLU B 1 50 ? 4.484 -6.867 -15.539 1 98.81 50 GLU B C 1
ATOM 5223 O O . GLU B 1 50 ? 5.168 -6.516 -14.57 1 98.81 50 GLU B O 1
ATOM 5228 N N . ALA B 1 51 ? 4.141 -8.133 -15.711 1 98.81 51 ALA B N 1
ATOM 5229 C CA . ALA B 1 51 ? 4.688 -9.203 -14.883 1 98.81 51 ALA B CA 1
ATOM 5230 C C . ALA B 1 51 ? 5.859 -9.891 -15.57 1 98.81 51 ALA B C 1
ATOM 5232 O O . ALA B 1 51 ? 5.945 -9.898 -16.797 1 98.81 51 ALA B O 1
ATOM 5233 N N . VAL B 1 52 ? 6.742 -10.461 -14.812 1 98.69 52 VAL B N 1
ATOM 5234 C CA . VAL B 1 52 ? 7.902 -11.117 -15.406 1 98.69 52 VAL B CA 1
ATOM 5235 C C . VAL B 1 52 ? 7.852 -12.617 -15.133 1 98.69 52 VAL B C 1
ATOM 5237 O O . VAL B 1 52 ? 7.445 -13.039 -14.047 1 98.69 52 VAL B O 1
ATO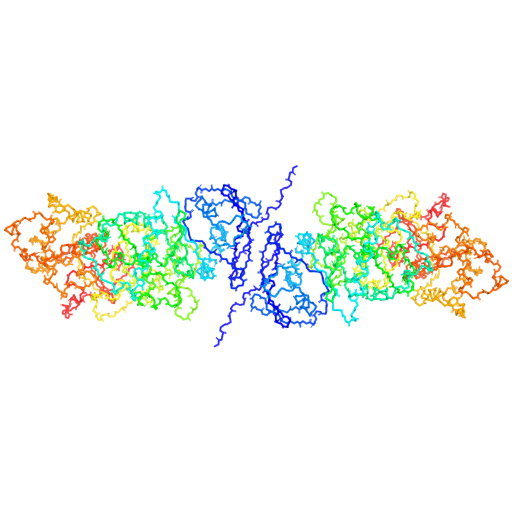M 5240 N N . SER B 1 53 ? 8.148 -13.391 -16.094 1 98.62 53 SER B N 1
ATOM 5241 C CA . SER B 1 53 ? 8.375 -14.828 -16 1 98.62 53 SER B CA 1
ATOM 5242 C C . SER B 1 53 ? 9.844 -15.172 -16.234 1 98.62 53 SER B C 1
ATOM 5244 O O . SER B 1 53 ? 10.406 -14.844 -17.281 1 98.62 53 SER B O 1
ATOM 5246 N N . TYR B 1 54 ? 10.469 -15.742 -15.273 1 97.69 54 TYR B N 1
ATOM 5247 C CA . TYR B 1 54 ? 11.898 -16 -15.289 1 97.69 54 TYR B CA 1
ATOM 5248 C C . TYR B 1 54 ? 12.258 -17.172 -14.367 1 97.69 54 TYR B C 1
ATOM 5250 O O . TYR B 1 54 ? 11.398 -17.688 -13.648 1 97.69 54 TYR B O 1
ATOM 5258 N N . VAL B 1 55 ? 13.469 -17.641 -14.492 1 96.44 55 VAL B N 1
ATOM 5259 C CA . VAL B 1 55 ? 13.969 -18.656 -13.57 1 96.44 55 VAL B CA 1
ATOM 5260 C C . VAL B 1 55 ? 14.656 -17.984 -12.383 1 96.44 55 VAL B C 1
ATOM 5262 O O . VAL B 1 55 ? 15.531 -17.125 -12.562 1 96.44 55 VAL B O 1
ATOM 5265 N N . TRP B 1 56 ? 14.289 -18.312 -11.219 1 92.69 56 TRP B N 1
ATOM 5266 C CA . TRP B 1 56 ? 14.828 -17.656 -10.023 1 92.69 56 TRP B CA 1
ATOM 5267 C C . TRP B 1 56 ? 16.344 -17.828 -9.953 1 92.69 56 TRP B C 1
ATOM 5269 O O . TRP B 1 56 ? 17.047 -16.953 -9.461 1 92.69 56 TRP B O 1
ATOM 5279 N N . GLY B 1 57 ? 16.812 -19.062 -10.484 1 90.06 57 GLY B N 1
ATOM 5280 C CA . GLY B 1 57 ? 18.234 -19.359 -10.391 1 90.06 57 GLY B CA 1
ATOM 5281 C C . GLY B 1 57 ? 18.656 -19.844 -9.008 1 90.06 57 GLY B C 1
ATOM 5282 O O . GLY B 1 57 ? 17.812 -20.234 -8.203 1 90.06 57 GLY B O 1
ATOM 5283 N N . ASP B 1 58 ? 19.938 -19.875 -8.781 1 91.56 58 ASP B N 1
ATOM 5284 C CA . ASP B 1 58 ? 20.516 -20.312 -7.52 1 91.56 58 ASP B CA 1
ATOM 5285 C C . ASP B 1 58 ? 20.25 -19.297 -6.41 1 91.56 58 ASP B C 1
ATOM 5287 O O . ASP B 1 58 ? 20.719 -18.156 -6.477 1 91.56 58 ASP B O 1
ATOM 5291 N N . PRO B 1 59 ? 19.578 -19.703 -5.414 1 91 59 PRO B N 1
ATOM 5292 C CA . PRO B 1 59 ? 19.219 -18.766 -4.344 1 91 59 PRO B CA 1
ATOM 5293 C C . PRO B 1 59 ? 20.438 -18.234 -3.596 1 91 59 PRO B C 1
ATOM 5295 O O . PRO B 1 59 ? 20.344 -17.219 -2.908 1 91 59 PRO B O 1
ATOM 5298 N N . THR B 1 60 ? 21.516 -18.891 -3.695 1 93.44 60 THR B N 1
ATOM 5299 C CA . THR B 1 60 ? 22.719 -18.484 -2.98 1 93.44 60 THR B CA 1
ATOM 5300 C C . THR B 1 60 ? 23.5 -17.422 -3.775 1 93.44 60 THR B C 1
ATOM 5302 O O . THR B 1 60 ? 24.375 -16.75 -3.232 1 93.44 60 THR B O 1
ATOM 5305 N N . GLN B 1 61 ? 23.203 -17.375 -4.996 1 96.06 61 GLN B N 1
ATOM 5306 C CA . GLN B 1 61 ? 23.844 -16.359 -5.832 1 96.06 61 GLN B CA 1
ATOM 5307 C C . GLN B 1 61 ? 23 -15.094 -5.914 1 96.06 61 GLN B C 1
ATOM 5309 O O . GLN B 1 61 ? 22.172 -14.953 -6.812 1 96.06 61 GLN B O 1
ATOM 5314 N N . THR B 1 62 ? 23.328 -14.195 -5.035 1 97 62 THR B N 1
ATOM 5315 C CA . THR B 1 62 ? 22.484 -13.008 -4.93 1 97 62 THR B CA 1
ATOM 5316 C C . THR B 1 62 ? 23.328 -11.742 -5.133 1 97 62 THR B C 1
ATOM 5318 O O . THR B 1 62 ? 24.547 -11.797 -5.129 1 97 62 THR B O 1
ATOM 5321 N N . ILE B 1 63 ? 22.719 -10.719 -5.441 1 96.81 63 ILE B N 1
ATOM 5322 C CA . ILE B 1 63 ? 23.281 -9.375 -5.527 1 96.81 63 ILE B CA 1
ATOM 5323 C C . ILE B 1 63 ? 22.391 -8.391 -4.762 1 96.81 63 ILE B C 1
ATOM 5325 O O . ILE B 1 63 ? 21.172 -8.547 -4.715 1 96.81 63 ILE B O 1
ATOM 5329 N N . SER B 1 64 ? 23.031 -7.422 -4.148 1 96.62 64 SER B N 1
ATOM 5330 C CA . SER B 1 64 ? 22.297 -6.422 -3.377 1 96.62 64 SER B CA 1
ATOM 5331 C C . SER B 1 64 ? 21.844 -5.266 -4.262 1 96.62 64 SER B C 1
ATOM 5333 O O . SER B 1 64 ? 22.641 -4.664 -4.973 1 96.62 64 SER B O 1
ATOM 5335 N N . VAL B 1 65 ? 20.547 -4.965 -4.23 1 96.88 65 VAL B N 1
ATOM 5336 C CA . VAL B 1 65 ? 19.984 -3.814 -4.938 1 96.88 65 VAL B CA 1
ATOM 5337 C C . VAL B 1 65 ? 19.328 -2.867 -3.941 1 96.88 65 VAL B C 1
ATOM 5339 O O . VAL B 1 65 ? 19.156 -3.205 -2.766 1 96.88 65 VAL B O 1
ATOM 5342 N N . LEU B 1 66 ? 19.031 -1.682 -4.41 1 95.81 66 LEU B N 1
ATOM 5343 C CA . LEU B 1 66 ? 18.312 -0.746 -3.543 1 95.81 66 LEU B CA 1
ATOM 5344 C C . LEU B 1 66 ? 16.812 -0.885 -3.709 1 95.81 66 LEU B C 1
ATOM 5346 O O . LEU B 1 66 ? 16.297 -0.824 -4.828 1 95.81 66 LEU B O 1
ATOM 5350 N N . CYS B 1 67 ? 16.156 -1.141 -2.633 1 96.06 67 CYS B N 1
ATOM 5351 C CA . CYS B 1 67 ? 14.695 -1.195 -2.578 1 96.06 67 CYS B CA 1
ATOM 5352 C C . CYS B 1 67 ? 14.148 -0.224 -1.539 1 96.06 67 CYS B C 1
ATOM 5354 O O . CYS B 1 67 ? 14.336 -0.427 -0.337 1 96.06 67 CYS B O 1
ATOM 5356 N N . ASN B 1 68 ? 13.438 0.765 -2.004 1 95.31 68 ASN B N 1
ATOM 5357 C CA . ASN B 1 68 ? 13.031 1.859 -1.127 1 95.31 68 ASN B CA 1
ATOM 5358 C C . ASN B 1 68 ? 14.227 2.434 -0.362 1 95.31 68 ASN B C 1
ATOM 5360 O O . ASN B 1 68 ? 14.148 2.639 0.851 1 95.31 68 ASN B O 1
ATOM 5364 N N . GLY B 1 69 ? 15.312 2.512 -1.066 1 92.38 69 GLY B N 1
ATOM 5365 C CA . GLY B 1 69 ? 16.5 3.145 -0.521 1 92.38 69 GLY B CA 1
ATOM 5366 C C . GLY B 1 69 ? 17.297 2.232 0.397 1 92.38 69 GLY B C 1
ATOM 5367 O O . GLY B 1 69 ? 18.359 2.615 0.896 1 92.38 69 GLY B O 1
ATOM 5368 N N . ARG B 1 70 ? 16.828 1.049 0.591 1 94.25 70 ARG B N 1
ATOM 5369 C CA . ARG B 1 70 ? 17.5 0.093 1.463 1 94.25 70 ARG B CA 1
ATOM 5370 C C . ARG B 1 70 ? 18.047 -1.086 0.664 1 94.25 70 ARG B C 1
ATOM 5372 O O . ARG B 1 70 ? 17.453 -1.495 -0.335 1 94.25 70 ARG B O 1
ATOM 5379 N N . PRO B 1 71 ? 19.125 -1.641 1.111 1 94.94 71 PRO B N 1
ATOM 5380 C CA . PRO B 1 71 ? 19.672 -2.812 0.417 1 94.94 71 PRO B CA 1
ATOM 5381 C C . PRO B 1 71 ? 18.75 -4.027 0.502 1 94.94 71 PRO B C 1
ATOM 5383 O O . PRO B 1 71 ? 18.188 -4.305 1.562 1 94.94 71 PRO B O 1
ATOM 5386 N N . HIS B 1 72 ? 18.578 -4.676 -0.583 1 95.62 72 HIS B N 1
ATOM 5387 C CA . HIS B 1 72 ? 17.766 -5.875 -0.695 1 95.62 72 HIS B CA 1
ATOM 5388 C C . HIS B 1 72 ? 18.422 -6.906 -1.608 1 95.62 72 HIS B C 1
ATOM 5390 O O . HIS B 1 72 ? 18.766 -6.598 -2.748 1 95.62 72 HIS B O 1
ATOM 5396 N N . ALA B 1 73 ? 18.531 -8.102 -1.118 1 96.31 73 ALA B N 1
ATOM 5397 C CA . ALA B 1 73 ? 19.203 -9.156 -1.885 1 96.31 73 ALA B CA 1
ATOM 5398 C C . ALA B 1 73 ? 18.234 -9.82 -2.857 1 96.31 73 ALA B C 1
ATOM 5400 O O . ALA B 1 73 ? 17.156 -10.266 -2.461 1 96.31 73 ALA B O 1
ATOM 5401 N N . ILE B 1 74 ? 18.594 -9.891 -4.148 1 96.94 74 ILE B N 1
ATOM 5402 C CA . ILE B 1 74 ? 17.844 -10.641 -5.156 1 96.94 74 ILE B CA 1
ATOM 5403 C C . ILE B 1 74 ? 18.797 -11.57 -5.902 1 96.94 74 ILE B C 1
ATOM 5405 O O . ILE B 1 74 ? 20.031 -11.422 -5.816 1 96.94 74 ILE B O 1
ATOM 5409 N N . THR B 1 75 ? 18.312 -12.492 -6.574 1 96.88 75 THR B N 1
ATOM 5410 C CA . THR B 1 75 ? 19.172 -13.422 -7.312 1 96.88 75 THR B CA 1
ATOM 5411 C C . THR B 1 75 ? 19.797 -12.734 -8.523 1 96.88 75 THR B C 1
ATOM 5413 O O . THR B 1 75 ? 19.25 -11.758 -9.039 1 96.88 75 THR B O 1
ATOM 5416 N N . ILE B 1 76 ? 20.891 -13.32 -8.992 1 96.44 76 ILE B N 1
ATOM 5417 C CA . ILE B 1 76 ? 21.562 -12.781 -10.172 1 96.44 76 ILE B CA 1
ATOM 5418 C C . ILE B 1 76 ? 20.641 -12.898 -11.383 1 96.44 76 ILE B C 1
ATOM 5420 O O . ILE B 1 76 ? 20.656 -12.031 -12.258 1 96.44 76 ILE B O 1
ATOM 5424 N N . SER B 1 77 ? 19.859 -13.914 -11.383 1 96.12 77 SER B N 1
ATOM 5425 C CA . SER B 1 77 ? 18.906 -14.117 -12.477 1 96.12 77 SER B CA 1
ATOM 5426 C C . SER B 1 77 ? 17.891 -12.984 -12.562 1 96.12 77 SER B C 1
ATOM 5428 O O . SER B 1 77 ? 17.641 -12.445 -13.641 1 96.12 77 SER B O 1
ATOM 5430 N N . LEU B 1 78 ? 17.328 -12.578 -11.422 1 97.62 78 LEU B N 1
ATOM 5431 C CA . LEU B 1 78 ? 16.344 -11.508 -11.406 1 97.62 78 LEU B CA 1
ATOM 5432 C C . LEU B 1 78 ? 16.984 -10.164 -11.734 1 97.62 78 LEU B C 1
ATOM 5434 O O . LEU B 1 78 ? 16.375 -9.32 -12.398 1 97.62 78 LEU B O 1
ATOM 5438 N N . ASN B 1 79 ? 18.203 -9.992 -11.227 1 97.56 79 ASN B N 1
ATOM 5439 C CA . ASN B 1 79 ? 18.938 -8.781 -11.578 1 97.56 79 ASN B CA 1
ATOM 5440 C C . ASN B 1 79 ? 19.125 -8.656 -13.086 1 97.56 79 ASN B C 1
ATOM 5442 O O . ASN B 1 79 ? 19.016 -7.562 -13.641 1 97.56 79 ASN B O 1
ATOM 5446 N N . ALA B 1 80 ? 19.438 -9.797 -13.695 1 95.75 80 ALA B N 1
ATOM 5447 C CA . ALA B 1 80 ? 19.594 -9.805 -15.148 1 95.75 80 ALA B CA 1
ATOM 5448 C C . ALA B 1 80 ? 18.297 -9.414 -15.852 1 95.75 80 ALA B C 1
ATOM 5450 O O . ALA B 1 80 ? 18.328 -8.719 -16.859 1 95.75 80 ALA B O 1
ATOM 5451 N N . VAL B 1 81 ? 17.188 -9.82 -15.344 1 97.5 81 VAL B N 1
ATOM 5452 C CA . VAL B 1 81 ? 15.891 -9.461 -15.898 1 97.5 81 VAL B CA 1
ATOM 5453 C C . VAL B 1 81 ? 15.68 -7.953 -15.812 1 97.5 81 VAL B C 1
ATOM 5455 O O . VAL B 1 81 ? 15.305 -7.312 -16.797 1 97.5 81 VAL B O 1
ATOM 5458 N N . PHE B 1 82 ? 15.914 -7.375 -14.609 1 97.94 82 PHE B N 1
ATOM 5459 C CA . PHE B 1 82 ? 15.711 -5.949 -14.383 1 97.94 82 PHE B CA 1
ATOM 5460 C C . PHE B 1 82 ? 16.594 -5.125 -15.312 1 97.94 82 PHE B C 1
ATOM 5462 O O . PHE B 1 82 ? 16.156 -4.125 -15.883 1 97.94 82 PHE B O 1
ATOM 5469 N N . LYS B 1 83 ? 17.828 -5.559 -15.484 1 96.88 83 LYS B N 1
ATOM 5470 C CA . LYS B 1 83 ? 18.75 -4.832 -16.359 1 96.88 83 LYS B CA 1
ATOM 5471 C C . LYS B 1 83 ? 18.281 -4.895 -17.812 1 96.88 83 LYS B C 1
ATOM 5473 O O . LYS B 1 83 ? 18.422 -3.926 -18.562 1 96.88 83 LYS B O 1
ATOM 5478 N N . ARG B 1 84 ? 17.703 -6 -18.188 1 96.19 84 ARG B N 1
ATOM 5479 C CA . ARG B 1 84 ? 17.266 -6.211 -19.562 1 96.19 84 ARG B CA 1
ATOM 5480 C C . ARG B 1 84 ? 16.016 -5.391 -19.875 1 96.19 84 ARG B C 1
ATOM 5482 O O . ARG B 1 84 ? 15.852 -4.906 -20.984 1 96.19 84 ARG B O 1
ATOM 5489 N N . VAL B 1 85 ? 15.141 -5.188 -18.875 1 97.5 85 VAL B N 1
ATOM 5490 C CA . VAL B 1 85 ? 13.82 -4.656 -19.203 1 97.5 85 VAL B CA 1
ATOM 5491 C C . VAL B 1 85 ? 13.742 -3.184 -18.812 1 97.5 85 VAL B C 1
ATOM 5493 O O . VAL B 1 85 ? 12.812 -2.479 -19.219 1 97.5 85 VAL B O 1
ATOM 5496 N N . ARG B 1 86 ? 14.633 -2.662 -18 1 97.62 86 ARG B N 1
ATOM 5497 C CA . ARG B 1 86 ? 14.539 -1.282 -17.531 1 97.62 86 ARG B CA 1
ATOM 5498 C C . ARG B 1 86 ? 14.68 -0.3 -18.688 1 97.62 86 ARG B C 1
ATOM 5500 O O . ARG B 1 86 ? 15.305 -0.611 -19.703 1 97.62 86 ARG B O 1
ATOM 5507 N N . PHE B 1 87 ? 14.062 0.826 -18.562 1 97.44 87 PHE B N 1
ATOM 5508 C CA . PHE B 1 87 ? 14.188 1.917 -19.516 1 97.44 87 PHE B CA 1
ATOM 5509 C C . PHE B 1 87 ? 15.273 2.893 -19.094 1 97.44 87 PHE B C 1
ATOM 5511 O O . PHE B 1 87 ? 15.609 2.979 -17.906 1 97.44 87 PHE B O 1
ATOM 5518 N N . ALA B 1 88 ? 15.789 3.592 -20.016 1 96.81 88 ALA B N 1
ATOM 5519 C CA . ALA B 1 88 ? 16.859 4.543 -19.719 1 96.81 88 ALA B CA 1
ATOM 5520 C C . ALA B 1 88 ? 16.297 5.855 -19.188 1 96.81 88 ALA B C 1
ATOM 5522 O O . ALA B 1 88 ? 16.953 6.539 -18.391 1 96.81 88 ALA B O 1
ATOM 5523 N N . ASP B 1 89 ? 15.07 6.184 -19.453 1 96.25 89 ASP B N 1
ATOM 5524 C CA . ASP B 1 89 ? 14.625 7.562 -19.25 1 96.25 89 ASP B CA 1
ATOM 5525 C C . ASP B 1 89 ? 13.43 7.621 -18.312 1 96.25 89 ASP B C 1
ATOM 5527 O O . ASP B 1 89 ? 13.031 8.703 -17.875 1 96.25 89 ASP B O 1
ATOM 5531 N N . ARG B 1 90 ? 12.852 6.492 -18.062 1 95.56 90 ARG B N 1
ATOM 5532 C CA . ARG B 1 90 ? 11.672 6.48 -17.203 1 95.56 90 ARG B CA 1
ATOM 5533 C C . ARG B 1 90 ? 11.594 5.184 -16.391 1 95.56 90 ARG B C 1
ATOM 5535 O O . ARG B 1 90 ? 12.266 4.207 -16.719 1 95.56 90 ARG B O 1
ATOM 5542 N N . SER B 1 91 ? 10.828 5.262 -15.414 1 96.12 91 SER B N 1
ATOM 5543 C CA . SER B 1 91 ? 10.648 4.059 -14.609 1 96.12 91 SER B CA 1
ATOM 5544 C C . SER B 1 91 ? 9.68 3.086 -15.281 1 96.12 91 SER B C 1
ATOM 5546 O O . SER B 1 91 ? 8.984 3.449 -16.234 1 96.12 91 SER B O 1
ATOM 5548 N N . ARG B 1 92 ? 9.695 1.893 -14.891 1 97.75 92 ARG B N 1
ATOM 5549 C CA . ARG B 1 92 ? 8.836 0.836 -15.414 1 97.75 92 ARG B CA 1
ATOM 5550 C C . ARG B 1 92 ? 8.156 0.07 -14.289 1 97.75 92 ARG B C 1
ATOM 5552 O O . ARG B 1 92 ? 8.82 -0.363 -13.336 1 97.75 92 ARG B O 1
ATOM 5559 N N . ILE B 1 93 ? 6.773 -0.055 -14.305 1 98.19 93 ILE B N 1
ATOM 5560 C CA . ILE B 1 93 ? 6.051 -0.74 -13.242 1 98.19 93 ILE B CA 1
ATOM 5561 C C . ILE B 1 93 ? 5.957 -2.23 -13.555 1 98.19 93 ILE B C 1
ATOM 5563 O O . ILE B 1 93 ? 5.398 -2.621 -14.586 1 98.19 93 ILE B O 1
ATOM 5567 N N . LEU B 1 94 ? 6.48 -3.055 -12.633 1 98.75 94 LEU B N 1
ATOM 5568 C CA . LEU B 1 94 ? 6.586 -4.492 -12.852 1 98.75 94 LEU B CA 1
ATOM 5569 C C . LEU B 1 94 ? 6.023 -5.27 -11.672 1 98.75 94 LEU B C 1
ATOM 5571 O O . LEU B 1 94 ? 5.742 -4.691 -10.617 1 98.75 94 LEU B O 1
ATOM 5575 N N . TRP B 1 95 ? 5.809 -6.504 -11.859 1 98.75 95 TRP B N 1
ATOM 5576 C CA . TRP B 1 95 ? 5.539 -7.465 -10.789 1 98.75 95 TRP B CA 1
ATOM 5577 C C . TRP B 1 95 ? 6.445 -8.68 -10.914 1 98.75 95 TRP B C 1
ATOM 5579 O O . TRP B 1 95 ? 6.559 -9.273 -11.992 1 98.75 95 TRP B O 1
ATOM 5589 N N . ALA B 1 96 ? 7.113 -8.977 -9.945 1 98.44 96 ALA B N 1
ATOM 5590 C CA . ALA B 1 96 ? 7.949 -10.172 -9.82 1 98.44 96 ALA B CA 1
ATOM 5591 C C . ALA B 1 96 ? 7.754 -10.844 -8.469 1 98.44 96 ALA B C 1
ATOM 5593 O O . ALA B 1 96 ? 7.957 -10.219 -7.422 1 98.44 96 ALA B O 1
ATOM 5594 N N . ASP B 1 97 ? 7.453 -12.094 -8.438 1 96.81 97 ASP B N 1
ATOM 5595 C CA . ASP B 1 97 ? 7.055 -12.781 -7.219 1 96.81 97 ASP B CA 1
ATOM 5596 C C . ASP B 1 97 ? 8.141 -12.672 -6.148 1 96.81 97 ASP B C 1
ATOM 5598 O O . ASP B 1 97 ? 7.836 -12.469 -4.973 1 96.81 97 ASP B O 1
ATOM 5602 N N . ALA B 1 98 ? 9.422 -12.758 -6.551 1 96.19 98 ALA B N 1
ATOM 5603 C CA . ALA B 1 98 ? 10.531 -12.812 -5.598 1 96.19 98 ALA B CA 1
ATOM 5604 C C . ALA B 1 98 ? 10.609 -11.531 -4.777 1 96.19 98 ALA B C 1
ATOM 5606 O O . ALA B 1 98 ? 11.062 -11.547 -3.629 1 96.19 98 ALA B O 1
ATOM 5607 N N . VAL B 1 99 ? 10.141 -10.414 -5.324 1 97.31 99 VAL B N 1
ATOM 5608 C CA . VAL B 1 99 ? 10.234 -9.133 -4.641 1 97.31 99 VAL B CA 1
ATOM 5609 C C . VAL B 1 99 ? 8.836 -8.672 -4.215 1 97.31 99 VAL B C 1
ATOM 5611 O O . VAL B 1 99 ? 8.672 -8.117 -3.127 1 97.31 99 VAL B O 1
ATOM 5614 N N . SER B 1 100 ? 7.848 -8.922 -5.027 1 98.19 100 SER B N 1
ATOM 5615 C CA . SER B 1 100 ? 6.5 -8.414 -4.805 1 98.19 100 SER B CA 1
ATOM 5616 C C . SER B 1 100 ? 5.789 -9.188 -3.697 1 98.19 100 SER B C 1
ATOM 5618 O O . SER B 1 100 ? 4.801 -8.711 -3.139 1 98.19 100 SER B O 1
ATOM 5620 N N . ILE B 1 101 ? 6.262 -10.359 -3.426 1 97.5 101 ILE B N 1
ATOM 5621 C CA . ILE B 1 101 ? 5.754 -11.164 -2.322 1 97.5 101 ILE B CA 1
ATOM 5622 C C . ILE B 1 101 ? 6.828 -11.305 -1.247 1 97.5 101 ILE B C 1
ATOM 5624 O O . ILE B 1 101 ? 7.996 -11.555 -1.557 1 97.5 101 ILE B O 1
ATOM 5628 N N . ASN B 1 102 ? 6.48 -11.102 -0.003 1 96.06 102 ASN B N 1
ATOM 5629 C CA . ASN B 1 102 ? 7.418 -11.359 1.085 1 96.06 102 ASN B CA 1
ATOM 5630 C C . ASN B 1 102 ? 7.68 -12.852 1.26 1 96.06 102 ASN B C 1
ATOM 5632 O O . ASN B 1 102 ? 6.934 -13.539 1.962 1 96.06 102 ASN B O 1
ATOM 5636 N N . GLN B 1 103 ? 8.773 -13.297 0.729 1 93.06 103 GLN B N 1
ATOM 5637 C CA . GLN B 1 103 ? 9.086 -14.727 0.645 1 93.06 103 GLN B CA 1
ATOM 5638 C C . GLN B 1 103 ? 9.391 -15.305 2.023 1 93.06 103 GLN B C 1
ATOM 5640 O O . GLN B 1 103 ? 9.422 -16.516 2.195 1 93.06 103 GLN B O 1
ATOM 5645 N N . TRP B 1 104 ? 9.547 -14.453 3.045 1 91.94 104 TRP B N 1
ATOM 5646 C CA . TRP B 1 104 ? 9.906 -14.906 4.383 1 91.94 104 TRP B CA 1
ATOM 5647 C C . TRP B 1 104 ? 8.695 -14.898 5.309 1 91.94 104 TRP B C 1
ATOM 5649 O O . TRP B 1 104 ? 8.836 -15.039 6.523 1 91.94 104 TRP B O 1
ATOM 5659 N N . HIS B 1 105 ? 7.57 -14.672 4.699 1 94.94 105 HIS B N 1
ATOM 5660 C CA . HIS B 1 105 ? 6.316 -14.633 5.445 1 94.94 105 HIS B CA 1
ATOM 5661 C C . HIS B 1 105 ? 5.305 -15.617 4.871 1 94.94 105 HIS B C 1
ATOM 5663 O O . HIS B 1 105 ? 4.535 -15.273 3.973 1 94.94 105 HIS B O 1
ATOM 5669 N N . ASP B 1 106 ? 5.078 -16.75 5.5 1 95.5 106 ASP B N 1
ATOM 5670 C CA . ASP B 1 106 ? 4.32 -17.875 4.965 1 95.5 106 ASP B CA 1
ATOM 5671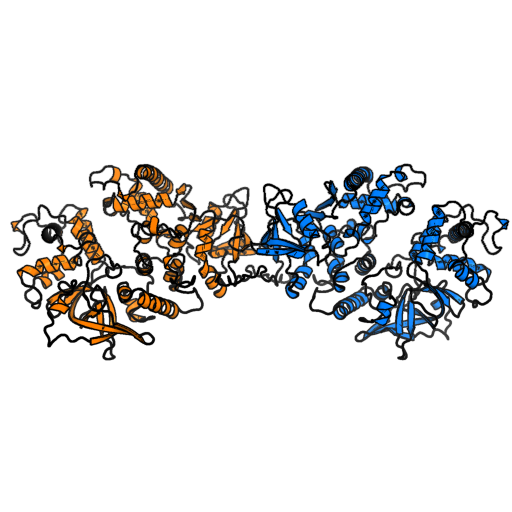 C C . ASP B 1 106 ? 2.85 -17.5 4.777 1 95.5 106 ASP B C 1
ATOM 5673 O O . ASP B 1 106 ? 2.215 -17.922 3.811 1 95.5 106 ASP B O 1
ATOM 5677 N N . GLU B 1 107 ? 2.371 -16.781 5.707 1 96.38 107 GLU B N 1
ATOM 5678 C CA . GLU B 1 107 ? 0.966 -16.391 5.586 1 96.38 107 GLU B CA 1
ATOM 5679 C C . GLU B 1 107 ? 0.735 -15.516 4.363 1 96.38 107 GLU B C 1
ATOM 5681 O O . GLU B 1 107 ? -0.239 -15.703 3.633 1 96.38 107 GLU B O 1
ATOM 5686 N N . GLU B 1 108 ? 1.608 -14.547 4.195 1 96.38 108 GLU B N 1
ATOM 5687 C CA . GLU B 1 108 ? 1.484 -13.703 3.012 1 96.38 108 GLU B CA 1
ATOM 5688 C C . GLU B 1 108 ? 1.687 -14.508 1.733 1 96.38 108 GLU B C 1
ATOM 5690 O O . GLU B 1 108 ? 0.956 -14.328 0.757 1 96.38 108 GLU B O 1
ATOM 5695 N N . ARG B 1 109 ? 2.668 -15.367 1.745 1 96.75 109 ARG B N 1
ATOM 5696 C CA . ARG B 1 109 ? 2.914 -16.219 0.584 1 96.75 109 ARG B CA 1
ATOM 5697 C C . ARG B 1 109 ? 1.671 -17.031 0.223 1 96.75 109 ARG B C 1
ATOM 5699 O O . ARG B 1 109 ? 1.282 -17.078 -0.946 1 96.75 109 ARG B O 1
ATOM 5706 N N . SER B 1 110 ? 1.104 -17.656 1.257 1 97.25 110 SER B N 1
ATOM 5707 C CA . SER B 1 110 ? -0.095 -18.469 1.047 1 97.25 110 SER B CA 1
ATOM 5708 C C . SER B 1 110 ? -1.223 -17.625 0.447 1 97.25 110 SER B C 1
ATOM 5710 O O . SER B 1 110 ? -1.876 -18.047 -0.508 1 97.25 110 SER B O 1
ATOM 5712 N N . HIS B 1 111 ? -1.381 -16.453 1.029 1 96.62 111 HIS B N 1
ATOM 5713 C CA . HIS B 1 111 ? -2.453 -15.57 0.589 1 96.62 111 HIS B CA 1
ATOM 5714 C C . HIS B 1 111 ? -2.225 -15.094 -0.841 1 96.62 111 HIS B C 1
ATOM 5716 O O . HIS B 1 111 ? -3.141 -15.133 -1.666 1 96.62 111 HIS B O 1
ATOM 5722 N N . GLN B 1 112 ? -1.003 -14.672 -1.188 1 97.44 112 GLN B N 1
ATOM 5723 C CA . GLN B 1 112 ? -0.666 -14.141 -2.504 1 97.44 112 GLN B CA 1
ATOM 5724 C C . GLN B 1 112 ? -0.737 -15.227 -3.57 1 97.44 112 GLN B C 1
ATOM 5726 O O . GLN B 1 112 ? -1.214 -14.984 -4.68 1 97.44 112 GLN B O 1
ATOM 5731 N N . VAL B 1 113 ? -0.291 -16.375 -3.236 1 97.12 113 VAL B N 1
ATOM 5732 C CA . VAL B 1 113 ? -0.263 -17.5 -4.172 1 97.12 113 VAL B CA 1
ATOM 5733 C C . VAL B 1 113 ? -1.689 -17.906 -4.531 1 97.12 113 VAL B C 1
ATOM 5735 O O . VAL B 1 113 ? -1.95 -18.359 -5.648 1 97.12 113 VAL B O 1
ATOM 5738 N N . ALA B 1 114 ? -2.586 -17.734 -3.623 1 95.56 114 ALA B N 1
ATOM 5739 C CA . ALA B 1 114 ? -3.979 -18.125 -3.828 1 95.56 114 ALA B CA 1
ATOM 5740 C C . ALA B 1 114 ? -4.59 -17.375 -5.004 1 95.56 114 ALA B C 1
ATOM 5742 O O . ALA B 1 114 ? -5.5 -17.875 -5.668 1 95.56 114 ALA B O 1
ATOM 5743 N N . PHE B 1 115 ? -4.102 -16.125 -5.297 1 95.81 115 PHE B N 1
ATOM 5744 C CA . PHE B 1 115 ? -4.664 -15.391 -6.422 1 95.81 115 PHE B CA 1
ATOM 5745 C C . PHE B 1 115 ? -3.562 -14.93 -7.367 1 95.81 115 PHE B C 1
ATOM 5747 O O . PHE B 1 115 ? -3.717 -13.914 -8.062 1 95.81 115 PHE B O 1
ATOM 5754 N N . MET B 1 116 ? -2.43 -15.617 -7.332 1 97.25 116 MET B N 1
ATOM 5755 C CA . MET B 1 116 ? -1.292 -15.227 -8.156 1 97.25 116 MET B CA 1
ATOM 5756 C C . MET B 1 116 ? -1.638 -15.32 -9.641 1 97.25 116 MET B C 1
ATOM 5758 O O . MET B 1 116 ? -1.145 -14.531 -10.453 1 97.25 116 MET B O 1
ATOM 5762 N N . GLY B 1 117 ? -2.439 -16.328 -10 1 96.56 117 GLY B N 1
ATOM 5763 C CA . GLY B 1 117 ? -2.904 -16.406 -11.375 1 96.56 117 GLY B CA 1
ATOM 5764 C C . GLY B 1 117 ? -3.541 -15.125 -11.867 1 96.56 117 GLY B C 1
ATOM 5765 O O . GLY B 1 117 ? -3.299 -14.703 -13 1 96.56 117 GLY B O 1
ATOM 5766 N N . LYS B 1 118 ? -4.336 -14.523 -11.023 1 96.5 118 LYS B N 1
ATOM 5767 C CA . LYS B 1 118 ? -5.008 -13.281 -11.383 1 96.5 118 LYS B CA 1
ATOM 5768 C C . LYS B 1 118 ? -4.004 -12.156 -11.609 1 96.5 118 LYS B C 1
ATOM 5770 O O . LYS B 1 118 ? -4.23 -11.266 -12.43 1 96.5 118 LYS B O 1
ATOM 5775 N N . VAL B 1 119 ? -2.914 -12.148 -10.883 1 98.19 119 VAL B N 1
ATOM 5776 C CA . VAL B 1 119 ? -1.872 -11.141 -11.047 1 98.19 119 VAL B CA 1
ATOM 5777 C C . VAL B 1 119 ? -1.334 -11.172 -12.477 1 98.19 119 VAL B C 1
ATOM 5779 O O . VAL B 1 119 ? -1.17 -10.133 -13.109 1 98.19 119 VAL B O 1
ATOM 5782 N N . TYR B 1 120 ? -1.1 -12.344 -12.969 1 98.38 120 TYR B N 1
ATOM 5783 C CA . TYR B 1 120 ? -0.583 -12.5 -14.32 1 98.38 120 TYR B CA 1
ATOM 5784 C C . TYR B 1 120 ? -1.66 -12.18 -15.352 1 98.38 120 TYR B C 1
ATOM 5786 O O . TYR B 1 120 ? -1.375 -11.594 -16.406 1 98.38 120 TYR B O 1
ATOM 5794 N N . SER B 1 121 ? -2.879 -12.516 -15.094 1 97.44 121 SER B N 1
ATOM 5795 C CA . SER B 1 121 ? -3.955 -12.266 -16.047 1 97.44 121 SER B CA 1
ATOM 5796 C C . SER B 1 121 ? -4.281 -10.781 -16.141 1 97.44 121 SER B C 1
ATOM 5798 O O . SER B 1 121 ? -4.723 -10.297 -17.188 1 97.44 121 SER B O 1
ATOM 5800 N N . CYS B 1 122 ? -4.035 -10.039 -15.055 1 97.44 122 CYS B N 1
ATOM 5801 C CA . CYS B 1 122 ? -4.352 -8.609 -15.016 1 97.44 122 CYS B CA 1
ATOM 5802 C C . CYS B 1 122 ? -3.191 -7.781 -15.555 1 97.44 122 CYS B C 1
ATOM 5804 O O . CYS B 1 122 ? -3.361 -6.605 -15.875 1 97.44 122 CYS B O 1
ATOM 5806 N N . ALA B 1 123 ? -2.016 -8.383 -15.664 1 98.38 123 ALA B N 1
ATOM 5807 C CA . ALA B 1 123 ? -0.855 -7.656 -16.172 1 98.38 123 ALA B CA 1
ATOM 5808 C C . ALA B 1 123 ? -1.064 -7.242 -17.625 1 98.38 123 ALA B C 1
ATOM 5810 O O . ALA B 1 123 ? -1.689 -7.969 -18.406 1 98.38 123 ALA B O 1
ATOM 5811 N N . LYS B 1 124 ? -0.562 -6.059 -17.969 1 98.06 124 LYS B N 1
ATOM 5812 C CA . LYS B 1 124 ? -0.617 -5.609 -19.359 1 98.06 124 LYS B CA 1
ATOM 5813 C C . LYS B 1 124 ? 0.053 -6.617 -20.297 1 98.06 124 LYS B C 1
ATOM 5815 O O . LYS B 1 124 ? -0.465 -6.91 -21.375 1 98.06 124 LYS B O 1
ATOM 5820 N N . ARG B 1 125 ? 1.145 -7.043 -19.906 1 98.12 125 ARG B N 1
ATOM 5821 C CA . ARG B 1 125 ? 1.872 -8.094 -20.609 1 98.12 125 ARG B CA 1
ATOM 5822 C C . ARG B 1 125 ? 2.779 -8.867 -19.656 1 98.12 125 ARG B C 1
ATOM 5824 O O . ARG B 1 125 ? 3.057 -8.398 -18.547 1 98.12 125 ARG B O 1
ATOM 5831 N N . VAL B 1 126 ? 3.105 -10.086 -20.062 1 98.81 126 VAL B N 1
ATOM 5832 C CA . VAL B 1 126 ? 4.066 -10.906 -19.344 1 98.81 126 VAL B CA 1
ATOM 5833 C C . VAL B 1 126 ? 5.379 -10.984 -20.109 1 98.81 126 VAL B C 1
ATOM 5835 O O . VAL B 1 126 ? 5.391 -11.375 -21.281 1 98.81 126 VAL B O 1
ATOM 5838 N N . LEU B 1 127 ? 6.438 -10.516 -19.531 1 98.81 127 LEU B N 1
ATOM 5839 C CA . LEU B 1 127 ? 7.773 -10.578 -20.109 1 98.81 127 LEU B CA 1
ATOM 5840 C C . LEU B 1 127 ? 8.469 -11.883 -19.75 1 98.81 127 LEU B C 1
ATOM 5842 O O . LEU B 1 127 ? 8.836 -12.086 -18.578 1 98.81 127 LEU B O 1
ATOM 5846 N N . VAL B 1 128 ? 8.695 -12.742 -20.734 1 98.75 128 VAL B N 1
ATOM 5847 C CA . VAL B 1 128 ? 9.289 -14.062 -20.516 1 98.75 128 VAL B CA 1
ATOM 5848 C C . VAL B 1 128 ? 10.789 -14 -20.797 1 98.75 128 VAL B C 1
ATOM 5850 O O . VAL B 1 128 ? 11.211 -13.867 -21.953 1 98.75 128 VAL B O 1
ATOM 5853 N N . HIS B 1 129 ? 11.539 -14.117 -19.766 1 98.38 129 HIS B N 1
ATOM 5854 C CA . HIS B 1 129 ? 12.992 -14.047 -19.875 1 98.38 129 HIS B CA 1
ATOM 5855 C C . HIS B 1 129 ? 13.617 -15.43 -19.781 1 98.38 129 HIS B C 1
ATOM 5857 O O . HIS B 1 129 ? 13.539 -16.078 -18.734 1 98.38 129 HIS B O 1
ATOM 5863 N N . PHE B 1 130 ? 14.367 -15.914 -20.828 1 97.44 130 PHE B N 1
ATOM 5864 C CA . PHE B 1 130 ? 14.859 -17.281 -20.906 1 97.44 130 PHE B CA 1
ATOM 5865 C C . PHE B 1 130 ? 16.281 -17.375 -20.375 1 97.44 130 PHE B C 1
ATOM 5867 O O . PHE B 1 130 ? 16.875 -18.453 -20.375 1 97.44 130 PHE B O 1
ATOM 5874 N N . GLY B 1 131 ? 16.797 -16.25 -19.891 1 93.31 131 GLY B N 1
ATOM 5875 C CA . GLY B 1 131 ? 18.188 -16.203 -19.469 1 93.31 131 GLY B CA 1
ATOM 5876 C C . GLY B 1 131 ? 19.109 -15.602 -20.516 1 93.31 131 GLY B C 1
ATOM 5877 O O . GLY B 1 131 ? 18.656 -15.094 -21.547 1 93.31 131 GLY B O 1
ATOM 5878 N N . ASP B 1 132 ? 20.391 -15.719 -20.281 1 89.62 132 ASP B N 1
ATOM 5879 C CA . ASP B 1 132 ? 21.375 -15.125 -21.172 1 89.62 132 ASP B CA 1
ATOM 5880 C C . ASP B 1 132 ? 21.609 -15.992 -22.406 1 89.62 132 ASP B C 1
ATOM 5882 O O . ASP B 1 132 ? 21.562 -17.219 -22.328 1 89.62 132 ASP B O 1
ATOM 5886 N N . ASP B 1 133 ? 21.719 -15.359 -23.469 1 93.94 133 ASP B N 1
ATOM 5887 C CA . ASP B 1 133 ? 22.062 -16.031 -24.719 1 93.94 133 ASP B CA 1
ATOM 5888 C C . ASP B 1 133 ? 23.562 -16.281 -24.828 1 93.94 133 ASP B C 1
ATOM 5890 O O . ASP B 1 133 ? 24.266 -15.609 -25.578 1 93.94 133 ASP B O 1
ATOM 5894 N N . LEU B 1 134 ? 24 -17.297 -24.219 1 89.81 134 LEU B N 1
ATOM 5895 C CA . LEU B 1 134 ? 25.438 -17.578 -24.078 1 89.81 134 LEU B CA 1
ATOM 5896 C C . LEU B 1 134 ? 26.031 -17.984 -25.406 1 89.81 134 LEU B C 1
ATOM 5898 O O . LEU B 1 134 ? 27.234 -17.766 -25.641 1 89.81 134 LEU B O 1
ATOM 5902 N N . TYR B 1 135 ? 25.234 -18.5 -26.375 1 91.94 135 TYR B N 1
ATOM 5903 C CA . TYR B 1 135 ? 25.781 -19.078 -27.594 1 91.94 135 TYR B CA 1
ATOM 5904 C C . TYR B 1 135 ? 25.328 -18.297 -28.812 1 91.94 135 TYR B C 1
ATOM 5906 O O . TYR B 1 135 ? 25.562 -18.719 -29.953 1 91.94 135 TYR B O 1
ATOM 5914 N N . GLY B 1 136 ? 24.672 -17.25 -28.594 1 93.56 136 GLY B N 1
ATOM 5915 C CA . GLY B 1 136 ? 24.219 -16.438 -29.719 1 93.56 136 GLY B CA 1
ATOM 5916 C C . GLY B 1 136 ? 23.094 -17.078 -30.5 1 93.56 136 GLY B C 1
ATOM 5917 O O . GLY B 1 136 ? 23.016 -16.922 -31.734 1 93.56 136 GLY B O 1
ATOM 5918 N N . ASP B 1 137 ? 22.234 -17.812 -29.859 1 95.44 137 ASP B N 1
ATOM 5919 C CA . ASP B 1 137 ? 21.188 -18.609 -30.5 1 95.44 137 ASP B CA 1
ATOM 5920 C C . ASP B 1 137 ? 19.938 -17.766 -30.734 1 95.44 137 ASP B C 1
ATOM 5922 O O . ASP B 1 137 ? 19.062 -18.141 -31.516 1 95.44 137 ASP B O 1
ATOM 5926 N N . ALA B 1 138 ? 19.844 -16.609 -30.156 1 97.38 138 ALA B N 1
ATOM 5927 C CA . ALA B 1 138 ? 18.609 -15.859 -30.062 1 97.38 138 ALA B CA 1
ATOM 5928 C C . ALA B 1 138 ? 18.109 -15.445 -31.438 1 97.38 138 ALA B C 1
ATOM 5930 O O . ALA B 1 138 ? 16.922 -15.523 -31.734 1 97.38 138 ALA B O 1
ATOM 5931 N N . ARG B 1 139 ? 19 -15.016 -32.25 1 97.25 139 ARG B N 1
ATOM 5932 C CA . ARG B 1 139 ? 18.625 -14.547 -33.594 1 97.25 139 ARG B CA 1
ATOM 5933 C C . ARG B 1 139 ? 18.031 -15.68 -34.438 1 97.25 139 ARG B C 1
ATOM 5935 O O . ARG B 1 139 ? 17.062 -15.477 -35.156 1 97.25 139 ARG B O 1
ATOM 5942 N N . ASN B 1 140 ? 18.672 -16.828 -34.344 1 97.75 140 ASN B N 1
ATOM 5943 C CA . ASN B 1 140 ? 18.172 -18 -35.062 1 97.75 140 ASN B CA 1
ATOM 5944 C C . ASN B 1 140 ? 16.781 -18.406 -34.562 1 97.75 140 ASN B C 1
ATOM 5946 O O . ASN B 1 140 ? 15.898 -18.688 -35.375 1 97.75 140 ASN B O 1
ATOM 5950 N N . VAL B 1 141 ? 16.625 -18.438 -33.312 1 98.06 141 VAL B N 1
ATOM 5951 C CA . VAL B 1 141 ? 15.344 -18.828 -32.719 1 98.06 141 VAL B CA 1
ATOM 5952 C C . VAL B 1 141 ? 14.266 -17.828 -33.125 1 98.06 141 VAL B C 1
ATOM 5954 O O . VAL B 1 141 ? 13.188 -18.219 -33.594 1 98.06 141 VAL B O 1
ATOM 5957 N N . SER B 1 142 ? 14.562 -16.531 -33 1 98.25 142 SER B N 1
ATOM 5958 C CA . SER B 1 142 ? 13.609 -15.492 -33.344 1 98.25 142 SER B CA 1
ATOM 5959 C C . SER B 1 142 ? 13.227 -15.555 -34.812 1 98.25 142 SER B C 1
ATOM 5961 O O . SER B 1 142 ? 12.055 -15.391 -35.188 1 98.25 142 SER B O 1
ATOM 5963 N N . SER B 1 143 ? 14.234 -15.805 -35.656 1 98 143 SER B N 1
ATOM 5964 C CA . SER B 1 143 ? 13.977 -15.891 -37.094 1 98 143 SER B CA 1
ATOM 5965 C C . SER B 1 143 ? 13.086 -17.078 -37.406 1 98 143 SER B C 1
ATOM 5967 O O . SER B 1 143 ? 12.195 -16.969 -38.25 1 98 143 SER B O 1
ATOM 5969 N N . LEU B 1 144 ? 13.32 -18.219 -36.75 1 97.94 144 LEU B N 1
ATOM 5970 C CA . LEU B 1 144 ? 12.484 -19.406 -36.938 1 97.94 144 LEU B CA 1
ATOM 5971 C C . LEU B 1 144 ? 11.047 -19.125 -36.531 1 97.94 144 LEU B C 1
ATOM 5973 O O . LEU B 1 144 ? 10.109 -19.469 -37.25 1 97.94 144 LEU B O 1
ATOM 5977 N N . VAL B 1 145 ? 10.906 -18.5 -35.406 1 98.19 145 VAL B N 1
ATOM 5978 C CA . VAL B 1 145 ? 9.578 -18.203 -34.844 1 98.19 145 VAL B CA 1
ATOM 5979 C C . VAL B 1 145 ? 8.812 -17.312 -35.812 1 98.19 145 VAL B C 1
ATOM 5981 O O . VAL B 1 145 ? 7.656 -17.594 -36.156 1 98.19 145 VAL B O 1
ATOM 5984 N N . MET B 1 146 ? 9.461 -16.281 -36.312 1 97.75 146 MET B N 1
ATOM 5985 C CA . MET B 1 146 ? 8.812 -15.328 -37.219 1 97.75 146 MET B CA 1
ATOM 5986 C C . MET B 1 146 ? 8.445 -15.992 -38.531 1 97.75 146 MET B C 1
ATOM 5988 O O . MET B 1 146 ? 7.34 -15.797 -39.031 1 97.75 146 MET B O 1
ATOM 5992 N N . GLU B 1 147 ? 9.336 -16.75 -39.031 1 97.38 147 GLU B N 1
ATOM 5993 C CA . GLU B 1 147 ? 9.141 -17.422 -40.312 1 97.38 147 GLU B CA 1
ATOM 5994 C C . GLU B 1 147 ? 7.984 -18.406 -40.25 1 97.38 147 GLU B C 1
ATOM 5996 O O . GLU B 1 147 ? 7.105 -18.406 -41.125 1 97.38 147 GLU B O 1
ATOM 6001 N N . TYR B 1 148 ? 8.008 -19.203 -39.312 1 96 148 TYR B N 1
ATOM 6002 C CA . TYR B 1 148 ? 7.008 -20.266 -39.219 1 96 148 TYR B CA 1
ATOM 6003 C C . TYR B 1 148 ? 5.668 -19.734 -38.75 1 96 148 TYR B C 1
ATOM 6005 O O . TYR B 1 148 ? 4.613 -20.266 -39.094 1 96 148 TYR B O 1
ATOM 6013 N N . ALA B 1 149 ? 5.734 -18.734 -37.938 1 94.88 149 ALA B N 1
ATOM 6014 C CA . ALA B 1 149 ? 4.477 -18.062 -37.594 1 94.88 149 ALA B CA 1
ATOM 6015 C C . ALA B 1 149 ? 3.777 -17.547 -38.844 1 94.88 149 ALA B C 1
ATOM 6017 O O . ALA B 1 149 ? 2.561 -17.688 -39 1 94.88 149 ALA B O 1
ATOM 6018 N N . ALA B 1 150 ? 4.559 -16.938 -39.688 1 95.31 150 ALA B N 1
ATOM 6019 C CA . ALA B 1 150 ? 4.02 -16.438 -40.969 1 95.31 150 ALA B CA 1
ATOM 6020 C C . ALA B 1 150 ? 3.49 -17.562 -41.812 1 95.31 150 ALA B C 1
ATOM 6022 O O . ALA B 1 150 ? 2.43 -17.438 -42.438 1 95.31 150 ALA B O 1
ATOM 6023 N N . MET B 1 151 ? 4.199 -18.625 -41.844 1 94.88 151 MET B N 1
ATOM 6024 C CA . MET B 1 151 ? 3.809 -19.781 -42.625 1 94.88 151 MET B CA 1
ATOM 6025 C C . MET B 1 151 ? 2.525 -20.406 -42.094 1 94.88 151 MET B C 1
ATOM 6027 O O . MET B 1 151 ? 1.621 -20.734 -42.875 1 94.88 151 MET B O 1
ATOM 6031 N N . ILE B 1 152 ? 2.453 -20.609 -40.812 1 94.38 152 ILE B N 1
ATOM 6032 C CA . ILE B 1 152 ? 1.322 -21.25 -40.156 1 94.38 152 ILE B CA 1
ATOM 6033 C C . ILE B 1 152 ? 0.074 -20.391 -40.312 1 94.38 152 ILE B C 1
ATOM 6035 O O . ILE B 1 152 ? -1.038 -20.906 -40.438 1 94.38 152 ILE B O 1
ATOM 6039 N N . SER B 1 153 ? 0.296 -19.078 -40.344 1 92.56 153 SER B N 1
ATOM 6040 C CA . SER B 1 153 ? -0.82 -18.141 -40.438 1 92.56 153 SER B CA 1
ATOM 6041 C C . SER B 1 153 ? -1.582 -18.297 -41.75 1 92.56 153 SER B C 1
ATOM 6043 O O . SER B 1 153 ? -2.729 -17.859 -41.844 1 92.56 153 SER B O 1
ATOM 6045 N N . LYS B 1 154 ? -0.946 -18.922 -42.688 1 92.88 154 LYS B N 1
ATOM 6046 C CA . LYS B 1 154 ? -1.584 -19.141 -43.969 1 92.88 154 LYS B CA 1
ATOM 6047 C C . LYS B 1 154 ? -2.604 -20.281 -43.906 1 92.88 154 LYS B C 1
ATOM 6049 O O . LYS B 1 154 ? -3.416 -20.453 -44.812 1 92.88 154 LYS B O 1
ATOM 6054 N N . TYR B 1 155 ? -2.531 -21 -42.812 1 91.56 155 TYR B N 1
ATOM 6055 C CA . TYR B 1 155 ? -3.463 -22.094 -42.562 1 91.56 155 TYR B CA 1
ATOM 6056 C C . TYR B 1 155 ? -4.418 -21.766 -41.438 1 91.56 155 TYR B C 1
ATOM 6058 O O . TYR B 1 155 ? -4.16 -20.844 -40.656 1 91.56 155 TYR B O 1
ATOM 6066 N N . LYS B 1 156 ? -5.543 -22.453 -41.438 1 84.31 156 LYS B N 1
ATOM 6067 C CA . LYS B 1 156 ? -6.492 -22.234 -40.344 1 84.31 156 LYS B CA 1
ATOM 6068 C C . LYS B 1 156 ? -5.926 -22.734 -39.031 1 84.31 156 LYS B C 1
ATOM 6070 O O . LYS B 1 156 ? -6.195 -22.156 -37.969 1 84.31 156 LYS B O 1
ATOM 6075 N N . SER B 1 157 ? -5.254 -23.859 -39.094 1 84.25 157 SER B N 1
ATOM 6076 C CA . SER B 1 157 ? -4.621 -24.453 -37.938 1 84.25 157 SER B CA 1
ATOM 6077 C C . SER B 1 157 ? -3.387 -25.25 -38.312 1 84.25 157 SER B C 1
ATOM 6079 O O . SER B 1 157 ? -3.26 -25.703 -39.438 1 84.25 157 SER B O 1
ATOM 6081 N N . VAL B 1 158 ? -2.543 -25.312 -37.406 1 86.62 158 VAL B N 1
ATOM 6082 C CA . VAL B 1 158 ? -1.358 -26.141 -37.625 1 86.62 158 VAL B CA 1
ATOM 6083 C C . VAL B 1 158 ? -1.775 -27.578 -37.969 1 86.62 158 VAL B C 1
ATOM 6085 O O . VAL B 1 158 ? -1.081 -28.266 -38.688 1 86.62 158 VAL B O 1
ATOM 6088 N N . HIS B 1 159 ? -2.936 -27.969 -37.5 1 80.31 159 HIS B N 1
ATOM 6089 C CA . HIS B 1 159 ? -3.434 -29.328 -37.656 1 80.31 159 HIS B CA 1
ATOM 6090 C C . HIS B 1 159 ? -3.838 -29.594 -39.125 1 80.31 159 HIS B C 1
ATOM 6092 O O . HIS B 1 159 ? -3.965 -30.734 -39.531 1 80.31 159 HIS B O 1
ATOM 6098 N N . ASP B 1 160 ? -3.953 -28.531 -39.875 1 86.12 160 ASP B N 1
ATOM 6099 C CA . ASP B 1 160 ? -4.34 -28.641 -41.281 1 86.12 160 ASP B CA 1
ATOM 6100 C C . ASP B 1 160 ? -3.111 -28.703 -42.188 1 86.12 160 ASP B C 1
ATOM 6102 O O . ASP B 1 160 ? -3.236 -28.906 -43.406 1 86.12 160 ASP B O 1
ATOM 6106 N N . MET B 1 161 ? -2.047 -28.594 -41.594 1 91.31 161 MET B N 1
ATOM 6107 C CA . MET B 1 161 ? -0.81 -28.578 -42.375 1 91.31 161 MET B CA 1
ATOM 6108 C C . MET B 1 161 ? -0.324 -30 -42.656 1 91.31 161 MET B C 1
ATOM 6110 O O . MET B 1 161 ? -0.574 -30.906 -41.844 1 91.31 161 MET B O 1
ATOM 6114 N N . PRO B 1 162 ? 0.3 -30.156 -43.719 1 89.62 162 PRO B N 1
ATOM 6115 C CA . PRO B 1 162 ? 0.787 -31.5 -44.062 1 89.62 162 PRO B CA 1
ATOM 6116 C C . PRO B 1 162 ? 1.969 -31.922 -43.188 1 89.62 162 PRO B C 1
ATOM 6118 O O . PRO B 1 162 ? 2.758 -31.078 -42.75 1 89.62 162 PRO B O 1
ATOM 6121 N N . ILE B 1 163 ? 2.062 -33.156 -42.938 1 88.06 163 ILE B N 1
ATOM 6122 C CA . ILE B 1 163 ? 3.219 -33.75 -42.281 1 88.06 163 ILE B CA 1
ATOM 6123 C C . ILE B 1 163 ? 4.367 -33.906 -43.25 1 88.06 163 ILE B C 1
ATOM 6125 O O . ILE B 1 163 ? 4.188 -34.469 -44.344 1 88.06 163 ILE B O 1
ATOM 6129 N N . LEU B 1 164 ? 5.492 -33.469 -42.875 1 89.75 164 LEU B N 1
ATOM 6130 C CA . LEU B 1 164 ? 6.641 -33.469 -43.781 1 89.75 164 LEU B CA 1
ATOM 6131 C C . LEU B 1 164 ? 7.184 -34.875 -43.938 1 89.75 164 LEU B C 1
ATOM 6133 O O . LEU B 1 164 ? 7.207 -35.656 -43 1 89.75 164 LEU B O 1
ATOM 6137 N N . LEU B 1 165 ? 7.562 -35.094 -45.125 1 82.88 165 LEU B N 1
ATOM 6138 C CA . LEU B 1 165 ? 8.273 -36.312 -45.406 1 82.88 165 LEU B CA 1
ATOM 6139 C C . LEU B 1 165 ? 9.727 -36.219 -44.969 1 82.88 165 LEU B C 1
ATOM 6141 O O . LEU B 1 165 ? 10.258 -35.125 -44.781 1 82.88 165 LEU B O 1
ATOM 6145 N N . ALA B 1 166 ? 10.383 -37.312 -44.781 1 77.56 166 ALA B N 1
ATOM 6146 C CA . ALA B 1 166 ? 11.75 -37.375 -44.25 1 77.56 166 ALA B CA 1
ATOM 6147 C C . ALA B 1 166 ? 12.719 -36.625 -45.156 1 77.56 166 ALA B C 1
ATOM 6149 O O . ALA B 1 166 ? 13.727 -36.094 -44.688 1 77.56 166 ALA B O 1
ATOM 6150 N N . GLU B 1 167 ? 12.359 -36.562 -46.5 1 87 167 GLU B N 1
ATOM 6151 C CA . GLU B 1 167 ? 13.289 -35.969 -47.469 1 87 167 GLU B CA 1
ATOM 6152 C C . GLU B 1 167 ? 13.031 -34.469 -47.625 1 87 167 GLU B C 1
ATOM 6154 O O . GLU B 1 167 ? 13.75 -33.812 -48.375 1 87 167 GLU B O 1
ATOM 6159 N N . ASP B 1 168 ? 12.102 -34 -46.938 1 91.5 168 ASP B N 1
ATOM 6160 C CA . ASP B 1 168 ? 11.758 -32.594 -47.094 1 91.5 168 ASP B CA 1
ATOM 6161 C C . ASP B 1 168 ? 12.938 -31.719 -46.719 1 91.5 168 ASP B C 1
ATOM 6163 O O . ASP B 1 168 ? 13.5 -31.844 -45.625 1 91.5 168 ASP B O 1
ATOM 6167 N N . PRO B 1 169 ? 13.297 -30.781 -47.531 1 92.94 169 PRO B N 1
ATOM 6168 C CA . PRO B 1 169 ? 14.469 -29.938 -47.281 1 92.94 169 PRO B CA 1
ATOM 6169 C C . PRO B 1 169 ? 14.312 -29.047 -46.062 1 92.94 169 PRO B C 1
ATOM 6171 O O . PRO B 1 169 ? 15.305 -28.609 -45.469 1 92.94 169 PRO B O 1
ATOM 6174 N N . ALA B 1 170 ? 13.117 -28.703 -45.688 1 92.81 170 ALA B N 1
ATOM 6175 C CA . ALA B 1 170 ? 12.875 -27.875 -44.5 1 92.81 170 ALA B CA 1
ATOM 6176 C C . ALA B 1 170 ? 13.492 -28.5 -43.25 1 92.81 170 ALA B C 1
ATOM 6178 O O . ALA B 1 170 ? 13.812 -27.797 -42.312 1 92.81 170 ALA B O 1
ATOM 6179 N N . LEU B 1 171 ? 13.703 -29.781 -43.25 1 93 171 LEU B N 1
ATOM 6180 C CA . LEU B 1 171 ? 14.219 -30.516 -42.125 1 93 171 LEU B CA 1
ATOM 6181 C C . LEU B 1 171 ? 15.734 -30.375 -42.031 1 93 171 LEU B C 1
ATOM 6183 O O . LEU B 1 171 ? 16.328 -30.703 -41 1 93 171 LEU B O 1
ATOM 6187 N N . ASP B 1 172 ? 16.312 -29.812 -43.062 1 93.44 172 ASP B N 1
ATOM 6188 C CA . ASP B 1 172 ? 17.781 -29.688 -43.094 1 93.44 172 ASP B CA 1
ATOM 6189 C C . ASP B 1 172 ? 18.219 -28.297 -42.656 1 93.44 172 ASP B C 1
ATOM 6191 O O . ASP B 1 172 ? 19.422 -27.984 -42.719 1 93.44 172 ASP B O 1
ATOM 6195 N N . ASP B 1 173 ? 17.344 -27.469 -42.25 1 95.94 173 ASP B N 1
ATOM 6196 C CA . ASP B 1 173 ? 17.688 -26.141 -41.75 1 95.94 173 ASP B CA 1
ATOM 6197 C C . ASP B 1 173 ? 18.578 -26.219 -40.531 1 95.94 173 ASP B C 1
ATOM 6199 O O . ASP B 1 173 ? 18.172 -26.797 -39.5 1 95.94 173 ASP B O 1
ATOM 6203 N N . PRO B 1 174 ? 19.719 -25.672 -40.5 1 94.06 174 PRO B N 1
ATOM 6204 C CA . PRO B 1 174 ? 20.641 -25.766 -39.375 1 94.06 174 PRO B CA 1
ATOM 6205 C C . PRO B 1 174 ? 20.109 -25.047 -38.125 1 94.06 174 PRO B C 1
ATOM 6207 O O . PRO B 1 174 ? 20.562 -25.344 -37 1 94.06 174 PRO B O 1
ATOM 6210 N N . ARG B 1 175 ? 19.188 -24.156 -38.312 1 95.06 175 ARG B N 1
ATOM 6211 C CA . ARG B 1 175 ? 18.641 -23.406 -37.188 1 95.06 175 ARG B CA 1
ATOM 6212 C C . ARG B 1 175 ? 17.906 -24.328 -36.219 1 95.06 175 ARG B C 1
ATOM 6214 O O . ARG B 1 175 ? 17.656 -23.969 -35.062 1 95.06 175 ARG B O 1
ATOM 6221 N N . TRP B 1 176 ? 17.625 -25.578 -36.562 1 96.88 176 TRP B N 1
ATOM 6222 C CA . TRP B 1 176 ? 16.922 -26.516 -35.719 1 96.88 176 TRP B CA 1
ATOM 6223 C C . TRP B 1 176 ? 17.797 -26.938 -34.531 1 96.88 176 TRP B C 1
ATOM 6225 O O . TRP B 1 176 ? 17.312 -27.156 -33.438 1 96.88 176 TRP B O 1
ATOM 6235 N N . LYS B 1 177 ? 19.047 -27.031 -34.719 1 94.5 177 LYS B N 1
ATOM 6236 C CA . LYS B 1 177 ? 19.969 -27.328 -33.625 1 94.5 177 LYS B CA 1
ATOM 6237 C C . LYS B 1 177 ? 19.922 -26.266 -32.562 1 94.5 177 LYS B C 1
ATOM 6239 O O . LYS B 1 177 ? 20.016 -26.562 -31.359 1 94.5 177 LYS B O 1
ATOM 6244 N N . THR B 1 178 ? 19.781 -25.109 -33.062 1 95.75 178 THR B N 1
ATOM 6245 C CA . THR B 1 178 ? 19.672 -23.969 -32.156 1 95.75 178 THR B CA 1
ATOM 6246 C C . THR B 1 178 ? 18.359 -24.031 -31.375 1 95.75 178 THR B C 1
ATOM 6248 O O . THR B 1 178 ? 18.328 -23.719 -30.172 1 95.75 178 THR B O 1
ATOM 6251 N N . LEU B 1 179 ? 17.297 -24.406 -32.031 1 96.69 179 LEU B N 1
ATOM 6252 C CA . LEU B 1 179 ? 16.016 -24.531 -31.359 1 96.69 179 LEU B CA 1
ATOM 6253 C C . LEU B 1 179 ? 16.047 -25.625 -30.297 1 96.69 179 LEU B C 1
ATOM 6255 O O . LEU B 1 179 ? 15.406 -25.5 -29.25 1 96.69 179 LEU B O 1
ATOM 6259 N N . SER B 1 180 ? 16.781 -26.641 -30.609 1 95.12 180 SER B N 1
ATOM 6260 C CA . SER B 1 180 ? 16.938 -27.719 -29.641 1 95.12 180 SER B CA 1
ATOM 6261 C C . SER B 1 180 ? 17.625 -27.234 -28.375 1 95.12 180 SER B C 1
ATOM 6263 O O . SER B 1 180 ? 17.172 -27.516 -27.266 1 95.12 180 SER B O 1
ATOM 6265 N N . ARG B 1 181 ? 18.656 -26.484 -28.484 1 95.19 181 ARG B N 1
ATOM 6266 C CA . ARG B 1 181 ? 19.359 -25.922 -27.328 1 95.19 181 ARG B CA 1
ATOM 6267 C C . ARG B 1 181 ? 18.453 -24.969 -26.547 1 95.19 181 ARG B C 1
ATOM 6269 O O . ARG B 1 181 ? 18.469 -24.953 -25.312 1 95.19 181 ARG B O 1
ATOM 6276 N N . PHE B 1 182 ? 17.719 -24.266 -27.297 1 96.31 182 PHE B N 1
ATOM 6277 C CA . PHE B 1 182 ? 16.812 -23.297 -26.703 1 96.31 182 PHE B CA 1
ATOM 6278 C C . PHE B 1 182 ? 15.766 -23.984 -25.844 1 96.31 182 PHE B C 1
ATOM 6280 O O . PHE B 1 182 ? 15.484 -23.547 -24.719 1 96.31 182 PHE B O 1
ATOM 6287 N N . HIS B 1 183 ? 15.094 -25 -26.344 1 94.12 183 HIS B N 1
ATOM 6288 C CA . HIS B 1 183 ? 13.992 -25.594 -25.594 1 94.12 183 HIS B CA 1
ATOM 6289 C C . HIS B 1 183 ? 14.508 -26.453 -24.438 1 94.12 183 HIS B C 1
ATOM 6291 O O . HIS B 1 183 ? 13.727 -26.938 -23.625 1 94.12 183 HIS B O 1
ATOM 6297 N N . HIS B 1 184 ? 15.859 -26.562 -24.25 1 93 184 HIS B N 1
ATOM 6298 C CA . HIS B 1 184 ? 16.438 -27.25 -23.109 1 93 184 HIS B CA 1
ATOM 6299 C C . HIS B 1 184 ? 16.891 -26.25 -22.047 1 93 184 HIS B C 1
ATOM 6301 O O . HIS B 1 184 ? 17.516 -26.625 -21.047 1 93 184 HIS B O 1
ATOM 6307 N N . LEU B 1 185 ? 16.594 -25 -22.297 1 95.5 185 LEU B N 1
ATOM 6308 C CA . LEU B 1 185 ? 16.891 -24.016 -21.281 1 95.5 185 LEU B CA 1
ATOM 6309 C C . LEU B 1 185 ? 16.094 -24.281 -20.016 1 95.5 185 LEU B C 1
ATOM 6311 O O . LEU B 1 185 ? 15.008 -24.859 -20.078 1 95.5 185 LEU B O 1
ATOM 6315 N N . PRO B 1 186 ? 16.578 -23.797 -18.859 1 94.56 186 PRO B N 1
ATOM 6316 C CA . PRO B 1 186 ? 15.969 -24.125 -17.578 1 94.56 186 PRO B CA 1
ATOM 6317 C C . PRO B 1 186 ? 14.531 -23.641 -17.453 1 94.56 186 PRO B C 1
ATOM 6319 O O . PRO B 1 186 ? 13.727 -24.25 -16.75 1 94.56 186 PRO B O 1
ATOM 6322 N N . TRP B 1 187 ? 14.188 -22.594 -18.156 1 96.81 187 TRP B N 1
ATOM 6323 C CA . TRP B 1 187 ? 12.844 -22.031 -18.078 1 96.81 187 TRP B CA 1
ATOM 6324 C C . TRP B 1 187 ? 11.789 -23.078 -18.422 1 96.81 187 TRP B C 1
ATOM 6326 O O . TRP B 1 187 ? 10.75 -23.172 -17.75 1 96.81 187 TRP B O 1
ATOM 6336 N N . TRP B 1 188 ? 12.039 -23.984 -19.281 1 96.19 188 TRP B N 1
ATOM 6337 C CA . TRP B 1 188 ? 11.086 -24.938 -19.828 1 96.19 188 TRP B CA 1
ATOM 6338 C C . TRP B 1 188 ? 10.758 -26.031 -18.812 1 96.19 188 TRP B C 1
ATOM 6340 O O . TRP B 1 188 ? 9.758 -26.75 -18.953 1 96.19 188 TRP B O 1
ATOM 6350 N N . SER B 1 189 ? 11.562 -26.156 -17.781 1 93.69 189 SER B N 1
ATOM 6351 C CA . SER B 1 189 ? 11.367 -27.234 -16.828 1 93.69 189 SER B CA 1
ATOM 6352 C C . SER B 1 189 ? 10.805 -26.719 -15.508 1 93.69 189 SER B C 1
ATOM 6354 O O . SER B 1 189 ? 10.695 -27.469 -14.531 1 93.69 189 SER B O 1
ATOM 6356 N N . ARG B 1 190 ? 10.422 -25.469 -15.445 1 94.81 190 ARG B N 1
ATOM 6357 C CA . ARG B 1 190 ? 9.875 -24.906 -14.211 1 94.81 190 ARG B CA 1
ATOM 6358 C C . ARG B 1 190 ? 8.359 -25 -14.18 1 94.81 190 ARG B C 1
ATOM 6360 O O . ARG B 1 190 ? 7.695 -24.797 -15.195 1 94.81 190 ARG B O 1
ATOM 6367 N N . ALA B 1 191 ? 7.844 -25.219 -13.016 1 95.31 191 ALA B N 1
ATOM 6368 C CA . ALA B 1 191 ? 6.418 -25.484 -12.875 1 95.31 191 ALA B CA 1
ATOM 6369 C C . ALA B 1 191 ? 5.598 -24.203 -13.008 1 95.31 191 ALA B C 1
ATOM 6371 O O . ALA B 1 191 ? 4.602 -24.172 -13.734 1 95.31 191 ALA B O 1
ATOM 6372 N N . TRP B 1 192 ? 6.055 -23.156 -12.406 1 96.88 192 TRP B N 1
ATOM 6373 C CA . TRP B 1 192 ? 5.258 -21.938 -12.273 1 96.88 192 TRP B CA 1
ATOM 6374 C C . TRP B 1 192 ? 5.082 -21.25 -13.625 1 96.88 192 TRP B C 1
ATOM 6376 O O . TRP B 1 192 ? 4.094 -20.547 -13.852 1 96.88 192 TRP B O 1
ATOM 6386 N N . VAL B 1 193 ? 5.965 -21.469 -14.562 1 97.56 193 VAL B N 1
ATOM 6387 C CA . VAL B 1 193 ? 5.992 -20.703 -15.797 1 97.56 193 VAL B CA 1
ATOM 6388 C C . VAL B 1 193 ? 4.77 -21.047 -16.641 1 97.56 193 VAL B C 1
ATOM 6390 O O . VAL B 1 193 ? 4.301 -20.219 -17.438 1 97.56 193 VAL B O 1
ATOM 6393 N N . ILE B 1 194 ? 4.195 -22.203 -16.438 1 96.88 194 ILE B N 1
ATOM 6394 C CA . ILE B 1 194 ? 3.049 -22.625 -17.234 1 96.88 194 ILE B CA 1
ATOM 6395 C C . ILE B 1 194 ? 1.853 -21.734 -16.938 1 96.88 194 ILE B C 1
ATOM 6397 O O . ILE B 1 194 ? 1.144 -21.297 -17.844 1 96.88 194 ILE B O 1
ATOM 6401 N N . GLN B 1 195 ? 1.692 -21.438 -15.664 1 97.44 195 GLN B N 1
ATOM 6402 C CA . GLN B 1 195 ? 0.628 -20.531 -15.266 1 97.44 195 GLN B CA 1
ATOM 6403 C C . GLN B 1 195 ? 0.92 -19.109 -15.727 1 97.44 195 GLN B C 1
ATOM 6405 O O . GLN B 1 195 ? 0.014 -18.391 -16.156 1 97.44 195 GLN B O 1
ATOM 6410 N N . GLU B 1 196 ? 2.125 -18.719 -15.625 1 98.38 196 GLU B N 1
ATOM 6411 C CA . GLU B 1 196 ? 2.531 -17.359 -15.914 1 98.38 196 GLU B CA 1
ATOM 6412 C C . GLU B 1 196 ? 2.227 -16.984 -17.375 1 98.38 196 GLU B C 1
ATOM 6414 O O . GLU B 1 196 ? 1.625 -15.945 -17.641 1 98.38 196 GLU B O 1
ATOM 6419 N N . VAL B 1 197 ? 2.566 -17.875 -18.25 1 98.06 197 VAL B N 1
ATOM 6420 C CA . VAL B 1 197 ? 2.355 -17.594 -19.656 1 98.06 197 VAL B CA 1
ATOM 6421 C C . VAL B 1 197 ? 0.943 -18 -20.062 1 98.06 197 VAL B C 1
ATOM 6423 O O . VAL B 1 197 ? 0.344 -17.391 -20.969 1 98.06 197 VAL B O 1
ATOM 6426 N N . GLY B 1 198 ? 0.382 -19 -19.406 1 97.44 198 GLY B N 1
ATOM 6427 C CA . GLY B 1 198 ? -0.967 -19.438 -19.719 1 97.44 198 GLY B CA 1
ATOM 6428 C C . GLY B 1 198 ? -2.018 -18.375 -19.469 1 97.44 198 GLY B C 1
ATOM 6429 O O . GLY B 1 198 ? -3.035 -18.312 -20.156 1 97.44 198 GLY B O 1
ATOM 6430 N N . LEU B 1 199 ? -1.735 -17.547 -18.5 1 97.81 199 LEU B N 1
ATOM 6431 C CA . LEU B 1 199 ? -2.719 -16.547 -18.094 1 97.81 199 LEU B CA 1
ATOM 6432 C C . LEU B 1 199 ? -2.385 -15.18 -18.688 1 97.81 199 LEU B C 1
ATOM 6434 O O . LEU B 1 199 ? -3.154 -14.234 -18.531 1 97.81 199 LEU B O 1
ATOM 6438 N N . ALA B 1 200 ? -1.285 -15.094 -19.406 1 98 200 ALA B N 1
ATOM 6439 C CA . ALA B 1 200 ? -0.842 -13.812 -19.953 1 98 200 ALA B CA 1
ATOM 6440 C C . ALA B 1 200 ? -1.771 -13.344 -21.078 1 98 200 ALA B C 1
ATOM 6442 O O . ALA B 1 200 ? -2.105 -14.117 -21.969 1 98 200 ALA B O 1
ATOM 6443 N N . ARG B 1 201 ? -2.195 -12.086 -21.031 1 96.06 201 ARG B N 1
ATOM 6444 C CA . ARG B 1 201 ? -2.914 -11.492 -22.156 1 96.06 201 ARG B CA 1
ATOM 6445 C C . ARG B 1 201 ? -2 -11.328 -23.359 1 96.06 201 ARG B C 1
ATOM 6447 O O . ARG B 1 201 ? -2.367 -11.703 -24.484 1 96.06 201 ARG B O 1
ATOM 6454 N N . GLU B 1 202 ? -0.954 -10.75 -23.094 1 97.31 202 GLU B N 1
ATOM 6455 C CA . GLU B 1 202 ? 0.163 -10.641 -24.031 1 97.31 202 GLU B CA 1
ATOM 6456 C C . GLU B 1 202 ? 1.457 -11.156 -23.406 1 97.31 202 GLU B C 1
ATOM 6458 O O . GLU B 1 202 ? 1.726 -10.922 -22.234 1 97.31 202 GLU B O 1
ATOM 6463 N N . SER B 1 203 ? 2.15 -11.977 -24.156 1 98.12 203 SER B N 1
ATOM 6464 C CA . SER B 1 203 ? 3.408 -12.523 -23.656 1 98.12 203 SER B CA 1
ATOM 6465 C C . SER B 1 203 ? 4.547 -12.266 -24.641 1 98.12 203 SER B C 1
ATOM 6467 O O . SER B 1 203 ? 4.441 -12.609 -25.828 1 98.12 203 SER B O 1
ATOM 6469 N N . VAL B 1 204 ? 5.594 -11.672 -24.156 1 98.5 204 VAL B N 1
ATOM 6470 C CA . VAL B 1 204 ? 6.75 -11.336 -24.984 1 98.5 204 VAL B CA 1
ATOM 6471 C C . VAL B 1 204 ? 7.98 -12.094 -24.484 1 98.5 204 VAL B C 1
ATOM 6473 O O . VAL B 1 204 ? 8.352 -11.984 -23.312 1 98.5 204 VAL B O 1
ATOM 6476 N N . CYS B 1 205 ? 8.594 -12.797 -25.406 1 98.5 205 CYS B N 1
ATOM 6477 C CA . CYS B 1 205 ? 9.797 -13.547 -25.094 1 98.5 205 CYS B CA 1
ATOM 6478 C C . CYS B 1 205 ? 11.039 -12.68 -25.234 1 98.5 205 CYS B C 1
ATOM 6480 O O . CYS B 1 205 ? 11.18 -11.945 -26.203 1 98.5 205 CYS B O 1
ATOM 6482 N N . LEU B 1 206 ? 11.82 -12.727 -24.203 1 98.31 206 LEU B N 1
ATOM 6483 C CA . LEU B 1 206 ? 13.102 -12.039 -24.188 1 98.31 206 LEU B CA 1
ATOM 6484 C C . LEU B 1 206 ? 14.258 -13.039 -24.172 1 98.31 206 LEU B C 1
ATOM 6486 O O . LEU B 1 206 ? 14.445 -13.75 -23.188 1 98.31 206 LEU B O 1
ATOM 6490 N N . TYR B 1 207 ? 15.062 -13.094 -25.25 1 97.56 207 TYR B N 1
ATOM 6491 C CA . TYR B 1 207 ? 16.219 -13.977 -25.359 1 97.56 207 TYR B CA 1
ATOM 6492 C C . TYR B 1 207 ? 17.391 -13.266 -26.031 1 97.56 207 TYR B C 1
ATOM 6494 O O . TYR B 1 207 ? 17.312 -12.898 -27.203 1 97.56 207 TYR B O 1
ATOM 6502 N N . GLY B 1 208 ? 18.391 -13.086 -25.219 1 94.44 208 GLY B N 1
ATOM 6503 C CA . GLY B 1 208 ? 19.438 -12.203 -25.734 1 94.44 208 GLY B CA 1
ATOM 6504 C C . GLY B 1 208 ? 18.922 -10.812 -26.062 1 94.44 208 GLY B C 1
ATOM 6505 O O . GLY B 1 208 ? 18.266 -10.172 -25.234 1 94.44 208 GLY B O 1
ATOM 6506 N N . ASN B 1 209 ? 19.188 -10.352 -27.266 1 93.44 209 ASN B N 1
ATOM 6507 C CA . ASN B 1 209 ? 18.719 -9.039 -27.688 1 93.44 209 ASN B CA 1
ATOM 6508 C C . ASN B 1 209 ? 17.453 -9.141 -28.531 1 93.44 209 ASN B C 1
ATOM 6510 O O . ASN B 1 209 ? 16.969 -8.133 -29.031 1 93.44 209 ASN B O 1
ATOM 6514 N N . GLU B 1 210 ? 16.953 -10.359 -28.547 1 97.12 210 GLU B N 1
ATOM 6515 C CA . GLU B 1 210 ? 15.797 -10.578 -29.406 1 97.12 210 GLU B CA 1
ATOM 6516 C C . GLU B 1 210 ? 14.508 -10.609 -28.578 1 97.12 210 GLU B C 1
ATOM 6518 O O . GLU B 1 210 ? 14.523 -10.984 -27.406 1 97.12 210 GLU B O 1
ATOM 6523 N N . GLU B 1 211 ? 13.5 -10.133 -29.219 1 97.75 211 GLU B N 1
ATOM 6524 C CA . GLU B 1 211 ? 12.141 -10.219 -28.703 1 97.75 211 GLU B CA 1
ATOM 6525 C C . GLU B 1 211 ? 11.203 -10.867 -29.703 1 97.75 211 GLU B C 1
ATOM 6527 O O . GLU B 1 211 ? 11.305 -10.617 -30.906 1 97.75 211 GLU B O 1
ATOM 6532 N N . PHE B 1 212 ? 10.383 -11.75 -29.281 1 98.19 212 PHE B N 1
ATOM 6533 C CA . PHE B 1 212 ? 9.398 -12.375 -30.156 1 98.19 212 PHE B CA 1
ATOM 6534 C C . PHE B 1 212 ? 8.18 -12.828 -29.359 1 98.19 212 PHE B C 1
ATOM 6536 O O . PHE B 1 212 ? 8.219 -12.875 -28.125 1 98.19 212 PHE B O 1
ATOM 6543 N N . ASP B 1 213 ? 7.133 -13.141 -30 1 97.88 213 ASP B N 1
ATOM 6544 C CA . ASP B 1 213 ? 5.855 -13.453 -29.359 1 97.88 213 ASP B CA 1
ATOM 6545 C C . ASP B 1 213 ? 5.824 -14.906 -28.875 1 97.88 213 ASP B C 1
ATOM 6547 O O . ASP B 1 213 ? 6.191 -15.82 -29.609 1 97.88 213 ASP B O 1
ATOM 6551 N N . TYR B 1 214 ? 5.406 -15.078 -27.672 1 97.75 214 TYR B N 1
ATOM 6552 C CA . TYR B 1 214 ? 5.355 -16.406 -27.078 1 97.75 214 TYR B CA 1
ATOM 6553 C C . TYR B 1 214 ? 4.344 -17.297 -27.797 1 97.75 214 TYR B C 1
ATOM 6555 O O . TYR B 1 214 ? 4.578 -18.5 -27.984 1 97.75 214 TYR B O 1
ATOM 6563 N N . ARG B 1 215 ? 3.232 -16.797 -28.141 1 95.19 215 ARG B N 1
ATOM 6564 C CA . ARG B 1 215 ? 2.211 -17.578 -28.828 1 95.19 215 ARG B CA 1
ATOM 6565 C C . ARG B 1 215 ? 2.697 -18.047 -30.188 1 95.19 215 ARG B C 1
ATOM 6567 O O . ARG B 1 215 ? 2.379 -19.156 -30.625 1 95.19 215 ARG B O 1
ATOM 6574 N N . ASP B 1 216 ? 3.457 -17.234 -30.875 1 96.62 216 ASP B N 1
ATOM 6575 C CA . ASP B 1 216 ? 4.078 -17.641 -32.125 1 96.62 216 ASP B CA 1
ATOM 6576 C C . ASP B 1 216 ? 5.09 -18.766 -31.891 1 96.62 216 ASP B C 1
ATOM 6578 O O . ASP B 1 216 ? 5.203 -19.672 -32.719 1 96.62 216 ASP B O 1
ATOM 6582 N N . LEU B 1 217 ? 5.797 -18.609 -30.828 1 97.75 217 LEU B N 1
ATOM 6583 C CA . LEU B 1 217 ? 6.734 -19.656 -30.453 1 97.75 217 LEU B CA 1
ATOM 6584 C C . LEU B 1 217 ? 6 -20.984 -30.234 1 97.75 217 LEU B C 1
ATOM 6586 O O . LEU B 1 217 ? 6.473 -22.031 -30.656 1 97.75 217 LEU B O 1
ATOM 6590 N N . MET B 1 218 ? 4.891 -20.953 -29.578 1 95.44 218 MET B N 1
ATOM 6591 C CA . MET B 1 218 ? 4.133 -22.172 -29.312 1 95.44 218 MET B CA 1
ATOM 6592 C C . MET B 1 218 ? 3.541 -22.734 -30.594 1 95.44 218 MET B C 1
ATOM 6594 O O . MET B 1 218 ? 3.426 -23.953 -30.75 1 95.44 218 MET B O 1
ATOM 6598 N N . ARG B 1 219 ? 3.193 -21.938 -31.547 1 93.88 219 ARG B N 1
ATOM 6599 C CA . ARG B 1 219 ? 2.764 -22.422 -32.875 1 93.88 219 ARG B CA 1
ATOM 6600 C C . ARG B 1 219 ? 3.875 -23.203 -33.531 1 93.88 219 ARG B C 1
ATOM 6602 O O . ARG B 1 219 ? 3.631 -24.281 -34.125 1 93.88 219 ARG B O 1
ATOM 6609 N N . LEU B 1 220 ? 5.004 -22.594 -33.469 1 96.31 220 LEU B N 1
ATOM 6610 C CA . LEU B 1 220 ? 6.16 -23.297 -34.031 1 96.31 220 LEU B CA 1
ATOM 6611 C C . LEU B 1 220 ? 6.375 -24.625 -33.312 1 96.31 220 LEU B C 1
ATOM 6613 O O . LEU B 1 220 ? 6.617 -25.656 -33.938 1 96.31 220 LEU B O 1
ATOM 6617 N N . ALA B 1 221 ? 6.289 -24.609 -32 1 95.81 221 ALA B N 1
ATOM 6618 C CA . ALA B 1 221 ? 6.488 -25.812 -31.188 1 95.81 221 ALA B CA 1
ATOM 6619 C C . ALA B 1 221 ? 5.492 -26.906 -31.594 1 95.81 221 ALA B C 1
ATOM 6621 O O . ALA B 1 221 ? 5.875 -28.062 -31.781 1 95.81 221 ALA B O 1
ATOM 6622 N N . VAL B 1 222 ? 4.289 -26.562 -31.703 1 93.25 222 VAL B N 1
ATOM 6623 C CA . VAL B 1 222 ? 3.256 -27.516 -32.094 1 93.25 222 VAL B CA 1
ATOM 6624 C C . VAL B 1 222 ? 3.549 -28.031 -33.5 1 93.25 222 VAL B C 1
ATOM 6626 O O . VAL B 1 222 ? 3.396 -29.234 -33.781 1 93.25 222 VAL B O 1
ATOM 6629 N N . TRP B 1 223 ? 3.957 -27.203 -34.375 1 94.88 223 TRP B N 1
ATOM 6630 C CA . TRP B 1 223 ? 4.281 -27.609 -35.75 1 94.88 223 TRP B CA 1
ATOM 6631 C C . TRP B 1 223 ? 5.402 -28.641 -35.781 1 94.88 223 TRP B C 1
ATOM 6633 O O . TRP B 1 223 ? 5.336 -29.625 -36.5 1 94.88 223 TRP B O 1
ATOM 6643 N N . THR B 1 224 ? 6.434 -28.391 -34.969 1 94.38 224 THR B N 1
ATOM 6644 C CA . THR B 1 224 ? 7.562 -29.312 -34.938 1 94.38 224 THR B CA 1
ATOM 6645 C C . THR B 1 224 ? 7.117 -30.703 -34.469 1 94.38 224 THR B C 1
ATOM 6647 O O . THR B 1 224 ? 7.668 -31.719 -34.906 1 94.38 224 THR B O 1
ATOM 6650 N N . THR B 1 225 ? 6.168 -30.75 -33.594 1 86.25 225 THR B N 1
ATOM 6651 C CA . THR B 1 225 ? 5.695 -32 -33.031 1 86.25 225 THR B CA 1
ATOM 6652 C C . THR B 1 225 ? 4.734 -32.719 -33.969 1 86.25 225 THR B C 1
ATOM 6654 O O . THR B 1 225 ? 4.816 -33.906 -34.156 1 86.25 225 THR B O 1
ATOM 6657 N N . ARG B 1 226 ? 3.949 -31.969 -34.656 1 85.38 226 ARG B N 1
ATOM 6658 C CA . ARG B 1 226 ? 2.865 -32.531 -35.438 1 85.38 226 ARG B CA 1
ATOM 6659 C C . ARG B 1 226 ? 3.289 -32.719 -36.875 1 85.38 226 ARG B C 1
ATOM 6661 O O . ARG B 1 226 ? 2.994 -33.75 -37.5 1 85.38 226 ARG B O 1
ATOM 6668 N N . CYS B 1 227 ? 3.934 -31.75 -37.438 1 90.94 227 CYS B N 1
ATOM 6669 C CA . CYS B 1 227 ? 4.176 -31.719 -38.875 1 90.94 227 CYS B CA 1
ATOM 6670 C C . CYS B 1 227 ? 5.59 -32.188 -39.219 1 90.94 227 CYS B C 1
ATOM 6672 O O . CYS B 1 227 ? 5.863 -32.594 -40.312 1 90.94 227 CYS B O 1
ATOM 6674 N N . ALA B 1 228 ? 6.453 -32.062 -38.25 1 91 228 ALA B N 1
ATOM 6675 C CA . ALA B 1 228 ? 7.848 -32.406 -38.5 1 91 228 ALA B CA 1
ATOM 6676 C C . ALA B 1 228 ? 8.398 -33.312 -37.438 1 91 228 ALA B C 1
ATOM 6678 O O . ALA B 1 228 ? 9.422 -33 -36.812 1 91 228 ALA B O 1
ATOM 6679 N N . PRO B 1 229 ? 7.82 -34.469 -37.219 1 81.31 229 PRO B N 1
ATOM 6680 C CA . PRO B 1 229 ? 8.242 -35.344 -36.125 1 81.31 229 PRO B CA 1
ATOM 6681 C C . PRO B 1 229 ? 9.688 -35.812 -36.25 1 81.31 229 PRO B C 1
ATOM 6683 O O . PRO B 1 229 ? 10.328 -36.125 -35.25 1 81.31 229 PRO B O 1
ATOM 6686 N N . HIS B 1 230 ? 10.289 -35.719 -37.469 1 81.12 230 HIS B N 1
ATOM 6687 C CA . HIS B 1 230 ? 11.664 -36.156 -37.719 1 81.12 230 HIS B CA 1
ATOM 6688 C C . HIS B 1 230 ? 12.656 -35.25 -36.969 1 81.12 230 HIS B C 1
ATOM 6690 O O . HIS B 1 230 ? 13.797 -35.625 -36.719 1 81.12 230 HIS B O 1
ATOM 6696 N N . LEU B 1 231 ? 12.219 -34.062 -36.688 1 89.5 231 LEU B N 1
ATOM 6697 C CA . LEU B 1 231 ? 13.094 -33.094 -36.031 1 89.5 231 LEU B CA 1
ATOM 6698 C C . LEU B 1 231 ? 13.492 -33.594 -34.656 1 89.5 231 LEU B C 1
ATOM 6700 O O . LEU B 1 231 ? 14.578 -33.281 -34.156 1 89.5 231 LEU B O 1
ATOM 6704 N N . GLU B 1 232 ? 12.625 -34.375 -33.969 1 84.31 232 GLU B N 1
ATOM 6705 C CA . GLU B 1 232 ? 12.945 -34.938 -32.688 1 84.31 232 GLU B CA 1
ATOM 6706 C C . GLU B 1 232 ? 14.109 -35.938 -32.781 1 84.31 232 GLU B C 1
ATOM 6708 O O . GLU B 1 232 ? 15.055 -35.875 -31.984 1 84.31 232 GLU B O 1
ATOM 6713 N N . PHE B 1 233 ? 13.938 -36.656 -33.75 1 73.81 233 PHE B N 1
ATOM 6714 C CA . PHE B 1 233 ? 14.938 -37.719 -33.938 1 73.81 233 PHE B CA 1
ATOM 6715 C C . PHE B 1 233 ? 16.25 -37.125 -34.406 1 73.81 233 PHE B C 1
ATOM 6717 O O . PHE B 1 233 ? 17.328 -37.531 -33.938 1 73.81 233 PHE B O 1
ATOM 6724 N N . ARG B 1 234 ? 16.203 -36.156 -35.312 1 80.12 234 ARG B N 1
ATOM 6725 C CA . ARG B 1 234 ? 17.391 -35.656 -35.969 1 80.12 234 ARG B CA 1
ATOM 6726 C C . ARG B 1 234 ? 18.109 -34.625 -35.094 1 80.12 234 ARG B C 1
ATOM 6728 O O . ARG B 1 234 ? 19.344 -34.594 -35.062 1 80.12 234 ARG B O 1
ATOM 6735 N N . TYR B 1 235 ? 17.344 -33.812 -34.438 1 89.56 235 TYR B N 1
ATOM 6736 C CA . TYR B 1 235 ? 17.969 -32.688 -33.75 1 89.56 235 TYR B CA 1
ATOM 6737 C C . TYR B 1 235 ? 17.547 -32.625 -32.281 1 89.56 235 TYR B C 1
ATOM 6739 O O . TYR B 1 235 ? 17.984 -31.766 -31.531 1 89.56 235 TYR B O 1
ATOM 6747 N N . ASN B 1 236 ? 16.688 -33.594 -31.812 1 87.19 236 ASN B N 1
ATOM 6748 C CA . ASN B 1 236 ? 16.172 -33.594 -30.438 1 87.19 236 ASN B CA 1
ATOM 6749 C C . ASN B 1 236 ? 15.273 -32.406 -30.156 1 87.19 236 ASN B C 1
ATOM 6751 O O . ASN B 1 236 ? 15.336 -31.828 -29.062 1 87.19 236 ASN B O 1
ATOM 6755 N N . VAL B 1 237 ? 14.609 -31.938 -31.203 1 91.44 237 VAL B N 1
ATOM 6756 C CA . VAL B 1 237 ? 13.602 -30.906 -31.016 1 91.44 237 VAL B CA 1
ATOM 6757 C C . VAL B 1 237 ? 12.297 -31.531 -30.547 1 91.44 237 VAL B C 1
ATOM 6759 O O . VAL B 1 237 ? 11.586 -32.156 -31.328 1 91.44 237 VAL B O 1
ATOM 6762 N N . SER B 1 238 ? 11.969 -31.469 -29.234 1 86.75 238 SER B N 1
ATOM 6763 C CA . SER B 1 238 ? 10.766 -32.062 -28.672 1 86.75 238 SER B CA 1
ATOM 6764 C C . SER B 1 238 ? 10.227 -31.234 -27.516 1 86.75 238 SER B C 1
ATOM 6766 O O . SER B 1 238 ? 10.641 -31.422 -26.359 1 86.75 238 SER B O 1
ATOM 6768 N N . PHE B 1 239 ? 9.258 -30.422 -27.828 1 91.69 239 PHE B N 1
ATOM 6769 C CA . PHE B 1 239 ? 8.617 -29.625 -26.781 1 91.69 239 PHE B CA 1
ATOM 6770 C C . PHE B 1 239 ? 7.652 -30.484 -25.984 1 91.69 239 PHE B C 1
ATOM 6772 O O . PHE B 1 239 ? 6.934 -31.328 -26.547 1 91.69 239 PHE B O 1
ATOM 6779 N N . ALA B 1 240 ? 7.668 -30.328 -24.703 1 89.44 240 ALA B N 1
ATOM 6780 C CA . ALA B 1 240 ? 6.805 -31.109 -23.828 1 89.44 240 ALA B CA 1
ATOM 6781 C C . ALA B 1 240 ? 5.336 -30.75 -24.031 1 89.44 240 ALA B C 1
ATOM 6783 O O . ALA B 1 240 ? 5.008 -29.594 -24.312 1 89.44 240 ALA B O 1
ATOM 6784 N N . THR B 1 241 ? 4.488 -31.703 -23.766 1 88.19 241 THR B N 1
ATOM 6785 C CA . THR B 1 241 ? 3.055 -31.562 -24 1 88.19 241 THR B CA 1
ATOM 6786 C C . THR B 1 241 ? 2.459 -30.5 -23.078 1 88.19 241 THR B C 1
ATOM 6788 O O . THR B 1 241 ? 1.502 -29.812 -23.453 1 88.19 241 THR B O 1
ATOM 6791 N N . VAL B 1 242 ? 3.023 -30.344 -21.953 1 92.25 242 VAL B N 1
ATOM 6792 C CA . VAL B 1 242 ? 2.49 -29.375 -21 1 92.25 242 VAL B CA 1
ATOM 6793 C C . VAL B 1 242 ? 2.598 -27.969 -21.578 1 92.25 242 VAL B C 1
ATOM 6795 O O . VAL B 1 242 ? 1.763 -27.109 -21.297 1 92.25 242 VAL B O 1
ATOM 6798 N N . HIS B 1 243 ? 3.594 -27.734 -22.438 1 94.38 243 HIS B N 1
ATOM 6799 C CA . HIS B 1 243 ? 3.793 -26.422 -23.062 1 94.38 243 HIS B CA 1
ATOM 6800 C C . HIS B 1 243 ? 2.947 -26.281 -24.328 1 94.38 243 HIS B C 1
ATOM 6802 O O . HIS B 1 243 ? 2.408 -25.203 -24.594 1 94.38 243 HIS B O 1
ATOM 6808 N N . THR B 1 244 ? 2.752 -27.375 -25.047 1 92 244 THR B N 1
ATOM 6809 C CA . THR B 1 244 ? 2.119 -27.281 -26.359 1 92 244 THR B CA 1
ATOM 6810 C C . THR B 1 244 ? 0.609 -27.469 -26.25 1 92 244 THR B C 1
ATOM 6812 O O . THR B 1 244 ? -0.153 -26.922 -27.047 1 92 244 THR B O 1
ATOM 6815 N N . ASP B 1 245 ? 0.194 -28.188 -25.203 1 91.06 245 ASP B N 1
ATOM 6816 C CA . ASP B 1 245 ? -1.224 -28.516 -25.125 1 91.06 245 ASP B CA 1
ATOM 6817 C C . ASP B 1 245 ? -1.948 -27.609 -24.125 1 91.06 245 ASP B C 1
ATOM 6819 O O . ASP B 1 245 ? -3.18 -27.547 -24.125 1 91.06 245 ASP B O 1
ATOM 6823 N N . TRP B 1 246 ? -1.231 -26.922 -23.297 1 93.94 246 TRP B N 1
ATOM 6824 C CA . TRP B 1 246 ? -1.831 -26.109 -22.25 1 93.94 246 TRP B CA 1
ATOM 6825 C C . TRP B 1 246 ? -1.394 -24.656 -22.375 1 93.94 246 TRP B C 1
ATOM 6827 O O . TRP B 1 246 ? -1.006 -24.031 -21.391 1 93.94 246 TRP B O 1
ATOM 6837 N N . VAL B 1 247 ? -1.491 -24.125 -23.531 1 93.62 247 VAL B N 1
ATOM 6838 C CA . VAL B 1 247 ? -0.961 -22.812 -23.844 1 93.62 247 VAL B CA 1
ATOM 6839 C C . VAL B 1 247 ? -1.902 -21.734 -23.312 1 93.62 247 VAL B C 1
ATOM 6841 O O . VAL B 1 247 ? -1.457 -20.656 -22.906 1 93.62 247 VAL B O 1
ATOM 6844 N N . ASP B 1 248 ? -3.189 -22 -23.281 1 94.62 248 ASP B N 1
ATOM 6845 C CA . ASP B 1 248 ? -4.195 -21.016 -22.906 1 94.62 248 ASP B CA 1
ATOM 6846 C C . ASP B 1 248 ? -4.91 -21.406 -21.625 1 94.62 248 ASP B C 1
ATOM 6848 O O . ASP B 1 248 ? -5.566 -22.453 -21.562 1 94.62 248 ASP B O 1
ATOM 6852 N N . TRP B 1 249 ? -4.785 -20.531 -20.578 1 96.19 249 TRP B N 1
ATOM 6853 C CA . TRP B 1 249 ? -5.453 -20.766 -19.297 1 96.19 249 TRP B CA 1
ATOM 6854 C C . TRP B 1 249 ? -6.566 -19.75 -19.078 1 96.19 249 TRP B C 1
ATOM 6856 O O . TRP B 1 249 ? -6.996 -19.516 -17.938 1 96.19 249 TRP B O 1
ATOM 6866 N N . SER B 1 250 ? -7.035 -19.125 -20.125 1 94 250 SER B N 1
ATOM 6867 C CA . SER B 1 250 ? -8.148 -18.188 -20.016 1 94 250 SER B CA 1
ATOM 6868 C C . SER B 1 250 ? -9.469 -18.922 -19.781 1 94 250 SER B C 1
ATOM 6870 O O . SER B 1 250 ? -9.539 -20.141 -19.938 1 94 250 SER B O 1
ATOM 6872 N N . PRO B 1 251 ? -10.477 -18.203 -19.422 1 90.62 251 PRO B N 1
ATOM 6873 C CA . PRO B 1 251 ? -11.773 -18.844 -19.234 1 90.62 251 PRO B CA 1
ATOM 6874 C C . PRO B 1 251 ? -12.289 -19.516 -20.5 1 90.62 251 PRO B C 1
ATOM 6876 O O . PRO B 1 251 ? -13.125 -20.422 -20.438 1 90.62 251 PRO B O 1
ATOM 6879 N N . LYS B 1 252 ? -11.742 -19.172 -21.672 1 91.75 252 LYS B N 1
ATOM 6880 C CA . LYS B 1 252 ? -12.156 -19.75 -22.938 1 91.75 252 LYS B CA 1
ATOM 6881 C C . LYS B 1 252 ? -11.164 -20.797 -23.422 1 91.75 252 LYS B C 1
ATOM 6883 O O . LYS B 1 252 ? -11.07 -21.078 -24.625 1 91.75 252 LYS B O 1
ATOM 6888 N N . TRP B 1 253 ? -10.469 -21.344 -22.5 1 92.88 253 TRP B N 1
ATOM 6889 C CA . TRP B 1 253 ? -9.383 -22.25 -22.859 1 92.88 253 TRP B CA 1
ATOM 6890 C C . TRP B 1 253 ? -9.898 -23.438 -23.672 1 92.88 253 TRP B C 1
ATOM 6892 O O . TRP B 1 253 ? -9.195 -23.953 -24.531 1 92.88 253 TRP B O 1
ATOM 6902 N N . ARG B 1 254 ? -11.133 -23.922 -23.469 1 91.62 254 ARG B N 1
ATOM 6903 C CA . ARG B 1 254 ? -11.68 -25.094 -24.156 1 91.62 254 ARG B CA 1
ATOM 6904 C C . ARG B 1 254 ? -11.812 -24.828 -25.656 1 91.62 254 ARG B C 1
ATOM 6906 O O . ARG B 1 254 ? -11.711 -25.75 -26.469 1 91.62 254 ARG B O 1
ATOM 6913 N N . GLU B 1 255 ? -11.969 -23.578 -26.016 1 89.38 255 GLU B N 1
ATOM 6914 C CA . GLU B 1 255 ? -12.141 -23.219 -27.422 1 89.38 255 GLU B CA 1
ATOM 6915 C C . GLU B 1 255 ? -10.82 -23.328 -28.172 1 89.38 255 GLU B C 1
ATOM 6917 O O . GLU B 1 255 ? -10.812 -23.562 -29.391 1 89.38 255 GLU B O 1
ATOM 6922 N N . THR B 1 256 ? -9.773 -23.219 -27.516 1 83 256 THR B N 1
ATOM 6923 C CA . THR B 1 256 ? -8.477 -23.156 -28.188 1 83 256 THR B CA 1
ATOM 6924 C C . THR B 1 256 ? -7.68 -24.438 -27.922 1 83 256 THR B C 1
ATOM 6926 O O . THR B 1 256 ? -6.656 -24.672 -28.578 1 83 256 THR B O 1
ATOM 6929 N N . SER B 1 257 ? -8.195 -25.234 -27.062 1 86.5 257 SER B N 1
ATOM 6930 C CA . SER B 1 257 ? -7.465 -26.438 -26.688 1 86.5 257 SER B CA 1
ATOM 6931 C C . SER B 1 257 ? -7.609 -27.516 -27.766 1 86.5 257 SER B C 1
ATOM 6933 O O . SER B 1 257 ? -8.688 -27.688 -28.328 1 86.5 257 SER B O 1
ATOM 6935 N N . PRO B 1 258 ? -6.496 -28.203 -28 1 81.19 258 PRO B N 1
ATOM 6936 C CA . PRO B 1 258 ? -6.609 -29.359 -28.875 1 81.19 258 PRO B CA 1
ATOM 6937 C C . PRO B 1 258 ? -7.48 -30.469 -28.281 1 81.19 258 PRO B C 1
ATOM 6939 O O . PRO B 1 258 ? -8.016 -31.297 -29.031 1 81.19 258 PRO B O 1
ATOM 6942 N N . ASP B 1 259 ? -7.605 -30.484 -26.984 1 83.56 259 ASP B N 1
ATOM 6943 C CA . ASP B 1 259 ? -8.43 -31.469 -26.297 1 83.56 259 ASP B CA 1
ATOM 6944 C C . ASP B 1 259 ? -9.266 -30.797 -25.203 1 83.56 259 ASP B C 1
ATOM 6946 O O . ASP B 1 259 ? -8.859 -30.75 -24.031 1 83.56 259 ASP B O 1
ATOM 6950 N N . PRO B 1 260 ? -10.438 -30.453 -25.5 1 87.69 260 PRO B N 1
ATOM 6951 C CA . PRO B 1 260 ? -11.305 -29.75 -24.547 1 87.69 260 PRO B CA 1
ATOM 6952 C C . PRO B 1 260 ? -11.805 -30.641 -23.422 1 87.69 260 PRO B C 1
ATOM 6954 O O . PRO B 1 260 ? -12.383 -30.156 -22.453 1 87.69 260 PRO B O 1
ATOM 6957 N N . SER B 1 261 ? -11.602 -31.969 -23.562 1 86.12 261 SER B N 1
ATOM 6958 C CA . SER B 1 261 ? -12.109 -32.906 -22.547 1 86.12 261 SER B CA 1
ATOM 6959 C C . SER B 1 261 ? -11.109 -33.062 -21.406 1 86.12 261 SER B C 1
ATOM 6961 O O . SER B 1 261 ? -11.375 -33.812 -20.469 1 86.12 261 SER B O 1
ATOM 6963 N N . GLN B 1 262 ? -10.109 -32.344 -21.438 1 88.62 262 GLN B N 1
ATOM 6964 C CA . GLN B 1 262 ? -9.07 -32.438 -20.422 1 88.62 262 GLN B CA 1
ATOM 6965 C C . GLN B 1 262 ? -9.609 -32.062 -19.031 1 88.62 262 GLN B C 1
ATOM 6967 O O . GLN B 1 262 ? -10.578 -31.312 -18.938 1 88.62 262 GLN B O 1
ATOM 6972 N N . THR B 1 263 ? -9.039 -32.688 -18 1 90.88 263 THR B N 1
ATOM 6973 C CA . THR B 1 263 ? -9.383 -32.438 -16.609 1 90.88 263 THR B CA 1
ATOM 6974 C C . THR B 1 263 ? -8.156 -31.938 -15.836 1 90.88 263 THR B C 1
ATOM 6976 O O . THR B 1 263 ? -7.043 -31.938 -16.359 1 90.88 263 THR B O 1
ATOM 6979 N N . PHE B 1 264 ? -8.43 -31.594 -14.602 1 92.38 264 PHE B N 1
ATOM 6980 C CA . PHE B 1 264 ? -7.324 -31.156 -13.758 1 92.38 264 PHE B CA 1
ATOM 6981 C C . PHE B 1 264 ? -6.32 -32.281 -13.555 1 92.38 264 PHE B C 1
ATOM 6983 O O . PHE B 1 264 ? -5.117 -32.062 -13.477 1 92.38 264 PHE B O 1
ATOM 6990 N N . LEU B 1 265 ? -6.828 -33.469 -13.469 1 91.5 265 LEU B N 1
ATOM 6991 C CA . LEU B 1 265 ? -5.965 -34.656 -13.344 1 91.5 265 LEU B CA 1
ATOM 6992 C C . LEU B 1 265 ? -5.047 -34.781 -14.555 1 91.5 265 LEU B C 1
ATOM 6994 O O . LEU B 1 265 ? -3.871 -35.125 -14.414 1 91.5 265 LEU B O 1
ATOM 6998 N N . GLY B 1 266 ? -5.559 -34.5 -15.742 1 90.25 266 GLY B N 1
ATOM 6999 C CA . GLY B 1 266 ? -4.746 -34.5 -16.953 1 90.25 266 GLY B CA 1
ATOM 7000 C C . GLY B 1 266 ? -3.641 -33.469 -16.938 1 90.25 266 GLY B C 1
ATOM 7001 O O . GLY B 1 266 ? -2.504 -33.75 -17.312 1 90.25 266 GLY B O 1
ATOM 7002 N N . LEU B 1 267 ? -3.984 -32.281 -16.484 1 92.94 267 LEU B N 1
ATOM 7003 C CA . LEU B 1 267 ? -3 -31.203 -16.359 1 92.94 267 LEU B CA 1
ATOM 7004 C C . LEU B 1 267 ? -1.9 -31.594 -15.375 1 92.94 267 LEU B C 1
ATOM 7006 O O . LEU B 1 267 ? -0.715 -31.406 -15.656 1 92.94 267 LEU B O 1
ATOM 7010 N N . MET B 1 268 ? -2.291 -32.125 -14.289 1 92 268 MET B N 1
ATOM 7011 C CA . MET B 1 268 ? -1.334 -32.562 -13.273 1 92 268 MET B CA 1
ATOM 7012 C C . MET B 1 268 ? -0.408 -33.625 -13.82 1 92 268 MET B C 1
ATOM 7014 O O . MET B 1 268 ? 0.795 -33.625 -13.555 1 92 268 MET B O 1
ATOM 7018 N N . ASN B 1 269 ? -0.953 -34.5 -14.555 1 90.25 269 ASN B N 1
ATOM 7019 C CA . ASN B 1 269 ? -0.168 -35.594 -15.125 1 90.25 269 ASN B CA 1
ATOM 7020 C C . ASN B 1 269 ? 0.866 -35.062 -16.125 1 90.25 269 ASN B C 1
ATOM 7022 O O . ASN B 1 269 ? 2.014 -35.531 -16.125 1 90.25 269 ASN B O 1
ATOM 7026 N N . HIS B 1 270 ? 0.437 -34.188 -16.906 1 90.44 270 HIS B N 1
ATOM 7027 C CA . HIS B 1 270 ? 1.342 -33.625 -17.922 1 90.44 270 HIS B CA 1
ATOM 7028 C C . HIS B 1 270 ? 2.422 -32.75 -17.281 1 90.44 270 HIS B C 1
ATOM 7030 O O . HIS B 1 270 ? 3.504 -32.594 -17.844 1 90.44 270 HIS B O 1
ATOM 7036 N N . SER B 1 271 ? 2.219 -32.25 -16.094 1 92.38 271 SER B N 1
ATOM 7037 C CA . SER B 1 271 ? 3.143 -31.312 -15.469 1 92.38 271 SER B CA 1
ATOM 7038 C C . SER B 1 271 ? 3.998 -32 -14.414 1 92.38 271 SER B C 1
ATOM 7040 O O . SER B 1 271 ? 4.836 -31.359 -13.773 1 92.38 271 SER B O 1
ATOM 7042 N N . ARG B 1 272 ? 3.916 -33.188 -14.211 1 88.81 272 ARG B N 1
ATOM 7043 C CA . ARG B 1 272 ? 4.449 -33.906 -13.062 1 88.81 272 ARG B CA 1
ATOM 7044 C C . ARG B 1 272 ? 5.973 -33.875 -13.039 1 88.81 272 ARG B C 1
ATOM 7046 O O . ARG B 1 272 ? 6.582 -33.938 -11.969 1 88.81 272 ARG B O 1
ATOM 7053 N N . TRP B 1 273 ? 6.602 -33.688 -14.148 1 88 273 TRP B N 1
ATOM 7054 C CA . TRP B 1 273 ? 8.062 -33.719 -14.227 1 88 273 TRP B CA 1
ATOM 7055 C C . TRP B 1 273 ? 8.664 -32.344 -13.992 1 88 273 TRP B C 1
ATOM 7057 O O . TRP B 1 273 ? 9.883 -32.219 -13.844 1 88 273 TRP B O 1
ATOM 7067 N N . LEU B 1 274 ? 7.918 -31.359 -13.961 1 92.19 274 LEU B N 1
ATOM 7068 C CA . LEU B 1 274 ? 8.414 -30 -13.812 1 92.19 274 LEU B CA 1
ATOM 7069 C C . LEU B 1 274 ? 9.016 -29.781 -12.422 1 92.19 274 LEU B C 1
ATOM 7071 O O . LEU B 1 274 ? 8.617 -30.453 -11.469 1 92.19 274 LEU B O 1
ATOM 7075 N N . SER B 1 275 ? 9.898 -28.859 -12.398 1 90.75 275 SER B N 1
ATOM 7076 C CA . SER B 1 275 ? 10.633 -28.641 -11.156 1 90.75 275 SER B CA 1
ATOM 7077 C C . SER B 1 275 ? 10.102 -27.438 -10.406 1 90.75 275 SER B C 1
ATOM 7079 O O . SER B 1 275 ? 9.648 -26.469 -11.023 1 90.75 275 SER B O 1
ATOM 7081 N N . CYS B 1 276 ? 10.156 -27.5 -9.078 1 90.56 276 CYS B N 1
ATOM 7082 C CA . CYS B 1 276 ? 9.828 -26.391 -8.195 1 90.56 276 CYS B CA 1
ATOM 7083 C C . CYS B 1 276 ? 10.594 -26.5 -6.883 1 90.56 276 CYS B C 1
ATOM 7085 O O . CYS B 1 276 ? 11.148 -27.547 -6.562 1 90.56 276 CYS B O 1
ATOM 7087 N N . GLN B 1 277 ? 10.648 -25.438 -6.188 1 87.31 277 GLN B N 1
ATOM 7088 C CA . GLN B 1 277 ? 11.398 -25.375 -4.938 1 87.31 277 GLN B CA 1
ATOM 7089 C C . GLN B 1 277 ? 10.711 -26.188 -3.846 1 87.31 277 GLN B C 1
ATOM 7091 O O . GLN B 1 277 ? 11.367 -26.953 -3.131 1 87.31 277 GLN B O 1
ATOM 7096 N N . TRP B 1 278 ? 9.406 -26.016 -3.695 1 90.12 278 TRP B N 1
ATOM 7097 C CA . TRP B 1 278 ? 8.633 -26.734 -2.693 1 90.12 278 TRP B CA 1
ATOM 7098 C C . TRP B 1 278 ? 7.746 -27.797 -3.35 1 90.12 278 TRP B C 1
ATOM 7100 O O . TRP B 1 278 ? 7.152 -27.547 -4.402 1 90.12 278 TRP B O 1
ATOM 7110 N N . LYS B 1 279 ? 7.602 -28.953 -2.73 1 89.25 279 LYS B N 1
ATOM 7111 C CA . LYS B 1 279 ? 6.828 -30.047 -3.289 1 89.25 279 LYS B CA 1
ATOM 7112 C C . LYS B 1 279 ? 5.379 -29.641 -3.525 1 89.25 279 LYS B C 1
ATOM 7114 O O . LYS B 1 279 ? 4.773 -30.031 -4.531 1 89.25 279 LYS B O 1
ATOM 7119 N N . LYS B 1 280 ? 4.895 -28.875 -2.609 1 92.56 280 LYS B N 1
ATOM 7120 C CA . LYS B 1 280 ? 3.498 -28.469 -2.711 1 92.56 280 LYS B CA 1
ATOM 7121 C C . LYS B 1 280 ? 3.281 -27.547 -3.906 1 92.56 280 LYS B C 1
ATOM 7123 O O . LYS B 1 280 ? 2.154 -27.391 -4.383 1 92.56 280 LYS B O 1
ATOM 7128 N N . ASP B 1 281 ? 4.355 -27.031 -4.453 1 94.25 281 ASP B N 1
ATOM 7129 C CA . ASP B 1 281 ? 4.246 -26.125 -5.598 1 94.25 281 ASP B CA 1
ATOM 7130 C C . ASP B 1 281 ? 3.875 -26.891 -6.867 1 94.25 281 ASP B C 1
ATOM 7132 O O . ASP B 1 281 ? 3.428 -26.281 -7.848 1 94.25 281 ASP B O 1
ATOM 7136 N N . HIS B 1 282 ? 4.027 -28.156 -6.879 1 93 282 HIS B N 1
ATOM 7137 C CA . HIS B 1 282 ? 3.539 -28.969 -7.992 1 93 282 HIS B CA 1
ATOM 7138 C C . HIS B 1 282 ? 2.025 -28.859 -8.125 1 93 282 HIS B C 1
ATOM 7140 O O . HIS B 1 282 ? 1.476 -29.078 -9.203 1 93 282 HIS B O 1
ATOM 7146 N N . ILE B 1 283 ? 1.47 -28.516 -6.996 1 94.25 283 ILE B N 1
ATOM 7147 C CA . ILE B 1 283 ? 0.021 -28.344 -6.973 1 94.25 283 ILE B CA 1
ATOM 7148 C C . ILE B 1 283 ? -0.33 -26.859 -7.117 1 94.25 283 ILE B C 1
ATOM 7150 O O . ILE B 1 283 ? -1.125 -26.484 -7.98 1 94.25 283 ILE B O 1
ATOM 7154 N N . TYR B 1 284 ? 0.311 -26.031 -6.305 1 96.38 284 TYR B N 1
ATOM 7155 C CA . TYR B 1 284 ? -0.053 -24.625 -6.207 1 96.38 284 TYR B CA 1
ATOM 7156 C C . TYR B 1 284 ? 0.17 -23.906 -7.535 1 96.38 284 TYR B C 1
ATOM 7158 O O . TYR B 1 284 ? -0.575 -23 -7.891 1 96.38 284 TYR B O 1
ATOM 7166 N N . ALA B 1 285 ? 1.137 -24.328 -8.289 1 96.62 285 ALA B N 1
ATOM 7167 C CA . ALA B 1 285 ? 1.477 -23.672 -9.555 1 96.62 285 ALA B CA 1
ATOM 7168 C C . ALA B 1 285 ? 0.383 -23.906 -10.594 1 96.62 285 ALA B C 1
ATOM 7170 O O . ALA B 1 285 ? 0.343 -23.219 -11.617 1 96.62 285 ALA B O 1
ATOM 7171 N N . LEU B 1 286 ? -0.521 -24.797 -10.328 1 96.44 286 LEU B N 1
ATOM 7172 C CA . LEU B 1 286 ? -1.531 -25.156 -11.312 1 96.44 286 LEU B CA 1
ATOM 7173 C C . LEU B 1 286 ? -2.889 -24.562 -10.945 1 96.44 286 LEU B C 1
ATOM 7175 O O . LEU B 1 286 ? -3.85 -24.688 -11.711 1 96.44 286 LEU B O 1
ATOM 7179 N N . LEU B 1 287 ? -2.957 -23.875 -9.859 1 95.62 287 LEU B N 1
ATOM 7180 C CA . LEU B 1 287 ? -4.234 -23.469 -9.289 1 95.62 287 LEU B CA 1
ATOM 7181 C C . LEU B 1 287 ? -4.828 -22.297 -10.078 1 95.62 287 LEU B C 1
ATOM 7183 O O . LEU B 1 287 ? -6.012 -21.984 -9.93 1 95.62 287 LEU B O 1
ATOM 7187 N N . GLY B 1 288 ? -4.066 -21.75 -10.961 1 95.62 288 GLY B N 1
ATOM 7188 C CA . GLY B 1 288 ? -4.574 -20.641 -11.766 1 95.62 288 GLY B CA 1
ATOM 7189 C C . GLY B 1 288 ? -5.449 -21.109 -12.914 1 95.62 288 GLY B C 1
ATOM 7190 O O . GLY B 1 288 ? -6.168 -20.297 -13.516 1 95.62 288 GLY B O 1
ATOM 7191 N N . HIS B 1 289 ? -5.402 -22.328 -13.234 1 96 289 HIS B N 1
ATOM 7192 C CA . HIS B 1 289 ? -6.211 -22.844 -14.336 1 96 289 HIS B CA 1
ATOM 7193 C C . HIS B 1 289 ? -7.684 -22.922 -13.945 1 96 289 HIS B C 1
ATOM 7195 O O . HIS B 1 289 ? -8.008 -23.266 -12.805 1 96 289 HIS B O 1
ATOM 7201 N N . PRO B 1 290 ? -8.578 -22.734 -14.914 1 93.38 290 PRO B N 1
ATOM 7202 C CA . PRO B 1 290 ? -10.008 -22.812 -14.617 1 93.38 290 PRO B CA 1
ATOM 7203 C C . PRO B 1 290 ? -10.438 -24.188 -14.109 1 93.38 290 PRO B C 1
ATOM 7205 O O . PRO B 1 290 ? -11.43 -24.297 -13.391 1 93.38 290 PRO B O 1
ATOM 7208 N N . LEU B 1 291 ? -9.656 -25.172 -14.367 1 92.56 291 LEU B N 1
ATOM 7209 C CA . LEU B 1 291 ? -9.969 -26.547 -13.969 1 92.56 291 LEU B CA 1
ATOM 7210 C C . LEU B 1 291 ? -9.695 -26.75 -12.477 1 92.56 291 LEU B C 1
ATOM 7212 O O . LEU B 1 291 ? -10.125 -27.75 -11.898 1 92.56 291 LEU B O 1
ATOM 7216 N N . ALA B 1 292 ? -9.031 -25.859 -11.859 1 92.94 292 ALA B N 1
ATOM 7217 C CA . ALA B 1 292 ? -8.664 -26 -10.453 1 92.94 292 ALA B CA 1
ATOM 7218 C C . ALA B 1 292 ? -9.789 -25.516 -9.539 1 92.94 292 ALA B C 1
ATOM 7220 O O . ALA B 1 292 ? -9.617 -25.453 -8.32 1 92.94 292 ALA B O 1
ATOM 7221 N N . HIS B 1 293 ? -10.875 -25.188 -10.07 1 87 293 HIS B N 1
ATOM 7222 C CA . HIS B 1 293 ? -12.008 -24.734 -9.266 1 87 293 HIS B CA 1
ATOM 7223 C C . HIS B 1 293 ? -13.062 -25.828 -9.125 1 87 293 HIS B C 1
ATOM 7225 O O . HIS B 1 293 ? -13.297 -26.594 -10.07 1 87 293 HIS B O 1
ATOM 7231 N N . VAL B 1 294 ? -13.57 -25.938 -7.926 1 72 294 VAL B N 1
ATOM 7232 C CA . VAL B 1 294 ? -14.633 -26.891 -7.66 1 72 294 VAL B CA 1
ATOM 7233 C C . VAL B 1 294 ? -15.961 -26.359 -8.195 1 72 294 VAL B C 1
ATOM 7235 O O . VAL B 1 294 ? -16.203 -25.156 -8.203 1 72 294 VAL B O 1
ATOM 7238 N N . GLU B 1 295 ? -16.625 -27.062 -9.109 1 60.88 295 GLU B N 1
ATOM 7239 C CA . GLU B 1 295 ? -17.828 -26.734 -9.867 1 60.88 295 GLU B CA 1
ATOM 7240 C C . GLU B 1 295 ? -18.719 -25.766 -9.094 1 60.88 295 GLU B C 1
ATOM 7242 O O . GLU B 1 295 ? -19.234 -24.797 -9.656 1 60.88 295 GLU B O 1
ATOM 7247 N N . SER B 1 296 ? -19.062 -26.125 -7.883 1 54.38 296 SER B N 1
ATOM 7248 C CA . SER B 1 296 ? -20.172 -25.375 -7.301 1 54.38 296 SER B CA 1
ATOM 7249 C C . SER B 1 296 ? -19.703 -24.031 -6.75 1 54.38 296 SER B C 1
ATOM 7251 O O . SER B 1 296 ? -20.484 -23.078 -6.711 1 54.38 296 SER B O 1
ATOM 7253 N N . ASP B 1 297 ? -18.5 -24.047 -6.141 1 59.03 297 ASP B N 1
ATOM 7254 C CA . ASP B 1 297 ? -18.141 -22.891 -5.312 1 59.03 297 ASP B CA 1
ATOM 7255 C C . ASP B 1 297 ? -16.859 -22.25 -5.805 1 59.03 297 ASP B C 1
ATOM 7257 O O . ASP B 1 297 ? -16.031 -22.891 -6.449 1 59.03 297 ASP B O 1
ATOM 7261 N N . GLU B 1 298 ? -16.781 -20.953 -6.344 1 65.56 298 GLU B N 1
ATOM 7262 C CA . GLU B 1 298 ? -15.664 -20.078 -6.672 1 65.56 298 GLU B CA 1
ATOM 7263 C C . GLU B 1 298 ? -14.445 -20.391 -5.809 1 65.56 298 GLU B C 1
ATOM 7265 O O . GLU B 1 298 ? -13.523 -19.578 -5.711 1 65.56 298 GLU B O 1
ATOM 7270 N N . LYS B 1 299 ? -14.438 -21.719 -5.242 1 81 299 LYS B N 1
ATOM 7271 C CA . LYS B 1 299 ? -13.312 -22.047 -4.359 1 81 299 LYS B CA 1
ATOM 7272 C C . LYS B 1 299 ? -12.273 -22.891 -5.082 1 81 299 LYS B C 1
ATOM 7274 O O . LYS B 1 299 ? -12.609 -23.672 -5.973 1 81 299 LYS B O 1
ATOM 7279 N N . LEU B 1 300 ? -11.055 -22.828 -4.746 1 89 300 LEU B N 1
ATOM 7280 C CA . LEU B 1 300 ? -9.938 -23.609 -5.289 1 89 300 LEU B CA 1
ATOM 7281 C C . LEU B 1 300 ? -10 -25.047 -4.809 1 89 300 LEU B C 1
ATOM 7283 O O . LEU B 1 300 ? -10.477 -25.328 -3.705 1 89 300 LEU B O 1
ATOM 7287 N N . ILE B 1 301 ? -9.594 -25.922 -5.562 1 89.94 301 ILE B N 1
ATOM 7288 C CA . ILE B 1 301 ? -9.539 -27.344 -5.23 1 89.94 301 ILE B CA 1
ATOM 7289 C C . ILE B 1 301 ? -8.695 -27.547 -3.973 1 89.94 301 ILE B C 1
ATOM 7291 O O . ILE B 1 301 ? -9 -28.422 -3.154 1 89.94 301 ILE B O 1
ATOM 7295 N N . VAL B 1 302 ? -7.691 -26.75 -3.867 1 92.56 302 VAL B N 1
ATOM 7296 C CA . VAL B 1 302 ? -6.832 -26.703 -2.688 1 92.56 302 VAL B CA 1
ATOM 7297 C C . VAL B 1 302 ? -6.445 -25.25 -2.383 1 92.56 302 VAL B C 1
ATOM 7299 O O . VAL B 1 302 ? -6.023 -24.516 -3.277 1 92.56 302 VAL B O 1
ATOM 7302 N N . GLN B 1 303 ? -6.676 -24.906 -1.091 1 93.19 303 GLN B N 1
ATOM 7303 C CA . GLN B 1 303 ? -6.23 -23.578 -0.684 1 93.19 303 GLN B CA 1
ATOM 7304 C C . GLN B 1 303 ? -4.746 -23.578 -0.328 1 93.19 303 GLN B C 1
ATOM 7306 O O . GLN B 1 303 ? -4.309 -24.359 0.521 1 93.19 303 GLN B O 1
ATOM 7311 N N . PRO B 1 304 ? -4.008 -22.703 -0.993 1 96.25 304 PRO B N 1
ATOM 7312 C CA . PRO B 1 304 ? -2.576 -22.672 -0.682 1 96.25 304 PRO B CA 1
ATOM 7313 C C . PRO B 1 304 ? -2.299 -22.375 0.789 1 96.25 304 PRO B C 1
ATOM 7315 O O . PRO B 1 304 ? -2.957 -21.516 1.382 1 96.25 304 PRO B O 1
ATOM 7318 N N . ALA B 1 305 ? -1.401 -23.094 1.392 1 96.75 305 ALA B N 1
ATOM 7319 C CA . ALA B 1 305 ? -0.969 -22.922 2.777 1 96.75 305 ALA B CA 1
ATOM 7320 C C . ALA B 1 305 ? 0.458 -23.422 2.971 1 96.75 305 ALA B C 1
ATOM 7322 O O . ALA B 1 305 ? 0.681 -24.625 3.154 1 96.75 305 ALA B O 1
ATOM 7323 N N . TYR B 1 306 ? 1.363 -22.578 3.068 1 96.06 306 TYR B N 1
ATOM 7324 C CA . TYR B 1 306 ? 2.764 -22.969 3.172 1 96.06 306 TYR B CA 1
ATOM 7325 C C . TYR B 1 306 ? 3.107 -23.391 4.594 1 96.06 306 TYR B C 1
ATOM 7327 O O . TYR B 1 306 ? 4.164 -23.984 4.836 1 96.06 306 TYR B O 1
ATOM 7335 N N . ASN B 1 307 ? 2.217 -23.141 5.461 1 94.31 307 ASN B N 1
ATOM 7336 C CA . ASN B 1 307 ? 2.418 -23.609 6.832 1 94.31 307 ASN B CA 1
ATOM 7337 C C . ASN B 1 307 ? 1.973 -25.047 7.004 1 94.31 307 ASN B C 1
ATOM 7339 O O . ASN B 1 307 ? 2.297 -25.688 8.008 1 94.31 307 ASN B O 1
ATOM 7343 N N . LYS B 1 308 ? 1.339 -25.594 6.012 1 94.12 308 LYS B N 1
ATOM 7344 C CA . LYS B 1 308 ? 0.934 -27 6.031 1 94.12 308 LYS B CA 1
ATOM 7345 C C . LYS B 1 308 ? 2.068 -27.906 5.559 1 94.12 308 LYS B C 1
ATOM 7347 O O . LYS B 1 308 ? 2.922 -27.484 4.777 1 94.12 308 LYS B O 1
ATOM 7352 N N . THR B 1 309 ? 2.025 -29.156 6.043 1 92.88 309 THR B N 1
ATOM 7353 C CA . THR B 1 309 ? 2.99 -30.141 5.562 1 92.88 309 THR B CA 1
ATOM 7354 C C . THR B 1 309 ? 2.643 -30.594 4.148 1 92.88 309 THR B C 1
ATOM 7356 O O . THR B 1 309 ? 1.492 -30.484 3.719 1 92.88 309 THR B O 1
ATOM 7359 N N . ASP B 1 310 ? 3.643 -31.141 3.441 1 90.94 310 ASP B N 1
ATOM 7360 C CA . ASP B 1 310 ? 3.398 -31.672 2.105 1 90.94 310 ASP B CA 1
ATOM 7361 C C . ASP B 1 310 ? 2.377 -32.812 2.145 1 90.94 310 ASP B C 1
ATOM 7363 O O . ASP B 1 310 ? 1.49 -32.875 1.291 1 90.94 310 ASP B O 1
ATOM 7367 N N . GLU B 1 311 ? 2.473 -33.594 3.105 1 89.25 311 GLU B N 1
ATOM 7368 C CA . GLU B 1 311 ? 1.572 -34.75 3.264 1 89.25 311 GLU B CA 1
ATOM 7369 C C . GLU B 1 311 ? 0.119 -34.281 3.357 1 89.25 311 GLU B C 1
ATOM 7371 O O . GLU B 1 311 ? -0.758 -34.844 2.703 1 89.25 311 GLU B O 1
ATOM 7376 N N . ALA B 1 312 ? -0.029 -33.312 4.152 1 92.44 312 ALA B N 1
ATOM 7377 C CA . ALA B 1 312 ? -1.388 -32.844 4.371 1 92.44 312 ALA B CA 1
ATOM 7378 C C . ALA B 1 312 ? -1.979 -32.25 3.088 1 92.44 312 ALA B C 1
ATOM 7380 O O . ALA B 1 312 ? -3.158 -32.469 2.793 1 92.44 312 ALA B O 1
ATOM 7381 N N . VAL B 1 313 ? -1.167 -31.547 2.348 1 93.44 313 VAL B N 1
ATOM 7382 C CA . VAL B 1 313 ? -1.62 -30.906 1.117 1 93.44 313 VAL B CA 1
ATOM 7383 C C . VAL B 1 313 ? -1.964 -31.969 0.077 1 93.44 313 VAL B C 1
ATOM 7385 O O . VAL B 1 313 ? -3.023 -31.922 -0.553 1 93.44 313 VAL B O 1
ATOM 7388 N N . TYR B 1 314 ? -1.147 -33 -0.084 1 91.62 314 TYR B N 1
ATOM 7389 C CA . TYR B 1 314 ? -1.368 -34.031 -1.078 1 91.62 314 TYR B CA 1
ATOM 7390 C C . TYR B 1 314 ? -2.541 -34.938 -0.684 1 91.62 314 TYR B C 1
ATOM 7392 O O . TYR B 1 314 ? -3.271 -35.406 -1.546 1 91.62 314 TYR B O 1
ATOM 7400 N N . LEU B 1 315 ? -2.697 -35.156 0.582 1 92.12 315 LEU B N 1
ATOM 7401 C CA . LEU B 1 315 ? -3.84 -35.938 1.052 1 92.12 315 LEU B CA 1
ATOM 7402 C C . LEU B 1 315 ? -5.148 -35.219 0.75 1 92.12 315 LEU B C 1
ATOM 7404 O O . LEU B 1 315 ? -6.109 -35.812 0.288 1 92.12 315 LEU B O 1
ATOM 7408 N N . GLU B 1 316 ? -5.105 -33.938 1.014 1 91.62 316 GLU B N 1
ATOM 7409 C CA . GLU B 1 316 ? -6.285 -33.125 0.729 1 91.62 316 GLU B CA 1
ATOM 7410 C C . GLU B 1 316 ? -6.633 -33.188 -0.756 1 91.62 316 GLU B C 1
ATOM 7412 O O . GLU B 1 316 ? -7.793 -33.375 -1.123 1 91.62 316 GLU B O 1
ATOM 7417 N N . LEU B 1 317 ? -5.656 -33.031 -1.555 1 92.5 317 LEU B N 1
ATOM 7418 C CA . LEU B 1 317 ? -5.871 -33.062 -2.998 1 92.5 317 LEU B CA 1
ATOM 7419 C C . LEU B 1 317 ? -6.328 -34.469 -3.449 1 92.5 317 LEU B C 1
ATOM 7421 O O . LEU B 1 317 ? -7.27 -34.562 -4.238 1 92.5 317 LEU B O 1
ATOM 7425 N N . GLY B 1 318 ? -5.652 -35.438 -3.008 1 91.38 318 GLY B N 1
ATOM 7426 C CA . GLY B 1 318 ? -5.992 -36.812 -3.387 1 91.38 318 GLY B CA 1
ATOM 7427 C C . GLY B 1 318 ? -7.434 -37.156 -3.082 1 91.38 318 GLY B C 1
ATOM 7428 O O . GLY B 1 318 ? -8.117 -37.75 -3.914 1 91.38 318 GLY B O 1
ATOM 7429 N N . LYS B 1 319 ? -7.832 -36.781 -1.929 1 90.94 319 LYS B N 1
ATOM 7430 C CA . LYS B 1 319 ? -9.211 -37.031 -1.526 1 90.94 319 LYS B CA 1
ATOM 7431 C C . LYS B 1 319 ? -10.203 -36.312 -2.436 1 90.94 319 LYS B C 1
ATOM 7433 O O . LYS B 1 319 ? -11.234 -36.875 -2.807 1 90.94 319 LYS B O 1
ATOM 7438 N N . MET B 1 320 ? -9.867 -35.188 -2.791 1 90 320 MET B N 1
ATOM 7439 C CA . MET B 1 320 ? -10.727 -34.406 -3.693 1 90 320 MET B CA 1
ATOM 7440 C C . MET B 1 320 ? -10.734 -35.031 -5.086 1 90 320 MET B C 1
ATOM 7442 O O . MET B 1 320 ? -11.789 -35.156 -5.707 1 90 320 MET B O 1
ATOM 7446 N N . LEU B 1 321 ? -9.602 -35.469 -5.559 1 90.81 321 LEU B N 1
ATOM 7447 C CA . LEU B 1 321 ? -9.477 -36 -6.906 1 90.81 321 LEU B CA 1
ATOM 7448 C C . LEU B 1 321 ? -10.203 -37.344 -7.027 1 90.81 321 LEU B C 1
ATOM 7450 O O . LEU B 1 321 ? -10.852 -37.625 -8.039 1 90.81 321 LEU B O 1
ATOM 7454 N N . ILE B 1 322 ? -10.062 -38.125 -6.051 1 91.06 322 ILE B N 1
ATOM 7455 C CA . ILE B 1 322 ? -10.672 -39.438 -6.125 1 91.06 322 ILE B CA 1
ATOM 7456 C C . ILE B 1 322 ? -12.195 -39.312 -6.121 1 91.06 322 ILE B C 1
ATOM 7458 O O . ILE B 1 322 ? -12.891 -40.094 -6.766 1 91.06 322 ILE B O 1
ATOM 7462 N N . ARG B 1 323 ? -12.695 -38.312 -5.445 1 87.81 323 ARG B N 1
ATOM 7463 C CA . ARG B 1 323 ? -14.125 -38.062 -5.426 1 87.81 323 ARG B CA 1
ATOM 7464 C C . ARG B 1 323 ? -14.617 -37.594 -6.789 1 87.81 323 ARG B C 1
ATOM 7466 O O . ARG B 1 323 ? -15.719 -37.938 -7.219 1 87.81 323 ARG B O 1
ATOM 7473 N N . SER B 1 324 ? -13.781 -36.906 -7.457 1 87.38 324 SER B N 1
ATOM 7474 C CA . SER B 1 324 ? -14.188 -36.281 -8.711 1 87.38 324 SER B CA 1
ATOM 7475 C C . SER B 1 324 ? -13.906 -37.188 -9.898 1 87.38 324 SER B C 1
ATOM 7477 O O . SER B 1 324 ? -14.625 -37.156 -10.898 1 87.38 324 SER B O 1
ATOM 7479 N N . HIS B 1 325 ? -12.828 -38.031 -9.789 1 89.81 325 HIS B N 1
ATOM 7480 C CA . H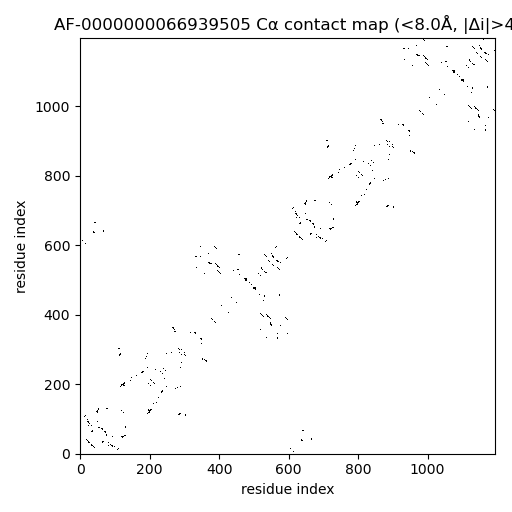IS B 1 325 ? -12.375 -38.719 -10.977 1 89.81 325 HIS B CA 1
ATOM 7481 C C . HIS B 1 325 ? -12.344 -40.219 -10.742 1 89.81 325 HIS B C 1
ATOM 7483 O O . HIS B 1 325 ? -12.023 -41 -11.656 1 89.81 325 HIS B O 1
ATOM 7489 N N . GLY B 1 326 ? -12.656 -40.656 -9.578 1 90.12 326 GLY B N 1
ATOM 7490 C CA . GLY B 1 326 ? -12.664 -42.062 -9.273 1 90.12 326 GLY B CA 1
ATOM 7491 C C . GLY B 1 326 ? -11.289 -42.688 -9.305 1 90.12 326 GLY B C 1
ATOM 7492 O O . GLY B 1 326 ? -10.312 -42.094 -8.867 1 90.12 326 GLY B O 1
ATOM 7493 N N . LEU B 1 327 ? -11.18 -43.875 -9.82 1 92.81 327 LEU B N 1
ATOM 7494 C CA . LEU B 1 327 ? -9.953 -44.656 -9.727 1 92.81 327 LEU B CA 1
ATOM 7495 C C . LEU B 1 327 ? -8.922 -44.188 -10.75 1 92.81 327 LEU B C 1
ATOM 7497 O O . LEU B 1 327 ? -7.758 -44.594 -10.68 1 92.81 327 LEU B O 1
ATOM 7501 N N . ARG B 1 328 ? -9.312 -43.281 -11.602 1 91.88 328 ARG B N 1
ATOM 7502 C CA . ARG B 1 328 ? -8.352 -42.719 -12.547 1 91.88 328 ARG B CA 1
ATOM 7503 C C . ARG B 1 328 ? -7.195 -42.062 -11.828 1 91.88 328 ARG B C 1
ATOM 7505 O O . ARG B 1 328 ? -6.098 -41.938 -12.375 1 91.88 328 ARG B O 1
ATOM 7512 N N . VAL B 1 329 ? -7.461 -41.688 -10.578 1 93 329 VAL B N 1
ATOM 7513 C CA . VAL B 1 329 ? -6.477 -40.969 -9.789 1 93 329 VAL B CA 1
ATOM 7514 C C . VAL B 1 329 ? -5.293 -41.875 -9.469 1 93 329 VAL B C 1
ATOM 7516 O O . VAL B 1 329 ? -4.199 -41.406 -9.164 1 93 329 VAL B O 1
ATOM 7519 N N . LEU B 1 330 ? -5.453 -43.125 -9.578 1 93.94 330 LEU B N 1
ATOM 7520 C CA . LEU B 1 330 ? -4.406 -44.094 -9.234 1 93.94 330 LEU B CA 1
ATOM 7521 C C . LEU B 1 330 ? -3.416 -44.25 -10.391 1 93.94 330 LEU B C 1
ATOM 7523 O O . LEU B 1 330 ? -2.283 -44.688 -10.18 1 93.94 330 LEU B O 1
ATOM 7527 N N . SER B 1 331 ? -3.811 -43.875 -11.539 1 92.44 331 SER B N 1
ATOM 7528 C CA . SER B 1 331 ? -3.037 -44.156 -12.75 1 92.44 331 SER B CA 1
ATOM 7529 C C . SER B 1 331 ? -1.758 -43.312 -12.781 1 92.44 331 SER B C 1
ATOM 7531 O O . SER B 1 331 ? -0.704 -43.812 -13.195 1 92.44 331 SER B O 1
ATOM 7533 N N . PRO B 1 332 ? -1.84 -42.125 -12.32 1 89.88 332 PRO B N 1
ATOM 7534 C CA . PRO B 1 332 ? -0.61 -41.312 -12.375 1 89.88 332 PRO B CA 1
ATOM 7535 C C . PRO B 1 332 ? 0.355 -41.625 -11.242 1 89.88 332 PRO B C 1
ATOM 7537 O O . PRO B 1 332 ? 1.427 -41.031 -11.148 1 89.88 332 PRO B O 1
ATOM 7540 N N . VAL B 1 333 ? 0.034 -42.531 -10.398 1 89.5 333 VAL B N 1
ATOM 7541 C CA . VAL B 1 333 ? 0.903 -42.875 -9.281 1 89.5 333 VAL B CA 1
ATOM 7542 C C . VAL B 1 333 ? 2.086 -43.688 -9.789 1 89.5 333 VAL B C 1
ATOM 7544 O O . VAL B 1 333 ? 1.902 -44.75 -10.398 1 89.5 333 VAL B O 1
ATOM 7547 N N . ASP B 1 334 ? 3.236 -43.094 -9.664 1 84.62 334 ASP B N 1
ATOM 7548 C CA . ASP B 1 334 ? 4.488 -43.75 -10.039 1 84.62 334 ASP B CA 1
ATOM 7549 C C . ASP B 1 334 ? 5.52 -43.656 -8.922 1 84.62 334 ASP B C 1
ATOM 7551 O O . ASP B 1 334 ? 6.121 -42.594 -8.719 1 84.62 334 ASP B O 1
ATOM 7555 N N . HIS B 1 335 ? 5.758 -44.719 -8.305 1 84.38 335 HIS B N 1
ATOM 7556 C CA . HIS B 1 335 ? 6.715 -44.719 -7.199 1 84.38 335 HIS B CA 1
ATOM 7557 C C . HIS B 1 335 ? 8.109 -45.094 -7.68 1 84.38 335 HIS B C 1
ATOM 7559 O O . HIS B 1 335 ? 8.258 -45.938 -8.57 1 84.38 335 HIS B O 1
ATOM 7565 N N . SER B 1 336 ? 9.055 -44.375 -7.117 1 80.06 336 SER B N 1
ATOM 7566 C CA . SER B 1 336 ? 10.445 -44.812 -7.164 1 80.06 336 SER B CA 1
ATOM 7567 C C . SER B 1 336 ? 10.844 -45.531 -5.879 1 80.06 336 SER B C 1
ATOM 7569 O O . SER B 1 336 ? 10.062 -45.594 -4.93 1 80.06 336 SER B O 1
ATOM 7571 N N . GLU B 1 337 ? 12.039 -46.062 -5.945 1 79.81 337 GLU B N 1
ATOM 7572 C CA . GLU B 1 337 ? 12.523 -46.688 -4.723 1 79.81 337 GLU B CA 1
ATOM 7573 C C . GLU B 1 337 ? 12.539 -45.688 -3.562 1 79.81 337 GLU B C 1
ATOM 7575 O O . GLU B 1 337 ? 12.242 -46.062 -2.424 1 79.81 337 GLU B O 1
ATOM 7580 N N . GLU B 1 338 ? 12.852 -44.562 -3.887 1 78.25 338 GLU B N 1
ATOM 7581 C CA . GLU B 1 338 ? 12.953 -43.5 -2.869 1 78.25 338 GLU B CA 1
ATOM 7582 C C . GLU B 1 338 ? 11.586 -43.156 -2.295 1 78.25 338 GLU B C 1
ATOM 7584 O O . GLU B 1 338 ? 11.414 -43.094 -1.075 1 78.25 338 GLU B O 1
ATOM 7589 N N . THR B 1 339 ? 10.625 -42.969 -3.135 1 79.56 339 THR B N 1
ATOM 7590 C CA . THR B 1 339 ? 9.297 -42.562 -2.668 1 79.56 339 THR B CA 1
ATOM 7591 C C . THR B 1 339 ? 8.602 -43.75 -1.998 1 79.56 339 THR B C 1
ATOM 7593 O O . THR B 1 339 ? 7.766 -43.562 -1.112 1 79.56 339 THR B O 1
ATOM 7596 N N . TRP B 1 340 ? 8.992 -44.844 -2.451 1 82.94 340 TRP B N 1
ATOM 7597 C CA . TRP B 1 340 ? 8.414 -46.062 -1.883 1 82.94 340 TRP B CA 1
ATOM 7598 C C . TRP B 1 340 ? 8.836 -46.25 -0.428 1 82.94 340 TRP B C 1
ATOM 7600 O O . TRP B 1 340 ? 8.023 -46.625 0.418 1 82.94 340 TRP B O 1
ATOM 7610 N N . SER B 1 341 ? 10.07 -45.906 -0.237 1 78.5 341 SER B N 1
ATOM 7611 C CA . SER B 1 341 ? 10.625 -46.094 1.097 1 78.5 341 SER B CA 1
ATOM 7612 C C . SER B 1 341 ? 10.219 -44.969 2.037 1 78.5 341 SER B C 1
ATOM 7614 O O . SER B 1 341 ? 10.055 -45.188 3.24 1 78.5 341 SER B O 1
ATOM 7616 N N . SER B 1 342 ? 10.094 -43.812 1.583 1 69.38 342 SER B N 1
ATOM 7617 C CA . SER B 1 342 ? 9.859 -42.625 2.428 1 69.38 342 SER B CA 1
ATOM 7618 C C . SER B 1 342 ? 8.383 -42.5 2.783 1 69.38 342 SER B C 1
ATOM 7620 O O . SER B 1 342 ? 8.039 -41.906 3.803 1 69.38 342 SER B O 1
ATOM 7622 N N . LEU B 1 343 ? 7.582 -43.25 2.258 1 64.12 343 LEU B N 1
ATOM 7623 C CA . LEU B 1 343 ? 6.129 -43.125 2.189 1 64.12 343 LEU B CA 1
ATOM 7624 C C . LEU B 1 343 ? 5.621 -42 3.062 1 64.12 343 LEU B C 1
ATOM 7626 O O . LEU B 1 343 ? 5.07 -42.219 4.141 1 64.12 343 LEU B O 1
ATOM 7630 N N . VAL B 1 344 ? 5.828 -40.75 2.686 1 70 344 VAL B N 1
ATOM 7631 C CA . VAL B 1 344 ? 5.324 -39.531 3.275 1 70 344 VAL B CA 1
ATOM 7632 C C . VAL B 1 344 ? 3.807 -39.469 3.133 1 70 344 VAL B C 1
ATOM 7634 O O . VAL B 1 344 ? 3.111 -39 4.039 1 70 344 VAL B O 1
ATOM 7637 N N . VAL B 1 345 ? 3.303 -40.125 2.092 1 82.94 345 VAL B N 1
ATOM 7638 C CA . VAL B 1 345 ? 1.873 -40.125 1.798 1 82.94 345 VAL B CA 1
ATOM 7639 C C . VAL B 1 345 ? 1.408 -41.562 1.526 1 82.94 345 VAL B C 1
ATOM 7641 O O . VAL B 1 345 ? 2.223 -42.438 1.228 1 82.94 345 VAL B O 1
ATOM 7644 N N . PRO B 1 346 ? 0.143 -41.781 1.704 1 90.25 346 PRO B N 1
ATOM 7645 C CA . PRO B 1 346 ? -0.37 -43.062 1.285 1 90.25 346 PRO B CA 1
ATOM 7646 C C . PRO B 1 346 ? 0.021 -43.438 -0.148 1 90.25 346 PRO B C 1
ATOM 7648 O O . PRO B 1 346 ? 0.101 -42.562 -1.007 1 90.25 346 PRO B O 1
ATOM 7651 N N . SER B 1 347 ? 0.199 -44.719 -0.449 1 92.69 347 SER B N 1
ATOM 7652 C CA . SER B 1 347 ? 0.778 -45.156 -1.707 1 92.69 347 SER B CA 1
ATOM 7653 C C . SER B 1 347 ? -0.133 -44.844 -2.887 1 92.69 347 SER B C 1
ATOM 7655 O O . SER B 1 347 ? 0.318 -44.812 -4.035 1 92.69 347 SER B O 1
ATOM 7657 N N . TRP B 1 348 ? -1.42 -44.625 -2.629 1 93.06 348 TRP B N 1
ATOM 7658 C CA . TRP B 1 348 ? -2.365 -44.438 -3.725 1 93.06 348 TRP B CA 1
ATOM 7659 C C . TRP B 1 348 ? -2.406 -42.969 -4.164 1 93.06 348 TRP B C 1
ATOM 7661 O O . TRP B 1 348 ? -3.104 -42.625 -5.117 1 93.06 348 TRP B O 1
ATOM 7671 N N . LEU B 1 349 ? -1.677 -42.156 -3.5 1 90.31 349 LEU B N 1
ATOM 7672 C CA . LEU B 1 349 ? -1.681 -40.719 -3.838 1 90.31 349 LEU B CA 1
ATOM 7673 C C . LEU B 1 349 ? -0.583 -40.406 -4.848 1 90.31 349 LEU B C 1
ATOM 7675 O O . LEU B 1 349 ? 0.549 -40.875 -4.711 1 90.31 349 LEU B O 1
ATOM 7679 N N . PRO B 1 350 ? -0.995 -39.656 -5.895 1 84.69 350 PRO B N 1
ATOM 7680 C CA . PRO B 1 350 ? 0.059 -39.156 -6.789 1 84.69 350 PRO B CA 1
ATOM 7681 C C . PRO B 1 350 ? 0.991 -38.156 -6.113 1 84.69 350 PRO B C 1
ATOM 7683 O O . PRO B 1 350 ? 0.537 -37.125 -5.621 1 84.69 350 PRO B O 1
ATOM 7686 N N . PHE B 1 351 ? 2.193 -38.469 -5.859 1 78.81 351 PHE B N 1
ATOM 7687 C CA . PHE B 1 351 ? 3.199 -37.625 -5.223 1 78.81 351 PHE B CA 1
ATOM 7688 C C . PHE B 1 351 ? 4.34 -37.344 -6.188 1 78.81 351 PHE B C 1
ATOM 7690 O O . PHE B 1 351 ? 5.18 -38.188 -6.457 1 78.81 351 PHE B O 1
ATOM 7697 N N . TYR B 1 352 ? 4.176 -36.156 -6.801 1 71.75 352 TYR B N 1
ATOM 7698 C CA . TYR B 1 352 ? 5.105 -35.781 -7.852 1 71.75 352 TYR B CA 1
ATOM 7699 C C . TYR B 1 352 ? 6.238 -34.906 -7.293 1 71.75 352 TYR B C 1
ATOM 7701 O O . TYR B 1 352 ? 6 -33.844 -6.715 1 71.75 352 TYR B O 1
ATOM 7709 N N . HIS B 1 353 ? 7.441 -35.469 -7.055 1 64.5 353 HIS B N 1
ATOM 7710 C CA . HIS B 1 353 ? 8.602 -34.625 -6.746 1 64.5 353 HIS B CA 1
ATOM 7711 C C . HIS B 1 353 ? 9.867 -35.188 -7.387 1 64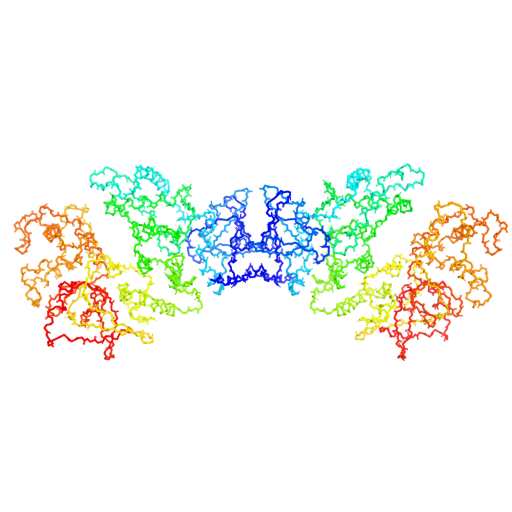.5 353 HIS B C 1
ATOM 7713 O O . HIS B 1 353 ? 10.25 -36.312 -7.121 1 64.5 353 HIS B O 1
ATOM 7719 N N . ASN B 1 354 ? 10.438 -34.375 -8.227 1 61.28 354 ASN B N 1
ATOM 7720 C CA . ASN B 1 354 ? 11.703 -34.688 -8.867 1 61.28 354 ASN B CA 1
ATOM 7721 C C . ASN B 1 354 ? 11.625 -36 -9.648 1 61.28 354 ASN B C 1
ATOM 7723 O O . ASN B 1 354 ? 12.469 -36.875 -9.477 1 61.28 354 ASN B O 1
ATOM 7727 N N . VAL B 1 355 ? 10.609 -36 -10.422 1 64.44 355 VAL B N 1
ATOM 7728 C CA . VAL B 1 355 ? 10.406 -37.219 -11.188 1 64.44 355 VAL B CA 1
ATOM 7729 C C . VAL B 1 355 ? 11.32 -37.219 -12.414 1 64.44 355 VAL B C 1
ATOM 7731 O O . VAL B 1 355 ? 11.242 -36.312 -13.25 1 64.44 355 VAL B O 1
ATOM 7734 N N . GLU B 1 356 ? 12.312 -37.969 -12.336 1 60.75 356 GLU B N 1
ATOM 7735 C CA . GLU B 1 356 ? 13.273 -38.062 -13.438 1 60.75 356 GLU B CA 1
ATOM 7736 C C . GLU B 1 356 ? 12.68 -38.812 -14.617 1 60.75 356 GLU B C 1
ATOM 7738 O O . GLU B 1 356 ? 12.883 -38.438 -15.773 1 60.75 356 GLU B O 1
ATOM 7743 N N . LEU B 1 357 ? 12.047 -39.875 -14.25 1 60 357 LEU B N 1
ATOM 7744 C CA . LEU B 1 357 ? 11.461 -40.719 -15.297 1 60 357 LEU B CA 1
ATOM 7745 C C . LEU B 1 357 ? 9.938 -40.719 -15.188 1 60 357 LEU B C 1
ATOM 7747 O O . LEU B 1 357 ? 9.391 -40.875 -14.094 1 60 357 LEU B O 1
ATOM 7751 N N . THR B 1 358 ? 9.359 -40.25 -16.266 1 64.19 358 THR B N 1
ATOM 7752 C CA . THR B 1 358 ? 7.906 -40.281 -16.234 1 64.19 358 THR B CA 1
ATOM 7753 C C . THR B 1 358 ? 7.359 -41.281 -17.234 1 64.19 358 THR B C 1
ATOM 7755 O O . THR B 1 358 ? 7.73 -41.25 -18.406 1 64.19 358 THR B O 1
ATOM 7758 N N . ALA B 1 359 ? 6.688 -42.219 -16.641 1 66.31 359 ALA B N 1
ATOM 7759 C CA . ALA B 1 359 ? 5.992 -43.156 -17.516 1 66.31 359 ALA B CA 1
ATOM 7760 C C . ALA B 1 359 ? 4.781 -42.5 -18.172 1 66.31 359 ALA B C 1
ATOM 7762 O O . ALA B 1 359 ? 4.199 -41.562 -17.625 1 66.31 359 ALA B O 1
ATOM 7763 N N . CYS B 1 360 ? 4.605 -42.969 -19.391 1 74 360 CYS B N 1
ATOM 7764 C CA . CYS B 1 360 ? 3.354 -42.594 -20.047 1 74 360 CYS B CA 1
ATOM 7765 C C . CYS B 1 360 ? 2.168 -43.25 -19.344 1 74 360 CYS B C 1
ATOM 7767 O O . CYS B 1 360 ? 2.078 -44.469 -19.281 1 74 360 CYS B O 1
ATOM 7769 N N . ASN B 1 361 ? 1.333 -42.438 -18.719 1 80.88 361 ASN B N 1
ATOM 7770 C CA . ASN B 1 361 ? 0.159 -42.938 -18.031 1 80.88 361 ASN B CA 1
ATOM 7771 C C . ASN B 1 361 ? -1.062 -43 -18.938 1 80.88 361 ASN B C 1
ATOM 7773 O O . ASN B 1 361 ? -1.466 -41.969 -19.5 1 80.88 361 ASN B O 1
ATOM 7777 N N . PHE B 1 362 ? -1.595 -44.125 -19.094 1 84.5 362 PHE B N 1
ATOM 7778 C CA . PHE B 1 362 ? -2.674 -44.219 -20.062 1 84.5 362 PHE B CA 1
ATOM 7779 C C . PHE B 1 362 ? -4.02 -44.375 -19.375 1 84.5 362 PHE B C 1
ATOM 7781 O O . PHE B 1 362 ? -5.055 -43.969 -19.922 1 84.5 362 PHE B O 1
ATOM 7788 N N . GLY B 1 363 ? -4.02 -44.688 -18.125 1 85.75 363 GLY B N 1
ATOM 7789 C CA . GLY B 1 363 ? -5.289 -44.812 -17.422 1 85.75 363 GLY B CA 1
ATOM 7790 C C . GLY B 1 363 ? -5.879 -43.5 -17 1 85.75 363 GLY B C 1
ATOM 7791 O O . GLY B 1 363 ? -7.047 -43.406 -16.625 1 85.75 363 GLY B O 1
ATOM 7792 N N . VAL B 1 364 ? -5.074 -42.469 -17.094 1 87.31 364 VAL B N 1
ATOM 7793 C CA . VAL B 1 364 ? -5.5 -41.156 -16.656 1 87.31 364 VAL B CA 1
ATOM 7794 C C . VAL B 1 364 ? -6.508 -40.594 -17.656 1 87.31 364 VAL B C 1
ATOM 7796 O O . VAL B 1 364 ? -7.43 -39.875 -17.281 1 87.31 364 VAL B O 1
ATOM 7799 N N . PHE B 1 365 ? -6.379 -40.969 -18.922 1 83.25 365 PHE B N 1
ATOM 7800 C CA . PHE B 1 365 ? -7.156 -40.375 -20 1 83.25 365 PHE B CA 1
ATOM 7801 C C . PHE B 1 365 ? -8.305 -41.281 -20.422 1 83.25 365 PHE B C 1
ATOM 7803 O O . PHE B 1 365 ? -8.086 -42.438 -20.812 1 83.25 365 PHE B O 1
ATOM 7810 N N . PRO B 1 366 ? -9.453 -40.781 -20.422 1 78.81 366 PRO B N 1
ATOM 7811 C CA . PRO B 1 366 ? -10.625 -41.625 -20.719 1 78.81 366 PRO B CA 1
ATOM 7812 C C . PRO B 1 366 ? -10.719 -42 -22.203 1 78.81 366 PRO B C 1
ATOM 7814 O O . PRO B 1 366 ? -11.438 -42.938 -22.547 1 78.81 366 PRO B O 1
ATOM 7817 N N . ASP B 1 367 ? -10 -41.375 -23 1 79.19 367 ASP B N 1
ATOM 7818 C CA . ASP B 1 367 ? -10.18 -41.562 -24.422 1 79.19 367 ASP B CA 1
ATOM 7819 C C . ASP B 1 367 ? -9.43 -42.812 -24.922 1 79.19 367 ASP B C 1
ATOM 7821 O O . ASP B 1 367 ? -9.656 -43.281 -26.031 1 79.19 367 ASP B O 1
ATOM 7825 N N . PHE B 1 368 ? -8.625 -43.344 -24.078 1 84.94 368 PHE B N 1
ATOM 7826 C CA . PHE B 1 368 ? -7.957 -44.594 -24.484 1 84.94 368 PHE B CA 1
ATOM 7827 C C . PHE B 1 368 ? -8.93 -45.75 -24.484 1 84.94 368 PHE B C 1
ATOM 7829 O O . PHE B 1 368 ? -9.953 -45.719 -23.797 1 84.94 368 PHE B O 1
ATOM 7836 N N . TRP B 1 369 ? -8.594 -46.812 -25.172 1 88.5 369 TRP B N 1
ATOM 7837 C CA . TRP B 1 369 ? -9.523 -47.906 -25.422 1 88.5 369 TRP B CA 1
ATOM 7838 C C . TRP B 1 369 ? -9.562 -48.875 -24.234 1 88.5 369 TRP B C 1
ATOM 7840 O O . TRP B 1 369 ? -10.398 -49.781 -24.188 1 88.5 369 TRP B O 1
ATOM 7850 N N . TYR B 1 370 ? -8.766 -48.719 -23.25 1 91.81 370 TYR B N 1
ATOM 7851 C CA . TYR B 1 370 ? -8.641 -49.656 -22.125 1 91.81 370 TYR B CA 1
ATOM 7852 C C . TYR B 1 370 ? -9.93 -49.719 -21.312 1 91.81 370 TYR B C 1
ATOM 7854 O O . TYR B 1 370 ? -10.523 -48.688 -21.016 1 91.81 370 TYR B O 1
ATOM 7862 N N . ASN B 1 371 ? -10.305 -50.906 -20.953 1 92.44 371 ASN B N 1
ATOM 7863 C CA . ASN B 1 371 ? -11.516 -51.125 -20.172 1 92.44 371 ASN B CA 1
ATOM 7864 C C . ASN B 1 371 ? -11.422 -52.438 -19.391 1 92.44 371 ASN B C 1
ATOM 7866 O O . ASN B 1 371 ? -12.281 -53.312 -19.516 1 92.44 371 ASN B O 1
ATOM 7870 N N . ALA B 1 372 ? -10.445 -52.469 -18.516 1 91.44 372 ALA B N 1
ATOM 7871 C CA . ALA B 1 372 ? -10.109 -53.688 -17.797 1 91.44 372 ALA B CA 1
ATOM 7872 C C . ALA B 1 372 ? -11.25 -54.125 -16.875 1 91.44 372 ALA B C 1
ATOM 7874 O O . ALA B 1 372 ? -11.453 -55.312 -16.641 1 91.44 372 ALA B O 1
ATOM 7875 N N . SER B 1 373 ? -12.039 -53.188 -16.328 1 89.88 373 SER B N 1
ATOM 7876 C CA . SER B 1 373 ? -13.094 -53.5 -15.383 1 89.88 373 SER B CA 1
ATOM 7877 C C . SER B 1 373 ? -14.438 -53.656 -16.078 1 89.88 373 SER B C 1
ATOM 7879 O O . SER B 1 373 ? -15.453 -53.938 -15.438 1 89.88 373 SER B O 1
ATOM 7881 N N . GLY B 1 374 ? -14.461 -53.406 -17.328 1 85.56 374 GLY B N 1
ATOM 7882 C CA . GLY B 1 374 ? -15.695 -53.531 -18.094 1 85.56 374 GLY B CA 1
ATOM 7883 C C . GLY B 1 374 ? -16.812 -52.656 -17.547 1 85.56 374 GLY B C 1
ATOM 7884 O O . GLY B 1 374 ? -16.641 -51.469 -17.375 1 85.56 374 GLY B O 1
ATOM 7885 N N . ARG B 1 375 ? -17.938 -53.312 -17.125 1 81.06 375 ARG B N 1
ATOM 7886 C CA . ARG B 1 375 ? -19.125 -52.594 -16.672 1 81.06 375 ARG B CA 1
ATOM 7887 C C . ARG B 1 375 ? -19.203 -52.562 -15.148 1 81.06 375 ARG B C 1
ATOM 7889 O O . ARG B 1 375 ? -20.219 -52.156 -14.586 1 81.06 375 ARG B O 1
ATOM 7896 N N . SER B 1 376 ? -18.141 -53 -14.578 1 82.25 376 SER B N 1
ATOM 7897 C CA . SER B 1 376 ? -18.172 -53.031 -13.125 1 82.25 376 SER B CA 1
ATOM 7898 C C . SER B 1 376 ? -18.141 -51.625 -12.531 1 82.25 376 SER B C 1
ATOM 7900 O O . SER B 1 376 ? -17.422 -50.75 -13.023 1 82.25 376 SER B O 1
ATOM 7902 N N . GLU B 1 377 ? -19 -51.531 -11.555 1 83.12 377 GLU B N 1
ATOM 7903 C CA . GLU B 1 377 ? -19.125 -50.188 -10.93 1 83.12 377 GLU B CA 1
ATOM 7904 C C . GLU B 1 377 ? -18.125 -50.062 -9.781 1 83.12 377 GLU B C 1
ATOM 7906 O O . GLU B 1 377 ? -17.875 -51 -9.039 1 83.12 377 GLU B O 1
ATOM 7911 N N . SER B 1 378 ? -17.641 -48.875 -9.734 1 84.62 378 SER B N 1
ATOM 7912 C CA . SER B 1 378 ? -16.672 -48.562 -8.695 1 84.62 378 SER B CA 1
ATOM 7913 C C . SER B 1 378 ? -17.328 -48.5 -7.32 1 84.62 378 SER B C 1
ATOM 7915 O O . SER B 1 378 ? -18.422 -47.938 -7.176 1 84.62 378 SER B O 1
ATOM 7917 N N . GLN B 1 379 ? -16.875 -49.219 -6.359 1 85.69 379 GLN B N 1
ATOM 7918 C CA . GLN B 1 379 ? -17.203 -49.094 -4.945 1 85.69 379 GLN B CA 1
ATOM 7919 C C . GLN B 1 379 ? -15.977 -48.719 -4.125 1 85.69 379 GLN B C 1
ATOM 7921 O O . GLN B 1 379 ? -15.133 -49.562 -3.826 1 85.69 379 GLN B O 1
ATOM 7926 N N . LEU B 1 380 ? -15.914 -47.406 -3.926 1 89.69 380 LEU B N 1
ATOM 7927 C CA . LEU B 1 380 ? -14.734 -46.875 -3.242 1 89.69 380 LEU B CA 1
ATOM 7928 C C . LEU B 1 380 ? -15.117 -46.156 -1.964 1 89.69 380 LEU B C 1
ATOM 7930 O O . LEU B 1 380 ? -16.109 -45.438 -1.936 1 89.69 380 LEU B O 1
ATOM 7934 N N . VAL B 1 381 ? -14.406 -46.438 -0.842 1 91.69 381 VAL B N 1
ATOM 7935 C CA . VAL B 1 381 ? -14.578 -45.75 0.431 1 91.69 381 VAL B CA 1
ATOM 7936 C C . VAL B 1 381 ? -13.219 -45.344 0.982 1 91.69 381 VAL B C 1
ATOM 7938 O O . VAL B 1 381 ? -12.266 -46.125 0.948 1 91.69 381 VAL B O 1
ATOM 7941 N N . ILE B 1 382 ? -13.164 -44.094 1.329 1 91.12 382 ILE B N 1
ATOM 7942 C CA . ILE B 1 382 ? -11.945 -43.625 1.986 1 91.12 382 ILE B CA 1
ATOM 7943 C C . ILE B 1 382 ? -12.141 -43.625 3.5 1 91.12 382 ILE B C 1
ATOM 7945 O O . ILE B 1 382 ? -13.016 -42.938 4.023 1 91.12 382 ILE B O 1
ATOM 7949 N N . ASN B 1 383 ? -11.43 -44.438 4.199 1 91.06 383 ASN B N 1
ATOM 7950 C CA . ASN B 1 383 ? -11.398 -44.469 5.656 1 91.06 383 ASN B CA 1
ATOM 7951 C C . ASN B 1 383 ? -10.102 -43.875 6.199 1 91.06 383 ASN B C 1
ATOM 7953 O O . ASN B 1 383 ? -9.055 -44.5 6.133 1 91.06 383 ASN B O 1
ATOM 7957 N N . ALA B 1 384 ? -10.172 -42.688 6.766 1 89.62 384 ALA B N 1
ATOM 7958 C CA . ALA B 1 384 ? -8.984 -41.969 7.168 1 89.62 384 ALA B CA 1
ATOM 7959 C C . ALA B 1 384 ? -8.062 -41.719 5.977 1 89.62 384 ALA B C 1
ATOM 7961 O O . ALA B 1 384 ? -8.391 -40.906 5.094 1 89.62 384 ALA B O 1
ATOM 7962 N N . ASP B 1 385 ? -7.035 -42.5 5.902 1 90.19 385 ASP B N 1
ATOM 7963 C CA . ASP B 1 385 ? -6.105 -42.312 4.797 1 90.19 385 ASP B CA 1
ATOM 7964 C C . ASP B 1 385 ? -5.988 -43.531 3.924 1 90.19 385 ASP B C 1
ATOM 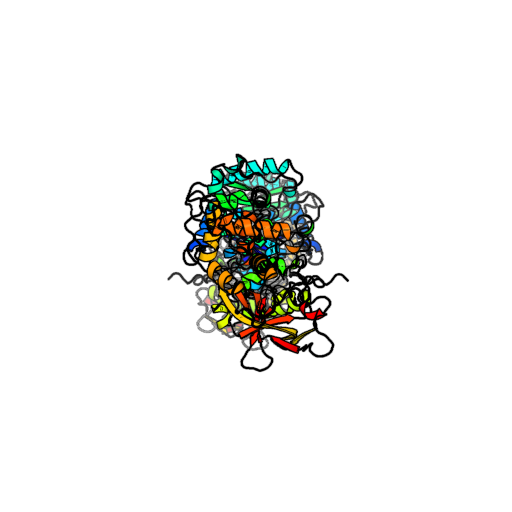7966 O O . ASP B 1 385 ? -5.246 -43.562 2.939 1 90.19 385 ASP B O 1
ATOM 7970 N N . ASP B 1 386 ? -6.871 -44.531 4.207 1 93.81 386 ASP B N 1
ATOM 7971 C CA . ASP B 1 386 ? -6.836 -45.781 3.439 1 93.81 386 ASP B CA 1
ATOM 7972 C C . ASP B 1 386 ? -7.953 -45.812 2.396 1 93.81 386 ASP B C 1
ATOM 7974 O O . ASP B 1 386 ? -9.07 -45.375 2.666 1 93.81 386 ASP B O 1
ATOM 7978 N N . LEU B 1 387 ? -7.605 -46.312 1.286 1 95.12 387 LEU B N 1
ATOM 7979 C CA . LEU B 1 387 ? -8.578 -46.469 0.21 1 95.12 387 LEU B CA 1
ATOM 7980 C C . LEU B 1 387 ? -9.117 -47.875 0.132 1 95.12 387 LEU B C 1
ATOM 7982 O O . LEU B 1 387 ? -8.352 -48.812 -0.098 1 95.12 387 LEU B O 1
ATOM 7986 N N . HIS B 1 388 ? -10.406 -48.062 0.374 1 95.81 388 HIS B N 1
ATOM 7987 C CA . HIS B 1 388 ? -11.078 -49.344 0.236 1 95.81 388 HIS B CA 1
ATOM 7988 C C . HIS B 1 388 ? -11.719 -49.5 -1.141 1 95.81 388 HIS B C 1
ATOM 7990 O O . HIS B 1 388 ? -12.586 -48.688 -1.512 1 95.81 388 HIS B O 1
ATOM 7996 N N . VAL B 1 389 ? -11.242 -50.469 -1.843 1 95.69 389 VAL B N 1
ATOM 7997 C CA . VAL B 1 389 ? -11.758 -50.656 -3.199 1 95.69 389 VAL B CA 1
ATOM 7998 C C . VAL B 1 389 ? -12.039 -52.125 -3.469 1 95.69 389 VAL B C 1
ATOM 8000 O O . VAL B 1 389 ? -11.289 -53 -3.018 1 95.69 389 VAL B O 1
ATOM 8003 N N . LYS B 1 390 ? -13.102 -52.375 -4.215 1 94.62 390 LYS B N 1
ATOM 8004 C CA . LYS B 1 390 ? -13.414 -53.719 -4.633 1 94.62 390 LYS B CA 1
ATOM 8005 C C . LYS B 1 390 ? -12.75 -54.062 -5.969 1 94.62 390 LYS B C 1
ATOM 8007 O O . LYS B 1 390 ? -12.602 -53.188 -6.824 1 94.62 390 LYS B O 1
ATOM 8012 N N . GLY B 1 391 ? -12.344 -55.312 -6.059 1 93.88 391 GLY B N 1
ATOM 8013 C CA . GLY B 1 391 ? -11.711 -55.781 -7.293 1 93.88 391 GLY B CA 1
ATOM 8014 C C . GLY B 1 391 ? -11.477 -57.281 -7.332 1 93.88 391 GLY B C 1
ATOM 8015 O O . GLY B 1 391 ? -12.117 -58.031 -6.602 1 93.88 391 GLY B O 1
ATOM 8016 N N . MET B 1 392 ? -10.672 -57.594 -8.281 1 92.94 392 MET B N 1
ATOM 8017 C CA . MET B 1 392 ? -10.359 -59 -8.484 1 92.94 392 MET B CA 1
ATOM 8018 C C . MET B 1 392 ? -8.859 -59.219 -8.68 1 92.94 392 MET B C 1
ATOM 8020 O O . MET B 1 392 ? -8.211 -58.438 -9.398 1 92.94 392 MET B O 1
ATOM 8024 N N . LEU B 1 393 ? -8.359 -60.219 -7.938 1 94.12 393 LEU B N 1
ATOM 8025 C CA . LEU B 1 393 ? -6.984 -60.656 -8.18 1 94.12 393 LEU B CA 1
ATOM 8026 C C . LEU B 1 393 ? -6.887 -61.469 -9.477 1 94.12 393 LEU B C 1
ATOM 8028 O O . LEU B 1 393 ? -7.605 -62.438 -9.656 1 94.12 393 LEU B O 1
ATOM 8032 N N . VAL B 1 394 ? -6.094 -61.031 -10.359 1 93.62 394 VAL B N 1
ATOM 8033 C CA . VAL B 1 394 ? -5.996 -61.625 -11.68 1 93.62 394 VAL B CA 1
ATOM 8034 C C . VAL B 1 394 ? -4.816 -62.594 -11.719 1 93.62 394 VAL B C 1
ATOM 8036 O O . VAL B 1 394 ? -4.938 -63.719 -12.234 1 93.62 394 VAL B O 1
ATOM 8039 N N . ASP B 1 395 ? -3.756 -62.125 -11.242 1 94.75 395 ASP B N 1
ATOM 8040 C CA . ASP B 1 395 ? -2.531 -62.906 -11.328 1 94.75 395 ASP B CA 1
ATOM 8041 C C . ASP B 1 395 ? -1.462 -62.375 -10.383 1 94.75 395 ASP B C 1
ATOM 8043 O O . ASP B 1 395 ? -1.692 -61.406 -9.664 1 94.75 395 ASP B O 1
ATOM 8047 N N . VAL B 1 396 ? -0.323 -63.125 -10.32 1 96.5 396 VAL B N 1
ATOM 8048 C CA . VAL B 1 396 ? 0.805 -62.75 -9.477 1 96.5 396 VAL B CA 1
ATOM 8049 C C . VAL B 1 396 ? 2.07 -62.625 -10.32 1 96.5 396 VAL B C 1
ATOM 8051 O O . VAL B 1 396 ? 2.314 -63.469 -11.195 1 96.5 396 VAL B O 1
ATOM 8054 N N . VAL B 1 397 ? 2.82 -61.625 -10.031 1 97.62 397 VAL B N 1
ATOM 8055 C CA . VAL B 1 397 ? 4.051 -61.438 -10.789 1 97.62 397 VAL B CA 1
ATOM 8056 C C . VAL B 1 397 ? 5.078 -62.5 -10.422 1 97.62 397 VAL B C 1
ATOM 8058 O O . VAL B 1 397 ? 5.422 -62.656 -9.25 1 97.62 397 VAL B O 1
ATOM 8061 N N . ARG B 1 398 ? 5.508 -63.094 -11.383 1 96.5 398 ARG B N 1
ATOM 8062 C CA . ARG B 1 398 ? 6.52 -64.125 -11.195 1 96.5 398 ARG B CA 1
ATOM 8063 C C . ARG B 1 398 ? 7.922 -63.594 -11.398 1 96.5 398 ARG B C 1
ATOM 8065 O O . ARG B 1 398 ? 8.852 -63.938 -10.664 1 96.5 398 ARG B O 1
ATOM 8072 N N . ARG B 1 399 ? 8.055 -62.719 -12.406 1 96.06 399 ARG B N 1
ATOM 8073 C CA . ARG B 1 399 ? 9.336 -62.125 -12.758 1 96.06 399 ARG B CA 1
ATOM 8074 C C . ARG B 1 399 ? 9.141 -60.75 -13.414 1 96.06 399 ARG B C 1
ATOM 8076 O O . ARG B 1 399 ? 8.125 -60.531 -14.07 1 96.06 399 ARG B O 1
ATOM 8083 N N . SER B 1 400 ? 10.07 -59.969 -13.133 1 96.5 400 SER B N 1
ATOM 8084 C CA . SER B 1 400 ? 10 -58.625 -13.742 1 96.5 400 SER B CA 1
ATOM 8085 C C . SER B 1 400 ? 11.359 -58.188 -14.266 1 96.5 400 SER B C 1
ATOM 8087 O O . SER B 1 400 ? 12.398 -58.562 -13.695 1 96.5 400 SER B O 1
ATOM 8089 N N . TYR B 1 401 ? 11.406 -57.469 -15.383 1 95.38 401 TYR B N 1
ATOM 8090 C CA . TYR B 1 401 ? 12.594 -56.906 -16.016 1 95.38 401 TYR B CA 1
ATOM 8091 C C . TYR B 1 401 ? 12.469 -55.375 -16.125 1 95.38 401 TYR B C 1
ATOM 8093 O O . TYR B 1 401 ? 11.656 -54.875 -16.906 1 95.38 401 TYR B O 1
ATOM 8101 N N . ARG B 1 402 ? 13.32 -54.688 -15.438 1 92.44 402 ARG B N 1
ATOM 8102 C CA . ARG B 1 402 ? 13.289 -53.219 -15.422 1 92.44 402 ARG B CA 1
ATOM 8103 C C . ARG B 1 402 ? 13.938 -52.656 -16.672 1 92.44 402 ARG B C 1
ATOM 8105 O O . ARG B 1 402 ? 15.07 -53 -17 1 92.44 402 ARG B O 1
ATOM 8112 N N . PHE B 1 403 ? 13.234 -51.75 -17.328 1 90.44 403 PHE B N 1
ATOM 8113 C CA . PHE B 1 403 ? 13.82 -51.062 -18.469 1 90.44 403 PHE B CA 1
ATOM 8114 C C . PHE B 1 403 ? 14.711 -49.938 -18.016 1 90.44 403 PHE B C 1
ATOM 8116 O O . PHE B 1 403 ? 14.336 -49.156 -17.109 1 90.44 403 PHE B O 1
ATOM 8123 N N . THR B 1 404 ? 15.906 -49.781 -18.5 1 83.19 404 THR B N 1
ATOM 8124 C CA . THR B 1 404 ? 16.781 -48.625 -18.266 1 83.19 404 THR B CA 1
ATOM 8125 C C . THR B 1 404 ? 16.828 -47.719 -19.469 1 83.19 404 THR B C 1
ATOM 8127 O O . THR B 1 404 ? 16.359 -48.062 -20.547 1 83.19 404 THR B O 1
ATOM 8130 N N . GLU B 1 405 ? 17.281 -46.531 -19.219 1 76.75 405 GLU B N 1
ATOM 8131 C CA . GLU B 1 405 ? 17.438 -45.594 -20.328 1 76.75 405 GLU B CA 1
ATOM 8132 C C . GLU B 1 405 ? 18.328 -46.188 -21.422 1 76.75 405 GLU B C 1
ATOM 8134 O O . GLU B 1 405 ? 18.062 -46 -22.609 1 76.75 405 GLU B O 1
ATOM 8139 N N . ARG B 1 406 ? 19.328 -46.875 -21.062 1 77.62 406 ARG B N 1
ATOM 8140 C CA . ARG B 1 406 ? 20.266 -47.469 -22 1 77.62 406 ARG B CA 1
ATOM 8141 C C . ARG B 1 406 ? 19.578 -48.531 -22.859 1 77.62 406 ARG B C 1
ATOM 8143 O O . ARG B 1 406 ? 19.859 -48.656 -24.062 1 77.62 406 ARG B O 1
ATOM 8150 N N . ASP B 1 407 ? 18.641 -49.219 -22.297 1 78.19 407 ASP B N 1
ATOM 8151 C CA . ASP B 1 407 ? 17.938 -50.281 -23 1 78.19 407 ASP B CA 1
ATOM 8152 C C . ASP B 1 407 ? 17.078 -49.719 -24.125 1 78.19 407 ASP B C 1
ATOM 8154 O O . ASP B 1 407 ? 16.938 -50.312 -25.188 1 78.19 407 ASP B O 1
ATOM 8158 N N . LEU B 1 408 ? 16.641 -48.5 -23.906 1 77.44 408 LEU B N 1
ATOM 8159 C CA . LEU B 1 408 ? 15.688 -47.938 -24.844 1 77.44 408 LEU B CA 1
ATOM 8160 C C . LEU B 1 408 ? 16.391 -47 -25.828 1 77.44 408 LEU B C 1
ATOM 8162 O O . LEU B 1 408 ? 15.898 -46.75 -26.922 1 77.44 408 LEU B O 1
ATOM 8166 N N . GLU B 1 409 ? 17.516 -46.375 -25.391 1 70.75 409 GLU B N 1
ATOM 8167 C CA . GLU B 1 409 ? 18.312 -45.531 -26.281 1 70.75 409 GLU B CA 1
ATOM 8168 C C . GLU B 1 409 ? 18.828 -46.344 -27.469 1 70.75 409 GLU B C 1
ATOM 8170 O O . GLU B 1 409 ? 18.891 -45.812 -28.594 1 70.75 409 GLU B O 1
ATOM 8175 N N . ASP B 1 410 ? 19.203 -47.531 -27.219 1 62.59 410 ASP B N 1
ATOM 8176 C CA . ASP B 1 410 ? 19.766 -48.406 -28.25 1 62.59 410 ASP B CA 1
ATOM 8177 C C . ASP B 1 410 ? 18.75 -48.656 -29.359 1 62.59 410 ASP B C 1
ATOM 8179 O O . ASP B 1 410 ? 19.109 -48.812 -30.516 1 62.59 410 ASP B O 1
ATOM 8183 N N . LEU B 1 411 ? 17.531 -48.531 -28.953 1 62.19 411 LEU B N 1
ATOM 8184 C CA . LEU B 1 411 ? 16.469 -48.781 -29.938 1 62.19 411 LEU B CA 1
ATOM 8185 C C . LEU B 1 411 ? 16.344 -47.594 -30.875 1 62.19 411 LEU B C 1
ATOM 8187 O O . LEU B 1 411 ? 15.977 -47.75 -32.031 1 62.19 411 LEU B O 1
ATOM 8191 N N . GLY B 1 412 ? 16.625 -46.406 -30.391 1 57.47 412 GLY B N 1
ATOM 8192 C CA . GLY B 1 412 ? 16.562 -45.188 -31.172 1 57.47 412 GLY B CA 1
ATOM 8193 C C . GLY B 1 412 ? 17.688 -45.062 -32.188 1 57.47 412 GLY B C 1
ATOM 8194 O O . GLY B 1 412 ? 17.531 -44.438 -33.25 1 57.47 412 GLY B O 1
ATOM 8195 N N . ARG B 1 413 ? 18.938 -45.562 -31.766 1 55.81 413 ARG B N 1
ATOM 8196 C CA . ARG B 1 413 ? 20.094 -45.531 -32.656 1 55.81 413 ARG B CA 1
ATOM 8197 C C . ARG B 1 413 ? 19.891 -46.375 -33.875 1 55.81 413 ARG B C 1
ATOM 8199 O O . ARG B 1 413 ? 20.562 -46.188 -34.906 1 55.81 413 ARG B O 1
ATOM 8206 N N . LEU B 1 414 ? 19 -47.312 -33.719 1 53 414 LEU B N 1
ATOM 8207 C CA . LEU B 1 414 ? 18.719 -48.156 -34.875 1 53 414 LEU B CA 1
ATOM 8208 C C . LEU B 1 414 ? 18.406 -47.344 -36.125 1 53 414 LEU B C 1
ATOM 8210 O O . LEU B 1 414 ? 18.75 -47.719 -37.25 1 53 414 LEU B O 1
ATOM 8214 N N . SER B 1 415 ? 17.703 -46.25 -35.875 1 50.12 415 SER B N 1
ATOM 8215 C CA . SER B 1 415 ? 17.25 -45.406 -37 1 50.12 415 SER B CA 1
ATOM 8216 C C . SER B 1 415 ? 18.422 -44.688 -37.656 1 50.12 415 SER B C 1
ATOM 8218 O O . SER B 1 415 ? 18.453 -44.5 -38.875 1 50.12 415 SER B O 1
ATOM 8220 N N . MET B 1 416 ? 19.297 -44.125 -36.812 1 48.22 416 MET B N 1
ATOM 8221 C CA . MET B 1 416 ? 20.312 -43.25 -37.375 1 48.22 416 MET B CA 1
ATOM 8222 C C . MET B 1 416 ? 21.328 -44.031 -38.188 1 48.22 416 MET B C 1
ATOM 8224 O O . MET B 1 416 ? 21.828 -43.531 -39.219 1 48.22 416 MET B O 1
ATOM 8228 N N . GLU B 1 417 ? 21.828 -45.188 -37.688 1 48.06 417 GLU B N 1
ATOM 8229 C CA . GLU B 1 417 ? 22.922 -45.875 -38.406 1 48.06 417 GLU B CA 1
ATOM 8230 C C . GLU B 1 417 ? 22.406 -46.938 -39.344 1 48.06 417 GLU B C 1
ATOM 8232 O O . GLU B 1 417 ? 23.156 -47.5 -40.156 1 48.06 417 GLU B O 1
ATOM 8237 N N . ARG B 1 418 ? 21.25 -46.719 -40.062 1 50.91 418 ARG B N 1
ATOM 8238 C CA . ARG B 1 418 ? 20.578 -47.562 -41.031 1 50.91 418 ARG B CA 1
ATOM 8239 C C . ARG B 1 418 ? 21.109 -49 -40.969 1 50.91 418 ARG B C 1
ATOM 8241 O O . ARG B 1 418 ? 20.641 -49.875 -41.688 1 50.91 418 ARG B O 1
ATOM 8248 N N . HIS B 1 419 ? 22.406 -49.125 -40.5 1 47.44 419 HIS B N 1
ATOM 8249 C CA . HIS B 1 419 ? 23.016 -50.469 -40.594 1 47.44 419 HIS B CA 1
ATOM 8250 C C . HIS B 1 419 ? 22.953 -51.188 -39.25 1 47.44 419 HIS B C 1
ATOM 8252 O O . HIS B 1 419 ? 22.969 -50.531 -38.188 1 47.44 419 HIS B O 1
ATOM 8258 N N . ALA B 1 420 ? 22.453 -52.469 -39.25 1 49.41 420 ALA B N 1
ATOM 8259 C CA . ALA B 1 420 ? 22.375 -53.438 -38.188 1 49.41 420 ALA B CA 1
ATOM 8260 C C . ALA B 1 420 ? 23.594 -53.344 -37.281 1 49.41 420 ALA B C 1
ATOM 8262 O O . ALA B 1 420 ? 24.719 -53.594 -37.719 1 49.41 420 ALA B O 1
ATOM 8263 N N . VAL B 1 421 ? 23.781 -52.438 -36.531 1 48.25 421 VAL B N 1
ATOM 8264 C CA . VAL B 1 421 ? 24.875 -52.625 -35.594 1 48.25 421 VAL B CA 1
ATOM 8265 C C . VAL B 1 421 ? 24.781 -54 -34.969 1 48.25 421 VAL B C 1
ATOM 8267 O O . VAL B 1 421 ? 23.703 -54.594 -34.875 1 48.25 421 VAL B O 1
ATOM 8270 N N . GLY B 1 422 ? 25.953 -54.719 -34.938 1 53.41 422 GLY B N 1
ATOM 8271 C CA . GLY B 1 422 ? 26.078 -56 -34.219 1 53.41 422 GLY B CA 1
ATOM 8272 C C . GLY B 1 422 ? 25.188 -56.094 -33 1 53.41 422 GLY B C 1
ATOM 8273 O O . GLY B 1 422 ? 25.281 -55.25 -32.094 1 53.41 422 GLY B O 1
ATOM 8274 N N . HIS B 1 423 ? 24.094 -56.75 -33.219 1 62.28 423 HIS B N 1
ATOM 8275 C CA . HIS B 1 423 ? 23.156 -56.969 -32.094 1 62.28 423 HIS B CA 1
ATOM 8276 C C . HIS B 1 423 ? 23.891 -57.375 -30.828 1 62.28 423 HIS B C 1
ATOM 8278 O O . HIS B 1 423 ? 24.703 -58.281 -30.844 1 62.28 423 HIS B O 1
ATOM 8284 N N . GLN B 1 424 ? 23.906 -56.469 -29.875 1 69.06 424 GLN B N 1
ATOM 8285 C CA . GLN B 1 424 ? 24.391 -56.875 -28.547 1 69.06 424 GLN B CA 1
ATOM 8286 C C . GLN B 1 424 ? 23.25 -57.406 -27.688 1 69.06 424 GLN B C 1
ATOM 8288 O O . GLN B 1 424 ? 22.172 -56.781 -27.625 1 69.06 424 GLN B O 1
ATOM 8293 N N . TYR B 1 425 ? 23.469 -58.625 -27.297 1 76.44 425 TYR B N 1
ATOM 8294 C CA . TYR B 1 425 ? 22.5 -59.281 -26.422 1 76.44 425 TYR B CA 1
ATOM 8295 C C . TYR B 1 425 ? 22.141 -58.375 -25.25 1 76.44 425 TYR B C 1
ATOM 8297 O O . TYR B 1 425 ? 23.016 -57.812 -24.578 1 76.44 425 TYR B O 1
ATOM 8305 N N . GLY B 1 426 ? 20.875 -58.031 -25.141 1 83.44 426 GLY B N 1
ATOM 8306 C CA . GLY B 1 426 ? 20.422 -57.125 -24.109 1 83.44 426 GLY B CA 1
ATOM 8307 C C . GLY B 1 426 ? 19.125 -57.562 -23.438 1 83.44 426 GLY B C 1
ATOM 8308 O O . GLY B 1 426 ? 18.75 -58.719 -23.516 1 83.44 426 GLY B O 1
ATOM 8309 N N . LEU B 1 427 ? 18.516 -56.656 -22.75 1 89.94 427 LEU B N 1
ATOM 8310 C CA . LEU B 1 427 ? 17.328 -56.938 -21.938 1 89.94 427 LEU B CA 1
ATOM 8311 C C . LEU B 1 427 ? 16.188 -57.469 -22.781 1 89.94 427 LEU B C 1
ATOM 8313 O O . LEU B 1 427 ? 15.492 -58.406 -22.375 1 89.94 427 LEU B O 1
ATOM 8317 N N . LEU B 1 428 ? 16 -56.875 -23.938 1 89.12 428 LEU B N 1
ATOM 8318 C CA . LEU B 1 428 ? 14.914 -57.312 -24.812 1 89.12 428 LEU B CA 1
ATOM 8319 C C . LEU B 1 428 ? 15.117 -58.75 -25.25 1 89.12 428 LEU B C 1
ATOM 8321 O O . LEU B 1 428 ? 14.148 -59.5 -25.438 1 89.12 428 LEU B O 1
ATOM 8325 N N . ASP B 1 429 ? 16.375 -59.188 -25.406 1 88.69 429 ASP B N 1
ATOM 8326 C CA . ASP B 1 429 ? 16.672 -60.562 -25.719 1 88.69 429 ASP B CA 1
ATOM 8327 C C . ASP B 1 429 ? 16.234 -61.5 -24.594 1 88.69 429 ASP B C 1
ATOM 8329 O O . ASP B 1 429 ? 15.664 -62.562 -24.844 1 88.69 429 ASP B O 1
ATOM 8333 N N . ASP B 1 430 ? 16.516 -61.062 -23.422 1 91.38 430 ASP B N 1
ATOM 8334 C CA . ASP B 1 430 ? 16.125 -61.844 -22.266 1 91.38 430 ASP B CA 1
ATOM 8335 C C . ASP B 1 430 ? 14.609 -61.969 -22.188 1 91.38 430 ASP B C 1
ATOM 8337 O O . ASP B 1 430 ? 14.094 -63.062 -21.906 1 91.38 430 ASP B O 1
ATOM 8341 N N . ILE B 1 431 ? 13.93 -60.875 -22.391 1 92.94 431 ILE B N 1
ATOM 8342 C CA . ILE B 1 431 ? 12.469 -60.875 -22.328 1 92.94 431 ILE B CA 1
ATOM 8343 C C . ILE B 1 431 ? 11.906 -61.812 -23.406 1 92.94 431 ILE B C 1
ATOM 8345 O O . ILE B 1 431 ? 11.031 -62.625 -23.125 1 92.94 431 ILE B O 1
ATOM 8349 N N . MET B 1 432 ? 12.414 -61.719 -24.578 1 89.44 432 MET B N 1
ATOM 8350 C CA . MET B 1 432 ? 11.93 -62.531 -25.688 1 89.44 432 MET B CA 1
ATOM 8351 C C . MET B 1 432 ? 12.219 -64 -25.438 1 89.44 432 MET B C 1
ATOM 8353 O O . MET B 1 432 ? 11.375 -64.875 -25.703 1 89.44 432 MET B O 1
ATOM 8357 N N . ALA B 1 433 ? 13.445 -64.25 -24.969 1 88.81 433 ALA B N 1
ATOM 8358 C CA . ALA B 1 433 ? 13.82 -65.625 -24.672 1 88.81 433 ALA B CA 1
ATOM 8359 C C . ALA B 1 433 ? 12.875 -66.25 -23.641 1 88.81 433 ALA B C 1
ATOM 8361 O O . ALA B 1 433 ? 12.453 -67.438 -23.797 1 88.81 433 ALA B O 1
ATOM 8362 N N . GLU B 1 434 ? 12.586 -65.562 -22.719 1 90.19 434 GLU B N 1
ATOM 8363 C CA . GLU B 1 434 ? 11.688 -66.062 -21.688 1 90.19 434 GLU B CA 1
ATOM 8364 C C . GLU B 1 434 ? 10.258 -66.125 -22.203 1 90.19 434 GLU B C 1
ATOM 8366 O O . GLU B 1 434 ? 9.539 -67.125 -21.891 1 90.19 434 GLU B O 1
ATOM 8371 N N . ALA B 1 435 ? 9.828 -65.188 -22.906 1 90.69 435 ALA B N 1
ATOM 8372 C CA . ALA B 1 435 ? 8.461 -65.125 -23.422 1 90.69 435 ALA B CA 1
ATOM 8373 C C . ALA B 1 435 ? 8.195 -66.312 -24.359 1 90.69 435 ALA B C 1
ATOM 8375 O O . ALA B 1 435 ? 7.102 -66.875 -24.359 1 90.69 435 ALA B O 1
ATOM 8376 N N . LEU B 1 436 ? 9.195 -66.625 -25.094 1 85.19 436 LEU B N 1
ATOM 8377 C CA . LEU B 1 436 ? 9 -67.688 -26.125 1 85.19 436 LEU B CA 1
ATOM 8378 C C . LEU B 1 436 ? 9.484 -69 -25.641 1 85.19 436 LEU B C 1
ATOM 8380 O O . LEU B 1 436 ? 9.375 -70 -26.359 1 85.19 436 LEU B O 1
ATOM 8384 N N . GLY B 1 437 ? 10.055 -69 -24.406 1 79.62 437 GLY B N 1
ATOM 8385 C CA . GLY B 1 437 ? 10.484 -70.312 -23.828 1 79.62 437 GLY B CA 1
ATOM 8386 C C . GLY B 1 437 ? 9.336 -71.125 -23.312 1 79.62 437 GLY B C 1
ATOM 8387 O O . GLY B 1 437 ? 8.195 -70.688 -23.25 1 79.62 437 GLY B O 1
ATOM 8388 N N . GLU B 1 438 ? 9.547 -72.5 -23.078 1 66.81 438 GLU B N 1
ATOM 8389 C CA . GLU B 1 438 ? 8.555 -73.5 -22.719 1 66.81 438 GLU B CA 1
ATOM 8390 C C . GLU B 1 438 ? 7.98 -73.25 -21.328 1 66.81 438 GLU B C 1
ATOM 8392 O O . GLU B 1 438 ? 6.84 -73.625 -21.047 1 66.81 438 GLU B O 1
ATOM 8397 N N . VAL B 1 439 ? 8.656 -72.562 -20.5 1 59.5 439 VAL B N 1
ATOM 8398 C CA . VAL B 1 439 ? 8.359 -72.5 -19.062 1 59.5 439 VAL B CA 1
ATOM 8399 C C . VAL B 1 439 ? 7.168 -71.562 -18.828 1 59.5 439 VAL B C 1
ATOM 8401 O O . VAL B 1 439 ? 6.609 -71.562 -17.719 1 59.5 439 VAL B O 1
ATOM 8404 N N . ASN B 1 440 ? 6.738 -70.938 -19.828 1 62.06 440 ASN B N 1
ATOM 8405 C CA . ASN B 1 440 ? 5.848 -69.875 -19.391 1 62.06 440 ASN B CA 1
ATOM 8406 C C . ASN B 1 440 ? 4.387 -70.312 -19.406 1 62.06 440 ASN B C 1
ATOM 8408 O O . ASN B 1 440 ? 3.998 -71.125 -20.219 1 62.06 440 ASN B O 1
ATOM 8412 N N . GLY B 1 441 ? 3.727 -70.562 -18.359 1 63 441 GLY B N 1
ATOM 8413 C CA . GLY B 1 441 ? 2.328 -70.812 -18.078 1 63 441 GLY B CA 1
ATOM 8414 C C . GLY B 1 441 ? 1.464 -70.875 -19.328 1 63 441 GLY B C 1
ATOM 8415 O O . GLY B 1 441 ? 1.974 -70.812 -20.438 1 63 441 GLY B O 1
ATOM 8416 N N . GLN B 1 442 ? 0.144 -71.125 -19.172 1 70.06 442 GLN B N 1
ATOM 8417 C CA . GLN B 1 442 ? -0.826 -71.562 -20.172 1 70.06 442 GLN B CA 1
ATOM 8418 C C . GLN B 1 442 ? -1.654 -70.375 -20.656 1 70.06 442 GLN B C 1
ATOM 8420 O O . GLN B 1 442 ? -2.705 -70.562 -21.281 1 70.06 442 GLN B O 1
ATOM 8425 N N . ALA B 1 443 ? -1.086 -69.062 -20.484 1 80.81 443 ALA B N 1
ATOM 8426 C CA . ALA B 1 443 ? -2.014 -67.938 -20.766 1 80.81 443 ALA B CA 1
ATOM 8427 C C . ALA B 1 443 ? -2.191 -67.75 -22.281 1 80.81 443 ALA B C 1
ATOM 8429 O O . ALA B 1 443 ? -3.238 -67.312 -22.734 1 80.81 443 ALA B O 1
ATOM 8430 N N . TYR B 1 444 ? -1.141 -68.125 -22.969 1 85.62 444 TYR B N 1
ATOM 8431 C CA . TYR B 1 444 ? -1.226 -67.938 -24.422 1 85.62 444 TYR B CA 1
ATOM 8432 C C . TYR B 1 444 ? -0.896 -69.25 -25.141 1 85.62 444 TYR B C 1
ATOM 8434 O O . TYR B 1 444 ? -0.07 -70.062 -24.672 1 85.62 444 TYR B O 1
ATOM 8442 N N . ASN B 1 445 ? -1.585 -69.438 -26.266 1 84 445 ASN B N 1
ATOM 8443 C CA . ASN B 1 445 ? -1.146 -70.5 -27.156 1 84 445 ASN B CA 1
ATOM 8444 C C . ASN B 1 445 ? 0.197 -70.188 -27.797 1 84 445 ASN B C 1
ATOM 8446 O O . ASN B 1 445 ? 0.565 -69 -27.922 1 84 445 ASN B O 1
ATOM 8450 N N . ALA B 1 446 ? 0.913 -71.125 -28.141 1 79.19 446 ALA B N 1
ATOM 8451 C CA . ALA B 1 446 ? 2.258 -71 -28.688 1 79.19 446 ALA B CA 1
ATOM 8452 C C . ALA B 1 446 ? 2.264 -70 -29.875 1 79.19 446 ALA B C 1
ATOM 8454 O O . ALA B 1 446 ? 3.156 -69.188 -30 1 79.19 446 ALA B O 1
ATOM 8455 N N . ASP B 1 447 ? 1.171 -70.062 -30.656 1 78.44 447 ASP B N 1
ATOM 8456 C CA . ASP B 1 447 ? 1.11 -69.25 -31.875 1 78.44 447 ASP B CA 1
ATOM 8457 C C . ASP B 1 447 ? 0.81 -67.812 -31.578 1 78.44 447 ASP B C 1
ATOM 8459 O O . ASP B 1 447 ? 1.114 -66.938 -32.375 1 78.44 447 ASP B O 1
ATOM 8463 N N . ASP B 1 448 ? 0.299 -67.625 -30.375 1 88.5 448 ASP B N 1
ATOM 8464 C CA . ASP B 1 448 ? -0.156 -66.312 -30.031 1 88.5 448 ASP B CA 1
ATOM 8465 C C . ASP B 1 448 ? 0.879 -65.562 -29.172 1 88.5 448 ASP B C 1
ATOM 8467 O O . ASP B 1 448 ? 0.741 -64.375 -28.906 1 88.5 448 ASP B O 1
ATOM 8471 N N . LYS B 1 449 ? 1.914 -66.188 -28.766 1 89.94 449 LYS B N 1
ATOM 8472 C CA . LYS B 1 449 ? 2.881 -65.625 -27.828 1 89.94 449 LYS B CA 1
ATOM 8473 C C . LYS B 1 449 ? 3.633 -64.438 -28.422 1 89.94 449 LYS B C 1
ATOM 8475 O O . LYS B 1 449 ? 3.869 -63.438 -27.75 1 89.94 449 LYS B O 1
ATOM 8480 N N . VAL B 1 450 ? 3.957 -64.562 -29.688 1 90.25 450 VAL B N 1
ATOM 8481 C CA . VAL B 1 450 ? 4.734 -63.531 -30.328 1 90.25 450 VAL B CA 1
ATOM 8482 C C . VAL B 1 450 ? 3.887 -62.281 -30.469 1 90.25 450 VAL B C 1
ATOM 8484 O O . VAL B 1 450 ? 4.367 -61.156 -30.188 1 90.25 450 VAL B O 1
ATOM 8487 N N . THR B 1 451 ? 2.676 -62.5 -30.859 1 92.25 451 THR B N 1
ATOM 8488 C CA . THR B 1 451 ? 1.757 -61.375 -30.969 1 92.25 451 THR B CA 1
ATOM 8489 C C . THR B 1 451 ? 1.503 -60.75 -29.594 1 92.25 451 THR B C 1
ATOM 8491 O O . THR B 1 451 ? 1.503 -59.531 -29.453 1 92.25 451 THR B O 1
ATOM 8494 N N . ALA B 1 452 ? 1.321 -61.594 -28.609 1 93.56 452 ALA B N 1
ATOM 8495 C CA . ALA B 1 452 ? 1.112 -61.094 -27.25 1 93.56 452 ALA B CA 1
ATOM 8496 C C . ALA B 1 452 ? 2.314 -60.312 -26.75 1 93.56 452 ALA B C 1
ATOM 8498 O O . ALA B 1 452 ? 2.152 -59.281 -26.109 1 93.56 452 ALA B O 1
ATOM 8499 N N . LEU B 1 453 ? 3.443 -60.812 -27.062 1 94.19 453 LEU B N 1
ATOM 8500 C CA . LEU B 1 453 ? 4.676 -60.125 -26.672 1 94.19 453 LEU B CA 1
ATOM 8501 C C . LEU B 1 453 ? 4.793 -58.781 -27.359 1 94.19 453 LEU B C 1
ATOM 8503 O O . LEU B 1 453 ? 5.078 -57.75 -26.719 1 94.19 453 LEU B O 1
ATOM 8507 N N . SER B 1 454 ? 4.562 -58.781 -28.703 1 94.38 454 SER B N 1
ATOM 8508 C CA . SER B 1 454 ? 4.672 -57.531 -29.469 1 94.38 454 SER B CA 1
ATOM 8509 C C . SER B 1 454 ? 3.668 -56.5 -28.984 1 94.38 454 SER B C 1
ATOM 8511 O O . SER B 1 454 ? 3.984 -55.312 -28.922 1 94.38 454 SER B O 1
ATOM 8513 N N . LEU B 1 455 ? 2.516 -56.906 -28.609 1 95.25 455 LEU B N 1
ATOM 8514 C CA . LEU B 1 455 ? 1.483 -56 -28.109 1 95.25 455 LEU B CA 1
ATOM 8515 C C . LEU B 1 455 ? 1.819 -55.5 -26.703 1 95.25 455 LEU B C 1
ATOM 8517 O O . LEU B 1 455 ? 1.591 -54.344 -26.375 1 95.25 455 LEU B O 1
ATOM 8521 N N . THR B 1 456 ? 2.348 -56.344 -25.906 1 95.94 456 THR B N 1
ATOM 8522 C CA . THR B 1 456 ? 2.699 -55.969 -24.531 1 95.94 456 THR B CA 1
ATOM 8523 C C . THR B 1 456 ? 3.799 -54.906 -24.516 1 95.94 456 THR B C 1
ATOM 8525 O O . THR B 1 456 ? 3.734 -53.969 -23.75 1 95.94 456 THR B O 1
ATOM 8528 N N . LEU B 1 457 ? 4.719 -55 -25.391 1 94.69 457 LEU B N 1
ATOM 8529 C CA . LEU B 1 457 ? 5.852 -54.094 -25.453 1 94.69 457 LEU B CA 1
ATOM 8530 C C . LEU B 1 457 ? 5.402 -52.688 -25.875 1 94.69 457 LEU B C 1
ATOM 8532 O O . LEU B 1 457 ? 6.133 -51.719 -25.703 1 94.69 457 LEU B O 1
ATOM 8536 N N . CYS B 1 458 ? 4.207 -52.594 -26.375 1 94.19 458 CYS B N 1
ATOM 8537 C CA . CYS B 1 458 ? 3.656 -51.312 -26.75 1 94.19 458 CYS B CA 1
ATOM 8538 C C . CYS B 1 458 ? 2.389 -51 -25.953 1 94.19 458 CYS B C 1
ATOM 8540 O O . CYS B 1 458 ? 1.633 -50.094 -26.297 1 94.19 458 CYS B O 1
ATOM 8542 N N . ALA B 1 459 ? 2.107 -51.781 -25 1 94.81 459 ALA B N 1
ATOM 8543 C CA . ALA B 1 459 ? 0.907 -51.656 -24.172 1 94.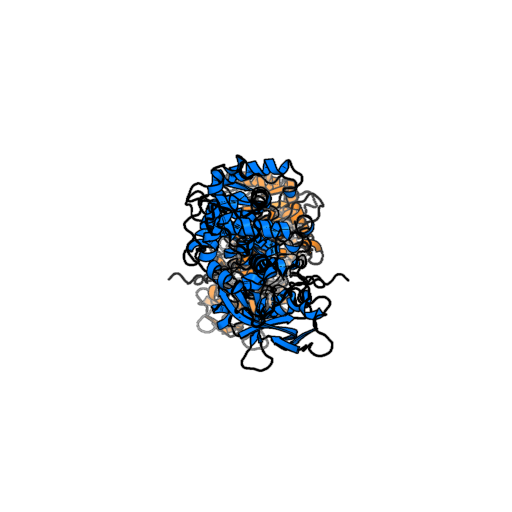81 459 ALA B CA 1
ATOM 8544 C C . ALA B 1 459 ? -0.35 -51.656 -25.047 1 94.81 459 ALA B C 1
ATOM 8546 O O . ALA B 1 459 ? -1.305 -50.938 -24.766 1 94.81 459 ALA B O 1
ATOM 8547 N N . GLY B 1 460 ? -0.286 -52.344 -26.094 1 93.56 460 GLY B N 1
ATOM 8548 C CA . GLY B 1 460 ? -1.429 -52.469 -26.984 1 93.56 460 GLY B CA 1
ATOM 8549 C C . GLY B 1 460 ? -1.69 -51.219 -27.781 1 93.56 460 GLY B C 1
ATOM 8550 O O . GLY B 1 460 ? -2.791 -51 -28.297 1 93.56 460 GLY B O 1
ATOM 8551 N N . LEU B 1 461 ? -0.719 -50.344 -27.859 1 90.88 461 LEU B N 1
ATOM 8552 C CA . LEU B 1 461 ? -0.935 -49.062 -28.516 1 90.88 461 LEU B CA 1
ATOM 8553 C C . LEU B 1 461 ? -0.163 -49 -29.828 1 90.88 461 LEU B C 1
ATOM 8555 O O . LEU B 1 461 ? 0.865 -49.656 -30 1 90.88 461 LEU B O 1
ATOM 8559 N N . SER B 1 462 ? -0.753 -48.344 -30.766 1 87 462 SER B N 1
ATOM 8560 C CA . SER B 1 462 ? -0.129 -47.875 -32 1 87 462 SER B CA 1
ATOM 8561 C C . SER B 1 462 ? -0.41 -46.406 -32.219 1 87 462 SER B C 1
ATOM 8563 O O . SER B 1 462 ? -1.519 -46.031 -32.625 1 87 462 SER B O 1
ATOM 8565 N N . ARG B 1 463 ? 0.583 -45.531 -32 1 76.5 463 ARG B N 1
ATOM 8566 C CA . ARG B 1 463 ? 0.413 -44.094 -32.062 1 76.5 463 ARG B CA 1
ATOM 8567 C C . ARG B 1 463 ? -0.796 -43.656 -31.25 1 76.5 463 ARG B C 1
ATOM 8569 O O . ARG B 1 463 ? -1.683 -42.969 -31.766 1 76.5 463 ARG B O 1
ATOM 8576 N N . TYR B 1 464 ? -1.013 -44.094 -30.047 1 77.38 464 TYR B N 1
ATOM 8577 C CA . TYR B 1 464 ? -1.983 -43.719 -29.016 1 77.38 464 TYR B CA 1
ATOM 8578 C C . TYR B 1 464 ? -3.348 -44.312 -29.312 1 77.38 464 TYR B C 1
ATOM 8580 O O . TYR B 1 464 ? -4.32 -44.062 -28.609 1 77.38 464 TYR B O 1
ATOM 8588 N N . ARG B 1 465 ? -3.387 -45.125 -30.344 1 84.25 465 ARG B N 1
ATOM 8589 C CA . ARG B 1 465 ? -4.605 -45.844 -30.656 1 84.25 465 ARG B CA 1
ATOM 8590 C C . ARG B 1 465 ? -4.422 -47.344 -30.391 1 84.25 465 ARG B C 1
ATOM 8592 O O . ARG B 1 465 ? -3.318 -47.812 -30.078 1 84.25 465 ARG B O 1
ATOM 8599 N N . SER B 1 466 ? -5.512 -48.031 -30.531 1 90.62 466 SER B N 1
ATOM 8600 C CA . SER B 1 466 ? -5.438 -49.469 -30.281 1 90.62 466 SER B CA 1
ATOM 8601 C C . SER B 1 466 ? -4.707 -50.188 -31.406 1 90.62 466 SER B C 1
ATOM 8603 O O . SER B 1 466 ? -5.113 -50.125 -32.562 1 90.62 466 SER B O 1
ATOM 8605 N N . ALA B 1 467 ? -3.662 -50.875 -31.109 1 91.19 467 ALA B N 1
ATOM 8606 C CA . ALA B 1 467 ? -2.908 -51.656 -32.094 1 91.19 467 ALA B CA 1
ATOM 8607 C C . ALA B 1 467 ? -3.748 -52.812 -32.625 1 91.19 467 ALA B C 1
ATOM 8609 O O . ALA B 1 467 ? -3.516 -53.281 -33.75 1 91.19 467 ALA B O 1
ATOM 8610 N N . ASN B 1 468 ? -4.719 -53.219 -31.859 1 88.12 468 ASN B N 1
ATOM 8611 C CA . ASN B 1 468 ? -5.582 -54.344 -32.25 1 88.12 468 ASN B CA 1
ATOM 8612 C C . ASN B 1 468 ? -6.508 -53.969 -33.406 1 88.12 468 ASN B C 1
ATOM 8614 O O . ASN B 1 468 ? -7.098 -54.844 -34.031 1 88.12 468 ASN B O 1
ATOM 8618 N N . ASP B 1 469 ? -6.652 -52.781 -33.562 1 88.88 469 ASP B N 1
ATOM 8619 C CA . ASP B 1 469 ? -7.492 -52.344 -34.688 1 88.88 469 ASP B CA 1
ATOM 8620 C C . ASP B 1 469 ? -6.898 -52.75 -36.031 1 88.88 469 ASP B C 1
ATOM 8622 O O . ASP B 1 469 ? -7.629 -52.969 -37 1 88.88 469 ASP B O 1
ATOM 8626 N N . ASP B 1 470 ? -5.645 -52.875 -36.062 1 90.62 470 ASP B N 1
ATOM 8627 C CA . ASP B 1 470 ? -4.914 -53.406 -37.219 1 90.62 470 ASP B CA 1
ATOM 8628 C C . ASP B 1 470 ? -3.738 -54.281 -36.781 1 90.62 470 ASP B C 1
ATOM 8630 O O . ASP B 1 470 ? -2.578 -53.906 -36.969 1 90.62 470 ASP B O 1
ATOM 8634 N N . VAL B 1 471 ? -4.098 -55.438 -36.312 1 91 471 VAL B N 1
ATOM 8635 C CA . VAL B 1 471 ? -3.117 -56.312 -35.719 1 91 471 VAL B CA 1
ATOM 8636 C C . VAL B 1 471 ? -2.135 -56.812 -36.781 1 91 471 VAL B C 1
ATOM 8638 O O . VAL B 1 471 ? -0.953 -57.031 -36.469 1 91 471 VAL B O 1
ATOM 8641 N N . ASP B 1 472 ? -2.689 -56.969 -38 1 89.88 472 ASP B N 1
ATOM 8642 C CA . ASP B 1 472 ? -1.821 -57.375 -39.094 1 89.88 472 ASP B CA 1
ATOM 8643 C C . ASP B 1 472 ? -0.686 -56.375 -39.312 1 89.88 472 ASP B C 1
ATOM 8645 O O . ASP B 1 472 ? 0.48 -56.781 -39.406 1 89.88 472 ASP B O 1
ATOM 8649 N N . GLN B 1 473 ? -1.114 -55.188 -39.406 1 90.12 473 GLN B N 1
ATOM 8650 C CA . GLN B 1 473 ? -0.097 -54.156 -39.562 1 90.12 473 GLN B CA 1
ATOM 8651 C C . GLN B 1 473 ? 0.839 -54.094 -38.375 1 90.12 473 GLN B C 1
ATOM 8653 O O . GLN B 1 473 ? 2.045 -53.875 -38.531 1 90.12 473 GLN B O 1
ATOM 8658 N N . HIS B 1 474 ? 0.335 -54.25 -37.188 1 92.62 474 HIS B N 1
ATOM 8659 C CA . HIS B 1 474 ? 1.141 -54.25 -35.969 1 92.62 474 HIS B CA 1
ATOM 8660 C C . HIS B 1 474 ? 2.207 -55.344 -36.031 1 92.62 474 HIS B C 1
ATOM 8662 O O . HIS B 1 474 ? 3.371 -55.094 -35.719 1 92.62 474 HIS B O 1
ATOM 8668 N N . CYS B 1 475 ? 1.829 -56.469 -36.469 1 90.62 475 CYS B N 1
ATOM 8669 C CA . CYS B 1 475 ? 2.76 -57.594 -36.531 1 90.62 475 CYS B CA 1
ATOM 8670 C C . CYS B 1 475 ? 3.846 -57.344 -37.594 1 90.62 475 CYS B C 1
ATOM 8672 O O . CYS B 1 475 ? 5.008 -57.688 -37.375 1 90.62 475 CYS B O 1
ATOM 8674 N N . LYS B 1 476 ? 3.393 -56.688 -38.625 1 89.88 476 LYS B N 1
ATOM 8675 C CA . LYS B 1 476 ? 4.375 -56.312 -39.656 1 89.88 476 LYS B CA 1
ATOM 8676 C C . LYS B 1 476 ? 5.379 -55.312 -39.125 1 89.88 476 LYS B C 1
ATOM 8678 O O . LYS B 1 476 ? 6.574 -55.406 -39.375 1 89.88 476 LYS B O 1
ATOM 8683 N N . ASP B 1 477 ? 4.852 -54.375 -38.375 1 89.75 477 ASP B N 1
ATOM 8684 C CA . ASP B 1 477 ? 5.715 -53.344 -37.781 1 89.75 477 ASP B CA 1
ATOM 8685 C C . ASP B 1 477 ? 6.711 -54 -36.812 1 89.75 477 ASP B C 1
ATOM 8687 O O . ASP B 1 477 ? 7.895 -53.656 -36.812 1 89.75 477 ASP B O 1
ATOM 8691 N N . PHE B 1 478 ? 6.289 -54.938 -36.031 1 90.94 478 PHE B N 1
ATOM 8692 C CA . PHE B 1 478 ? 7.137 -55.656 -35.094 1 90.94 478 PHE B CA 1
ATOM 8693 C C . PHE B 1 478 ? 8.203 -56.469 -35.812 1 90.94 478 PHE B C 1
ATOM 8695 O O . PHE B 1 478 ? 9.367 -56.469 -35.406 1 90.94 478 PHE B O 1
ATOM 8702 N N . ALA B 1 479 ? 7.738 -57.094 -36.844 1 88.69 479 ALA B N 1
ATOM 8703 C CA . ALA B 1 479 ? 8.672 -57.906 -37.625 1 88.69 479 ALA B CA 1
ATOM 8704 C C . ALA B 1 479 ? 9.773 -57.031 -38.219 1 88.69 479 ALA B C 1
ATOM 8706 O O . ALA B 1 479 ? 10.945 -57.406 -38.219 1 88.69 479 ALA B O 1
ATOM 8707 N N . ALA B 1 480 ? 9.289 -55.938 -38.719 1 85.94 480 ALA B N 1
ATOM 8708 C CA . ALA B 1 480 ? 10.258 -55 -39.281 1 85.94 480 ALA B CA 1
ATOM 8709 C C . ALA B 1 480 ? 11.234 -54.5 -38.188 1 85.94 480 ALA B C 1
ATOM 8711 O O . ALA B 1 480 ? 12.438 -54.406 -38.469 1 85.94 480 ALA B O 1
ATOM 8712 N N . PHE B 1 481 ? 10.781 -54.188 -37.031 1 87.44 481 PHE B N 1
ATOM 8713 C CA . PHE B 1 481 ? 11.609 -53.781 -35.906 1 87.44 481 PHE B CA 1
ATOM 8714 C C . PHE B 1 481 ? 12.586 -54.875 -35.531 1 87.44 481 PHE B C 1
ATOM 8716 O O . PHE B 1 481 ? 13.773 -54.625 -35.344 1 87.44 481 PHE B O 1
ATOM 8723 N N . TYR B 1 482 ? 12.062 -56.094 -35.438 1 85.69 482 TYR B N 1
ATOM 8724 C CA . TYR B 1 482 ? 12.875 -57.25 -35.062 1 85.69 482 TYR B CA 1
ATOM 8725 C C . TYR B 1 482 ? 14.023 -57.469 -36.031 1 85.69 482 TYR B C 1
ATOM 8727 O O . TYR B 1 482 ? 15.148 -57.75 -35.625 1 85.69 482 TYR B O 1
ATOM 8735 N N . ARG B 1 483 ? 13.68 -57.344 -37.281 1 83.81 483 ARG B N 1
ATOM 8736 C CA . ARG B 1 483 ? 14.68 -57.5 -38.312 1 83.81 483 ARG B CA 1
ATOM 8737 C C . ARG B 1 483 ? 15.828 -56.5 -38.125 1 83.81 483 ARG B C 1
ATOM 8739 O O . ARG B 1 483 ? 17 -56.875 -38.188 1 83.81 483 ARG B O 1
ATOM 8746 N N . LEU B 1 484 ? 15.422 -55.344 -37.938 1 80.5 484 LEU B N 1
ATOM 8747 C CA . LEU B 1 484 ? 16.422 -54.312 -37.781 1 80.5 484 LEU B CA 1
ATOM 8748 C C . LEU B 1 484 ? 17.188 -54.469 -36.469 1 80.5 484 LEU B C 1
ATOM 8750 O O . LEU B 1 484 ? 18.406 -54.312 -36.438 1 80.5 484 LEU B O 1
ATOM 8754 N N . TRP B 1 485 ? 16.469 -54.75 -35.438 1 81.81 485 TRP B N 1
ATOM 8755 C CA . TRP B 1 485 ? 17.047 -54.906 -34.094 1 81.81 485 TRP B CA 1
ATOM 8756 C C . TRP B 1 485 ? 18.062 -56.062 -34.062 1 81.81 485 TRP B C 1
ATOM 8758 O O . TRP B 1 485 ? 19.125 -55.938 -33.469 1 81.81 485 TRP B O 1
ATOM 8768 N N . LYS B 1 486 ? 17.766 -57.125 -34.781 1 82 486 LYS B N 1
ATOM 8769 C CA . LYS B 1 486 ? 18.625 -58.312 -34.75 1 82 486 LYS B CA 1
ATOM 8770 C C . LYS B 1 486 ? 19.625 -58.281 -35.906 1 82 486 LYS B C 1
ATOM 8772 O O . LYS B 1 486 ? 20.547 -59.094 -35.969 1 82 486 LYS B O 1
ATOM 8777 N N . GLY B 1 487 ? 19.484 -57.344 -36.781 1 79 487 GLY B N 1
ATOM 8778 C CA . GLY B 1 487 ? 20.391 -57.219 -37.906 1 79 487 GLY B CA 1
ATOM 8779 C C . GLY B 1 487 ? 20.234 -58.344 -38.906 1 79 487 GLY B C 1
ATOM 8780 O O . GLY B 1 487 ? 21.219 -58.875 -39.438 1 79 487 GLY B O 1
ATOM 8781 N N . LEU B 1 488 ? 19 -58.719 -39.094 1 77.62 488 LEU B N 1
ATOM 8782 C CA . LEU B 1 488 ? 18.766 -59.844 -40 1 77.62 488 LEU B CA 1
ATOM 8783 C C . LEU B 1 488 ? 18.766 -59.375 -41.438 1 77.62 488 LEU B C 1
ATOM 8785 O O . LEU B 1 488 ? 18.188 -58.344 -41.781 1 77.62 488 LEU B O 1
ATOM 8789 N N . GLN B 1 489 ? 19.531 -59.969 -42.312 1 72.69 489 GLN B N 1
ATOM 8790 C CA . GLN B 1 489 ? 19.656 -59.562 -43.719 1 72.69 489 GLN B CA 1
ATOM 8791 C C . GLN B 1 489 ? 18.766 -60.438 -44.594 1 72.69 489 GLN B C 1
ATOM 8793 O O . GLN B 1 489 ? 18.078 -59.938 -45.5 1 72.69 489 GLN B O 1
ATOM 8798 N N . ASP B 1 490 ? 18.812 -61.719 -44.281 1 73.31 490 ASP B N 1
ATOM 8799 C CA . ASP B 1 490 ? 18.078 -62.656 -45.125 1 73.31 490 ASP B CA 1
ATOM 8800 C C . ASP B 1 490 ? 16.797 -63.156 -44.469 1 73.31 490 ASP B C 1
ATOM 8802 O O . ASP B 1 490 ? 16.75 -63.312 -43.25 1 73.31 490 ASP B O 1
ATOM 8806 N N . GLN B 1 491 ? 15.773 -63.281 -45.219 1 70.19 491 GLN B N 1
ATOM 8807 C CA . GLN B 1 491 ? 14.484 -63.75 -44.719 1 70.19 491 GLN B CA 1
ATOM 8808 C C . GLN B 1 491 ? 14.641 -65.125 -44.031 1 70.19 491 GLN B C 1
ATOM 8810 O O . GLN B 1 491 ? 13.914 -65.438 -43.062 1 70.19 491 GLN B O 1
ATOM 8815 N N . ASP B 1 492 ? 15.609 -65.812 -44.562 1 73.12 492 ASP B N 1
ATOM 8816 C CA . ASP B 1 492 ? 15.789 -67.125 -44.031 1 73.12 492 ASP B CA 1
ATOM 8817 C C . ASP B 1 492 ? 16.359 -67.125 -42.625 1 73.12 492 ASP B C 1
ATOM 8819 O O . ASP B 1 492 ? 16.312 -68.125 -41.875 1 73.12 492 ASP B O 1
ATOM 8823 N N . ASP B 1 493 ? 16.797 -65.938 -42.219 1 77.88 493 ASP B N 1
ATOM 8824 C CA . ASP B 1 493 ? 17.422 -65.812 -40.906 1 77.88 493 ASP B CA 1
ATOM 8825 C C . ASP B 1 493 ? 16.359 -65.562 -39.812 1 77.88 493 ASP B C 1
ATOM 8827 O O . ASP B 1 493 ? 16.672 -65.625 -38.625 1 77.88 493 ASP B O 1
ATOM 8831 N N . PHE B 1 494 ? 15.141 -65.375 -40.25 1 78.5 494 PHE B N 1
ATOM 8832 C CA . PHE B 1 494 ? 14.07 -65.125 -39.281 1 78.5 494 PHE B CA 1
ATOM 8833 C C . PHE B 1 494 ? 13.68 -66.438 -38.562 1 78.5 494 PHE B C 1
ATOM 8835 O O . PHE B 1 494 ? 13.625 -67.5 -39.188 1 78.5 494 PHE B O 1
ATOM 8842 N N . PRO B 1 495 ? 13.539 -66.188 -37.312 1 80.19 495 PRO B N 1
ATOM 8843 C CA . PRO B 1 495 ? 13.008 -67.375 -36.656 1 80.19 495 PRO B CA 1
ATOM 8844 C C . PRO B 1 495 ? 11.641 -67.812 -37.156 1 80.19 495 PRO B C 1
ATOM 8846 O O . PRO B 1 495 ? 10.875 -66.938 -37.656 1 80.19 495 PRO B O 1
ATOM 8849 N N . ARG B 1 496 ? 11.289 -69.062 -37.125 1 77.5 496 ARG B N 1
ATOM 8850 C CA . ARG B 1 496 ? 10.07 -69.625 -37.688 1 77.5 496 ARG B CA 1
ATOM 8851 C C . ARG B 1 496 ? 8.828 -69 -37.062 1 77.5 496 ARG B C 1
ATOM 8853 O O . ARG B 1 496 ? 7.781 -68.875 -37.688 1 77.5 496 ARG B O 1
ATOM 8860 N N . TRP B 1 497 ? 9.023 -68.5 -35.906 1 76 497 TRP B N 1
ATOM 8861 C CA . TRP B 1 497 ? 7.859 -68 -35.188 1 76 497 TRP B CA 1
ATOM 8862 C C . TRP B 1 497 ? 7.562 -66.562 -35.562 1 76 497 TRP B C 1
ATOM 8864 O O . TRP B 1 497 ? 6.516 -66 -35.219 1 76 497 TRP B O 1
ATOM 8874 N N . MET B 1 498 ? 8.406 -65.875 -36.312 1 78.38 498 MET B N 1
ATOM 8875 C CA . MET B 1 498 ? 8.219 -64.5 -36.719 1 78.38 498 MET B CA 1
ATOM 8876 C C . MET B 1 498 ? 7.445 -64.438 -38.031 1 78.38 498 MET B C 1
ATOM 8878 O O . MET B 1 498 ? 7.766 -65.125 -39 1 78.38 498 MET B O 1
ATOM 8882 N N . PRO B 1 499 ? 6.375 -63.625 -37.906 1 68.69 499 PRO B N 1
ATOM 8883 C CA . PRO B 1 499 ? 5.684 -63.469 -39.188 1 68.69 499 PRO B CA 1
ATOM 8884 C C . PRO B 1 499 ? 6.605 -62.938 -40.281 1 68.69 499 PRO B C 1
ATOM 8886 O O . PRO B 1 499 ? 7.48 -62.125 -40.031 1 68.69 499 PRO B O 1
ATOM 8889 N N . ARG B 1 500 ? 6.75 -63.5 -41.469 1 62.03 500 ARG B N 1
ATOM 8890 C CA . ARG B 1 500 ? 7.703 -63.281 -42.531 1 62.03 500 ARG B CA 1
ATOM 8891 C C . ARG B 1 500 ? 7.371 -62 -43.312 1 62.03 500 ARG B C 1
ATOM 8893 O O . ARG B 1 500 ? 8.234 -61.438 -43.969 1 62.03 500 ARG B O 1
ATOM 8900 N N . ASP B 1 501 ? 6.156 -61.531 -43.25 1 64.44 501 ASP B N 1
ATOM 8901 C CA . ASP B 1 501 ? 5.875 -60.375 -44.094 1 64.44 501 ASP B CA 1
ATOM 8902 C C . ASP B 1 501 ? 6.305 -59.094 -43.406 1 64.44 501 ASP B C 1
ATOM 8904 O O . ASP B 1 501 ? 5.652 -58.625 -42.469 1 64.44 501 ASP B O 1
ATOM 8908 N N . HIS B 1 502 ? 7.578 -58.625 -43.656 1 67.38 502 HIS B N 1
ATOM 8909 C CA . HIS B 1 502 ? 8.078 -57.438 -43 1 67.38 502 HIS B CA 1
ATOM 8910 C C . HIS B 1 502 ? 8.242 -56.281 -44 1 67.38 502 HIS B C 1
ATOM 8912 O O . HIS B 1 502 ? 8.555 -55.156 -43.594 1 67.38 502 HIS B O 1
ATOM 8918 N N . ALA B 1 503 ? 8.008 -56.562 -45.219 1 69.5 503 ALA B N 1
ATOM 8919 C CA . ALA B 1 503 ? 8.344 -55.562 -46.219 1 69.5 503 ALA B CA 1
ATOM 8920 C C . ALA B 1 503 ? 7.496 -54.281 -46.031 1 69.5 503 ALA B C 1
ATOM 8922 O O . ALA B 1 503 ? 7.98 -53.188 -46.25 1 69.5 503 ALA B O 1
ATOM 8923 N N . ASP B 1 504 ? 6.352 -54.406 -45.5 1 82.19 504 ASP B N 1
ATOM 8924 C CA . ASP B 1 504 ? 5.449 -53.25 -45.375 1 82.19 504 ASP B CA 1
ATOM 8925 C C . ASP B 1 504 ? 5.363 -52.781 -43.938 1 82.19 504 ASP B C 1
ATOM 8927 O O . ASP B 1 504 ? 4.453 -52.031 -43.562 1 82.19 504 ASP B O 1
ATOM 8931 N N . GLY B 1 505 ? 6.293 -53.25 -43.125 1 86.88 505 GLY B N 1
ATOM 8932 C CA . GLY B 1 505 ? 6.262 -52.875 -41.719 1 86.88 505 GLY B CA 1
ATOM 8933 C C . GLY B 1 505 ? 6.957 -51.562 -41.438 1 86.88 505 GLY B C 1
ATOM 8934 O O . GLY B 1 505 ? 7.945 -51.219 -42.094 1 86.88 505 GLY B O 1
ATOM 8935 N N . ASP B 1 506 ? 6.414 -50.781 -40.531 1 82.62 506 ASP B N 1
ATOM 8936 C CA . ASP B 1 506 ? 6.984 -49.5 -40.094 1 82.62 506 ASP B CA 1
ATOM 8937 C C . ASP B 1 506 ? 7.746 -49.688 -38.781 1 82.62 506 ASP B C 1
ATOM 8939 O O . ASP B 1 506 ? 7.172 -49.531 -37.688 1 82.62 506 ASP B O 1
ATOM 8943 N N . TYR B 1 507 ? 9 -49.938 -38.812 1 81.44 507 TYR B N 1
ATOM 8944 C CA . TYR B 1 507 ? 9.805 -50.219 -37.656 1 81.44 507 TYR B CA 1
ATOM 8945 C C . TYR B 1 507 ? 9.914 -48.969 -36.75 1 81.44 507 TYR B C 1
ATOM 8947 O O . TYR B 1 507 ? 10.016 -49.094 -35.531 1 81.44 507 TYR B O 1
ATOM 8955 N N . GLU B 1 508 ? 9.945 -47.75 -37.312 1 77.5 508 GLU B N 1
ATOM 8956 C CA . GLU B 1 508 ? 10.07 -46.531 -36.562 1 77.5 508 GLU B CA 1
ATOM 8957 C C . GLU B 1 508 ? 8.852 -46.281 -35.656 1 77.5 508 GLU B C 1
ATOM 8959 O O . GLU B 1 508 ? 8.984 -45.844 -34.531 1 77.5 508 GLU B O 1
ATOM 8964 N N . LYS B 1 509 ? 7.758 -46.562 -36.25 1 80.94 509 LYS B N 1
ATOM 8965 C CA . LYS B 1 509 ? 6.523 -46.469 -35.5 1 80.94 509 LYS B CA 1
ATOM 8966 C C . LYS B 1 509 ? 6.551 -47.375 -34.281 1 80.94 509 LYS B C 1
ATOM 8968 O O . LYS B 1 509 ? 6.234 -46.938 -33.156 1 80.94 509 LYS B O 1
ATOM 8973 N N . TYR B 1 510 ? 6.922 -48.562 -34.5 1 86.25 510 TYR B N 1
ATOM 8974 C CA . TYR B 1 510 ? 6.957 -49.531 -33.406 1 86.25 510 TYR B CA 1
ATOM 8975 C C . TYR B 1 510 ? 8 -49.156 -32.375 1 86.25 510 TYR B C 1
ATOM 8977 O O . TYR B 1 510 ? 7.754 -49.219 -31.156 1 86.25 510 TYR B O 1
ATOM 8985 N N . ALA B 1 511 ? 9.148 -48.688 -32.781 1 83.06 511 ALA B N 1
ATOM 8986 C CA . ALA B 1 511 ? 10.219 -48.25 -31.891 1 83.06 511 ALA B CA 1
ATOM 8987 C C . ALA B 1 511 ? 9.781 -47.094 -31.016 1 83.06 511 ALA B C 1
ATOM 8989 O O . ALA B 1 511 ? 10.102 -47.031 -29.828 1 83.06 511 ALA B O 1
ATOM 8990 N N . THR B 1 512 ? 9.094 -46.188 -31.594 1 79.5 512 THR B N 1
ATOM 8991 C CA . THR B 1 512 ? 8.594 -45.031 -30.875 1 79.5 512 THR B CA 1
ATOM 8992 C C . THR B 1 512 ? 7.57 -45.438 -29.828 1 79.5 512 THR B C 1
ATOM 8994 O O . THR B 1 512 ? 7.578 -44.938 -28.719 1 79.5 512 THR B O 1
ATOM 8997 N N . ASP B 1 513 ? 6.746 -46.312 -30.188 1 85.81 513 ASP B N 1
ATOM 8998 C CA . ASP B 1 513 ? 5.715 -46.781 -29.266 1 85.81 513 ASP B CA 1
ATOM 8999 C C . ASP B 1 513 ? 6.328 -47.5 -28.078 1 85.81 513 ASP B C 1
ATOM 9001 O O . ASP B 1 513 ? 5.883 -47.344 -26.938 1 85.81 513 ASP B O 1
ATOM 9005 N N . ILE B 1 514 ? 7.332 -48.312 -28.328 1 88.81 514 ILE B N 1
ATOM 9006 C CA . ILE B 1 514 ? 8.008 -49.031 -27.25 1 88.81 514 ILE B CA 1
ATOM 9007 C C . ILE B 1 514 ? 8.656 -48.031 -26.297 1 88.81 514 ILE B C 1
ATOM 9009 O O . ILE B 1 514 ? 8.539 -48.156 -25.078 1 88.81 514 ILE B O 1
ATOM 9013 N N . LYS B 1 515 ? 9.32 -47.094 -26.844 1 83.12 515 LYS B N 1
ATOM 9014 C CA . LYS B 1 515 ? 10 -46.094 -26.016 1 83.12 515 LYS B CA 1
ATOM 9015 C C . LYS B 1 515 ? 9.008 -45.312 -25.172 1 83.12 515 LYS B C 1
ATOM 9017 O O . LYS B 1 515 ? 9.258 -45.062 -23.984 1 83.12 515 LYS B O 1
ATOM 9022 N N . LEU B 1 516 ? 7.957 -45.031 -25.719 1 81.25 516 LEU B N 1
ATOM 9023 C CA . LEU B 1 516 ? 6.922 -44.219 -25.078 1 81.25 516 LEU B CA 1
ATOM 9024 C C . LEU B 1 516 ? 6.352 -44.938 -23.859 1 81.25 516 LEU B C 1
ATOM 9026 O O . LEU B 1 516 ? 6.133 -44.312 -22.812 1 81.25 516 LEU B O 1
ATOM 9030 N N . VAL B 1 517 ? 6.168 -46.156 -24 1 89.38 517 VAL B N 1
ATOM 9031 C CA . VAL B 1 517 ? 5.371 -46.844 -22.969 1 89.38 517 VAL B CA 1
ATOM 9032 C C . VAL B 1 517 ? 6.289 -47.625 -22.031 1 89.38 517 VAL B C 1
ATOM 9034 O O . VAL B 1 517 ? 5.938 -47.875 -20.875 1 89.38 517 VAL B O 1
ATOM 9037 N N . CYS B 1 518 ? 7.453 -48 -22.484 1 91.25 518 CYS B N 1
ATOM 9038 C CA . CYS B 1 518 ? 8.312 -48.844 -21.656 1 91.25 518 CYS B CA 1
ATOM 9039 C C . CYS B 1 518 ? 9.219 -48 -20.766 1 91.25 518 CYS B C 1
ATOM 9041 O O . CYS B 1 518 ? 9.727 -48.5 -19.766 1 91.25 518 CYS B O 1
ATOM 9043 N N . GLU B 1 519 ? 9.422 -46.812 -21.172 1 87.75 519 GLU B N 1
ATOM 9044 C CA . GLU B 1 519 ? 10.242 -45.938 -20.328 1 87.75 519 GLU B CA 1
ATOM 9045 C C . GLU B 1 519 ? 9.641 -45.812 -18.938 1 87.75 519 GLU B C 1
ATOM 9047 O O . GLU B 1 519 ? 8.461 -45.469 -18.797 1 87.75 519 GLU B O 1
ATOM 9052 N N . GLY B 1 520 ? 10.461 -46.094 -17.953 1 87.5 520 GLY B N 1
ATOM 9053 C CA . GLY B 1 520 ? 10.016 -45.969 -16.578 1 87.5 520 GLY B CA 1
ATOM 9054 C C . GLY B 1 520 ? 9.156 -47.156 -16.125 1 87.5 520 GLY B C 1
ATOM 9055 O O . GLY B 1 520 ? 8.438 -47.062 -15.125 1 87.5 520 GLY B O 1
ATOM 9056 N N . ARG B 1 521 ? 9.219 -48.188 -16.891 1 93.38 521 ARG B N 1
ATOM 9057 C CA . ARG B 1 521 ? 8.391 -49.344 -16.547 1 93.38 521 ARG B CA 1
ATOM 9058 C C . ARG B 1 521 ? 9.219 -50.625 -16.531 1 93.38 521 ARG B C 1
ATOM 9060 O O . ARG B 1 521 ? 10.422 -50.594 -16.812 1 93.38 521 ARG B O 1
ATOM 9067 N N . SER B 1 522 ? 8.547 -51.688 -16.094 1 95.25 522 SER B N 1
ATOM 9068 C CA . SER B 1 522 ? 9.117 -53.031 -16.094 1 95.25 522 SER B CA 1
ATOM 9069 C C . SER B 1 522 ? 8.242 -54 -16.891 1 95.25 522 SER B C 1
ATOM 9071 O O . SER B 1 522 ? 7.012 -53.938 -16.812 1 95.25 522 SER B O 1
ATOM 9073 N N . PHE B 1 523 ? 8.938 -54.812 -17.672 1 96.81 523 PHE B N 1
ATOM 9074 C CA . PHE B 1 523 ? 8.227 -55.938 -18.266 1 96.81 523 PHE B CA 1
ATOM 9075 C C . PHE B 1 523 ? 7.988 -57.031 -17.234 1 96.81 523 PHE B C 1
ATOM 9077 O O . PHE B 1 523 ? 8.891 -57.375 -16.469 1 96.81 523 PHE B O 1
ATOM 9084 N N . MET B 1 524 ? 6.816 -57.625 -17.172 1 96.56 524 MET B N 1
ATOM 9085 C CA . MET B 1 524 ? 6.559 -58.594 -16.125 1 96.56 524 MET B CA 1
ATOM 9086 C C . MET B 1 524 ? 5.953 -59.875 -16.719 1 96.56 524 MET B C 1
ATOM 9088 O O . MET B 1 524 ? 5.18 -59.812 -17.688 1 96.56 524 MET B O 1
ATOM 9092 N N . PHE B 1 525 ? 6.348 -61 -16.172 1 96.19 525 PHE B N 1
ATOM 9093 C CA . PHE B 1 525 ? 5.746 -62.312 -16.359 1 96.19 525 PHE B CA 1
ATOM 9094 C C . PHE B 1 525 ? 4.965 -62.75 -15.125 1 96.19 525 PHE B C 1
ATOM 9096 O O . PHE B 1 525 ? 5.441 -62.594 -14 1 96.19 525 PHE B O 1
ATOM 9103 N N . THR B 1 526 ? 3.818 -63.219 -15.398 1 95.31 526 THR B N 1
ATOM 9104 C CA . THR B 1 526 ? 3.016 -63.625 -14.25 1 95.31 526 THR B CA 1
ATOM 9105 C C . THR B 1 526 ? 3.068 -65.125 -14.062 1 95.31 526 THR B C 1
ATOM 9107 O O . THR B 1 526 ? 3.576 -65.875 -14.922 1 95.31 526 THR B O 1
ATOM 9110 N N . GLU B 1 527 ? 2.518 -65.562 -12.992 1 94.06 527 GLU B N 1
ATOM 9111 C CA . GLU B 1 527 ? 2.49 -67 -12.656 1 94.06 527 GLU B CA 1
ATOM 9112 C C . GLU B 1 527 ? 1.642 -67.812 -13.656 1 94.06 527 GLU B C 1
ATOM 9114 O O . GLU B 1 527 ? 1.972 -68.938 -14 1 94.06 527 GLU B O 1
ATOM 9119 N N . LYS B 1 528 ? 0.568 -67.188 -14.148 1 91.06 528 LYS B N 1
ATOM 9120 C CA . LYS B 1 528 ? -0.307 -67.812 -15.102 1 91.06 528 LYS B CA 1
ATOM 9121 C C . LYS B 1 528 ? 0.219 -67.688 -16.531 1 91.06 528 LYS B C 1
ATOM 9123 O O . LYS B 1 528 ? -0.417 -68.125 -17.484 1 91.06 528 LYS B O 1
ATOM 9128 N N . GLY B 1 529 ? 1.344 -66.938 -16.656 1 91.38 529 GLY B N 1
ATOM 9129 C CA . GLY B 1 529 ? 2.023 -66.875 -17.938 1 91.38 529 GLY B CA 1
ATOM 9130 C C . GLY B 1 529 ? 1.65 -65.625 -18.734 1 91.38 529 GLY B C 1
ATOM 9131 O O . GLY B 1 529 ? 1.894 -65.562 -19.953 1 91.38 529 GLY B O 1
ATOM 9132 N N . ARG B 1 530 ? 1.051 -64.75 -18.094 1 94.19 530 ARG B N 1
ATOM 9133 C CA . ARG B 1 530 ? 0.669 -63.5 -18.797 1 94.19 530 ARG B CA 1
ATOM 9134 C C . ARG B 1 530 ? 1.856 -62.562 -18.938 1 94.19 530 ARG B C 1
ATOM 9136 O O . ARG B 1 530 ? 2.764 -62.562 -18.109 1 94.19 530 ARG B O 1
ATOM 9143 N N . PHE B 1 531 ? 1.826 -61.844 -20.047 1 96.25 531 PHE B N 1
ATOM 9144 C CA . PHE B 1 531 ? 2.777 -60.781 -20.25 1 96.25 531 PHE B CA 1
ATOM 9145 C C . PHE B 1 531 ? 2.174 -59.438 -19.844 1 96.25 531 PHE B C 1
ATOM 9147 O O . PHE B 1 531 ? 0.982 -59.188 -20.047 1 96.25 531 PHE B O 1
ATOM 9154 N N . GLY B 1 532 ? 2.99 -58.625 -19.234 1 97.06 532 GLY B N 1
ATOM 9155 C CA . GLY B 1 532 ? 2.486 -57.312 -18.859 1 97.06 532 GLY B CA 1
ATOM 9156 C C . GLY B 1 532 ? 3.58 -56.281 -18.703 1 97.06 532 GLY B C 1
ATOM 9157 O O . GLY B 1 532 ? 4.766 -56.594 -18.781 1 97.06 532 GLY B O 1
ATOM 9158 N N . LEU B 1 533 ? 3.223 -55.031 -18.672 1 96.81 533 LEU B N 1
ATOM 9159 C CA . LEU B 1 533 ? 4.055 -53.906 -18.312 1 96.81 533 LEU B CA 1
ATOM 9160 C C . LEU B 1 533 ? 3.58 -53.281 -17 1 96.81 533 LEU B C 1
ATOM 9162 O O . LEU B 1 533 ? 2.42 -52.875 -16.891 1 96.81 533 LEU B O 1
ATOM 9166 N N . GLY B 1 534 ? 4.414 -53.312 -16.031 1 95.75 534 GLY B N 1
ATOM 9167 C CA . GLY B 1 534 ? 4.105 -52.719 -14.75 1 95.75 534 GLY B CA 1
ATOM 9168 C C . GLY B 1 534 ? 5.012 -51.531 -14.406 1 95.75 534 GLY B C 1
ATOM 9169 O O . GLY B 1 534 ? 5.879 -51.156 -15.203 1 95.75 534 GLY B O 1
ATOM 9170 N N . PRO B 1 535 ? 4.758 -50.938 -13.234 1 93.44 535 PRO B N 1
ATOM 9171 C CA . PRO B 1 535 ? 5.617 -49.844 -12.789 1 93.44 535 PRO B CA 1
ATOM 9172 C C . PRO B 1 535 ? 7.078 -50.281 -12.633 1 93.44 535 PRO B C 1
ATOM 9174 O O . PRO B 1 535 ? 7.375 -51.469 -12.555 1 93.44 535 PRO B O 1
ATOM 9177 N N . LEU B 1 536 ? 7.91 -49.281 -12.547 1 91.06 536 LEU B N 1
ATOM 9178 C CA . LEU B 1 536 ? 9.352 -49.469 -12.523 1 91.06 536 LEU B CA 1
ATOM 9179 C C . LEU B 1 536 ? 9.758 -50.406 -11.391 1 91.06 536 LEU B C 1
ATOM 9181 O O . LEU B 1 536 ? 10.633 -51.25 -11.57 1 91.06 536 LEU B O 1
ATOM 9185 N N . ILE B 1 537 ? 9.109 -50.344 -10.289 1 91.69 537 ILE B N 1
ATOM 9186 C CA . ILE B 1 537 ? 9.578 -51.031 -9.094 1 91.69 537 ILE B CA 1
ATOM 9187 C C . ILE B 1 537 ? 8.805 -52.344 -8.93 1 91.69 537 ILE B C 1
ATOM 9189 O O . ILE B 1 537 ? 8.82 -52.938 -7.852 1 91.69 537 ILE B O 1
ATOM 9193 N N . THR B 1 538 ? 8.07 -52.719 -9.93 1 96.19 538 THR B N 1
ATOM 9194 C CA . THR B 1 538 ? 7.367 -54 -9.891 1 96.19 538 THR B CA 1
ATOM 9195 C C . THR B 1 538 ? 8.328 -55.125 -9.539 1 96.19 538 THR B C 1
ATOM 9197 O O . THR B 1 538 ? 9.453 -55.188 -10.039 1 96.19 538 THR B O 1
ATOM 9200 N N . SER B 1 539 ? 7.859 -56.031 -8.672 1 96.81 539 SER B N 1
ATOM 9201 C CA . SER B 1 539 ? 8.711 -57.125 -8.18 1 96.81 539 SER B CA 1
ATOM 9202 C C . SER B 1 539 ? 7.949 -58.438 -8.086 1 96.81 539 SER B C 1
ATOM 9204 O O . SER B 1 539 ? 6.723 -58.438 -7.973 1 96.81 539 SER B O 1
ATOM 9206 N N . PRO B 1 540 ? 8.758 -59.531 -8.148 1 97.5 540 PRO B N 1
ATOM 9207 C CA . PRO B 1 540 ? 8.094 -60.812 -7.93 1 97.5 540 PRO B CA 1
ATOM 9208 C C . PRO B 1 540 ? 7.289 -60.844 -6.629 1 97.5 540 PRO B C 1
ATOM 9210 O O . PRO B 1 540 ? 7.754 -60.375 -5.598 1 97.5 540 PRO B O 1
ATOM 9213 N N . GLY B 1 541 ? 6.125 -61.406 -6.727 1 96.94 541 GLY B N 1
ATOM 9214 C CA . GLY B 1 541 ? 5.262 -61.469 -5.559 1 96.94 541 GLY B CA 1
ATOM 9215 C C . GLY B 1 541 ? 4.188 -60.375 -5.559 1 96.94 541 GLY B C 1
ATOM 9216 O O . GLY B 1 541 ? 3.188 -60.5 -4.848 1 96.94 541 GLY B O 1
ATOM 9217 N N . ASP B 1 542 ? 4.355 -59.406 -6.336 1 98 542 ASP B N 1
ATOM 9218 C CA . ASP B 1 542 ? 3.309 -58.406 -6.496 1 98 542 ASP B CA 1
ATOM 9219 C C . ASP B 1 542 ? 2.059 -59 -7.129 1 98 542 ASP B C 1
ATOM 9221 O O . ASP B 1 542 ? 2.148 -59.969 -7.887 1 98 542 ASP B O 1
ATOM 9225 N N . ILE B 1 543 ? 0.959 -58.406 -6.832 1 97.31 543 ILE B N 1
ATOM 9226 C CA . ILE B 1 543 ? -0.271 -58.969 -7.387 1 97.31 543 ILE B CA 1
ATOM 9227 C C . ILE B 1 543 ? -0.82 -58.031 -8.461 1 97.31 543 ILE B C 1
ATOM 9229 O O . ILE B 1 543 ? -0.75 -56.812 -8.328 1 97.31 543 ILE B O 1
ATOM 9233 N N . CYS B 1 544 ? -1.293 -58.625 -9.508 1 96.81 544 CYS B N 1
ATOM 9234 C CA . CYS B 1 544 ? -2.031 -57.906 -10.539 1 96.81 544 CYS B CA 1
ATOM 9235 C C . CYS B 1 544 ? -3.533 -58 -10.305 1 96.81 544 CYS B C 1
ATOM 9237 O O . CYS B 1 544 ? -4.082 -59.094 -10.234 1 96.81 544 CYS B O 1
ATOM 9239 N N . CYS B 1 545 ? -4.164 -56.844 -10.242 1 95.62 545 CYS B N 1
ATOM 9240 C CA . CYS B 1 545 ? -5.59 -56.844 -9.945 1 95.62 545 CYS B CA 1
ATOM 9241 C C . CYS B 1 545 ? -6.355 -55.906 -10.859 1 95.62 545 CYS B C 1
ATOM 9243 O O . CYS B 1 545 ? -5.777 -54.969 -11.414 1 95.62 545 CYS B O 1
ATOM 9245 N N . VAL B 1 546 ? -7.543 -56.219 -11.094 1 95.56 546 VAL B N 1
ATOM 9246 C CA . VAL B 1 546 ? -8.508 -55.312 -11.719 1 95.56 546 VAL B CA 1
ATOM 9247 C C . VAL B 1 546 ? -9.422 -54.719 -10.656 1 95.56 546 VAL B C 1
ATOM 9249 O O . VAL B 1 546 ? -10.172 -55.438 -9.992 1 95.56 546 VAL B O 1
ATOM 9252 N N . LEU B 1 547 ? -9.211 -53.469 -10.406 1 95.12 547 LEU B N 1
ATOM 9253 C CA . LEU B 1 547 ? -10.102 -52.75 -9.492 1 95.12 547 LEU B CA 1
ATOM 9254 C C . LEU B 1 547 ? -11.359 -52.281 -10.211 1 95.12 547 LEU B C 1
ATOM 9256 O O . LEU B 1 547 ? -11.273 -51.688 -11.289 1 95.12 547 LEU B O 1
ATOM 9260 N N . PHE B 1 548 ? -12.461 -52.531 -9.602 1 93.94 548 PHE B N 1
ATOM 9261 C CA . PHE B 1 548 ? -13.719 -52.25 -10.258 1 93.94 548 PHE B CA 1
ATOM 9262 C C . PHE B 1 548 ? -13.891 -50.75 -10.445 1 93.94 548 PHE B C 1
ATOM 9264 O O . PHE B 1 548 ? -13.758 -49.969 -9.492 1 93.94 548 PHE B O 1
ATOM 9271 N N . GLY B 1 549 ? -14.172 -50.344 -11.641 1 91.25 549 GLY B N 1
ATOM 9272 C CA . GLY B 1 549 ? -14.281 -48.938 -11.984 1 91.25 549 GLY B CA 1
ATOM 9273 C C . GLY B 1 549 ? -13.031 -48.406 -12.656 1 91.25 549 GLY B C 1
ATOM 9274 O O . GLY B 1 549 ? -13.062 -47.312 -13.242 1 91.25 549 GLY B O 1
ATOM 9275 N N . GLY B 1 550 ? -11.938 -49.125 -12.539 1 91.5 550 GLY B N 1
ATOM 9276 C CA . GLY B 1 550 ? -10.711 -48.719 -13.211 1 91.5 550 GLY B CA 1
ATOM 9277 C C . GLY B 1 550 ? -10.656 -49.188 -14.656 1 91.5 550 GLY B C 1
ATOM 9278 O O . GLY B 1 550 ? -11.188 -50.219 -15.008 1 91.5 550 GLY B O 1
ATOM 9279 N N . THR B 1 551 ? -9.977 -48.406 -15.438 1 92.88 551 THR B N 1
ATOM 9280 C CA . THR B 1 551 ? -9.914 -48.75 -16.859 1 92.88 551 THR B CA 1
ATOM 9281 C C . THR B 1 551 ? -8.703 -49.625 -17.156 1 92.88 551 THR B C 1
ATOM 9283 O O . THR B 1 551 ? -8.625 -50.25 -18.203 1 92.88 551 THR B O 1
ATOM 9286 N N . VAL B 1 552 ? -7.777 -49.625 -16.219 1 95.56 552 VAL B N 1
ATOM 9287 C CA . VAL B 1 552 ? -6.57 -50.438 -16.375 1 95.56 552 VAL B CA 1
ATOM 9288 C C . VAL B 1 552 ? -6.359 -51.312 -15.141 1 95.56 552 VAL B C 1
ATOM 9290 O O . VAL B 1 552 ? -6.922 -51.031 -14.078 1 95.56 552 VAL B O 1
ATOM 9293 N N . PRO B 1 553 ? -5.586 -52.375 -15.312 1 96.19 553 PRO B N 1
ATOM 9294 C CA . PRO B 1 553 ? -5.18 -53.125 -14.117 1 96.19 553 PRO B CA 1
ATOM 9295 C C . PRO B 1 553 ? -4.141 -52.406 -13.281 1 96.19 553 PRO B C 1
ATOM 9297 O O . PRO B 1 553 ? -3.492 -51.469 -13.773 1 96.19 553 PRO B O 1
ATOM 9300 N N . PHE B 1 554 ? -4.012 -52.875 -12.039 1 97.06 554 PHE B N 1
ATOM 9301 C CA . PHE B 1 554 ? -3.043 -52.281 -11.125 1 97.06 554 PHE B CA 1
ATOM 9302 C C . PHE B 1 554 ? -2.182 -53.375 -10.477 1 97.06 554 PHE B C 1
ATOM 9304 O O . PHE B 1 554 ? -2.621 -54.5 -10.312 1 97.06 554 PHE B O 1
ATOM 9311 N N . VAL B 1 555 ? -1.018 -52.938 -10.188 1 97.56 555 VAL B N 1
ATOM 9312 C CA . VAL B 1 555 ? -0.106 -53.781 -9.422 1 97.56 555 VAL B CA 1
ATOM 9313 C C . VAL B 1 555 ? -0.098 -53.344 -7.957 1 97.56 555 VAL B C 1
ATOM 9315 O O . VAL B 1 555 ? 0.098 -52.156 -7.664 1 97.56 555 VAL B O 1
ATOM 9318 N N . LEU B 1 556 ? -0.338 -54.281 -7.055 1 97.56 556 LEU B N 1
ATOM 9319 C CA . LEU B 1 556 ? -0.329 -54.031 -5.617 1 97.56 556 LEU B CA 1
ATOM 9320 C C . LEU B 1 556 ? 0.716 -54.906 -4.922 1 97.56 556 LEU B C 1
ATOM 9322 O O . LEU B 1 556 ? 1.045 -55.969 -5.402 1 97.56 556 LEU B O 1
ATOM 9326 N N . ARG B 1 557 ? 1.214 -54.344 -3.871 1 97.44 557 ARG B N 1
ATOM 9327 C CA . ARG B 1 557 ? 2.15 -55.094 -3.037 1 97.44 557 ARG B CA 1
ATOM 9328 C C . ARG B 1 557 ? 1.566 -55.344 -1.653 1 97.44 557 ARG B C 1
ATOM 9330 O O . ARG B 1 557 ? 1.078 -54.438 -0.997 1 97.44 557 ARG B O 1
ATOM 9337 N N . ARG B 1 558 ? 1.573 -56.594 -1.281 1 95.81 558 ARG B N 1
ATOM 9338 C CA . ARG B 1 558 ? 1.045 -56.969 0.025 1 95.81 558 ARG B CA 1
ATOM 9339 C C . ARG B 1 558 ? 1.878 -56.375 1.149 1 95.81 558 ARG B C 1
ATOM 9341 O O . ARG B 1 558 ? 3.102 -56.281 1.039 1 95.81 558 ARG B O 1
ATOM 9348 N N . THR B 1 559 ? 1.133 -55.969 2.131 1 94.19 559 THR B N 1
ATOM 9349 C CA . THR B 1 559 ? 1.8 -55.531 3.348 1 94.19 559 THR B CA 1
ATOM 9350 C C . THR B 1 559 ? 1.798 -56.625 4.406 1 94.19 559 THR B C 1
ATOM 9352 O O . THR B 1 559 ? 1.312 -57.75 4.156 1 94.19 559 THR B O 1
ATOM 9355 N N . GLN B 1 560 ? 2.342 -56.281 5.539 1 92.31 560 GLN B N 1
ATOM 9356 C CA . GLN B 1 560 ? 2.346 -57.219 6.645 1 92.31 560 GLN B CA 1
ATOM 9357 C C . GLN B 1 560 ? 0.944 -57.406 7.223 1 92.31 560 GLN B C 1
ATOM 9359 O O . GLN B 1 560 ? 0.636 -58.438 7.809 1 92.31 560 GLN B O 1
ATOM 9364 N N . ARG B 1 561 ? 0.128 -56.438 7.027 1 93 561 ARG B N 1
ATOM 9365 C CA . ARG B 1 561 ? -1.249 -56.5 7.504 1 93 561 ARG B CA 1
ATOM 9366 C C . ARG B 1 561 ? -2.162 -57.156 6.473 1 93 561 ARG B C 1
ATOM 9368 O O . ARG B 1 561 ? -2.232 -56.688 5.324 1 93 561 ARG B O 1
ATOM 9375 N N . GLU B 1 562 ? -2.855 -58.125 6.887 1 91.25 562 GLU B N 1
ATOM 9376 C CA . GLU B 1 562 ? -3.729 -58.875 5.977 1 91.25 562 GLU B CA 1
ATOM 9377 C C . GLU B 1 562 ? -4.801 -57.938 5.387 1 91.25 562 GLU B C 1
ATOM 9379 O O . GLU B 1 562 ? -5.43 -57.188 6.109 1 91.25 562 GLU B O 1
ATOM 9384 N N . GLY B 1 563 ? -4.961 -58.031 4.141 1 91.5 563 GLY B N 1
ATOM 9385 C CA . GLY B 1 563 ? -5.969 -57.25 3.445 1 91.5 563 GLY B CA 1
ATOM 9386 C C . GLY B 1 563 ? -5.469 -55.875 3.008 1 91.5 563 GLY B C 1
ATOM 9387 O O . GLY B 1 563 ? -6.148 -55.188 2.264 1 91.5 563 GLY B O 1
ATOM 9388 N N . TYR B 1 564 ? -4.305 -55.531 3.588 1 94.88 564 TYR B N 1
ATOM 9389 C CA . TYR B 1 564 ? -3.734 -54.219 3.281 1 94.88 564 TYR B CA 1
ATOM 9390 C C . TYR B 1 564 ? -2.678 -54.312 2.189 1 94.88 564 TYR B C 1
ATOM 9392 O O . TYR B 1 564 ? -1.85 -55.25 2.207 1 94.88 564 TYR B O 1
ATOM 9400 N N . PHE B 1 565 ? -2.748 -53.406 1.277 1 96.62 565 PHE B N 1
ATOM 9401 C CA . PHE B 1 565 ? -1.836 -53.406 0.139 1 96.62 565 PHE B CA 1
ATOM 9402 C C . PHE B 1 565 ? -1.276 -52 -0.083 1 96.62 565 PHE B C 1
ATOM 9404 O O . PHE B 1 565 ? -1.822 -51.031 0.428 1 96.62 565 PHE B O 1
ATOM 9411 N N . LYS B 1 566 ? -0.2 -51.906 -0.775 1 95.69 566 LYS B N 1
ATOM 9412 C CA . LYS B 1 566 ? 0.335 -50.688 -1.312 1 95.69 566 LYS B CA 1
ATOM 9413 C C . LYS B 1 566 ? 0.237 -50.656 -2.834 1 95.69 566 LYS B C 1
ATOM 9415 O O . LYS B 1 566 ? 0.462 -51.656 -3.496 1 95.69 566 LYS B O 1
ATOM 9420 N N . LEU B 1 567 ? -0.142 -49.562 -3.258 1 95.94 567 LEU B N 1
ATOM 9421 C CA . LEU B 1 567 ? -0.232 -49.406 -4.707 1 95.94 567 LEU B CA 1
ATOM 9422 C C . LEU B 1 567 ? 1.151 -49.219 -5.32 1 95.94 567 LEU B C 1
ATOM 9424 O O . LEU B 1 567 ? 1.875 -48.281 -4.945 1 95.94 567 LEU B O 1
ATOM 9428 N N . VAL B 1 568 ? 1.52 -50.062 -6.207 1 94.44 568 VAL B N 1
ATOM 9429 C CA . VAL B 1 568 ? 2.764 -49.906 -6.953 1 94.44 568 VAL B CA 1
ATOM 9430 C C . VAL B 1 568 ? 2.527 -49 -8.164 1 94.44 568 VAL B C 1
ATOM 9432 O O . VAL B 1 568 ? 3.312 -48.094 -8.43 1 94.44 568 VAL B O 1
ATOM 9435 N N . GLY B 1 569 ? 1.421 -49.312 -8.891 1 94.62 569 GLY B N 1
ATOM 9436 C CA . GLY B 1 569 ? 1.037 -48.469 -10.008 1 94.62 569 GLY B CA 1
ATOM 9437 C C . GLY B 1 569 ? 0.174 -49.188 -11.031 1 94.62 569 GLY B C 1
ATOM 9438 O O . GLY B 1 569 ? -0.219 -50.312 -10.812 1 94.62 569 GLY B O 1
ATOM 9439 N N . GLU B 1 570 ? -0.141 -48.469 -12.125 1 95.75 570 GLU B N 1
ATOM 9440 C CA . GLU B 1 570 ? -0.97 -49.094 -13.164 1 95.75 570 GLU B CA 1
ATOM 9441 C C . GLU B 1 570 ? -0.165 -50.062 -14.008 1 95.75 570 GLU B C 1
ATOM 9443 O O . GLU B 1 570 ? 1.067 -50.031 -13.992 1 95.75 570 GLU B O 1
ATOM 9448 N N . ALA B 1 571 ? -0.919 -50.938 -14.75 1 96.19 571 ALA B N 1
ATOM 9449 C CA . ALA B 1 571 ? -0.236 -51.938 -15.555 1 96.19 571 ALA B CA 1
ATOM 9450 C C . ALA B 1 571 ? -1.014 -52.25 -16.828 1 96.19 571 ALA B C 1
ATOM 9452 O O . ALA B 1 571 ? -2.203 -51.938 -16.922 1 96.19 571 ALA B O 1
ATOM 9453 N N . TYR B 1 572 ? -0.281 -52.594 -17.797 1 96.5 572 TYR B N 1
ATOM 9454 C CA . TYR B 1 572 ? -0.835 -53.25 -18.953 1 96.5 572 TYR B CA 1
ATOM 9455 C C . TYR B 1 572 ? -0.676 -54.781 -18.844 1 96.5 572 TYR B C 1
ATOM 9457 O O . TYR B 1 572 ? 0.43 -55.281 -18.625 1 96.5 572 TYR B O 1
ATOM 9465 N N . LEU B 1 573 ? -1.733 -55.5 -18.828 1 96.31 573 LEU B N 1
ATOM 9466 C CA . LEU B 1 573 ? -1.739 -56.969 -18.812 1 96.31 573 LEU B CA 1
ATOM 9467 C C . LEU B 1 573 ? -2.447 -57.531 -20.031 1 96.31 573 LEU B C 1
ATOM 9469 O O . LEU B 1 573 ? -3.674 -57.469 -20.141 1 96.31 573 LEU B O 1
ATOM 9473 N N . HIS B 1 574 ? -1.63 -58.156 -20.891 1 95.44 574 HIS B N 1
ATOM 9474 C CA . HIS B 1 574 ? -2.213 -58.656 -22.141 1 95.44 574 HIS B CA 1
ATOM 9475 C C . HIS B 1 574 ? -3.273 -59.719 -21.859 1 95.44 574 HIS B C 1
ATOM 9477 O O . HIS B 1 574 ? -3.029 -60.656 -21.125 1 95.44 574 HIS B O 1
ATOM 9483 N N . GLY B 1 575 ? -4.449 -59.531 -22.422 1 92.19 575 GLY B N 1
ATOM 9484 C CA . GLY B 1 575 ? -5.566 -60.438 -22.25 1 92.19 575 GLY B CA 1
ATOM 9485 C C . GLY B 1 575 ? -6.523 -60 -21.156 1 92.19 575 GLY B C 1
ATOM 9486 O O . GLY B 1 575 ? -7.5 -60.688 -20.875 1 92.19 575 GLY B O 1
ATOM 9487 N N . VAL B 1 576 ? -6.254 -58.938 -20.516 1 93.56 576 VAL B N 1
ATOM 9488 C CA . VAL B 1 576 ? -7.078 -58.5 -19.391 1 93.56 576 VAL B CA 1
ATOM 9489 C C . VAL B 1 576 ? -7.625 -57.094 -19.688 1 93.56 576 VAL B C 1
ATOM 9491 O O . VAL B 1 576 ? -8.594 -56.656 -19.047 1 93.56 576 VAL B O 1
ATOM 9494 N N . MET B 1 577 ? -7.176 -56.406 -20.656 1 94.69 577 MET B N 1
ATOM 9495 C CA . MET B 1 577 ? -7.344 -54.938 -20.812 1 94.69 577 MET B CA 1
ATOM 9496 C C . MET B 1 577 ? -8.758 -54.625 -21.266 1 94.69 577 MET B C 1
ATOM 9498 O O . MET B 1 577 ? -9.188 -53.469 -21.172 1 94.69 577 MET B O 1
ATOM 9502 N N . ARG B 1 578 ? -9.5 -55.594 -21.797 1 91.38 578 ARG B N 1
ATOM 9503 C CA . ARG B 1 578 ? -10.859 -55.375 -22.281 1 91.38 578 ARG B CA 1
ATOM 9504 C C . ARG B 1 578 ? -11.891 -56.031 -21.391 1 91.38 578 ARG B C 1
ATOM 9506 O O . ARG B 1 578 ? -13 -56.344 -21.828 1 91.38 578 ARG B O 1
ATOM 9513 N N . GLY B 1 579 ? -11.414 -56.406 -20.219 1 89.5 579 GLY B N 1
ATOM 9514 C CA . GLY B 1 579 ? -12.328 -57.031 -19.266 1 89.5 579 GLY B CA 1
ATOM 9515 C C . GLY B 1 579 ? -12.438 -58.531 -19.422 1 89.5 579 GLY B C 1
ATOM 9516 O O . GLY B 1 579 ? -13.383 -59.156 -18.938 1 89.5 579 GLY B O 1
ATOM 9517 N N . GLU B 1 580 ? -11.547 -59.188 -20.047 1 85.5 580 GLU B N 1
ATOM 9518 C CA . GLU B 1 580 ? -11.555 -60.625 -20.312 1 85.5 580 GLU B CA 1
ATOM 9519 C C . GLU B 1 580 ? -11.57 -61.406 -19.016 1 85.5 580 GLU B C 1
ATOM 9521 O O . GLU B 1 580 ? -12.18 -62.5 -18.953 1 85.5 580 GLU B O 1
ATOM 9526 N N . SER B 1 581 ? -10.914 -60.906 -18.109 1 79.31 581 SER B N 1
ATOM 9527 C CA . SER B 1 581 ? -10.773 -61.625 -16.844 1 79.31 581 SER B CA 1
ATOM 9528 C C . SER B 1 581 ? -12.102 -61.688 -16.094 1 79.31 581 SER B C 1
ATOM 9530 O O . SER B 1 581 ? -12.297 -62.531 -15.234 1 79.31 581 SER B O 1
ATOM 9532 N N . LEU B 1 582 ? -12.922 -60.75 -16.375 1 78.38 582 LEU B N 1
ATOM 9533 C CA . LEU B 1 582 ? -14.211 -60.719 -15.68 1 78.38 582 LEU B CA 1
ATOM 9534 C C . LEU B 1 582 ? -15.211 -61.656 -16.344 1 78.38 582 LEU B C 1
ATOM 9536 O O . LEU B 1 582 ? -16.188 -62.062 -15.711 1 78.38 582 LEU B O 1
ATOM 9540 N N . HIS B 1 583 ? -15.07 -61.875 -17.641 1 69.88 583 HIS B N 1
ATOM 9541 C CA . HIS B 1 583 ? -15.992 -62.75 -18.359 1 69.88 583 HIS B CA 1
ATOM 9542 C C . HIS B 1 583 ? -15.719 -64.188 -18.047 1 69.88 583 HIS B C 1
ATOM 9544 O O . HIS B 1 583 ? -16.641 -65 -18.062 1 69.88 583 HIS B O 1
ATOM 9550 N N . LEU B 1 584 ? -14.477 -64.625 -17.984 1 56.78 584 LEU B N 1
ATOM 9551 C CA . LEU B 1 584 ? -14.156 -66 -17.797 1 56.78 584 LEU B CA 1
ATOM 9552 C C . LEU B 1 584 ? -14.688 -66.5 -16.453 1 56.78 584 LEU B C 1
ATOM 9554 O O . LEU B 1 584 ? -14.633 -67.688 -16.156 1 56.78 584 LEU B O 1
ATOM 9558 N N . SER B 1 585 ? -14.984 -65.688 -15.562 1 49.69 585 SER B N 1
ATOM 9559 C CA . SER B 1 585 ? -15.375 -66.125 -14.234 1 49.69 585 SER B CA 1
ATOM 9560 C C . SER B 1 585 ? -16.75 -66.812 -14.258 1 49.69 585 SER B C 1
ATOM 9562 O O . SER B 1 585 ? -17.75 -66.125 -14.539 1 49.69 585 SER B O 1
ATOM 9564 N N . THR B 1 586 ? -16.953 -68 -14.672 1 43.94 586 THR B N 1
ATOM 9565 C CA . THR B 1 586 ? -18.109 -68.812 -14.297 1 43.94 586 THR B CA 1
ATOM 9566 C C . THR B 1 586 ? -18.516 -68.562 -12.844 1 43.94 586 THR B C 1
ATOM 9568 O O . THR B 1 586 ? -17.703 -68.062 -12.062 1 43.94 586 THR B O 1
ATOM 9571 N N . ALA B 1 587 ? -19.797 -69.062 -12.352 1 44.81 587 ALA B N 1
ATOM 9572 C CA . ALA B 1 587 ? -20.422 -68.938 -11.039 1 44.81 587 ALA B CA 1
ATOM 9573 C C . ALA B 1 587 ? -19.375 -69 -9.93 1 44.81 587 ALA B C 1
ATOM 9575 O O . ALA B 1 587 ? -19.531 -68.438 -8.875 1 44.81 587 ALA B O 1
ATOM 9576 N N . LYS B 1 588 ? -18.484 -70 -9.898 1 46.09 588 LYS B N 1
ATOM 9577 C CA . LYS B 1 588 ? -17.812 -70.438 -8.695 1 46.09 588 LYS B CA 1
ATOM 9578 C C . LYS B 1 588 ? -16.594 -69.625 -8.383 1 46.09 588 LYS B C 1
ATOM 9580 O O . LYS B 1 588 ? -16.109 -69.562 -7.254 1 46.09 588 LYS B O 1
ATOM 9585 N N . CYS B 1 589 ? -15.719 -69.062 -9.297 1 44.16 589 CYS B N 1
ATOM 9586 C CA . CYS B 1 589 ? -14.352 -68.688 -8.961 1 44.16 589 CYS B CA 1
ATOM 9587 C C . CYS B 1 589 ? -14.203 -67.188 -8.883 1 44.16 589 CYS B C 1
ATOM 9589 O O . CYS B 1 589 ? -13.086 -66.688 -8.883 1 44.16 589 CYS B O 1
ATOM 9591 N N . ARG B 1 590 ? -15.234 -66.438 -9.125 1 53.72 590 ARG B N 1
ATOM 9592 C CA . ARG B 1 590 ? -15.008 -65 -9.102 1 53.72 590 ARG B CA 1
ATOM 9593 C C . ARG B 1 590 ? -14.68 -64.5 -7.688 1 53.72 590 ARG B C 1
ATOM 9595 O O . ARG B 1 590 ? -15.57 -64.438 -6.84 1 53.72 590 ARG B O 1
ATOM 9602 N N . GLU B 1 591 ? -13.461 -64.688 -7.184 1 69.44 591 GLU B N 1
ATOM 9603 C CA . GLU B 1 591 ? -13.273 -64.188 -5.809 1 69.44 591 GLU B CA 1
ATOM 9604 C C . GLU B 1 591 ? -13.094 -62.688 -5.75 1 69.44 591 GLU B C 1
ATOM 9606 O O . GLU B 1 591 ? -11.977 -62.188 -5.93 1 69.44 591 GLU B O 1
ATOM 9611 N N . GLU B 1 592 ? -14.133 -61.969 -5.957 1 86.12 592 GLU B N 1
ATOM 9612 C CA . GLU B 1 592 ? -14.18 -60.562 -5.602 1 86.12 592 GLU B CA 1
ATOM 9613 C C . GLU B 1 592 ? -13.719 -60.344 -4.16 1 86.12 592 GLU B C 1
ATOM 9615 O O . GLU B 1 592 ? -14 -61.156 -3.283 1 86.12 592 GLU B O 1
ATOM 9620 N N . GLN B 1 593 ? -12.836 -59.438 -4.125 1 90.06 593 GLN B N 1
ATOM 9621 C CA . GLN B 1 593 ? -12.406 -59.094 -2.77 1 90.06 593 GLN B CA 1
ATOM 9622 C C . GLN B 1 593 ? -12.195 -57.594 -2.602 1 90.06 593 GLN B C 1
ATOM 9624 O O . GLN B 1 593 ? -12.164 -56.844 -3.586 1 90.06 593 GLN B O 1
ATOM 9629 N N . THR B 1 594 ? -12.18 -57.188 -1.345 1 93.38 594 THR B N 1
ATOM 9630 C CA . THR B 1 594 ? -11.891 -55.812 -1.011 1 93.38 594 THR B CA 1
ATOM 9631 C C . THR B 1 594 ? -10.391 -55.625 -0.785 1 93.38 594 THR B C 1
ATOM 9633 O O . THR B 1 594 ? -9.773 -56.344 -0.028 1 93.38 594 THR B O 1
ATOM 9636 N N . PHE B 1 595 ? -9.836 -54.688 -1.479 1 95.69 595 PHE B N 1
ATOM 9637 C CA . PHE B 1 595 ? -8.445 -54.281 -1.294 1 95.69 595 PHE B CA 1
ATOM 9638 C C . PHE B 1 595 ? -8.344 -53 -0.489 1 95.69 595 PHE B C 1
ATOM 9640 O O . PHE B 1 595 ? -8.938 -51.969 -0.858 1 95.69 595 PHE B O 1
ATOM 9647 N N . ILE B 1 596 ? -7.66 -53.031 0.617 1 96.75 596 ILE B N 1
ATOM 9648 C CA . ILE B 1 596 ? -7.383 -51.844 1.388 1 96.75 596 ILE B CA 1
ATOM 9649 C C . ILE B 1 596 ? -6 -51.281 1.02 1 96.75 596 ILE B C 1
ATOM 9651 O O . ILE B 1 596 ? -4.98 -51.844 1.418 1 96.75 596 ILE B O 1
ATOM 9655 N N . ILE B 1 597 ? -6.023 -50.219 0.291 1 95.88 597 ILE B N 1
ATOM 9656 C CA . ILE B 1 597 ? -4.777 -49.625 -0.188 1 95.88 597 ILE B CA 1
ATOM 9657 C C . ILE B 1 597 ? -4.336 -48.5 0.75 1 95.88 597 ILE B C 1
ATOM 9659 O O . ILE B 1 597 ? -5.035 -47.5 0.896 1 95.88 597 ILE B O 1
ATOM 9663 N N . CYS B 1 598 ? -3.188 -48.688 1.311 1 93.19 598 CYS B N 1
ATOM 9664 C CA . CYS B 1 598 ? -2.701 -47.75 2.316 1 93.19 598 CYS B CA 1
ATOM 9665 C C . CYS B 1 598 ? -1.444 -47.031 1.834 1 93.19 598 CYS B C 1
ATOM 9667 O O . CYS B 1 598 ? -0.749 -47.531 0.942 1 93.19 598 CYS B O 1
#

pLDDT: mean 88.33, std 12.27, range [22.14, 98.81]